Protein AF-A0ABD2M4H8-F1 (afdb_monomer_lite)

Structure (mmCIF, N/CA/C/O backbone):
data_AF-A0ABD2M4H8-F1
#
_entry.id   AF-A0ABD2M4H8-F1
#
loop_
_atom_site.group_PDB
_atom_site.id
_atom_site.type_symbol
_atom_site.label_atom_id
_atom_site.label_alt_id
_atom_site.label_comp_id
_atom_site.label_asym_id
_atom_site.label_entity_id
_atom_site.label_seq_id
_atom_site.pdbx_PDB_ins_code
_atom_site.Cartn_x
_atom_site.Cartn_y
_atom_site.Cartn_z
_atom_site.occupancy
_atom_site.B_iso_or_equiv
_atom_site.auth_seq_id
_atom_site.auth_comp_id
_atom_site.auth_asym_id
_atom_site.auth_atom_id
_atom_site.pdbx_PDB_model_num
ATOM 1 N N . MET A 1 1 ? 14.709 22.521 4.465 1.00 19.55 1 MET A N 1
ATOM 2 C CA . MET A 1 1 ? 13.436 21.941 3.994 1.00 19.55 1 MET A CA 1
ATOM 3 C C . MET A 1 1 ? 13.750 20.786 3.046 1.00 19.55 1 MET A C 1
ATOM 5 O O . MET A 1 1 ? 13.666 20.958 1.842 1.00 19.55 1 MET A O 1
ATOM 9 N N . MET A 1 2 ? 14.203 19.646 3.571 1.00 20.73 2 MET A N 1
ATOM 10 C CA . MET A 1 2 ? 14.337 18.398 2.808 1.00 20.73 2 MET A CA 1
ATOM 11 C C . MET A 1 2 ? 13.677 17.299 3.630 1.00 20.73 2 MET A C 1
ATOM 13 O O . MET A 1 2 ? 13.766 17.304 4.859 1.00 20.73 2 MET A O 1
ATOM 17 N N . ASN A 1 3 ? 12.898 16.484 2.937 1.00 25.16 3 ASN A N 1
ATOM 18 C CA . ASN A 1 3 ? 11.855 15.655 3.495 1.00 25.16 3 ASN A CA 1
ATOM 19 C C . ASN A 1 3 ? 12.403 14.338 4.053 1.00 25.16 3 ASN A C 1
ATOM 21 O O . ASN A 1 3 ? 12.980 13.547 3.319 1.00 25.16 3 ASN A O 1
ATOM 25 N N . ASN A 1 4 ? 12.091 14.046 5.316 1.00 26.27 4 ASN A N 1
ATOM 26 C CA . ASN A 1 4 ? 12.168 12.691 5.860 1.00 26.27 4 ASN A CA 1
ATOM 27 C C . ASN A 1 4 ? 11.146 11.812 5.113 1.00 26.27 4 ASN A C 1
ATOM 29 O O . ASN A 1 4 ? 9.941 11.874 5.392 1.00 26.27 4 ASN A O 1
ATOM 33 N N . HIS A 1 5 ? 11.583 11.029 4.128 1.00 37.41 5 HIS A N 1
ATOM 34 C CA . HIS A 1 5 ? 10.696 10.163 3.351 1.00 37.41 5 HIS A CA 1
ATOM 35 C C . HIS A 1 5 ? 11.119 8.687 3.443 1.00 37.41 5 HIS A C 1
ATOM 37 O O . HIS A 1 5 ? 12.170 8.301 2.936 1.00 37.41 5 HIS A O 1
ATOM 43 N N . PRO A 1 6 ? 10.285 7.823 4.057 1.00 30.27 6 PRO A N 1
ATOM 44 C CA . PRO A 1 6 ? 10.452 6.368 3.992 1.00 30.27 6 PRO A CA 1
ATOM 45 C C . PRO A 1 6 ? 10.263 5.826 2.565 1.00 30.27 6 PRO A C 1
ATOM 47 O O . PRO A 1 6 ? 10.880 4.821 2.189 1.00 30.27 6 PRO A O 1
ATOM 50 N N . VAL A 1 7 ? 9.442 6.522 1.773 1.00 33.84 7 VAL A N 1
ATOM 51 C CA . VAL A 1 7 ? 9.042 6.163 0.413 1.00 33.84 7 VAL A CA 1
ATOM 52 C C . VAL A 1 7 ? 10.056 6.749 -0.571 1.00 33.84 7 VAL A C 1
ATOM 54 O O . VAL A 1 7 ? 10.349 7.939 -0.531 1.00 33.84 7 VAL A O 1
ATOM 57 N N . GLY A 1 8 ? 10.627 5.913 -1.439 1.00 32.47 8 GLY A N 1
ATOM 58 C CA . GLY A 1 8 ? 11.710 6.277 -2.371 1.00 32.47 8 GLY A CA 1
ATOM 59 C C . GLY A 1 8 ? 11.256 7.129 -3.561 1.00 32.47 8 GLY A C 1
ATOM 60 O O . GLY A 1 8 ? 11.676 6.879 -4.687 1.00 32.47 8 GLY A O 1
ATOM 61 N N . PHE A 1 9 ? 10.344 8.075 -3.347 1.00 44.00 9 PHE A N 1
ATOM 62 C CA . PHE A 1 9 ? 9.875 8.990 -4.377 1.00 44.00 9 PHE A CA 1
ATOM 63 C C . PHE A 1 9 ? 10.414 10.385 -4.100 1.00 44.00 9 PHE A C 1
ATOM 65 O O . PHE A 1 9 ? 10.028 11.039 -3.133 1.00 44.00 9 PHE A O 1
ATOM 72 N N . ASP A 1 10 ? 11.288 10.849 -4.988 1.00 48.34 10 ASP A N 1
ATOM 73 C CA . ASP A 1 10 ? 11.626 12.260 -5.060 1.00 48.34 10 ASP A CA 1
ATOM 74 C C . ASP A 1 10 ? 10.376 13.059 -5.485 1.00 48.34 10 ASP A C 1
ATOM 76 O O . ASP A 1 10 ? 9.871 12.910 -6.608 1.00 48.34 10 ASP A O 1
ATOM 80 N N . MET A 1 11 ? 9.854 13.839 -4.534 1.00 59.94 11 MET A N 1
ATOM 81 C CA . MET A 1 11 ? 8.733 14.779 -4.666 1.00 59.94 11 MET A CA 1
ATOM 82 C C . MET A 1 11 ? 9.232 16.224 -4.834 1.00 59.94 11 MET A C 1
ATOM 84 O O . MET A 1 11 ? 8.497 17.179 -4.576 1.00 59.94 11 MET A O 1
ATOM 88 N N . THR A 1 12 ? 10.501 16.401 -5.215 1.00 66.38 12 THR A N 1
ATOM 89 C CA . THR A 1 12 ? 11.057 17.715 -5.533 1.00 66.38 12 THR A CA 1
ATOM 90 C C . THR A 1 12 ? 10.295 18.317 -6.712 1.00 66.38 12 THR A C 1
ATOM 92 O O . THR A 1 12 ? 10.130 17.693 -7.761 1.00 66.38 12 THR A O 1
ATOM 95 N N . LEU A 1 13 ? 9.822 19.551 -6.531 1.00 75.75 13 LEU A N 1
ATOM 96 C CA . LEU A 1 13 ? 9.203 20.326 -7.600 1.00 75.75 13 LEU A CA 1
ATOM 97 C C . LEU A 1 13 ? 10.283 20.802 -8.580 1.00 75.75 13 LEU A C 1
ATOM 99 O O . LEU A 1 13 ? 11.324 21.313 -8.170 1.00 75.75 13 LEU A O 1
ATOM 103 N N . GLY A 1 14 ? 10.007 20.667 -9.873 1.00 85.44 14 GLY A N 1
ATOM 104 C CA . GLY A 1 14 ? 10.868 21.115 -10.965 1.00 85.44 14 GLY A CA 1
ATOM 105 C C . GLY A 1 14 ? 10.125 21.070 -12.297 1.00 85.44 14 GLY A C 1
ATOM 106 O O . GLY A 1 14 ? 8.976 20.615 -12.357 1.00 85.44 14 GLY A O 1
ATOM 107 N N . THR A 1 15 ? 10.774 21.522 -13.369 1.00 92.69 15 THR A N 1
ATOM 108 C CA . THR A 1 15 ? 10.192 21.553 -14.717 1.00 92.69 15 THR A CA 1
ATOM 109 C C . THR A 1 15 ? 10.364 20.189 -15.387 1.00 92.69 15 THR A C 1
ATOM 111 O O . THR A 1 15 ? 11.487 19.811 -15.729 1.00 92.69 15 THR A O 1
ATOM 114 N N . PRO A 1 16 ? 9.292 19.386 -15.554 1.00 93.38 16 PRO A N 1
ATOM 115 C CA . PRO A 1 16 ? 9.424 18.028 -16.068 1.00 93.38 16 PRO A CA 1
ATOM 116 C C . PRO A 1 16 ? 9.777 18.019 -17.560 1.00 93.38 16 PRO A C 1
ATOM 118 O O . PRO A 1 16 ? 9.084 18.624 -18.380 1.00 93.38 16 PRO A O 1
ATOM 121 N N . LEU A 1 17 ? 10.809 17.262 -17.933 1.00 95.94 17 LEU A N 1
ATOM 122 C CA . LEU A 1 17 ? 11.184 17.073 -19.331 1.00 95.94 17 LEU A CA 1
ATOM 123 C C . LEU A 1 17 ? 10.229 16.112 -20.046 1.00 95.94 17 LEU A C 1
ATOM 125 O O . LEU A 1 17 ? 9.856 15.055 -19.524 1.00 95.94 17 LEU A O 1
ATOM 129 N N . SER A 1 18 ? 9.897 16.463 -21.289 1.00 95.44 18 SER A N 1
ATOM 130 C CA . SER A 1 18 ? 9.223 15.567 -22.231 1.00 95.44 18 SER A CA 1
ATOM 131 C C . SER A 1 18 ? 10.185 14.508 -22.775 1.00 95.44 18 SER A C 1
ATOM 133 O O . SER A 1 18 ? 11.394 14.730 -22.836 1.00 95.44 18 SER A O 1
ATOM 135 N N . TRP A 1 19 ? 9.650 13.373 -23.232 1.00 96.44 19 TRP A N 1
ATOM 136 C CA . TRP A 1 19 ? 10.450 12.271 -23.770 1.00 96.44 19 TRP A CA 1
ATOM 137 C C . TRP A 1 19 ? 11.486 12.703 -24.828 1.00 96.44 19 TRP A C 1
ATOM 139 O O . TRP A 1 19 ? 12.657 12.379 -24.639 1.00 96.44 19 TRP A O 1
ATOM 149 N N . PRO A 1 20 ? 11.150 13.501 -25.868 1.00 95.69 20 PRO A N 1
ATOM 150 C CA . PRO A 1 20 ? 12.146 13.947 -26.848 1.00 95.69 20 PRO A CA 1
ATOM 151 C C . PRO A 1 20 ? 13.323 14.716 -26.236 1.00 95.69 20 PRO A C 1
ATOM 153 O O . PRO A 1 20 ? 14.448 14.581 -26.701 1.00 95.69 20 PRO A O 1
ATOM 156 N N . ARG A 1 21 ? 13.082 15.490 -25.171 1.00 96.81 21 ARG A N 1
ATOM 157 C CA . ARG A 1 21 ? 14.131 16.229 -24.454 1.00 96.81 21 ARG A CA 1
ATOM 158 C C . ARG A 1 21 ? 14.960 15.313 -23.558 1.00 96.81 21 ARG A C 1
ATOM 160 O O . ARG A 1 21 ? 16.163 15.504 -23.451 1.00 96.81 21 ARG A O 1
ATOM 167 N N . ILE A 1 22 ? 14.347 14.295 -22.948 1.00 96.69 22 ILE A N 1
ATOM 168 C CA . ILE A 1 22 ? 15.074 13.282 -22.165 1.00 96.69 22 ILE A CA 1
ATOM 169 C C . ILE A 1 22 ? 16.046 12.498 -23.057 1.00 96.69 22 ILE A C 1
ATOM 171 O O . ILE A 1 22 ? 17.165 12.225 -22.620 1.00 96.69 22 ILE A O 1
ATOM 175 N N . VAL A 1 23 ? 15.657 12.179 -24.302 1.00 96.81 23 VAL A N 1
ATOM 176 C CA . VAL A 1 23 ? 16.489 11.428 -25.266 1.00 96.81 23 VAL A CA 1
ATOM 177 C C . VAL A 1 23 ? 17.889 12.036 -25.418 1.00 96.81 23 VAL A C 1
ATOM 179 O O . VAL A 1 23 ? 18.878 11.303 -25.447 1.00 96.81 23 VAL A O 1
ATOM 182 N N . GLU A 1 24 ? 17.994 13.365 -25.417 1.00 96.25 24 GLU A N 1
ATOM 183 C CA . GLU A 1 24 ? 19.260 14.104 -25.553 1.00 96.25 24 GLU A CA 1
ATOM 184 C C . GLU A 1 24 ? 20.232 13.884 -24.384 1.00 96.25 24 GLU A C 1
ATOM 186 O O . GLU A 1 24 ? 21.440 14.067 -24.534 1.00 96.25 24 GLU A O 1
ATOM 191 N N . HIS A 1 25 ? 19.722 13.448 -23.231 1.00 96.88 25 HIS A N 1
ATOM 192 C CA . HIS A 1 25 ? 20.484 13.279 -21.997 1.00 96.88 25 HIS A CA 1
ATOM 193 C C . HIS A 1 25 ? 20.574 11.819 -21.525 1.00 96.88 25 HIS A C 1
ATOM 195 O O . HIS A 1 25 ? 21.205 11.563 -20.502 1.00 96.88 25 HIS A O 1
ATOM 201 N N . LEU A 1 26 ? 20.006 10.843 -22.250 1.00 95.69 26 LEU A N 1
ATOM 202 C CA . LEU A 1 26 ? 19.907 9.444 -21.794 1.00 95.69 26 LEU A CA 1
ATOM 203 C C . LEU A 1 26 ? 21.247 8.836 -21.374 1.00 95.69 26 LEU A C 1
ATOM 205 O O . LEU A 1 26 ? 21.354 8.276 -20.283 1.00 95.69 26 LEU A O 1
ATOM 209 N N . GLN A 1 27 ? 22.272 8.941 -22.228 1.00 94.69 27 GLN A N 1
ATOM 210 C CA . GLN A 1 27 ? 23.586 8.358 -21.929 1.00 94.69 27 GLN A CA 1
ATOM 211 C C . GLN A 1 27 ? 24.243 9.050 -20.731 1.00 94.69 27 GLN A C 1
ATOM 213 O O . GLN A 1 27 ? 24.833 8.375 -19.892 1.00 94.69 27 GLN A O 1
ATOM 218 N N . TYR A 1 28 ? 24.095 10.374 -20.626 1.00 96.56 28 TYR A N 1
ATOM 219 C CA . TYR A 1 28 ? 24.604 11.153 -19.500 1.00 96.56 28 TYR A CA 1
ATOM 220 C C . TYR A 1 28 ? 23.931 10.724 -18.190 1.00 96.56 28 TYR A C 1
ATOM 222 O O . TYR A 1 28 ? 24.613 10.317 -17.256 1.00 96.56 28 TYR A O 1
ATOM 230 N N . ILE A 1 29 ? 22.597 10.715 -18.143 1.00 97.06 29 ILE A N 1
ATOM 231 C CA . ILE A 1 29 ? 21.828 10.365 -16.939 1.00 97.06 29 ILE A CA 1
ATOM 232 C C . ILE A 1 29 ? 22.130 8.932 -16.493 1.00 97.06 29 ILE A C 1
ATOM 234 O O . ILE A 1 29 ? 22.368 8.697 -15.313 1.00 97.06 29 ILE A O 1
ATOM 238 N N . LYS A 1 30 ? 22.188 7.970 -17.423 1.00 97.44 30 LYS A N 1
ATOM 239 C CA . LYS A 1 30 ? 22.537 6.577 -17.097 1.00 97.44 30 LYS A CA 1
ATOM 240 C C . LYS A 1 30 ? 23.961 6.451 -16.555 1.00 97.44 30 LYS A C 1
ATOM 242 O O . LYS A 1 30 ? 24.171 5.785 -15.547 1.00 97.44 30 LYS A O 1
ATOM 247 N N . ALA A 1 31 ? 24.932 7.096 -17.197 1.00 97.38 31 ALA A N 1
ATOM 248 C CA . ALA A 1 31 ? 26.325 7.089 -16.760 1.00 97.38 31 ALA A CA 1
ATOM 249 C C . ALA A 1 31 ? 26.492 7.679 -15.349 1.00 97.38 31 ALA A C 1
ATOM 251 O O . ALA A 1 31 ? 27.080 7.030 -14.485 1.00 97.38 31 ALA A O 1
ATOM 252 N N . HIS A 1 32 ? 25.923 8.862 -15.114 1.00 98.06 32 HIS A N 1
ATOM 253 C CA . HIS A 1 32 ? 25.987 9.554 -13.829 1.00 98.06 32 HIS A CA 1
ATOM 254 C C . HIS A 1 32 ? 25.156 8.850 -12.746 1.00 98.06 32 HIS A C 1
ATOM 256 O O . HIS A 1 32 ? 25.575 8.784 -11.597 1.00 98.06 32 HIS A O 1
ATOM 262 N N . GLY A 1 33 ? 24.027 8.223 -13.092 1.00 97.88 33 GLY A N 1
ATOM 263 C CA . GLY A 1 33 ? 23.269 7.380 -12.162 1.00 97.88 33 GLY A CA 1
ATOM 264 C C . GLY A 1 33 ? 24.080 6.185 -11.645 1.00 97.88 33 GLY A C 1
ATOM 265 O O . GLY A 1 33 ? 23.997 5.849 -10.465 1.00 97.88 33 GLY A O 1
ATOM 266 N N . ILE A 1 34 ? 24.927 5.580 -12.487 1.00 98.50 34 ILE A N 1
ATOM 267 C CA . ILE A 1 34 ? 25.869 4.545 -12.038 1.00 98.50 34 ILE A CA 1
ATOM 268 C C . ILE A 1 34 ? 26.938 5.126 -11.103 1.00 98.50 34 ILE A C 1
ATOM 270 O O . ILE A 1 34 ? 27.225 4.517 -10.074 1.00 98.50 34 ILE A O 1
ATOM 274 N N . ASP A 1 35 ? 27.494 6.303 -11.402 1.00 98.31 35 ASP A N 1
ATOM 275 C CA . ASP A 1 35 ? 28.470 6.954 -10.512 1.00 98.31 35 ASP A CA 1
ATOM 276 C C . ASP A 1 35 ? 27.873 7.301 -9.147 1.00 98.31 35 ASP A C 1
ATOM 278 O O . ASP A 1 35 ? 28.500 7.048 -8.118 1.00 98.31 35 ASP A O 1
ATOM 282 N N . GLN A 1 36 ? 26.645 7.823 -9.135 1.00 97.62 36 GLN A N 1
ATOM 283 C CA . GLN A 1 36 ? 25.885 8.118 -7.922 1.00 97.62 36 GLN A CA 1
ATOM 284 C C . GLN A 1 36 ? 25.675 6.866 -7.077 1.00 97.62 36 GLN A C 1
ATOM 286 O O . GLN A 1 36 ? 25.901 6.884 -5.866 1.00 97.62 36 GLN A O 1
ATOM 291 N N . PHE A 1 37 ? 25.296 5.753 -7.712 1.00 97.94 37 PHE A N 1
ATOM 292 C CA . PHE A 1 37 ? 25.170 4.478 -7.021 1.00 97.94 37 PHE A CA 1
ATOM 293 C C . PHE A 1 37 ? 26.508 4.005 -6.442 1.00 97.94 37 PHE A C 1
ATOM 295 O O . PHE A 1 37 ? 26.552 3.606 -5.281 1.00 97.94 37 PHE A O 1
ATOM 302 N N . ILE A 1 38 ? 27.606 4.072 -7.204 1.00 98.31 38 ILE A N 1
ATOM 303 C CA . ILE A 1 38 ? 28.942 3.677 -6.726 1.00 98.31 38 ILE A CA 1
ATOM 304 C C . ILE A 1 38 ? 29.353 4.535 -5.521 1.00 98.31 38 ILE A C 1
ATOM 306 O O . ILE A 1 38 ? 29.801 4.001 -4.503 1.00 98.31 38 ILE A O 1
ATOM 310 N N . ALA A 1 39 ? 29.171 5.855 -5.602 1.00 96.88 39 ALA A N 1
ATOM 311 C CA . ALA A 1 39 ? 29.485 6.783 -4.519 1.00 96.88 39 ALA A CA 1
ATOM 312 C C . ALA A 1 39 ? 28.652 6.495 -3.258 1.00 96.88 39 ALA A C 1
ATOM 314 O O . ALA A 1 39 ? 29.194 6.451 -2.147 1.00 96.88 39 ALA A O 1
ATOM 315 N N . LEU A 1 40 ? 27.349 6.246 -3.424 1.00 95.25 40 LEU A N 1
ATOM 316 C CA . LEU A 1 40 ? 26.459 5.848 -2.337 1.00 95.25 40 LEU A CA 1
ATOM 317 C C . LEU A 1 40 ? 26.888 4.511 -1.726 1.00 95.25 40 LEU A C 1
ATOM 319 O O . LEU A 1 40 ? 27.035 4.412 -0.508 1.00 95.25 40 LEU A O 1
ATOM 323 N N . TYR A 1 41 ? 27.131 3.502 -2.563 1.00 95.69 41 TYR A N 1
ATOM 324 C CA . TYR A 1 41 ? 27.530 2.163 -2.147 1.00 95.69 41 TYR A CA 1
ATOM 325 C C . TYR A 1 41 ? 28.786 2.208 -1.278 1.00 95.69 41 TYR A C 1
ATOM 327 O O . TYR A 1 41 ? 28.782 1.660 -0.180 1.00 95.69 41 TYR A O 1
ATOM 335 N N . HIS A 1 42 ? 29.832 2.934 -1.683 1.00 94.81 42 HIS A N 1
ATOM 336 C CA . HIS A 1 42 ? 31.052 3.068 -0.873 1.00 94.81 42 HIS A CA 1
ATOM 337 C C . HIS A 1 42 ? 30.828 3.743 0.473 1.00 94.81 42 HIS A C 1
ATOM 339 O O . HIS A 1 42 ? 31.450 3.354 1.460 1.00 94.81 42 HIS A O 1
ATOM 345 N N . ARG A 1 43 ? 29.915 4.715 0.539 1.00 92.38 43 ARG A N 1
ATOM 346 C CA . ARG A 1 43 ? 29.577 5.394 1.793 1.00 92.38 43 ARG A CA 1
ATOM 347 C C . ARG A 1 43 ? 28.906 4.460 2.797 1.00 92.38 43 ARG A C 1
ATOM 349 O O . ARG A 1 43 ? 29.109 4.626 3.996 1.00 92.38 43 ARG A O 1
ATOM 356 N N . VAL A 1 44 ? 28.095 3.509 2.327 1.00 91.81 44 VAL A N 1
ATOM 357 C CA . VAL A 1 44 ? 27.157 2.771 3.192 1.00 91.81 44 VAL A CA 1
ATOM 358 C C . VAL A 1 44 ? 27.331 1.247 3.199 1.00 91.81 44 VAL A C 1
ATOM 360 O O . VAL A 1 44 ? 26.698 0.571 4.010 1.00 91.81 44 VAL A O 1
ATOM 363 N N . ARG A 1 45 ? 28.212 0.680 2.365 1.00 89.31 45 ARG A N 1
ATOM 364 C CA . ARG A 1 45 ? 28.497 -0.771 2.312 1.00 89.31 45 ARG A CA 1
ATOM 365 C C . ARG A 1 45 ? 29.036 -1.343 3.622 1.00 89.31 45 ARG A C 1
ATOM 367 O O . ARG A 1 45 ? 28.760 -2.490 3.939 1.00 89.31 45 ARG A O 1
ATOM 374 N N . GLY A 1 46 ? 29.800 -0.554 4.382 1.00 85.88 46 GLY A N 1
ATOM 375 C CA . GLY A 1 46 ? 30.393 -0.971 5.660 1.00 85.88 46 GLY A CA 1
ATOM 376 C C . GLY A 1 46 ? 29.447 -0.851 6.857 1.00 85.88 46 GLY A C 1
ATOM 377 O O . GLY A 1 46 ? 29.882 -0.988 7.997 1.00 85.88 46 GLY A O 1
ATOM 378 N N . ARG A 1 47 ? 28.174 -0.516 6.623 1.00 88.69 47 ARG A N 1
ATOM 379 C CA . ARG A 1 47 ? 27.190 -0.297 7.679 1.00 88.69 47 ARG A CA 1
ATOM 380 C C . ARG A 1 47 ? 26.731 -1.635 8.265 1.00 88.69 47 ARG A C 1
ATOM 382 O O . ARG A 1 47 ? 26.291 -2.522 7.536 1.00 88.69 47 ARG A O 1
ATOM 389 N N . GLU A 1 48 ? 26.800 -1.750 9.587 1.00 85.94 48 GLU A N 1
ATOM 390 C CA . GLU A 1 48 ? 26.411 -2.941 10.345 1.00 85.94 48 GLU A CA 1
ATOM 391 C C . GLU A 1 48 ? 25.570 -2.582 11.575 1.00 85.94 48 GLU A C 1
ATOM 393 O O . GLU A 1 48 ? 25.599 -1.447 12.051 1.00 85.94 48 GLU A O 1
ATOM 398 N N . ARG A 1 49 ? 24.913 -3.598 12.154 1.00 78.31 49 ARG A N 1
ATOM 399 C CA . ARG A 1 49 ? 24.184 -3.536 13.437 1.00 78.31 49 ARG A CA 1
ATOM 400 C C . ARG A 1 49 ? 23.001 -2.576 13.431 1.00 78.31 49 ARG A C 1
ATOM 402 O O . ARG A 1 49 ? 22.607 -2.070 14.485 1.00 78.31 49 ARG A O 1
ATOM 409 N N . ASP A 1 50 ? 22.413 -2.365 12.263 1.00 81.12 50 ASP A N 1
ATOM 410 C CA . ASP A 1 50 ? 21.123 -1.708 12.189 1.00 81.12 50 ASP A CA 1
ATOM 411 C C . ASP A 1 50 ? 20.068 -2.527 12.936 1.00 81.12 50 ASP A C 1
ATOM 413 O O . ASP A 1 50 ? 20.078 -3.758 12.935 1.00 81.12 50 ASP A O 1
ATOM 417 N N . GLN A 1 51 ? 19.166 -1.837 13.626 1.00 81.25 51 GLN A N 1
ATOM 418 C CA . GLN A 1 51 ? 18.067 -2.496 14.318 1.00 81.25 51 GLN A CA 1
ATOM 419 C C . GLN A 1 51 ? 16.953 -2.813 13.329 1.00 81.25 51 GLN A C 1
ATOM 421 O O . GLN A 1 51 ? 16.616 -1.974 12.496 1.00 81.25 51 GLN A O 1
ATOM 426 N N . LEU A 1 52 ? 16.320 -3.980 13.489 1.00 81.88 52 LEU A N 1
ATOM 427 C CA . LEU A 1 52 ? 15.115 -4.310 12.738 1.00 81.88 52 LEU A CA 1
ATOM 428 C C . LEU A 1 52 ? 14.058 -3.227 12.971 1.00 81.88 52 LEU A C 1
ATOM 430 O O . LEU A 1 52 ? 13.528 -3.067 14.075 1.00 81.88 52 LEU A O 1
ATOM 434 N N . ARG A 1 53 ? 13.742 -2.528 11.890 1.00 90.06 53 ARG A N 1
ATOM 435 C CA . ARG A 1 53 ? 12.597 -1.638 11.755 1.00 90.06 53 ARG A CA 1
ATOM 436 C C . ARG A 1 53 ? 11.804 -2.059 10.538 1.00 90.06 53 ARG A C 1
ATOM 438 O O . ARG A 1 53 ? 12.356 -2.622 9.595 1.00 90.06 53 ARG A O 1
ATOM 445 N N . TRP A 1 54 ? 10.512 -1.801 10.548 1.00 93.38 54 TRP A N 1
ATOM 446 C CA . TRP A 1 54 ? 9.665 -2.140 9.416 1.00 93.38 54 TRP A CA 1
ATOM 447 C C . TRP A 1 54 ? 8.424 -1.260 9.393 1.00 93.38 54 TRP A C 1
ATOM 449 O O . TRP A 1 54 ? 8.077 -0.632 10.389 1.00 93.38 54 TRP A O 1
ATOM 459 N N . GLY A 1 55 ? 7.762 -1.186 8.252 1.00 94.56 55 GLY A N 1
ATOM 460 C CA . GLY A 1 55 ? 6.537 -0.414 8.102 1.00 94.56 55 GLY A CA 1
ATOM 461 C C . GLY A 1 55 ? 5.715 -0.935 6.941 1.00 94.56 55 GLY A C 1
ATOM 462 O O . GLY A 1 55 ? 6.259 -1.550 6.019 1.00 94.56 55 GLY A O 1
ATOM 463 N N . ASP A 1 56 ? 4.411 -0.708 7.021 1.00 97.06 56 ASP A N 1
ATOM 464 C CA . ASP A 1 56 ? 3.480 -0.952 5.931 1.00 97.06 56 ASP A CA 1
ATOM 465 C C . ASP A 1 56 ? 3.123 0.346 5.196 1.00 97.06 56 ASP A C 1
ATOM 467 O O . ASP A 1 56 ? 3.137 1.435 5.772 1.00 97.06 56 ASP A O 1
ATOM 471 N N . GLU A 1 57 ? 2.773 0.204 3.924 1.00 98.12 57 GLU A N 1
ATOM 472 C CA . GLU A 1 57 ? 2.225 1.262 3.082 1.00 98.12 57 GLU A CA 1
ATOM 473 C C . GLU A 1 57 ? 0.878 0.764 2.543 1.00 98.12 57 GLU A C 1
ATOM 475 O O . GLU A 1 57 ? 0.811 -0.279 1.879 1.00 98.12 57 GLU A O 1
ATOM 480 N N . ILE A 1 58 ? -0.206 1.475 2.879 1.00 97.00 58 ILE A N 1
ATOM 481 C CA . ILE A 1 58 ? -1.564 1.167 2.411 1.00 97.00 58 ILE A CA 1
ATOM 482 C C . ILE A 1 58 ? -2.050 2.286 1.511 1.00 97.00 58 ILE A C 1
ATOM 484 O O . ILE A 1 58 ? -2.083 3.451 1.910 1.00 97.00 58 ILE A O 1
ATOM 488 N N . LYS A 1 59 ? -2.524 1.892 0.331 1.00 97.25 59 LYS A N 1
ATOM 489 C CA . LYS A 1 59 ? -3.242 2.768 -0.591 1.00 97.25 59 LYS A CA 1
ATOM 490 C C . LYS A 1 59 ? -4.745 2.647 -0.383 1.00 97.25 59 LYS A C 1
ATOM 492 O O . LYS A 1 59 ? -5.274 1.540 -0.260 1.00 97.25 59 LYS A O 1
ATOM 497 N N . TYR A 1 60 ? -5.419 3.786 -0.411 1.00 98.38 60 TYR A N 1
ATOM 498 C CA . TYR A 1 60 ? -6.864 3.894 -0.280 1.00 98.38 60 TYR A CA 1
ATOM 499 C C . TYR A 1 60 ? -7.469 4.561 -1.512 1.00 98.38 60 TYR A C 1
ATOM 501 O O . TYR A 1 60 ? -6.865 5.463 -2.087 1.00 98.38 60 TYR A O 1
ATOM 509 N N . THR A 1 61 ? -8.684 4.150 -1.859 1.00 98.56 61 THR A N 1
ATOM 510 C CA . THR A 1 61 ? -9.542 4.786 -2.859 1.00 98.56 61 THR A CA 1
ATOM 511 C C . THR A 1 61 ? -10.616 5.600 -2.147 1.00 98.56 61 THR A C 1
ATOM 513 O O . THR A 1 61 ? -11.300 5.094 -1.253 1.00 98.56 61 THR A O 1
ATOM 516 N N . ILE A 1 62 ? -10.793 6.851 -2.564 1.00 98.75 62 ILE A N 1
ATOM 517 C CA . ILE A 1 62 ? -11.881 7.718 -2.117 1.00 98.75 62 ILE A CA 1
ATOM 518 C C . ILE A 1 62 ? -13.046 7.531 -3.088 1.00 98.75 62 ILE A C 1
ATOM 520 O O . ILE A 1 62 ? -12.911 7.773 -4.289 1.00 98.75 62 ILE A O 1
ATOM 524 N N . VAL A 1 63 ? -14.197 7.108 -2.578 1.00 98.75 63 VAL A N 1
ATOM 525 C CA . VAL A 1 63 ? -15.411 6.907 -3.376 1.00 98.75 63 VAL A CA 1
ATOM 526 C C . VAL A 1 63 ? -16.524 7.828 -2.911 1.00 98.75 63 VAL A C 1
ATOM 528 O O . VAL A 1 63 ? -16.553 8.234 -1.753 1.00 98.75 63 VAL A O 1
ATOM 531 N N . LYS A 1 64 ? -17.450 8.141 -3.812 1.00 98.56 64 LYS A N 1
ATOM 532 C CA . LYS A 1 64 ? -18.664 8.900 -3.542 1.00 98.56 64 LYS A CA 1
ATOM 533 C C . LYS A 1 64 ? -19.879 8.090 -3.965 1.00 98.56 64 LYS A C 1
ATOM 535 O O . LYS A 1 64 ? -19.969 7.659 -5.116 1.00 98.56 64 LYS A O 1
ATOM 540 N N . PHE A 1 65 ? -20.802 7.910 -3.033 1.00 98.56 65 PHE A N 1
ATOM 541 C CA . PHE A 1 65 ? -22.071 7.239 -3.258 1.00 98.56 65 PHE A CA 1
ATOM 542 C C . PHE A 1 65 ? -23.133 8.234 -3.732 1.00 98.56 65 PHE A C 1
ATOM 544 O O . PHE A 1 65 ? -23.305 9.317 -3.172 1.00 98.56 65 PHE A O 1
ATOM 551 N N . ASP A 1 66 ? -23.843 7.843 -4.779 1.00 97.75 66 ASP A N 1
ATOM 552 C CA . ASP A 1 66 ? -25.033 8.488 -5.311 1.00 97.75 66 ASP A CA 1
ATOM 553 C C . ASP A 1 66 ? -26.204 7.546 -5.025 1.00 97.75 66 ASP A C 1
ATOM 555 O O . ASP A 1 66 ? -26.511 6.645 -5.808 1.00 97.75 66 ASP A O 1
ATOM 559 N N . ASP A 1 67 ? -26.777 7.691 -3.827 1.00 97.62 67 ASP A N 1
ATOM 560 C CA . ASP A 1 67 ? -27.830 6.800 -3.333 1.00 97.62 67 ASP A CA 1
ATOM 561 C C . ASP A 1 67 ? -29.136 6.945 -4.146 1.00 97.62 67 ASP A C 1
ATOM 563 O O . ASP A 1 67 ? -29.914 5.997 -4.218 1.00 97.62 67 ASP A O 1
ATOM 567 N N . GLU A 1 68 ? -29.363 8.096 -4.794 1.00 97.12 68 GLU A N 1
ATOM 568 C CA . GLU A 1 68 ? -30.541 8.350 -5.637 1.00 97.12 68 GLU A CA 1
ATOM 569 C C . GLU A 1 68 ? -30.494 7.526 -6.929 1.00 97.12 68 GLU A C 1
ATOM 571 O O . GLU A 1 68 ? -31.469 6.863 -7.283 1.00 97.12 68 GLU A O 1
ATOM 576 N N . HIS A 1 69 ? -29.342 7.517 -7.604 1.00 96.81 69 HIS A N 1
ATOM 577 C CA . HIS A 1 69 ? -29.162 6.810 -8.876 1.00 96.81 69 HIS A CA 1
ATOM 578 C C . HIS A 1 69 ? -28.552 5.414 -8.714 1.00 96.81 69 HIS A C 1
ATOM 580 O O . HIS A 1 69 ? -28.269 4.756 -9.715 1.00 96.81 69 HIS A O 1
ATOM 586 N N . LYS A 1 70 ? -28.319 4.973 -7.469 1.00 97.81 70 LYS A N 1
ATOM 587 C CA . LYS A 1 70 ? -27.594 3.739 -7.131 1.00 97.81 70 LYS A CA 1
ATOM 588 C C . LYS A 1 70 ? -26.288 3.605 -7.912 1.00 97.81 70 LYS A C 1
ATOM 590 O O . LYS A 1 70 ? -26.016 2.589 -8.551 1.00 97.81 70 LYS A O 1
ATOM 595 N N . LYS A 1 71 ? -25.475 4.659 -7.867 1.00 97.50 71 LYS A N 1
ATOM 596 C CA . LYS A 1 71 ? -24.177 4.716 -8.543 1.00 97.50 71 LYS A CA 1
ATOM 597 C C . LYS A 1 71 ? -23.076 5.072 -7.561 1.00 97.50 71 LYS A C 1
ATOM 599 O O . LYS A 1 71 ? -23.287 5.767 -6.572 1.00 97.50 71 LYS A O 1
ATOM 604 N N . VAL A 1 72 ? -21.872 4.586 -7.822 1.00 98.50 72 VAL A N 1
ATOM 605 C CA . VAL A 1 72 ? -20.678 4.944 -7.057 1.00 98.50 72 VAL A CA 1
ATOM 606 C C . VAL A 1 72 ? -19.613 5.442 -8.020 1.00 98.50 72 VAL A C 1
ATOM 608 O O . VAL A 1 72 ? -19.410 4.865 -9.086 1.00 98.50 72 VAL A O 1
ATOM 611 N N . ARG A 1 73 ? -18.955 6.539 -7.654 1.00 98.62 73 ARG A N 1
ATOM 612 C CA . ARG A 1 73 ? -17.898 7.184 -8.441 1.00 98.62 73 ARG A CA 1
ATOM 613 C C . ARG A 1 73 ? -16.640 7.309 -7.592 1.00 98.62 73 ARG A C 1
ATOM 615 O O . ARG A 1 73 ? -16.728 7.337 -6.366 1.00 98.62 73 ARG A O 1
ATOM 622 N N . VAL A 1 74 ? -15.472 7.411 -8.211 1.00 98.81 74 VAL A N 1
ATOM 623 C CA . VAL A 1 74 ? -14.251 7.808 -7.495 1.00 98.81 74 VAL A CA 1
ATOM 624 C C . VAL A 1 74 ? -14.253 9.322 -7.281 1.00 98.81 74 VAL A C 1
ATOM 626 O O . VAL A 1 74 ? -14.552 10.070 -8.209 1.00 98.81 74 VAL A O 1
ATOM 629 N N . SER A 1 75 ? -13.938 9.787 -6.073 1.00 98.69 75 SER A N 1
ATOM 630 C CA . SER A 1 75 ? -13.902 11.222 -5.752 1.00 98.69 75 SER A CA 1
ATOM 631 C C . SER A 1 75 ? -12.518 11.795 -6.038 1.00 98.69 75 SER A C 1
ATOM 633 O O . SER A 1 75 ? -11.536 11.372 -5.430 1.00 98.69 75 SER A O 1
ATOM 635 N N . LEU A 1 76 ? -12.425 12.783 -6.930 1.00 98.56 76 LEU A N 1
ATOM 636 C CA . LEU A 1 76 ? -11.168 13.405 -7.372 1.00 98.56 76 LEU A CA 1
ATOM 637 C C . LEU A 1 76 ? -10.605 14.422 -6.353 1.00 98.56 76 LEU A C 1
ATOM 639 O O . LEU A 1 76 ? -10.052 15.459 -6.721 1.00 98.56 76 LEU A O 1
ATOM 643 N N . ARG A 1 77 ? -10.778 14.147 -5.056 1.00 97.69 77 ARG A N 1
ATOM 644 C CA . ARG A 1 77 ? -10.446 15.046 -3.939 1.00 97.69 77 ARG A CA 1
ATOM 645 C C . ARG A 1 77 ? -9.144 14.712 -3.218 1.00 97.69 77 ARG A C 1
ATOM 647 O O . ARG A 1 77 ? -8.870 15.308 -2.178 1.00 97.69 77 ARG A O 1
ATOM 654 N N . ALA A 1 78 ? -8.319 13.803 -3.738 1.00 98.25 78 ALA A N 1
ATOM 655 C CA . ALA A 1 78 ? -7.071 13.425 -3.073 1.00 98.25 78 ALA A CA 1
ATOM 656 C C . ALA A 1 78 ? -6.189 14.639 -2.752 1.00 98.25 78 ALA A C 1
ATOM 658 O O . ALA A 1 78 ? -5.613 14.691 -1.673 1.00 98.25 78 ALA A O 1
ATOM 659 N N . LYS A 1 79 ? -6.126 15.639 -3.645 1.00 97.50 79 LYS A N 1
ATOM 660 C CA . LYS A 1 79 ? -5.339 16.859 -3.414 1.00 97.50 79 LYS A CA 1
ATOM 661 C C . LYS A 1 79 ? -5.820 17.620 -2.176 1.00 97.50 79 LYS A C 1
ATOM 663 O O . LYS A 1 79 ? -5.011 17.904 -1.304 1.00 97.50 79 LYS A O 1
ATOM 668 N N . ASP A 1 80 ? -7.120 17.894 -2.079 1.00 97.00 80 ASP A N 1
ATOM 669 C CA . ASP A 1 80 ? -7.699 18.619 -0.940 1.00 97.00 80 ASP A CA 1
ATOM 670 C C . ASP A 1 80 ? -7.434 17.892 0.386 1.00 97.00 80 ASP A C 1
ATOM 672 O O . ASP A 1 80 ? -7.112 18.519 1.394 1.00 97.00 80 ASP A O 1
ATOM 676 N N . LEU A 1 81 ? -7.580 16.562 0.386 1.00 97.81 81 LEU A N 1
ATOM 677 C CA . LEU A 1 81 ? -7.354 15.746 1.578 1.00 97.81 81 LEU A CA 1
ATOM 678 C C . LEU A 1 81 ? -5.874 15.733 1.968 1.00 97.81 81 LEU A C 1
ATOM 680 O O . LEU A 1 81 ? -5.551 15.931 3.136 1.00 97.81 81 LEU A O 1
ATOM 684 N N . LEU A 1 82 ? -4.972 15.535 1.006 1.00 97.56 82 LEU A N 1
ATOM 685 C CA . LEU A 1 82 ? -3.532 15.499 1.258 1.00 97.56 82 LEU A CA 1
ATOM 686 C C . LEU A 1 82 ? -2.994 16.849 1.722 1.00 97.56 82 LEU A C 1
ATOM 688 O O . LEU A 1 82 ? -2.186 16.868 2.644 1.00 97.56 82 LEU A O 1
ATOM 692 N N . ASP A 1 83 ? -3.476 17.960 1.160 1.00 95.75 83 ASP A N 1
ATOM 693 C CA . ASP A 1 83 ? -3.102 19.303 1.613 1.00 95.75 83 ASP A CA 1
ATOM 694 C C . ASP A 1 83 ? -3.425 19.482 3.111 1.00 95.75 83 ASP A C 1
ATOM 696 O O . ASP A 1 83 ? -2.592 19.974 3.872 1.00 95.75 83 ASP A O 1
ATOM 700 N N . ALA A 1 84 ? -4.598 19.023 3.563 1.00 95.88 84 ALA A N 1
ATOM 701 C CA . ALA A 1 84 ? -4.995 19.092 4.971 1.00 95.88 84 ALA A CA 1
ATOM 702 C C . ALA A 1 84 ? -4.197 18.127 5.870 1.00 95.88 84 ALA A C 1
ATOM 704 O O . ALA A 1 84 ? -3.721 18.517 6.940 1.00 95.88 84 ALA A O 1
ATOM 705 N N . LEU A 1 85 ? -4.024 16.874 5.439 1.00 95.12 85 LEU A N 1
ATOM 706 C CA . LEU A 1 85 ? -3.308 15.844 6.200 1.00 95.12 85 LEU A CA 1
ATOM 707 C C . LEU A 1 85 ? -1.825 16.200 6.371 1.00 95.12 85 LEU A C 1
ATOM 709 O O . LEU A 1 85 ? -1.294 16.147 7.480 1.00 95.12 85 LEU A O 1
ATOM 713 N N . MET A 1 86 ? -1.168 16.629 5.292 1.00 93.94 86 MET A N 1
ATOM 714 C CA . MET A 1 86 ? 0.243 17.017 5.313 1.00 93.94 86 MET A CA 1
ATOM 715 C C . MET A 1 86 ? 0.465 18.337 6.064 1.00 93.94 86 MET A C 1
ATOM 717 O O . MET A 1 86 ? 1.479 18.478 6.745 1.00 93.94 86 MET A O 1
ATOM 721 N N . ALA A 1 87 ? -0.495 19.271 6.044 1.00 91.12 87 ALA A N 1
ATOM 722 C CA . ALA A 1 87 ? -0.431 20.457 6.901 1.00 91.12 87 ALA A CA 1
ATOM 723 C C . ALA A 1 87 ? -0.427 20.084 8.394 1.00 91.12 87 ALA A C 1
ATOM 725 O O . ALA A 1 87 ? 0.337 20.660 9.170 1.00 91.12 87 ALA A O 1
ATOM 726 N N . SER A 1 88 ? -1.216 19.082 8.804 1.00 86.88 88 SER A N 1
ATOM 727 C CA . SER A 1 88 ? -1.158 18.563 10.177 1.00 86.88 88 SER A CA 1
ATOM 728 C C . SER A 1 88 ? 0.204 17.939 10.501 1.00 86.88 88 SER A C 1
ATOM 730 O O . SER A 1 88 ? 0.690 18.104 11.621 1.00 86.88 88 SER A O 1
ATOM 732 N N . GLU A 1 89 ? 0.838 17.251 9.543 1.00 89.00 89 GLU A N 1
ATOM 733 C CA . GLU A 1 89 ? 2.186 16.697 9.728 1.00 89.00 89 GLU A CA 1
ATOM 734 C C . GLU A 1 89 ? 3.238 17.785 9.966 1.00 89.00 89 GLU A C 1
ATOM 736 O O . GLU A 1 89 ? 4.145 17.606 10.789 1.00 89.00 89 GLU A O 1
ATOM 741 N N . ASP A 1 90 ? 3.124 18.898 9.241 1.00 86.69 90 ASP A N 1
ATOM 742 C CA . ASP A 1 90 ? 4.026 20.040 9.348 1.00 86.69 90 ASP A CA 1
ATOM 743 C C . ASP A 1 90 ? 3.840 20.790 10.670 1.00 86.69 90 ASP A C 1
ATOM 745 O O . ASP A 1 90 ? 4.832 21.137 11.313 1.00 86.69 90 ASP A O 1
ATOM 749 N N . VAL A 1 91 ? 2.595 20.968 11.130 1.00 81.50 91 VAL A N 1
ATOM 750 C CA . VAL A 1 91 ? 2.300 21.545 12.453 1.00 81.50 91 VAL A CA 1
ATOM 751 C C . VAL A 1 91 ? 2.941 20.710 13.560 1.00 81.50 91 VAL A C 1
ATOM 753 O O . VAL A 1 91 ? 3.681 21.257 14.379 1.00 81.50 91 VAL A O 1
ATOM 756 N N . ASN A 1 92 ? 2.738 19.389 13.552 1.00 77.81 92 ASN A N 1
ATOM 757 C CA . ASN A 1 92 ? 3.343 18.493 14.542 1.00 77.81 92 ASN A CA 1
ATOM 758 C C . ASN A 1 92 ? 4.872 18.606 14.526 1.00 77.81 92 ASN A C 1
ATOM 760 O O . ASN A 1 92 ? 5.498 18.770 15.574 1.00 77.81 92 ASN A O 1
ATOM 764 N N . ARG A 1 93 ? 5.484 18.626 13.333 1.00 79.06 93 ARG A N 1
ATOM 765 C CA . ARG A 1 93 ? 6.937 18.792 13.184 1.00 79.06 93 ARG A CA 1
ATOM 766 C C . ARG A 1 93 ? 7.426 20.122 13.760 1.00 79.06 93 ARG A C 1
ATOM 768 O O . ARG A 1 93 ? 8.436 20.135 14.463 1.00 79.06 93 ARG A O 1
ATOM 775 N N . SER A 1 94 ? 6.720 21.222 13.500 1.00 76.56 94 SER A N 1
ATOM 776 C CA . SER A 1 94 ? 7.051 22.549 14.037 1.00 76.56 94 SER A CA 1
ATOM 777 C C . SER A 1 94 ? 6.909 22.636 15.558 1.00 76.56 94 SER A C 1
ATOM 779 O O . SER A 1 94 ? 7.653 23.379 16.197 1.00 76.56 94 SER A O 1
ATOM 781 N N . LEU A 1 95 ? 6.005 21.851 16.147 1.00 74.19 95 LEU A N 1
ATOM 782 C CA . LEU A 1 95 ? 5.824 21.732 17.597 1.00 74.19 95 LEU A CA 1
ATOM 783 C C . LEU A 1 95 ? 6.788 20.724 18.255 1.00 74.19 95 LEU A C 1
ATOM 785 O O . LEU A 1 95 ? 6.811 20.607 19.482 1.00 74.19 95 LEU A O 1
ATOM 789 N N . GLY A 1 96 ? 7.601 20.012 17.466 1.00 74.94 96 GLY A N 1
ATOM 790 C CA . GLY A 1 96 ? 8.479 18.945 17.953 1.00 74.94 96 GLY A CA 1
ATOM 791 C C . GLY A 1 96 ? 7.723 17.690 18.399 1.00 74.94 96 GLY A C 1
ATOM 792 O O . GLY A 1 96 ? 8.230 16.938 19.230 1.00 74.94 96 GLY A O 1
ATOM 793 N N . GLU A 1 97 ? 6.512 17.484 17.883 1.00 74.19 97 GLU A N 1
ATOM 794 C CA . GLU A 1 97 ? 5.682 16.309 18.137 1.00 74.19 97 GLU A CA 1
ATOM 795 C C . GLU A 1 97 ? 5.894 15.247 17.054 1.00 74.19 97 GLU A C 1
ATOM 797 O O . GLU A 1 97 ? 6.107 15.554 15.878 1.00 74.19 97 GLU A O 1
ATOM 802 N N . GLU A 1 98 ? 5.853 13.975 17.452 1.00 74.88 98 GLU A N 1
ATOM 803 C CA . GLU A 1 98 ? 5.924 12.871 16.500 1.00 74.88 98 GLU A CA 1
ATOM 804 C C . GLU A 1 98 ? 4.584 12.715 15.771 1.00 74.88 98 GLU A C 1
ATOM 806 O O . GLU A 1 98 ? 3.508 12.733 16.370 1.00 74.88 98 GLU A O 1
ATOM 811 N N . ASN A 1 99 ? 4.654 12.522 14.455 1.00 80.31 99 ASN A N 1
ATOM 812 C CA . ASN A 1 99 ? 3.481 12.168 13.672 1.00 80.31 99 ASN A CA 1
ATOM 813 C C . ASN A 1 99 ? 3.056 10.731 13.987 1.00 80.31 99 ASN A C 1
ATOM 815 O O . ASN A 1 99 ? 3.902 9.852 14.129 1.00 80.31 99 ASN A O 1
ATOM 819 N N . ARG A 1 100 ? 1.742 10.487 14.060 1.00 84.12 100 ARG A N 1
ATOM 820 C CA . ARG A 1 100 ? 1.158 9.142 14.255 1.00 84.12 100 ARG A CA 1
ATOM 821 C C . ARG A 1 100 ? 0.960 8.390 12.932 1.00 84.12 100 ARG A C 1
ATOM 823 O O . ARG A 1 100 ? 1.038 7.158 12.900 1.00 84.12 100 ARG A O 1
ATOM 830 N N . SER A 1 101 ? 0.783 9.142 11.850 1.00 90.12 101 SER A N 1
ATOM 831 C CA . SER A 1 101 ? 0.576 8.695 10.470 1.00 90.12 101 SER A CA 1
ATOM 832 C C . SER A 1 101 ? 1.364 9.615 9.531 1.00 90.12 101 SER A C 1
ATOM 834 O O . SER A 1 101 ? 1.561 10.784 9.865 1.00 90.12 101 SER A O 1
ATOM 836 N N . LEU A 1 102 ? 1.797 9.117 8.371 1.00 92.25 102 LEU A N 1
ATOM 837 C CA . LEU A 1 102 ? 2.297 9.948 7.267 1.00 92.25 102 LEU A CA 1
ATOM 838 C C . LEU A 1 102 ? 1.483 9.675 6.002 1.00 92.25 102 LEU A C 1
ATOM 840 O O . LEU A 1 102 ? 1.141 8.523 5.732 1.00 92.25 102 LEU A O 1
ATOM 844 N N . TRP A 1 103 ? 1.245 10.717 5.211 1.00 95.69 103 TRP A N 1
ATOM 845 C CA . TRP A 1 103 ? 0.369 10.713 4.044 1.00 95.69 103 TRP A CA 1
ATOM 846 C C . TRP A 1 103 ? 1.088 11.177 2.789 1.00 95.69 103 TRP A C 1
ATOM 848 O O . TRP A 1 103 ? 1.736 12.224 2.784 1.00 95.69 103 TRP A O 1
ATOM 858 N N . ARG A 1 104 ? 0.994 10.411 1.704 1.00 94.25 104 ARG A N 1
ATOM 859 C CA . ARG A 1 104 ? 1.663 10.731 0.438 1.00 94.25 104 ARG A CA 1
ATOM 860 C C . ARG A 1 104 ? 0.685 10.658 -0.738 1.00 94.25 104 ARG A C 1
ATOM 862 O O . ARG A 1 104 ? -0.267 9.873 -0.699 1.00 94.25 104 ARG A O 1
ATOM 869 N N . PRO A 1 105 ? 0.893 11.491 -1.775 1.00 95.19 105 PRO A N 1
ATOM 870 C CA . PRO A 1 105 ? 0.139 11.373 -3.009 1.00 95.19 105 PRO A CA 1
ATOM 871 C C . PRO A 1 105 ? 0.502 10.098 -3.753 1.00 95.19 105 PRO A C 1
ATOM 873 O O . PRO A 1 105 ? 1.658 9.681 -3.785 1.00 95.19 105 PRO A O 1
ATOM 876 N N . GLU A 1 106 ? -0.496 9.550 -4.428 1.00 95.88 106 GLU A N 1
ATOM 877 C CA . GLU A 1 106 ? -0.350 8.448 -5.368 1.00 95.88 106 GLU A CA 1
ATOM 878 C C . GLU A 1 106 ? -0.772 8.879 -6.775 1.00 95.88 106 GLU A C 1
ATOM 880 O O . GLU A 1 106 ? -1.139 10.033 -6.995 1.00 95.88 106 GLU A O 1
ATOM 885 N N . PHE A 1 107 ? -0.679 7.971 -7.751 1.00 97.44 107 PHE A N 1
ATOM 886 C CA . PHE A 1 107 ? -0.910 8.311 -9.160 1.00 97.44 107 PHE A CA 1
ATOM 887 C C . PHE A 1 107 ? -2.252 9.007 -9.426 1.00 97.44 107 PHE A C 1
ATOM 889 O O . PHE A 1 107 ? -2.317 9.929 -10.243 1.00 97.44 107 PHE A O 1
ATOM 896 N N . ALA A 1 108 ? -3.326 8.545 -8.790 1.00 98.25 108 ALA A N 1
ATOM 897 C CA . ALA A 1 108 ? -4.674 8.971 -9.123 1.00 98.25 108 ALA A CA 1
ATOM 898 C C . ALA A 1 108 ? -5.203 10.079 -8.208 1.00 98.25 108 ALA A C 1
ATOM 900 O O . ALA A 1 108 ? -4.959 10.092 -7.003 1.00 98.25 108 ALA A O 1
ATOM 901 N N . ALA A 1 109 ? -6.032 10.963 -8.768 1.00 98.56 109 ALA A N 1
ATOM 902 C CA . ALA A 1 109 ? -6.674 12.057 -8.032 1.00 98.56 109 ALA A CA 1
ATOM 903 C C . ALA A 1 109 ? -7.722 11.594 -6.999 1.00 98.56 109 ALA A C 1
ATOM 905 O O . ALA A 1 109 ? -8.271 12.414 -6.269 1.00 98.56 109 ALA A O 1
ATOM 906 N N . TYR A 1 110 ? -7.980 10.290 -6.920 1.00 98.62 110 TYR A N 1
ATOM 907 C CA . TYR A 1 110 ? -8.880 9.645 -5.966 1.00 98.62 110 TYR A CA 1
ATOM 908 C C . TYR A 1 110 ? -8.156 8.708 -4.990 1.00 98.62 110 TYR A C 1
ATOM 910 O O . TYR A 1 110 ? -8.807 7.915 -4.310 1.00 98.62 110 TYR A O 1
ATOM 918 N N . MET A 1 111 ? -6.821 8.768 -4.926 1.00 98.50 111 MET A N 1
ATOM 919 C CA . MET A 1 111 ? -6.015 7.916 -4.053 1.00 98.50 111 MET A CA 1
ATOM 920 C C . MET A 1 111 ? -5.238 8.708 -3.010 1.00 98.50 111 MET A C 1
ATOM 922 O O . MET A 1 111 ? -4.664 9.754 -3.303 1.00 98.50 111 MET A O 1
ATOM 926 N N . VAL A 1 112 ? -5.151 8.142 -1.809 1.00 98.00 112 VAL A N 1
ATOM 927 C CA . VAL A 1 112 ? -4.209 8.569 -0.768 1.00 98.00 112 VAL A CA 1
ATOM 928 C C . VAL A 1 112 ? -3.437 7.358 -0.262 1.00 98.00 112 VAL A C 1
ATOM 930 O O . VAL A 1 112 ? -3.999 6.267 -0.137 1.00 98.00 112 VAL A O 1
ATOM 933 N N . GLU A 1 113 ? -2.152 7.534 0.024 1.00 98.19 113 GLU A N 1
ATOM 934 C CA . GLU A 1 113 ? -1.317 6.507 0.645 1.00 98.19 113 GLU A CA 1
ATOM 935 C C . GLU A 1 113 ? -0.987 6.904 2.079 1.00 98.19 113 GLU A C 1
ATOM 937 O O . GLU A 1 113 ? -0.545 8.026 2.327 1.00 98.19 113 GLU A O 1
ATOM 942 N N . GLY A 1 114 ? -1.200 5.981 3.016 1.00 96.50 114 GLY A N 1
ATOM 943 C CA . GLY A 1 114 ? -0.891 6.175 4.427 1.00 96.50 114 GLY A CA 1
ATOM 944 C C . GLY A 1 114 ? 0.153 5.180 4.921 1.00 96.50 114 GLY A C 1
ATOM 945 O O . GLY A 1 114 ? 0.057 3.984 4.635 1.00 96.50 114 GLY A O 1
ATOM 946 N N . THR A 1 115 ? 1.088 5.644 5.747 1.00 96.25 115 THR A N 1
ATOM 947 C CA . THR A 1 115 ? 2.121 4.835 6.423 1.00 96.25 115 THR A CA 1
ATOM 948 C C . THR A 1 115 ? 2.140 5.151 7.927 1.00 96.25 115 THR A C 1
ATOM 950 O O . THR A 1 115 ? 1.602 6.191 8.335 1.00 96.25 115 THR A O 1
ATOM 953 N N . PRO A 1 116 ? 2.694 4.286 8.800 1.00 91.50 116 PRO A N 1
ATOM 954 C CA . PRO A 1 116 ? 2.865 4.646 10.202 1.00 91.50 116 PRO A CA 1
ATOM 955 C C . PRO A 1 116 ? 3.787 5.864 10.339 1.00 91.50 116 PRO A C 1
ATOM 957 O O . PRO A 1 116 ? 4.790 5.990 9.640 1.00 91.50 116 PRO A O 1
ATOM 960 N N . GLY A 1 117 ? 3.466 6.737 11.296 1.00 86.81 117 GLY A N 1
ATOM 961 C CA . GLY A 1 117 ? 4.212 7.961 11.591 1.00 86.81 117 GLY A CA 1
ATOM 962 C C . GLY A 1 117 ? 5.714 7.765 11.816 1.00 86.81 117 GLY A C 1
ATOM 963 O O . GLY A 1 117 ? 6.545 8.575 11.402 1.00 86.81 117 GLY A O 1
ATOM 964 N N . THR A 1 118 ? 6.055 6.632 12.425 1.00 84.38 118 THR A N 1
ATOM 965 C CA . THR A 1 118 ? 7.418 6.126 12.576 1.00 84.38 118 THR A CA 1
ATOM 966 C C . THR A 1 118 ? 7.445 4.636 12.242 1.00 84.38 118 THR A C 1
ATOM 968 O O . THR A 1 118 ? 6.481 3.944 12.584 1.00 84.38 118 THR A O 1
ATOM 971 N N . PRO A 1 119 ? 8.541 4.097 11.676 1.00 88.69 119 PRO A N 1
ATOM 972 C CA . PRO A 1 119 ? 8.683 2.657 11.486 1.00 88.69 119 PRO A CA 1
ATOM 973 C C . PRO A 1 119 ? 8.486 1.889 12.799 1.00 88.69 119 PRO A C 1
ATOM 975 O O . PRO A 1 119 ? 8.995 2.295 13.846 1.00 88.69 119 PRO A O 1
ATOM 978 N N . TYR A 1 120 ? 7.793 0.757 12.737 1.00 86.69 120 TYR A N 1
ATOM 979 C CA . TYR A 1 120 ? 7.663 -0.169 13.854 1.00 86.69 120 TYR A CA 1
ATOM 980 C C . TYR A 1 120 ? 9.026 -0.750 14.245 1.00 86.69 120 TYR A C 1
ATOM 982 O O . TYR A 1 120 ? 9.885 -0.992 13.392 1.00 86.69 120 TYR A O 1
ATOM 990 N N . GLY A 1 121 ? 9.216 -1.005 15.540 1.00 82.62 121 GLY A N 1
ATOM 991 C CA . GLY A 1 121 ? 10.419 -1.639 16.071 1.00 82.62 121 GLY A CA 1
ATOM 992 C C . GLY A 1 121 ? 10.468 -3.161 15.877 1.00 82.62 121 GLY A C 1
ATOM 993 O O . GLY A 1 121 ? 9.526 -3.804 15.406 1.00 82.62 121 GLY A O 1
ATOM 994 N N . GLY A 1 122 ? 11.587 -3.760 16.293 1.00 80.88 122 GLY A N 1
ATOM 995 C CA . GLY A 1 122 ? 11.830 -5.206 16.213 1.00 80.88 122 GLY A CA 1
ATOM 996 C C . GLY A 1 122 ? 11.192 -6.041 17.333 1.00 80.88 122 GLY A C 1
ATOM 997 O O . GLY A 1 122 ? 11.305 -7.271 17.338 1.00 80.88 122 GLY A O 1
ATOM 998 N N . LEU A 1 123 ? 10.522 -5.418 18.305 1.00 82.00 123 LEU A N 1
ATOM 999 C CA . LEU A 1 123 ? 9.881 -6.130 19.410 1.00 82.00 123 LEU A CA 1
ATOM 1000 C C . LEU A 1 123 ? 8.613 -6.854 18.950 1.00 82.00 123 LEU A C 1
ATOM 1002 O O . LEU A 1 123 ? 7.852 -6.366 18.120 1.00 82.00 123 LEU A O 1
ATOM 1006 N N . MET A 1 124 ? 8.347 -8.025 19.530 1.00 82.44 124 MET A N 1
ATOM 1007 C CA . MET A 1 124 ? 7.135 -8.792 19.208 1.00 82.44 124 MET A CA 1
ATOM 1008 C C . MET A 1 124 ? 5.859 -8.024 19.579 1.00 82.44 124 MET A C 1
ATOM 1010 O O . MET A 1 124 ? 4.842 -8.162 18.910 1.00 82.44 124 MET A O 1
ATOM 1014 N N . SER A 1 125 ? 5.905 -7.157 20.595 1.00 78.06 125 SER A N 1
ATOM 1015 C CA . SER A 1 125 ? 4.770 -6.316 20.994 1.00 78.06 125 SER A CA 1
ATOM 1016 C C . SER A 1 125 ? 4.285 -5.371 19.892 1.00 78.06 125 SER A C 1
ATOM 1018 O O . SER A 1 125 ? 3.108 -5.010 19.909 1.00 78.06 125 SER A O 1
ATOM 1020 N N . CYS A 1 126 ? 5.137 -5.018 18.919 1.00 82.62 126 CYS A N 1
ATOM 1021 C CA . CYS A 1 126 ? 4.761 -4.176 17.782 1.00 82.62 126 CYS A CA 1
ATOM 1022 C C . CYS A 1 126 ? 3.673 -4.826 16.904 1.00 82.62 126 CYS A C 1
ATOM 1024 O O . CYS A 1 126 ? 2.929 -4.124 16.233 1.00 82.62 126 CYS A O 1
ATOM 1026 N N . PHE A 1 127 ? 3.490 -6.149 16.957 1.00 86.69 127 PHE A N 1
ATOM 1027 C CA . PHE A 1 127 ? 2.416 -6.839 16.230 1.00 86.69 127 PHE A CA 1
ATOM 1028 C C . PHE A 1 127 ? 1.012 -6.438 16.715 1.00 86.69 127 PHE A C 1
ATOM 1030 O O . PHE A 1 127 ? 0.041 -6.549 15.971 1.00 86.69 127 PHE A O 1
ATOM 1037 N N . ASN A 1 128 ? 0.887 -5.947 17.953 1.00 81.56 128 ASN A N 1
ATOM 1038 C CA . ASN A 1 128 ? -0.402 -5.551 18.526 1.00 81.56 128 ASN A CA 1
ATOM 1039 C C . ASN A 1 128 ? -0.888 -4.170 18.068 1.00 81.56 128 ASN A C 1
ATOM 1041 O O . ASN A 1 128 ? -2.048 -3.842 18.297 1.00 81.56 128 ASN A O 1
ATOM 1045 N N . ILE A 1 129 ? -0.011 -3.345 17.489 1.00 82.62 129 ILE A N 1
ATOM 1046 C CA . ILE A 1 129 ? -0.308 -1.933 17.192 1.00 82.62 129 ILE A CA 1
ATOM 1047 C C . ILE A 1 129 ? -0.566 -1.675 15.704 1.00 82.62 129 ILE A C 1
ATOM 1049 O O . ILE A 1 129 ? -1.033 -0.596 15.356 1.00 82.62 129 ILE A O 1
ATOM 1053 N N . VAL A 1 130 ? -0.298 -2.657 14.839 1.00 90.44 130 VAL A N 1
ATOM 1054 C CA . VAL A 1 130 ? -0.416 -2.542 13.376 1.00 90.44 130 VAL A CA 1
ATOM 1055 C C . VAL A 1 130 ? -1.856 -2.231 12.966 1.00 90.44 130 VAL A C 1
ATOM 1057 O O . VAL A 1 130 ? -2.116 -1.180 12.388 1.00 90.44 130 VAL A O 1
ATOM 1060 N N . GLU A 1 131 ? -2.809 -3.090 13.352 1.00 92.38 131 GLU A N 1
ATOM 1061 C CA . GLU A 1 131 ? -4.243 -2.902 13.067 1.00 92.38 131 GLU A CA 1
ATOM 1062 C C . GLU A 1 131 ? -4.751 -1.564 13.621 1.00 92.38 131 GLU A C 1
ATOM 1064 O O . GLU A 1 131 ? -5.489 -0.841 12.954 1.00 92.38 131 GLU A O 1
ATOM 1069 N N . TYR A 1 132 ? -4.312 -1.200 14.830 1.00 86.50 132 TYR A N 1
ATOM 1070 C CA . TYR A 1 132 ? -4.687 0.062 15.457 1.00 86.50 132 TYR A CA 1
ATOM 1071 C C . TYR A 1 132 ? -4.179 1.273 14.669 1.00 86.50 132 TYR A C 1
ATOM 1073 O O . TYR A 1 132 ? -4.939 2.208 14.440 1.00 86.50 132 TYR A O 1
ATOM 1081 N N . ASN A 1 133 ? -2.921 1.258 14.224 1.00 90.75 133 ASN A N 1
ATOM 1082 C CA . ASN A 1 133 ? -2.357 2.339 13.422 1.00 90.75 133 ASN A CA 1
ATOM 1083 C C . ASN A 1 133 ? -3.011 2.434 12.029 1.00 90.75 133 ASN A C 1
ATOM 1085 O O . ASN A 1 133 ? -3.221 3.538 11.535 1.00 90.75 133 ASN A O 1
ATOM 1089 N N . MET A 1 134 ? -3.384 1.307 11.413 1.00 94.56 134 MET A N 1
ATOM 1090 C CA . MET A 1 134 ? -4.178 1.307 10.174 1.00 94.56 134 MET A CA 1
ATOM 1091 C C . MET A 1 134 ? -5.555 1.946 10.382 1.00 94.56 134 MET A C 1
ATOM 1093 O O . MET A 1 134 ? -6.004 2.721 9.542 1.00 94.56 134 MET A O 1
ATOM 1097 N N . ARG A 1 135 ? -6.207 1.676 11.519 1.00 91.19 135 ARG A N 1
ATOM 1098 C CA . ARG A 1 135 ? -7.469 2.336 11.867 1.00 91.19 135 ARG A CA 1
ATOM 1099 C C . ARG A 1 135 ? -7.294 3.830 12.134 1.00 91.19 135 ARG A C 1
ATOM 1101 O O . ARG A 1 135 ? -8.100 4.606 11.649 1.00 91.19 135 ARG A O 1
ATOM 1108 N N . LEU A 1 136 ? -6.241 4.238 12.847 1.00 89.25 136 LEU A N 1
ATOM 1109 C CA . LEU A 1 136 ? -5.944 5.663 13.041 1.00 89.25 136 LEU A CA 1
ATOM 1110 C C . LEU A 1 136 ? -5.817 6.390 11.699 1.00 89.25 136 LEU A C 1
ATOM 1112 O O . LEU A 1 136 ? -6.408 7.446 11.523 1.00 89.25 136 LEU A O 1
ATOM 1116 N N . ARG A 1 137 ? -5.121 5.783 10.731 1.00 94.31 137 ARG A N 1
ATOM 1117 C CA . ARG A 1 137 ? -5.030 6.320 9.369 1.00 94.31 137 ARG A CA 1
ATOM 1118 C C . ARG A 1 137 ? -6.403 6.459 8.702 1.00 94.31 137 ARG A C 1
ATOM 1120 O O . ARG A 1 137 ? -6.685 7.468 8.065 1.00 94.31 137 ARG A O 1
ATOM 1127 N N . TYR A 1 138 ? -7.270 5.461 8.852 1.00 93.94 138 TYR A N 1
ATOM 1128 C CA . TYR A 1 138 ? -8.645 5.552 8.360 1.00 93.94 138 TYR A CA 1
ATOM 1129 C C . TYR A 1 138 ? -9.422 6.698 9.023 1.00 93.94 138 TYR A C 1
ATOM 1131 O O . TYR A 1 138 ? -10.105 7.447 8.324 1.00 93.94 138 TYR A O 1
ATOM 1139 N N . ASP A 1 139 ? -9.299 6.856 10.342 1.00 92.44 139 ASP A N 1
ATOM 1140 C CA . ASP A 1 139 ? -9.978 7.901 11.113 1.00 92.44 139 ASP A CA 1
ATOM 1141 C C . ASP A 1 139 ? -9.490 9.306 10.704 1.00 92.44 139 ASP A C 1
ATOM 1143 O O . ASP A 1 139 ? -10.319 10.196 10.500 1.00 92.44 139 ASP A O 1
ATOM 1147 N N . ASP A 1 140 ? -8.175 9.484 10.502 1.00 93.19 140 ASP A N 1
ATOM 1148 C CA . ASP A 1 140 ? -7.551 10.744 10.062 1.00 93.19 140 ASP A CA 1
ATOM 1149 C C . ASP A 1 140 ? -8.183 11.256 8.753 1.00 93.19 140 ASP A C 1
ATOM 1151 O O . ASP A 1 140 ? -8.562 12.422 8.641 1.00 93.19 140 ASP A O 1
ATOM 1155 N N . VAL A 1 141 ? -8.336 10.377 7.757 1.00 96.50 141 VAL A N 1
ATOM 1156 C CA . VAL A 1 141 ? -8.924 10.739 6.456 1.00 96.50 141 VAL A CA 1
ATOM 1157 C C . VAL A 1 141 ? -10.441 10.858 6.549 1.00 96.50 141 VAL A C 1
ATOM 1159 O O . VAL A 1 141 ? -11.018 11.778 5.973 1.00 96.50 141 VAL A O 1
ATOM 1162 N N . SER A 1 142 ? -11.099 9.947 7.273 1.00 95.50 142 SER A N 1
ATOM 1163 C CA . SER A 1 142 ? -12.562 9.924 7.407 1.00 95.50 142 SER A CA 1
ATOM 1164 C C . SER A 1 142 ? -13.107 11.209 8.024 1.00 95.50 142 SER A C 1
ATOM 1166 O O . SER A 1 142 ? -14.180 11.660 7.632 1.00 95.50 142 SER A O 1
ATOM 1168 N N . ALA A 1 143 ? -12.347 11.842 8.923 1.00 95.75 143 ALA A N 1
ATOM 1169 C CA . ALA A 1 143 ? -12.688 13.139 9.503 1.00 95.75 143 ALA A CA 1
ATOM 1170 C C . ALA A 1 143 ? -12.782 14.284 8.470 1.00 95.75 143 ALA A C 1
ATOM 1172 O O . ALA A 1 143 ? -13.383 15.317 8.758 1.00 95.75 143 ALA A O 1
ATOM 1173 N N . LEU A 1 144 ? -12.207 14.111 7.274 1.00 97.44 144 LEU A N 1
ATOM 1174 C CA . LEU A 1 144 ? -12.146 15.113 6.201 1.00 97.44 144 LEU A CA 1
ATOM 1175 C C . LEU A 1 144 ? -13.081 14.800 5.012 1.00 97.44 144 LEU A C 1
ATOM 1177 O O . LEU A 1 144 ? -13.165 15.576 4.048 1.00 97.44 144 LEU A O 1
ATOM 1181 N N . LEU A 1 145 ? -13.770 13.655 5.047 1.00 97.94 145 LEU A N 1
ATOM 1182 C CA . LEU A 1 145 ? -14.679 13.220 3.987 1.00 97.94 145 LEU A CA 1
ATOM 1183 C C . LEU A 1 145 ? -16.015 13.967 4.034 1.00 97.94 145 LEU A C 1
ATOM 1185 O O . LEU A 1 145 ? -16.501 14.378 5.088 1.00 97.94 145 LEU A O 1
ATOM 1189 N N . ARG A 1 146 ? -16.645 14.122 2.866 1.00 96.88 146 ARG A N 1
ATOM 1190 C CA . ARG A 1 146 ? -18.025 14.625 2.767 1.00 96.88 146 ARG A CA 1
ATOM 1191 C C . ARG A 1 146 ? -19.030 13.529 3.172 1.00 96.88 146 ARG A C 1
ATOM 1193 O O . ARG A 1 146 ? -18.692 12.354 3.080 1.00 96.88 146 ARG A O 1
ATOM 1200 N N . PRO A 1 147 ? -20.288 13.869 3.530 1.00 93.00 147 PRO A N 1
ATOM 1201 C CA . PRO A 1 147 ? -21.282 12.894 4.010 1.00 93.00 147 PRO A CA 1
ATOM 1202 C C . PRO A 1 147 ? -21.522 11.672 3.107 1.00 93.00 147 PRO A C 1
ATOM 1204 O O . PRO A 1 147 ? -21.779 10.583 3.610 1.00 93.00 147 PRO A O 1
ATOM 1207 N N . ASN A 1 148 ? -21.397 11.839 1.787 1.00 95.88 148 ASN A N 1
ATOM 1208 C CA . ASN A 1 148 ? -21.600 10.767 0.805 1.00 95.88 148 ASN A CA 1
ATOM 1209 C C . ASN A 1 148 ? -20.283 10.171 0.292 1.00 95.88 148 ASN A C 1
ATOM 1211 O O . ASN A 1 148 ? -20.285 9.415 -0.678 1.00 95.88 148 ASN A O 1
ATOM 1215 N N . GLU A 1 149 ? -19.153 10.537 0.891 1.00 98.31 149 GLU A N 1
ATOM 1216 C CA . GLU A 1 149 ? -17.852 9.972 0.562 1.00 98.31 149 GLU A CA 1
ATOM 1217 C C . GLU A 1 149 ? -17.469 8.867 1.537 1.00 98.31 149 GLU A C 1
ATOM 1219 O O . GLU A 1 149 ? -17.948 8.781 2.668 1.00 98.31 149 GLU A O 1
ATOM 1224 N N . SER A 1 150 ? -16.607 7.968 1.085 1.00 98.12 150 SER A N 1
ATOM 1225 C CA . SER A 1 150 ? -16.058 6.896 1.906 1.00 98.12 150 SER A CA 1
ATOM 1226 C C . SER A 1 150 ? -14.642 6.578 1.469 1.00 98.12 150 SER A C 1
ATOM 1228 O O . SER A 1 150 ? -14.294 6.713 0.294 1.00 98.12 150 SER A O 1
ATOM 1230 N N . LEU A 1 151 ? -13.831 6.147 2.428 1.00 98.06 151 LEU A N 1
ATOM 1231 C CA . LEU A 1 151 ? -12.486 5.663 2.179 1.00 98.06 151 LEU A CA 1
ATOM 1232 C C . LEU A 1 151 ? -12.498 4.139 2.179 1.00 98.06 151 LEU A C 1
ATOM 1234 O O . LEU A 1 151 ? -12.949 3.525 3.142 1.00 98.06 151 LEU A O 1
ATOM 1238 N N . LEU A 1 152 ? -11.976 3.514 1.129 1.00 98.12 152 LEU A N 1
ATOM 1239 C CA . LEU A 1 152 ? -11.872 2.060 1.068 1.00 98.12 152 LEU A CA 1
ATOM 1240 C C . LEU A 1 152 ? -10.477 1.636 0.636 1.00 98.12 152 LEU A C 1
ATOM 1242 O O . LEU A 1 152 ? -9.912 2.154 -0.322 1.00 98.12 152 LEU A O 1
ATOM 1246 N N . SER A 1 153 ? -9.929 0.643 1.323 1.00 97.06 153 SER A N 1
ATOM 1247 C CA . SER A 1 153 ? -8.656 0.012 0.988 1.00 97.06 153 SER A CA 1
ATOM 1248 C C . SER A 1 153 ? -8.865 -1.065 -0.086 1.00 97.06 153 SER A C 1
ATOM 1250 O O . SER A 1 153 ? -8.672 -2.251 0.166 1.00 97.06 153 SER A O 1
ATOM 1252 N N . ILE A 1 154 ? -9.341 -0.653 -1.270 1.00 96.88 154 ILE A N 1
ATOM 1253 C CA . ILE A 1 154 ? -9.691 -1.522 -2.409 1.00 96.88 154 ILE A CA 1
ATOM 1254 C C . ILE A 1 154 ? -9.375 -0.853 -3.751 1.00 96.88 154 ILE A C 1
ATOM 1256 O O . ILE A 1 154 ? -9.332 0.372 -3.846 1.00 96.88 154 ILE A O 1
ATOM 1260 N N . SER A 1 155 ? -9.209 -1.663 -4.795 1.00 98.00 155 SER A N 1
ATOM 1261 C CA . SER A 1 155 ? -9.132 -1.217 -6.193 1.00 98.00 155 SER A CA 1
ATOM 1262 C C . SER A 1 155 ? -10.535 -1.038 -6.787 1.00 98.00 155 SER A C 1
ATOM 1264 O O . SER A 1 155 ? -11.368 -1.937 -6.664 1.00 98.00 155 SER A O 1
ATOM 1266 N N . PHE A 1 156 ? -10.817 0.105 -7.422 1.00 98.56 156 PHE A N 1
ATOM 1267 C CA . PHE A 1 156 ? -12.175 0.449 -7.862 1.00 98.56 156 PHE A CA 1
ATOM 1268 C C . PHE A 1 156 ? -12.669 -0.399 -9.063 1.00 98.56 156 PHE A C 1
ATOM 1270 O O . PHE A 1 156 ? -12.043 -0.351 -10.124 1.00 98.56 156 PHE A O 1
ATOM 1277 N N . PRO A 1 157 ? -13.807 -1.123 -8.961 1.00 98.38 157 PRO A N 1
ATOM 1278 C CA . PRO A 1 157 ? -14.269 -2.052 -10.009 1.00 98.38 157 PRO A CA 1
ATOM 1279 C C . PRO A 1 157 ? -14.676 -1.407 -11.347 1.00 98.38 157 PRO A C 1
ATOM 1281 O O . PRO A 1 157 ? -14.477 -1.993 -12.413 1.00 98.38 157 PRO A O 1
ATOM 1284 N N . ALA A 1 158 ? -15.262 -0.206 -11.302 1.00 97.94 158 ALA A N 1
ATOM 1285 C CA . ALA A 1 158 ? -15.823 0.484 -12.471 1.00 97.94 158 ALA A CA 1
ATOM 1286 C C . ALA A 1 158 ? -14.861 1.515 -13.082 1.00 97.94 158 ALA A C 1
ATOM 1288 O O . ALA A 1 158 ? -15.284 2.449 -13.760 1.00 97.94 158 ALA A O 1
ATOM 1289 N N . LEU A 1 159 ? -13.558 1.401 -12.811 1.00 97.56 159 LEU A N 1
ATOM 1290 C CA . LEU A 1 159 ? -12.579 2.359 -13.314 1.00 97.56 159 LEU A CA 1
ATOM 1291 C C . LEU A 1 159 ? -12.608 2.392 -14.849 1.00 97.56 159 LEU A C 1
ATOM 1293 O O . LEU A 1 159 ? -12.540 1.339 -15.477 1.00 97.56 159 LEU A O 1
ATOM 1297 N N . GLY A 1 160 ? -12.742 3.579 -15.449 1.00 96.69 160 GLY A N 1
ATOM 1298 C CA . GLY A 1 160 ? -12.866 3.746 -16.903 1.00 96.69 160 GLY A CA 1
ATOM 1299 C C . GLY A 1 160 ? -14.239 3.402 -17.500 1.00 96.69 160 GLY A C 1
ATOM 1300 O O . GLY A 1 160 ? -14.394 3.486 -18.717 1.00 96.69 160 GLY A O 1
ATOM 1301 N N . ALA A 1 161 ? -15.231 3.013 -16.690 1.00 97.00 161 ALA A N 1
ATOM 1302 C CA . ALA A 1 161 ? -16.620 2.924 -17.140 1.00 97.00 161 ALA A CA 1
ATOM 1303 C C . ALA A 1 161 ? -17.212 4.334 -17.359 1.00 97.00 161 ALA A C 1
ATOM 1305 O O . ALA A 1 161 ? -16.704 5.304 -16.795 1.00 97.00 161 ALA A O 1
ATOM 1306 N N . PRO A 1 162 ? -18.281 4.504 -18.155 1.00 95.12 162 PRO A N 1
ATOM 1307 C CA . PRO A 1 162 ? -18.900 5.815 -18.338 1.00 95.12 162 PRO A CA 1
ATOM 1308 C C . PRO A 1 162 ? -19.297 6.475 -17.007 1.00 95.12 162 PRO A C 1
ATOM 1310 O O . PRO A 1 162 ? -19.967 5.865 -16.171 1.00 95.12 162 PRO A O 1
ATOM 1313 N N . ASP A 1 163 ? -18.922 7.749 -16.830 1.00 96.06 163 ASP A N 1
ATOM 1314 C CA . ASP A 1 163 ? -19.277 8.541 -15.642 1.00 96.06 163 ASP A CA 1
ATOM 1315 C C . ASP A 1 163 ? -18.762 7.914 -14.319 1.00 96.06 163 ASP A C 1
ATOM 1317 O O . ASP A 1 163 ? -19.471 7.817 -13.320 1.00 96.06 163 ASP A O 1
ATOM 1321 N N . PHE A 1 164 ? -17.503 7.454 -14.309 1.00 98.25 164 PHE A N 1
ATOM 1322 C CA . PHE A 1 164 ? -16.887 6.833 -13.127 1.00 98.25 164 PHE A CA 1
ATOM 1323 C C . PHE A 1 164 ? -16.272 7.820 -12.117 1.00 98.25 164 PHE A C 1
ATOM 1325 O O . PHE A 1 164 ? -15.867 7.383 -11.040 1.00 98.25 164 PHE A O 1
ATOM 1332 N N . THR A 1 165 ? -16.177 9.121 -12.422 1.00 98.69 165 THR A N 1
ATOM 1333 C CA . THR A 1 165 ? -15.507 10.134 -11.578 1.00 98.69 165 THR A CA 1
ATOM 1334 C C . THR A 1 165 ? -16.474 11.166 -11.002 1.00 98.69 165 THR A C 1
ATOM 1336 O O . THR A 1 165 ? -17.439 11.550 -11.653 1.00 98.69 165 THR A O 1
ATOM 1339 N N . ASP A 1 166 ? -16.177 11.677 -9.807 1.00 98.06 166 ASP A N 1
ATOM 1340 C CA . ASP A 1 166 ? -16.810 12.862 -9.224 1.00 98.06 166 ASP A CA 1
ATOM 1341 C C . ASP A 1 166 ? -15.755 13.949 -8.925 1.00 98.06 166 ASP A C 1
ATOM 1343 O O . ASP A 1 166 ? -14.832 13.692 -8.147 1.00 98.06 166 ASP A O 1
ATOM 1347 N N . PRO A 1 167 ? -15.866 15.159 -9.505 1.00 97.94 167 PRO A N 1
ATOM 1348 C CA . PRO A 1 167 ? -16.856 15.555 -10.509 1.00 97.94 167 PRO A CA 1
ATOM 1349 C C . PRO A 1 167 ? -16.733 14.743 -11.820 1.00 97.94 167 PRO A C 1
ATOM 1351 O O . PRO A 1 167 ? -15.672 14.165 -12.091 1.00 97.94 167 PRO A O 1
ATOM 1354 N N . PRO A 1 168 ? -17.799 14.693 -12.644 1.00 97.81 168 PRO A N 1
ATOM 1355 C CA . PRO A 1 168 ? -17.758 14.008 -13.932 1.00 97.81 168 PRO A CA 1
ATOM 1356 C C . PRO A 1 168 ? -16.663 14.575 -14.841 1.00 97.81 168 PRO A C 1
ATOM 1358 O O . PRO A 1 168 ? -16.582 15.787 -15.049 1.00 97.81 168 PRO A O 1
ATOM 1361 N N . ALA A 1 169 ? -15.836 13.694 -15.400 1.00 97.06 169 ALA A N 1
ATOM 1362 C CA . ALA A 1 169 ? -14.777 14.031 -16.342 1.00 97.06 169 ALA A CA 1
ATOM 1363 C C . ALA A 1 169 ? -14.874 13.149 -17.593 1.00 97.06 169 ALA A C 1
ATOM 1365 O O . ALA A 1 169 ? -15.312 11.999 -17.530 1.00 97.06 169 ALA A O 1
ATOM 1366 N N . VAL A 1 170 ? -14.474 13.699 -18.743 1.00 95.88 170 VAL A N 1
ATOM 1367 C CA . VAL A 1 170 ? -14.649 13.060 -20.055 1.00 95.88 170 VAL A CA 1
ATOM 1368 C C . VAL A 1 170 ? -13.283 12.816 -20.708 1.00 95.88 170 VAL A C 1
ATOM 1370 O O . VAL A 1 170 ? -12.495 13.765 -20.811 1.00 95.88 170 VAL A O 1
ATOM 1373 N N . PRO A 1 171 ? -12.983 11.582 -21.162 1.00 96.31 171 PRO A N 1
ATOM 1374 C CA . PRO A 1 171 ? -11.748 11.277 -21.879 1.00 96.31 171 PRO A CA 1
ATOM 1375 C C . PRO A 1 171 ? -11.663 12.029 -23.214 1.00 96.31 171 PRO A C 1
ATOM 1377 O O . PRO A 1 171 ? -12.664 12.256 -23.894 1.00 96.31 171 PRO A O 1
ATOM 1380 N N . ARG A 1 172 ? -10.445 12.433 -23.594 1.00 95.44 172 ARG A N 1
ATOM 1381 C CA . ARG A 1 172 ? -10.181 13.279 -24.773 1.00 95.44 172 ARG A CA 1
ATOM 1382 C C . ARG A 1 172 ? -9.094 12.674 -25.675 1.00 95.44 172 ARG A C 1
ATOM 1384 O O . ARG A 1 172 ? -8.021 13.265 -25.807 1.00 95.44 172 ARG A O 1
ATOM 1391 N N . PRO A 1 173 ? -9.346 11.522 -26.325 1.00 95.88 173 PRO A N 1
ATOM 1392 C CA . PRO A 1 173 ? -8.316 10.759 -27.042 1.00 95.88 173 PRO A CA 1
ATOM 1393 C C . PRO A 1 173 ? -7.655 11.524 -28.200 1.00 95.88 173 PRO A C 1
ATOM 1395 O O . PRO A 1 173 ? -6.480 11.316 -28.499 1.00 95.88 173 PRO A O 1
ATOM 1398 N N . THR A 1 174 ? -8.379 12.450 -28.832 1.00 93.56 174 THR A N 1
ATOM 1399 C CA . THR A 1 174 ? -7.895 13.232 -29.982 1.00 93.56 174 THR A CA 1
ATOM 1400 C C . THR A 1 174 ? -7.317 14.597 -29.606 1.00 93.56 174 THR A C 1
ATOM 1402 O O . THR A 1 174 ? -6.733 15.267 -30.459 1.00 93.56 174 THR A O 1
ATOM 1405 N N . HIS A 1 175 ? -7.453 15.032 -28.348 1.00 93.81 175 HIS A N 1
ATOM 1406 C CA . HIS A 1 175 ? -7.009 16.362 -27.940 1.00 93.81 175 HIS A CA 1
ATOM 1407 C C . HIS A 1 175 ? -5.473 16.410 -27.834 1.00 93.81 175 HIS A C 1
ATOM 1409 O O . HIS A 1 175 ? -4.889 15.551 -27.166 1.00 93.81 175 HIS A O 1
ATOM 1415 N N . PRO A 1 176 ? -4.790 17.406 -28.437 1.00 89.06 176 PRO A N 1
ATOM 1416 C CA . PRO A 1 176 ? -3.326 17.483 -28.436 1.00 89.06 176 PRO A CA 1
ATOM 1417 C C . PRO A 1 176 ? -2.707 17.460 -27.036 1.00 89.06 176 PRO A C 1
ATOM 1419 O O . PRO A 1 176 ? -1.710 16.766 -26.830 1.00 89.06 176 PRO A O 1
ATOM 1422 N N . ASP A 1 177 ? -3.346 18.155 -26.091 1.00 88.88 177 ASP A N 1
ATOM 1423 C CA . ASP A 1 177 ? -2.888 18.270 -24.701 1.00 88.88 177 ASP A CA 1
ATOM 1424 C C . ASP A 1 177 ? -3.235 17.066 -23.820 1.00 88.88 177 ASP A C 1
ATOM 1426 O O . ASP A 1 177 ? -2.776 17.012 -22.678 1.00 88.88 177 ASP A O 1
ATOM 1430 N N . SER A 1 178 ? -4.015 16.093 -24.317 1.00 93.94 178 SER A N 1
ATOM 1431 C CA . SER A 1 178 ? -4.297 14.908 -23.511 1.00 93.94 178 SER A CA 1
ATOM 1432 C C . SER A 1 178 ? -3.027 14.084 -23.323 1.00 93.94 178 SER A C 1
ATOM 1434 O O . SER A 1 178 ? -2.381 13.668 -24.296 1.00 93.94 178 SER A O 1
ATOM 1436 N N . VAL A 1 179 ? -2.638 13.858 -22.065 1.00 93.44 179 VAL A N 1
ATOM 1437 C CA . VAL A 1 179 ? -1.364 13.191 -21.765 1.00 93.44 179 VAL A CA 1
ATOM 1438 C C . VAL A 1 179 ? -1.447 11.711 -22.108 1.00 93.44 179 VAL A C 1
ATOM 1440 O O . VAL A 1 179 ? -0.550 11.195 -22.787 1.00 93.44 179 VAL A O 1
ATOM 1443 N N . GLY A 1 180 ? -2.550 11.068 -21.721 1.00 91.12 180 GLY A N 1
ATOM 1444 C CA . GLY A 1 180 ? -2.805 9.651 -21.944 1.00 91.12 180 GLY A CA 1
ATOM 1445 C C . GLY A 1 180 ? -3.438 9.310 -23.286 1.00 91.12 180 GLY A C 1
ATOM 1446 O O . GLY A 1 180 ? -3.200 8.216 -23.790 1.00 91.12 180 GLY A O 1
ATOM 1447 N N . ARG A 1 181 ? -4.222 10.230 -23.874 1.00 96.50 181 ARG A N 1
ATOM 1448 C CA . ARG A 1 181 ? -5.036 9.989 -25.085 1.00 96.50 181 ARG A CA 1
ATOM 1449 C C . ARG A 1 181 ? -5.928 8.742 -24.992 1.00 96.50 181 ARG A C 1
ATOM 1451 O O . ARG A 1 181 ? -6.236 8.107 -26.000 1.00 96.50 181 ARG A O 1
ATOM 1458 N N . SER A 1 182 ? -6.321 8.385 -23.773 1.00 97.75 182 SER A N 1
ATOM 1459 C CA . SER A 1 182 ? -7.169 7.226 -23.513 1.00 97.75 182 SER A CA 1
ATOM 1460 C C . SER A 1 182 ? -8.578 7.460 -24.043 1.00 97.75 182 SER A C 1
ATOM 1462 O O . SER A 1 182 ? -9.084 8.585 -24.007 1.00 97.75 182 SER A O 1
ATOM 1464 N N . VAL A 1 183 ? -9.224 6.386 -24.494 1.00 97.75 183 VAL A N 1
ATOM 1465 C CA . VAL A 1 183 ? -10.653 6.404 -24.849 1.00 97.75 183 VAL A CA 1
ATOM 1466 C C . VAL A 1 183 ? -11.575 6.225 -23.634 1.00 97.75 183 VAL A C 1
ATOM 1468 O O . VAL A 1 183 ? -12.777 6.434 -23.751 1.00 97.75 183 VAL A O 1
ATOM 1471 N N . PHE A 1 184 ? -11.026 5.878 -22.464 1.00 98.00 184 PHE A N 1
ATOM 1472 C CA . PHE A 1 184 ? -11.790 5.575 -21.245 1.00 98.00 184 PHE A CA 1
ATOM 1473 C C . PHE A 1 184 ? -11.424 6.465 -20.052 1.00 98.00 184 PHE A C 1
ATOM 1475 O O . PHE A 1 184 ? -12.284 6.821 -19.251 1.00 98.00 184 PHE A O 1
ATOM 1482 N N . TYR A 1 185 ? -10.138 6.790 -19.898 1.00 98.25 185 TYR A N 1
ATOM 1483 C CA . TYR A 1 185 ? -9.586 7.394 -18.689 1.00 98.25 185 TYR A CA 1
ATOM 1484 C C . TYR A 1 185 ? -9.322 8.899 -18.901 1.00 98.25 185 TYR A C 1
ATOM 1486 O O . TYR A 1 185 ? -8.446 9.251 -19.693 1.00 98.25 185 TYR A O 1
ATOM 1494 N N . PRO A 1 186 ? -10.050 9.802 -18.219 1.00 97.69 186 PRO A N 1
ATOM 1495 C CA . PRO A 1 186 ? -9.829 11.241 -18.307 1.00 97.69 186 PRO A CA 1
ATOM 1496 C C . PRO A 1 186 ? -8.548 11.659 -17.575 1.00 97.69 186 PRO A C 1
ATOM 1498 O O . PRO A 1 186 ? -8.202 11.103 -16.531 1.00 97.69 186 PRO A O 1
ATOM 1501 N N . ASP A 1 187 ? -7.856 12.677 -18.090 1.00 97.25 187 ASP A N 1
ATOM 1502 C CA . ASP A 1 187 ? -6.619 13.175 -17.474 1.00 97.25 187 ASP A CA 1
ATOM 1503 C C . ASP A 1 187 ? -6.882 13.819 -16.098 1.00 97.25 187 ASP A C 1
ATOM 1505 O O . ASP A 1 187 ? -6.019 13.786 -15.228 1.00 97.25 187 ASP A O 1
ATOM 1509 N N . GLU A 1 188 ? -8.098 14.318 -15.845 1.00 97.50 188 GLU A N 1
ATOM 1510 C CA . GLU A 1 188 ? -8.530 14.844 -14.541 1.00 97.50 188 GLU A CA 1
ATOM 1511 C C . GLU A 1 188 ? -8.470 13.790 -13.421 1.00 97.50 188 GLU A C 1
ATOM 1513 O O . GLU A 1 188 ? -8.367 14.133 -12.245 1.00 97.50 188 GLU A O 1
ATOM 1518 N N . ALA A 1 189 ? -8.509 12.502 -13.772 1.00 98.25 189 ALA A N 1
ATOM 1519 C CA . ALA A 1 189 ? -8.372 11.407 -12.819 1.00 98.25 189 ALA A CA 1
ATOM 1520 C C . ALA A 1 189 ? -6.904 11.099 -12.449 1.00 98.25 189 ALA A C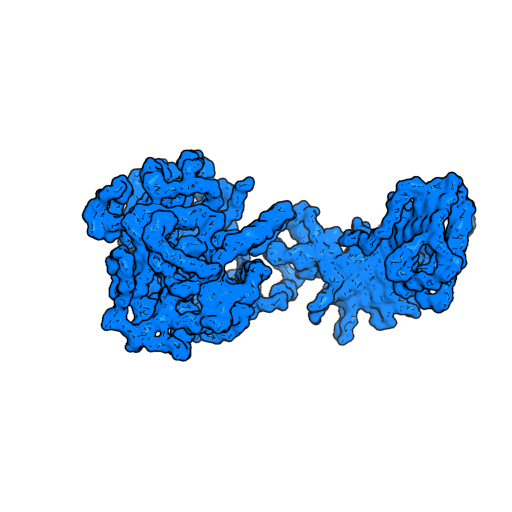 1
ATOM 1522 O O . ALA A 1 189 ? -6.645 10.199 -11.644 1.00 98.25 189 ALA A O 1
ATOM 1523 N N . ILE A 1 190 ? -5.935 11.825 -13.015 1.00 98.44 190 ILE A N 1
ATOM 1524 C CA . ILE A 1 190 ? -4.520 11.802 -12.627 1.00 98.44 190 ILE A CA 1
ATOM 1525 C C . ILE A 1 190 ? -4.307 12.840 -11.521 1.00 98.44 190 ILE A C 1
ATOM 1527 O O . ILE A 1 190 ? -4.798 13.965 -11.608 1.00 98.44 190 ILE A O 1
ATOM 1531 N N . TYR A 1 191 ? -3.550 12.493 -10.481 1.00 97.81 191 TYR A N 1
ATOM 1532 C CA . TYR A 1 191 ? -3.261 13.420 -9.392 1.00 97.81 191 TYR A CA 1
ATOM 1533 C C . TYR A 1 191 ? -2.571 14.692 -9.910 1.00 97.81 191 TYR A C 1
ATOM 1535 O O . TYR A 1 191 ? -1.475 14.655 -10.477 1.00 97.81 191 TYR A O 1
ATOM 1543 N N . SER A 1 192 ? -3.224 15.836 -9.707 1.00 94.19 192 SER A N 1
ATOM 1544 C CA . SER A 1 192 ? -2.786 17.139 -10.218 1.00 94.19 192 SER A CA 1
ATOM 1545 C C . SER A 1 192 ? -1.868 17.899 -9.262 1.00 94.19 192 SER A C 1
ATOM 1547 O O . SER A 1 192 ? -1.205 18.845 -9.680 1.00 94.19 192 SER A O 1
ATOM 1549 N N . GLY A 1 193 ? -1.774 17.479 -7.995 1.00 92.69 193 GLY A N 1
ATOM 1550 C CA . GLY A 1 193 ? -0.937 18.145 -6.993 1.00 92.69 193 GLY A CA 1
ATOM 1551 C C . GLY A 1 193 ? 0.571 17.989 -7.221 1.00 92.69 193 GLY A C 1
ATOM 1552 O O . GLY A 1 193 ? 1.351 18.620 -6.517 1.00 92.69 193 GLY A O 1
ATOM 1553 N N . HIS A 1 194 ? 1.002 17.172 -8.190 1.00 93.06 194 HIS A N 1
ATOM 1554 C CA . HIS A 1 194 ? 2.412 17.055 -8.554 1.00 93.06 194 HIS A CA 1
ATOM 1555 C C . HIS A 1 194 ? 2.604 16.758 -10.057 1.00 93.06 194 HIS A C 1
ATOM 1557 O O . HIS A 1 194 ? 1.987 15.825 -10.583 1.00 93.06 194 HIS A O 1
ATOM 1563 N N . PRO A 1 195 ? 3.501 17.473 -10.771 1.00 92.25 195 PRO A N 1
ATOM 1564 C CA . PRO A 1 195 ? 3.640 17.357 -12.229 1.00 92.25 195 PRO A CA 1
ATOM 1565 C C . PRO A 1 195 ? 4.182 15.999 -12.712 1.00 92.25 195 PRO A C 1
ATOM 1567 O O . PRO A 1 195 ? 3.978 15.625 -13.869 1.00 92.25 195 PRO A O 1
ATOM 1570 N N . ARG A 1 196 ? 4.847 15.239 -11.830 1.00 92.19 196 ARG A N 1
ATOM 1571 C CA . ARG A 1 196 ? 5.422 13.911 -12.126 1.00 92.19 196 ARG A CA 1
ATOM 1572 C C . ARG A 1 196 ? 4.424 12.946 -12.757 1.00 92.19 196 ARG A C 1
ATOM 1574 O O . ARG A 1 196 ? 4.781 12.257 -13.705 1.00 92.19 196 ARG A O 1
ATOM 1581 N N . PHE A 1 197 ? 3.197 12.868 -12.243 1.00 95.31 197 PHE A N 1
ATOM 1582 C CA . PHE A 1 197 ? 2.256 11.827 -12.665 1.00 95.31 197 PHE A CA 1
ATOM 1583 C C . PHE A 1 197 ? 1.803 12.026 -14.113 1.00 95.31 197 PHE A C 1
ATOM 1585 O O . PHE A 1 197 ? 1.904 11.107 -14.921 1.00 95.31 197 PHE A O 1
ATOM 1592 N N . HIS A 1 198 ? 1.430 13.255 -14.475 1.00 95.94 198 HIS A N 1
ATOM 1593 C CA . HIS A 1 198 ? 1.096 13.621 -15.852 1.00 95.94 198 HIS A CA 1
ATOM 1594 C C . HIS A 1 198 ? 2.279 13.417 -16.806 1.00 95.94 198 HIS A C 1
ATOM 1596 O O . HIS A 1 198 ? 2.112 12.932 -17.928 1.00 95.94 198 HIS A O 1
ATOM 1602 N N . ASN A 1 199 ? 3.487 13.776 -16.365 1.00 95.44 199 ASN A N 1
ATOM 1603 C CA . ASN A 1 199 ? 4.679 13.625 -17.186 1.00 95.44 199 ASN A CA 1
ATOM 1604 C C . ASN A 1 199 ? 5.047 12.156 -17.422 1.00 95.44 199 ASN A C 1
ATOM 1606 O O . ASN A 1 199 ? 5.411 11.793 -18.536 1.00 95.44 199 ASN A O 1
ATOM 1610 N N . LEU A 1 200 ? 4.891 11.303 -16.409 1.00 96.38 200 LEU A N 1
ATOM 1611 C CA . LEU A 1 200 ? 5.156 9.873 -16.519 1.00 96.38 200 LEU A CA 1
ATOM 1612 C C . LEU A 1 200 ? 4.222 9.207 -17.542 1.00 96.38 200 LEU A C 1
ATOM 1614 O O . LEU A 1 200 ? 4.705 8.479 -18.406 1.00 96.38 200 LEU A O 1
ATOM 1618 N N . VAL A 1 201 ? 2.922 9.537 -17.533 1.00 97.62 201 VAL A N 1
ATOM 1619 C CA . VAL A 1 201 ? 1.964 9.081 -18.564 1.00 97.62 201 VAL A CA 1
ATOM 1620 C C . VAL A 1 201 ? 2.420 9.506 -19.959 1.00 97.62 201 VAL A C 1
ATOM 1622 O O . VAL A 1 201 ? 2.524 8.682 -20.871 1.00 97.62 201 VAL A O 1
ATOM 1625 N N . ARG A 1 202 ? 2.730 10.799 -20.120 1.00 96.56 202 ARG A N 1
ATOM 1626 C CA . ARG A 1 202 ? 3.170 11.367 -21.399 1.00 96.56 202 ARG A CA 1
ATOM 1627 C C . ARG A 1 202 ? 4.439 10.684 -21.910 1.00 96.56 202 ARG A C 1
ATOM 1629 O O . ARG A 1 202 ? 4.517 10.370 -23.096 1.00 96.56 202 ARG A O 1
ATOM 1636 N N . ASN A 1 203 ? 5.415 10.457 -21.035 1.00 97.50 203 ASN A N 1
ATOM 1637 C CA . ASN A 1 203 ? 6.720 9.923 -21.407 1.00 97.50 203 ASN A CA 1
ATOM 1638 C C . ASN A 1 203 ? 6.692 8.417 -21.663 1.00 97.50 203 ASN A C 1
ATOM 1640 O O . ASN A 1 203 ? 7.355 7.981 -22.596 1.00 97.50 203 ASN A O 1
ATOM 1644 N N . ILE A 1 204 ? 5.884 7.638 -20.935 1.00 97.94 204 ILE A N 1
ATOM 1645 C CA . ILE A 1 204 ? 5.664 6.215 -21.250 1.00 97.94 204 ILE A CA 1
ATOM 1646 C C . ILE A 1 204 ? 5.072 6.081 -22.650 1.00 97.94 204 ILE A C 1
ATOM 1648 O O . ILE A 1 204 ? 5.626 5.364 -23.478 1.00 97.94 204 ILE A O 1
ATOM 1652 N N . ARG A 1 205 ? 3.998 6.822 -22.954 1.00 96.88 205 ARG A N 1
ATOM 1653 C CA . ARG A 1 205 ? 3.381 6.812 -24.290 1.00 96.88 205 ARG A CA 1
ATOM 1654 C C . ARG A 1 205 ? 4.345 7.318 -25.367 1.00 96.88 205 ARG A C 1
ATOM 1656 O O . ARG A 1 205 ? 4.433 6.739 -26.445 1.00 96.88 205 ARG A O 1
ATOM 1663 N N . GLY A 1 206 ? 5.074 8.398 -25.079 1.00 95.56 206 GLY A N 1
ATOM 1664 C CA . GLY A 1 206 ? 6.063 8.983 -25.985 1.00 95.56 206 GLY A CA 1
ATOM 1665 C C . GLY A 1 206 ? 7.204 8.023 -26.321 1.00 95.56 206 GLY A C 1
ATOM 1666 O O . GLY A 1 206 ? 7.551 7.892 -27.491 1.00 95.56 206 GLY A O 1
ATOM 1667 N N . ARG A 1 207 ? 7.738 7.318 -25.317 1.00 96.88 207 ARG A N 1
ATOM 1668 C CA . ARG A 1 207 ? 8.768 6.288 -25.484 1.00 96.88 207 ARG A CA 1
ATOM 1669 C C . ARG A 1 207 ? 8.230 5.076 -26.229 1.00 96.88 207 ARG A C 1
ATOM 1671 O O . ARG A 1 207 ? 8.805 4.663 -27.227 1.00 96.88 207 ARG A O 1
ATOM 1678 N N . ARG A 1 208 ? 7.089 4.543 -25.790 1.00 96.25 208 ARG A N 1
ATOM 1679 C CA . ARG A 1 208 ? 6.455 3.364 -26.392 1.00 96.25 208 ARG A CA 1
ATOM 1680 C C . ARG A 1 208 ? 6.052 3.593 -27.855 1.00 96.25 208 ARG A C 1
ATOM 1682 O O . ARG A 1 208 ? 5.963 2.624 -28.605 1.00 96.25 208 ARG A O 1
ATOM 1689 N N . CYS A 1 209 ? 5.851 4.855 -28.255 1.00 93.81 209 CYS A N 1
ATOM 1690 C CA . CYS A 1 209 ? 5.360 5.298 -29.568 1.00 93.81 209 CYS A CA 1
ATOM 1691 C C . CYS A 1 209 ? 3.903 4.896 -29.870 1.00 93.81 209 CYS A C 1
ATOM 1693 O O . CYS A 1 209 ? 3.419 5.074 -30.985 1.00 93.81 209 CYS A O 1
ATOM 1695 N N . GLU A 1 210 ? 3.203 4.399 -28.857 1.00 94.88 210 GLU A N 1
ATOM 1696 C CA . GLU A 1 210 ? 1.789 4.037 -28.834 1.00 94.88 210 GLU A CA 1
ATOM 1697 C C . GLU A 1 210 ? 1.318 4.092 -27.371 1.00 94.88 210 GLU A C 1
ATOM 1699 O O . GLU A 1 210 ? 2.129 4.172 -26.441 1.00 94.88 210 GLU A O 1
ATOM 1704 N N . LYS A 1 211 ? 0.010 4.093 -27.140 1.00 97.50 211 LYS A N 1
ATOM 1705 C CA . LYS A 1 211 ? -0.589 3.874 -25.826 1.00 97.50 211 LYS A CA 1
ATOM 1706 C C . LYS A 1 211 ? -0.156 2.517 -25.281 1.00 97.50 211 LYS A C 1
ATOM 1708 O O . LYS A 1 211 ? 0.207 1.578 -25.998 1.00 97.50 211 LYS A O 1
ATOM 1713 N N . VAL A 1 212 ? -0.205 2.410 -23.961 1.00 98.12 212 VAL A N 1
ATOM 1714 C CA . VAL A 1 212 ? -0.154 1.099 -23.321 1.00 98.12 212 VAL A CA 1
ATOM 1715 C C . VAL A 1 212 ? -1.381 0.293 -23.746 1.00 98.12 212 VAL A C 1
ATOM 1717 O O . VAL A 1 212 ? -2.439 0.857 -24.011 1.00 98.12 212 VAL A O 1
ATOM 1720 N N . ALA A 1 213 ? -1.235 -1.024 -23.834 1.00 98.00 213 ALA A N 1
ATOM 1721 C CA . ALA A 1 213 ? -2.317 -1.923 -24.213 1.00 98.00 213 ALA A CA 1
ATOM 1722 C C . ALA A 1 213 ? -2.445 -3.000 -23.141 1.00 98.00 213 ALA A C 1
ATOM 1724 O O . ALA A 1 213 ? -1.546 -3.824 -22.970 1.00 98.00 213 ALA A O 1
ATOM 1725 N N . ILE A 1 214 ? -3.553 -2.968 -22.410 1.00 98.69 214 ILE A N 1
ATOM 1726 C CA . ILE A 1 214 ? -3.855 -3.898 -21.332 1.00 98.69 214 ILE A CA 1
ATOM 1727 C C . ILE A 1 214 ? -5.034 -4.744 -21.806 1.00 98.69 214 ILE A C 1
ATOM 1729 O O . ILE A 1 214 ? -6.135 -4.234 -21.997 1.00 98.69 214 ILE A O 1
ATOM 1733 N N . ASN A 1 215 ? -4.790 -6.035 -22.013 1.00 98.44 215 ASN A N 1
ATOM 1734 C CA . ASN A 1 215 ? -5.806 -6.997 -22.419 1.00 98.44 215 ASN A CA 1
ATOM 1735 C C . ASN A 1 215 ? -5.956 -8.028 -21.303 1.00 98.44 215 ASN A C 1
ATOM 1737 O O . ASN A 1 215 ? -5.060 -8.845 -21.085 1.00 98.44 215 ASN A O 1
ATOM 1741 N N . VAL A 1 216 ? -7.074 -7.975 -20.581 1.00 98.25 216 VAL A N 1
ATOM 1742 C CA . VAL A 1 216 ? -7.357 -8.889 -19.466 1.00 98.25 216 VAL A CA 1
ATOM 1743 C C . VAL A 1 216 ? -8.386 -9.914 -19.919 1.00 98.25 216 VAL A C 1
ATOM 1745 O O . VAL A 1 216 ? -9.444 -9.493 -20.372 1.00 98.25 216 VAL A O 1
ATOM 1748 N N . PRO A 1 217 ? -8.146 -11.231 -19.797 1.00 98.38 217 PRO A N 1
ATOM 1749 C CA . PRO A 1 217 ? -9.131 -12.230 -20.197 1.00 98.38 217 PRO A CA 1
ATOM 1750 C C . PRO A 1 217 ? -10.485 -11.963 -19.535 1.00 98.38 217 PRO A C 1
ATOM 1752 O O . PRO A 1 217 ? -10.554 -11.800 -18.314 1.00 98.38 217 PRO A O 1
ATOM 1755 N N . VAL A 1 218 ? -11.554 -11.891 -20.328 1.00 98.56 218 VAL A N 1
ATOM 1756 C CA . VAL A 1 218 ? -12.909 -11.715 -19.793 1.00 98.56 218 VAL A CA 1
ATOM 1757 C C . VAL A 1 218 ? -13.373 -13.022 -19.149 1.00 98.56 218 VAL A C 1
ATOM 1759 O O . VAL A 1 218 ? -13.091 -14.113 -19.651 1.00 98.56 218 VAL A O 1
ATOM 1762 N N . PHE A 1 219 ? -14.095 -12.936 -18.034 1.00 98.44 219 PHE A N 1
ATOM 1763 C CA . PHE A 1 219 ? -14.775 -14.103 -17.484 1.00 98.44 219 PHE A CA 1
ATOM 1764 C C . PHE A 1 219 ? -15.813 -14.593 -18.497 1.00 98.44 219 PHE A C 1
ATOM 1766 O O . PHE A 1 219 ? -16.555 -13.792 -19.059 1.00 98.44 219 PHE A O 1
ATOM 1773 N N . ARG A 1 220 ? -15.886 -15.901 -18.733 1.00 97.50 220 ARG A N 1
ATOM 1774 C CA . ARG A 1 220 ? -16.906 -16.492 -19.607 1.00 97.50 220 ARG A CA 1
ATOM 1775 C C . ARG A 1 220 ? -18.023 -17.082 -18.757 1.00 97.50 220 ARG A C 1
ATOM 1777 O O . ARG A 1 220 ? -17.909 -18.216 -18.292 1.00 97.50 220 ARG A O 1
ATOM 1784 N N . ASP A 1 221 ? -19.077 -16.303 -18.542 1.00 97.38 221 ASP A N 1
ATOM 1785 C CA . ASP A 1 221 ? -20.329 -16.779 -17.953 1.00 97.38 221 ASP A CA 1
ATOM 1786 C C . ASP A 1 221 ? -21.299 -17.219 -19.073 1.00 97.38 221 ASP A C 1
ATOM 1788 O O . ASP A 1 221 ? -20.972 -17.207 -20.262 1.00 97.38 221 ASP A O 1
ATOM 1792 N N . LYS A 1 222 ? -22.492 -17.676 -18.696 1.00 97.69 222 LYS A N 1
ATOM 1793 C CA . LYS A 1 222 ? -23.472 -18.335 -19.566 1.00 97.69 222 LYS A CA 1
ATOM 1794 C C . LYS A 1 222 ? -23.856 -17.521 -20.807 1.00 97.69 222 LYS A C 1
ATOM 1796 O O . LYS A 1 222 ? -24.058 -18.108 -21.866 1.00 97.69 222 LYS A O 1
ATOM 1801 N N . ASN A 1 223 ? -23.999 -16.210 -20.652 1.00 98.31 223 ASN A N 1
ATOM 1802 C CA . ASN A 1 223 ? -24.445 -15.277 -21.683 1.00 98.31 223 ASN A CA 1
ATOM 1803 C C . ASN A 1 223 ? -23.307 -14.368 -22.172 1.00 98.31 223 ASN A C 1
ATOM 1805 O O . ASN A 1 223 ? -23.566 -13.441 -22.937 1.00 98.31 223 ASN A O 1
ATOM 1809 N N . THR A 1 224 ? -22.058 -14.602 -21.751 1.00 98.19 224 THR A N 1
ATOM 1810 C CA . THR A 1 224 ? -20.922 -13.833 -22.268 1.00 98.19 224 THR A CA 1
ATOM 1811 C C . THR A 1 224 ? -20.782 -14.118 -23.763 1.00 98.19 224 THR A C 1
ATOM 1813 O O . THR A 1 224 ? -20.704 -15.292 -24.144 1.00 98.19 224 THR A O 1
ATOM 1816 N N . PRO A 1 225 ? -20.737 -13.088 -24.627 1.00 96.69 225 PRO A N 1
ATOM 1817 C CA . PRO A 1 225 ? -20.519 -13.291 -26.053 1.00 96.69 225 PRO A CA 1
ATOM 1818 C C . PRO A 1 225 ? -19.264 -14.135 -26.312 1.00 96.69 225 PRO A C 1
ATOM 1820 O O . PRO A 1 225 ? -18.251 -13.980 -25.631 1.00 96.69 225 PRO A O 1
ATOM 1823 N N . SER A 1 226 ? -19.328 -15.041 -27.291 1.00 94.06 226 SER A N 1
ATOM 1824 C CA . SER A 1 226 ? -18.187 -15.867 -27.693 1.00 94.06 226 SER A CA 1
ATOM 1825 C C . SER A 1 226 ? -18.034 -15.855 -29.223 1.00 94.06 226 SER A C 1
ATOM 1827 O O . SER A 1 226 ? -18.874 -16.437 -29.915 1.00 94.06 226 SER A O 1
ATOM 1829 N N . PRO A 1 227 ? -16.991 -15.194 -29.766 1.00 95.06 227 PRO A N 1
ATOM 1830 C CA . PRO A 1 227 ? -15.987 -14.426 -29.024 1.00 95.06 227 PRO A CA 1
ATOM 1831 C C . PRO A 1 227 ? -16.576 -13.152 -28.393 1.00 95.06 227 PRO A C 1
ATOM 1833 O O . PRO A 1 227 ? -17.499 -12.549 -28.943 1.00 95.06 227 PRO A O 1
ATOM 1836 N N . PHE A 1 228 ? -16.021 -12.725 -27.259 1.00 97.50 228 PHE A N 1
ATOM 1837 C CA . PHE A 1 228 ? -16.260 -11.382 -26.728 1.00 97.50 228 PHE A CA 1
ATOM 1838 C C . PHE A 1 228 ? -15.425 -10.394 -27.542 1.00 97.50 228 PHE A C 1
ATOM 1840 O O . PHE A 1 228 ? -14.204 -10.527 -27.617 1.00 97.50 228 PHE A O 1
ATOM 1847 N N . ILE A 1 229 ? -16.085 -9.444 -28.202 1.00 97.12 229 ILE A N 1
ATOM 1848 C CA . ILE A 1 229 ? -15.450 -8.482 -29.105 1.00 97.12 229 ILE A CA 1
ATOM 1849 C C . ILE A 1 229 ? -15.873 -7.081 -28.701 1.00 97.12 229 ILE A C 1
ATOM 1851 O O . ILE A 1 229 ? -17.063 -6.793 -28.584 1.00 97.12 229 ILE A O 1
ATOM 1855 N N . GLU A 1 230 ? -14.889 -6.205 -28.560 1.00 95.31 230 GLU A N 1
ATOM 1856 C CA . GLU A 1 230 ? -15.102 -4.780 -28.376 1.00 95.31 230 GLU A CA 1
ATOM 1857 C C . GLU A 1 230 ? -14.770 -4.026 -29.661 1.00 95.31 230 GLU A C 1
ATOM 1859 O O . GLU A 1 230 ? -13.819 -4.364 -30.368 1.00 95.31 230 GLU A O 1
ATOM 1864 N N . THR A 1 231 ? -15.549 -2.993 -29.966 1.00 94.88 231 THR A N 1
ATOM 1865 C CA . THR A 1 231 ? -15.370 -2.166 -31.164 1.00 94.88 231 THR A CA 1
ATOM 1866 C C . THR A 1 231 ? -15.147 -0.716 -30.772 1.00 94.88 231 THR A C 1
ATOM 1868 O O . THR A 1 231 ? -15.915 -0.174 -29.976 1.00 94.88 231 THR A O 1
ATOM 1871 N N . PHE A 1 232 ? -14.138 -0.076 -31.366 1.00 96.06 232 PHE A N 1
ATOM 1872 C CA . PHE A 1 232 ? -13.753 1.302 -31.061 1.00 96.06 232 PHE A CA 1
ATOM 1873 C C . PHE A 1 232 ? -13.687 2.148 -32.333 1.00 96.06 232 PHE A C 1
ATOM 1875 O O . PHE A 1 232 ? -13.372 1.650 -33.408 1.00 96.06 232 PHE A O 1
ATOM 1882 N N . GLU A 1 233 ? -13.960 3.447 -32.215 1.00 94.94 233 GLU A N 1
ATOM 1883 C CA . GLU A 1 233 ? -13.696 4.400 -33.305 1.00 94.94 233 GLU A CA 1
ATOM 1884 C C . GLU A 1 233 ? -12.208 4.780 -33.374 1.00 94.94 233 GLU A C 1
ATOM 1886 O O . GLU A 1 233 ? -11.675 5.079 -34.442 1.00 94.94 233 GLU A O 1
ATOM 1891 N N . ASP A 1 234 ? -11.514 4.739 -32.232 1.00 96.00 234 ASP A N 1
ATOM 1892 C CA . ASP A 1 234 ? -10.077 4.980 -32.150 1.00 96.00 234 ASP A CA 1
ATOM 1893 C C . ASP A 1 234 ? -9.303 3.853 -32.853 1.00 96.00 234 ASP A C 1
ATOM 1895 O O . ASP A 1 234 ? -9.412 2.672 -32.505 1.00 96.00 234 ASP A O 1
ATOM 1899 N N . ALA A 1 235 ? -8.510 4.224 -33.861 1.00 95.50 235 ALA A N 1
ATOM 1900 C CA . ALA A 1 235 ? -7.787 3.271 -34.702 1.00 95.50 235 ALA A CA 1
ATOM 1901 C C . ALA A 1 235 ? -6.730 2.476 -33.919 1.00 95.50 235 ALA A C 1
ATOM 1903 O O . ALA A 1 235 ? -6.455 1.318 -34.235 1.00 95.50 235 ALA A O 1
ATOM 1904 N N . GLU A 1 236 ? -6.129 3.089 -32.898 1.00 95.62 236 GLU A N 1
ATOM 1905 C CA . GLU A 1 236 ? -5.117 2.432 -32.082 1.00 95.62 236 GLU A CA 1
ATOM 1906 C C . GLU A 1 236 ? -5.743 1.396 -31.144 1.00 95.62 236 GLU A C 1
ATOM 1908 O O . GLU A 1 236 ? -5.296 0.248 -31.133 1.00 95.62 236 GLU A O 1
ATOM 1913 N N . ALA A 1 237 ? -6.827 1.763 -30.451 1.00 97.25 237 ALA A N 1
ATOM 1914 C CA . ALA A 1 237 ? -7.619 0.858 -29.624 1.00 97.25 237 ALA A CA 1
ATOM 1915 C C . ALA A 1 237 ? -8.158 -0.327 -30.435 1.00 97.25 237 ALA A C 1
ATOM 1917 O O . ALA A 1 237 ? -7.992 -1.476 -30.034 1.00 97.25 237 ALA A O 1
ATOM 1918 N N . SER A 1 238 ? -8.711 -0.060 -31.622 1.00 96.88 238 SER A N 1
ATOM 1919 C CA . SER A 1 238 ? -9.237 -1.093 -32.528 1.00 96.88 238 SER A CA 1
ATOM 1920 C C . SER A 1 238 ? -8.197 -2.135 -32.935 1.00 96.88 238 SER A C 1
ATOM 1922 O O . SER A 1 238 ? -8.529 -3.296 -33.147 1.00 96.88 238 SER A O 1
ATOM 1924 N N . ARG A 1 239 ? -6.931 -1.726 -33.065 1.00 96.38 239 ARG A N 1
ATOM 1925 C CA . ARG A 1 239 ? -5.819 -2.615 -33.424 1.00 96.38 239 ARG A CA 1
ATOM 1926 C C . ARG A 1 239 ? -5.232 -3.344 -32.212 1.00 96.38 239 ARG A C 1
ATOM 1928 O O . ARG A 1 239 ? -4.699 -4.437 -32.375 1.00 96.38 239 ARG A O 1
ATOM 1935 N N . ALA A 1 240 ? -5.266 -2.723 -31.034 1.00 97.00 240 ALA A N 1
ATOM 1936 C CA . ALA A 1 240 ? -4.630 -3.234 -29.821 1.00 97.00 240 ALA A CA 1
ATOM 1937 C C . ALA A 1 240 ? -5.535 -4.150 -28.978 1.00 97.00 240 ALA A C 1
ATOM 1939 O O . ALA A 1 240 ? -5.018 -4.962 -28.203 1.00 97.00 240 ALA A O 1
ATOM 1940 N N . ALA A 1 241 ? -6.856 -4.017 -29.099 1.00 98.06 241 ALA A N 1
ATOM 1941 C CA . ALA A 1 241 ? -7.819 -4.856 -28.399 1.00 98.06 241 ALA A CA 1
ATOM 1942 C C . ALA A 1 241 ? -7.819 -6.293 -28.940 1.00 98.06 241 ALA A C 1
ATOM 1944 O O . ALA A 1 241 ? -7.808 -6.518 -30.152 1.00 98.06 241 ALA A O 1
ATOM 1945 N N . LEU A 1 242 ? -7.838 -7.272 -28.034 1.00 98.25 242 LEU A N 1
ATOM 1946 C CA . LEU A 1 242 ? -7.861 -8.694 -28.377 1.00 98.25 242 LEU A CA 1
ATOM 1947 C C . LEU A 1 242 ? -9.263 -9.293 -28.173 1.00 98.25 242 LEU A C 1
ATOM 1949 O O . LEU A 1 242 ? -9.923 -8.962 -27.188 1.00 98.25 242 LEU A O 1
ATOM 1953 N N . PRO A 1 243 ? -9.707 -10.231 -29.034 1.00 98.06 243 PRO A N 1
ATOM 1954 C CA . PRO A 1 243 ? -10.889 -11.045 -28.759 1.00 98.06 243 PRO A CA 1
ATOM 1955 C C . PRO A 1 243 ? -10.798 -11.743 -27.402 1.00 98.06 243 PRO A C 1
ATOM 1957 O O . PRO A 1 243 ? -9.717 -12.175 -27.002 1.00 98.06 243 PRO A O 1
ATOM 1960 N N . ASP A 1 244 ? -11.929 -11.897 -26.717 1.00 98.19 244 ASP A N 1
ATOM 1961 C CA . ASP A 1 244 ? -12.045 -12.532 -25.399 1.00 98.19 244 ASP A CA 1
ATOM 1962 C C . ASP A 1 244 ? -11.273 -11.826 -24.267 1.00 98.19 244 ASP A C 1
ATOM 1964 O O . ASP A 1 244 ? -10.981 -12.433 -23.232 1.00 98.19 244 ASP A O 1
ATOM 1968 N N . HIS A 1 245 ? -10.968 -10.536 -24.438 1.00 98.56 245 HIS A N 1
ATOM 1969 C CA . HIS A 1 245 ? -10.305 -9.709 -23.434 1.00 98.56 245 HIS A CA 1
ATOM 1970 C C . HIS A 1 245 ? -11.045 -8.387 -23.211 1.00 98.56 245 HIS A C 1
ATOM 1972 O O . HIS A 1 245 ? -11.560 -7.790 -24.148 1.00 98.56 245 HIS A O 1
ATOM 1978 N N . ILE A 1 246 ? -11.035 -7.920 -21.964 1.00 98.62 246 ILE A N 1
ATOM 1979 C CA . ILE A 1 246 ? -11.375 -6.556 -21.567 1.00 98.62 246 ILE A CA 1
ATOM 1980 C C . ILE A 1 246 ? -10.185 -5.667 -21.942 1.00 98.62 246 ILE A C 1
ATOM 1982 O O . ILE A 1 246 ? -9.079 -5.865 -21.420 1.00 98.62 246 ILE A O 1
ATOM 1986 N N . TYR A 1 247 ? -10.406 -4.699 -22.830 1.00 98.69 247 TYR A N 1
ATOM 1987 C CA . TYR A 1 247 ? -9.370 -3.775 -23.293 1.00 98.69 247 TYR A CA 1
ATOM 1988 C C . TYR A 1 247 ? -9.313 -2.482 -22.464 1.00 98.69 247 TYR A C 1
ATOM 1990 O O . TYR A 1 247 ? -10.327 -1.832 -22.201 1.00 98.69 247 TYR A O 1
ATOM 1998 N N . MET A 1 248 ? -8.101 -2.077 -22.080 1.00 98.62 248 MET A N 1
ATOM 1999 C CA . MET A 1 248 ? -7.805 -0.830 -21.369 1.00 98.62 248 MET A CA 1
ATOM 2000 C C . MET A 1 248 ? -6.501 -0.216 -21.908 1.00 98.62 248 MET A C 1
ATOM 2002 O O . MET A 1 248 ? -5.561 -0.939 -22.240 1.00 98.62 248 MET A O 1
ATOM 2006 N N . ASP A 1 249 ? -6.418 1.116 -21.992 1.00 98.25 249 ASP A N 1
ATOM 2007 C CA . ASP A 1 249 ? -5.378 1.811 -22.775 1.00 98.25 249 ASP A CA 1
ATOM 2008 C C . ASP A 1 249 ? -4.656 2.947 -22.029 1.00 98.25 249 ASP A C 1
ATOM 2010 O O . ASP A 1 249 ? -4.077 3.848 -22.638 1.00 98.25 249 ASP A O 1
ATOM 2014 N N . HIS A 1 250 ? -4.689 2.925 -20.694 1.00 98.38 250 HIS A N 1
ATOM 2015 C CA . HIS A 1 250 ? -4.144 4.003 -19.872 1.00 98.38 250 HIS A CA 1
ATOM 2016 C C . HIS A 1 250 ? -3.388 3.512 -18.636 1.00 98.38 250 HIS A C 1
ATOM 2018 O O . HIS A 1 250 ? -3.789 2.546 -17.989 1.00 98.38 250 HIS A O 1
ATOM 2024 N N . MET A 1 251 ? -2.347 4.253 -18.239 1.00 98.56 251 MET A N 1
ATOM 2025 C CA . MET A 1 251 ? -1.557 3.992 -17.025 1.00 98.56 251 MET A CA 1
ATOM 2026 C C . MET A 1 251 ? -2.414 3.940 -15.755 1.00 98.56 251 MET A C 1
ATOM 2028 O O . MET A 1 251 ? -2.153 3.149 -14.848 1.00 98.56 251 MET A O 1
ATOM 2032 N N . GLY A 1 252 ? -3.473 4.749 -15.708 1.00 98.06 252 GLY A N 1
ATOM 2033 C CA . GLY A 1 252 ? -4.385 4.807 -14.570 1.00 98.06 252 GLY A CA 1
ATOM 2034 C C . GLY A 1 252 ? -5.139 3.514 -14.292 1.00 98.06 252 GLY A C 1
ATOM 2035 O O . GLY A 1 252 ? -5.478 3.274 -13.143 1.00 98.06 252 GLY A O 1
ATOM 2036 N N . PHE A 1 253 ? -5.312 2.630 -15.277 1.00 98.62 253 PHE A N 1
ATOM 2037 C CA . PHE A 1 253 ? -5.928 1.325 -15.032 1.00 98.62 253 PHE A CA 1
ATOM 2038 C C . PHE A 1 253 ? -5.080 0.401 -14.161 1.00 98.62 253 PHE A C 1
ATOM 2040 O O . PHE A 1 253 ? -5.621 -0.534 -13.588 1.00 98.62 253 PHE A O 1
ATOM 2047 N N . GLY A 1 254 ? -3.772 0.650 -14.058 1.00 98.19 254 GLY A N 1
ATOM 2048 C CA . GLY A 1 254 ? -2.873 -0.105 -13.193 1.00 98.19 254 GLY A CA 1
ATOM 2049 C C . GLY A 1 254 ? -2.376 0.696 -12.000 1.00 98.19 254 GLY A C 1
ATOM 2050 O O . GLY A 1 254 ? -2.534 0.270 -10.862 1.00 98.19 254 GLY A O 1
ATOM 2051 N N . MET A 1 255 ? -1.799 1.874 -12.240 1.00 98.12 255 MET A N 1
ATOM 2052 C CA . MET A 1 255 ? -1.276 2.735 -11.170 1.00 98.12 255 MET A CA 1
ATOM 2053 C C . MET A 1 255 ? -2.385 3.414 -10.348 1.00 98.12 255 MET A C 1
ATOM 2055 O O . MET A 1 255 ? -2.114 3.876 -9.247 1.00 98.12 255 MET A O 1
ATOM 2059 N N . GLY A 1 256 ? -3.629 3.423 -10.842 1.00 97.94 256 GLY A N 1
ATOM 2060 C CA . GLY A 1 256 ? -4.832 3.786 -10.083 1.00 97.94 256 GLY A CA 1
ATOM 2061 C C . GLY A 1 256 ? -5.418 2.646 -9.235 1.00 97.94 256 GLY A C 1
ATOM 2062 O O . GLY A 1 256 ? -6.536 2.767 -8.740 1.00 97.94 256 GLY A O 1
ATOM 2063 N N . LEU A 1 257 ? -4.705 1.521 -9.094 1.00 98.25 257 LEU A N 1
ATOM 2064 C CA . LEU A 1 257 ? -5.096 0.387 -8.252 1.00 98.25 257 LEU A CA 1
ATOM 2065 C C . LEU A 1 257 ? -4.322 0.399 -6.929 1.00 98.25 257 LEU A C 1
ATOM 2067 O O . LEU A 1 257 ? -3.179 0.856 -6.846 1.00 98.25 257 LEU A O 1
ATOM 2071 N N . CYS A 1 258 ? -4.929 -0.154 -5.881 1.00 97.81 258 CYS A N 1
ATOM 2072 C CA . CYS A 1 258 ? -4.360 -0.138 -4.538 1.00 97.81 258 CYS A CA 1
ATOM 2073 C C . CYS A 1 258 ? -3.537 -1.398 -4.232 1.00 97.81 258 CYS A C 1
ATOM 2075 O O . CYS A 1 258 ? -3.747 -2.479 -4.788 1.00 97.81 258 CYS A O 1
ATOM 2077 N N . CYS A 1 259 ? -2.598 -1.269 -3.298 1.00 97.75 259 CYS A N 1
ATOM 2078 C CA . CYS A 1 259 ? -1.791 -2.373 -2.798 1.00 97.75 259 CYS A CA 1
ATOM 2079 C C . CYS A 1 259 ? -1.455 -2.210 -1.320 1.00 97.75 259 CYS A C 1
ATOM 2081 O O . CYS A 1 259 ? -1.564 -1.113 -0.772 1.00 97.75 259 CYS A O 1
ATOM 2083 N N . LEU A 1 260 ? -1.010 -3.314 -0.726 1.00 98.44 260 LEU A N 1
ATOM 2084 C CA . LEU A 1 260 ? -0.350 -3.342 0.568 1.00 98.44 260 LEU A CA 1
ATOM 2085 C C . LEU A 1 260 ? 1.135 -3.654 0.340 1.00 98.44 260 LEU A C 1
ATOM 2087 O O . LEU A 1 260 ? 1.467 -4.676 -0.263 1.00 98.44 260 LEU A O 1
ATOM 2091 N N . GLN A 1 261 ? 2.026 -2.780 0.799 1.00 98.25 261 GLN A N 1
ATOM 2092 C CA . GLN A 1 261 ? 3.476 -2.975 0.683 1.00 98.25 261 GLN A CA 1
ATOM 2093 C C . GLN A 1 261 ? 4.105 -3.011 2.069 1.00 98.25 261 GLN A C 1
ATOM 2095 O O . GLN A 1 261 ? 3.620 -2.361 2.990 1.00 98.25 261 GLN A O 1
ATOM 2100 N N . MET A 1 262 ? 5.176 -3.787 2.227 1.00 97.38 262 MET A N 1
ATOM 2101 C CA . MET A 1 262 ? 5.930 -3.837 3.479 1.00 97.38 262 MET A CA 1
ATOM 2102 C C . MET A 1 262 ? 7.404 -3.615 3.204 1.00 97.38 262 MET A C 1
ATOM 2104 O O . MET A 1 262 ? 8.001 -4.321 2.391 1.00 97.38 262 MET A O 1
ATOM 2108 N N . THR A 1 263 ? 7.997 -2.682 3.939 1.00 96.62 263 THR A N 1
ATOM 2109 C CA . THR A 1 263 ? 9.431 -2.405 3.891 1.00 96.62 263 THR A CA 1
ATOM 2110 C C . THR A 1 263 ? 10.089 -2.873 5.182 1.00 96.62 263 THR A C 1
ATOM 2112 O O . THR A 1 263 ? 9.632 -2.542 6.276 1.00 96.62 263 THR A O 1
ATOM 2115 N N . PHE A 1 264 ? 11.185 -3.617 5.056 1.00 93.12 264 PHE A N 1
ATOM 2116 C CA . PHE A 1 264 ? 11.969 -4.162 6.162 1.00 93.12 264 PHE A CA 1
ATOM 2117 C C . PHE A 1 264 ? 13.372 -3.566 6.141 1.00 93.12 264 PHE A C 1
ATOM 2119 O O . PHE A 1 264 ? 14.012 -3.516 5.093 1.00 93.12 264 PHE A O 1
ATOM 2126 N N . HIS A 1 265 ? 13.856 -3.141 7.301 1.00 89.69 265 HIS A N 1
ATOM 2127 C CA . HIS A 1 265 ? 15.229 -2.706 7.528 1.00 89.69 265 HIS A CA 1
ATOM 2128 C C . HIS A 1 265 ? 16.055 -3.905 7.997 1.00 89.69 265 HIS A C 1
ATOM 2130 O O . HIS A 1 265 ? 15.717 -4.529 9.004 1.00 89.69 265 HIS A O 1
ATOM 2136 N N . ALA A 1 266 ? 17.103 -4.237 7.248 1.00 89.56 266 ALA A N 1
ATOM 2137 C CA . ALA A 1 266 ? 18.035 -5.309 7.579 1.00 89.56 266 ALA A CA 1
ATOM 2138 C C . ALA A 1 266 ? 19.206 -4.795 8.431 1.00 89.56 266 ALA A C 1
ATOM 2140 O O . ALA A 1 266 ? 19.534 -3.609 8.391 1.00 89.56 266 ALA A O 1
ATOM 2141 N N . VAL A 1 267 ? 19.884 -5.691 9.155 1.00 88.50 267 VAL A N 1
ATOM 2142 C CA . VAL A 1 267 ? 21.024 -5.323 10.020 1.00 88.50 267 VAL A CA 1
ATOM 2143 C C . VAL A 1 267 ? 22.248 -4.822 9.244 1.00 88.50 267 VAL A C 1
ATOM 2145 O O . VAL A 1 267 ? 23.092 -4.117 9.805 1.00 88.50 267 VAL A O 1
ATOM 2148 N N . ASN A 1 268 ? 22.375 -5.236 7.982 1.00 89.69 268 ASN A N 1
ATOM 2149 C CA . ASN A 1 268 ? 23.407 -4.831 7.036 1.00 89.69 268 ASN A CA 1
ATOM 2150 C C . ASN A 1 268 ? 22.980 -5.164 5.596 1.00 89.69 268 ASN A C 1
ATOM 2152 O O . ASN A 1 268 ? 21.912 -5.723 5.334 1.00 89.69 268 ASN A O 1
ATOM 2156 N N . GLU A 1 269 ? 23.860 -4.828 4.663 1.00 93.75 269 GLU A N 1
ATOM 2157 C CA . GLU A 1 269 ? 23.708 -5.041 3.227 1.00 93.75 269 GLU A CA 1
ATOM 2158 C C . GLU A 1 269 ? 23.488 -6.521 2.851 1.00 93.75 269 GLU A C 1
ATOM 2160 O O . GLU A 1 269 ? 22.613 -6.841 2.044 1.00 93.75 269 GLU A O 1
ATOM 2165 N N . MET A 1 270 ? 24.198 -7.446 3.502 1.00 91.00 270 MET A N 1
ATOM 2166 C CA . MET A 1 270 ? 24.126 -8.873 3.185 1.00 91.00 270 MET A CA 1
ATOM 2167 C C . MET A 1 270 ? 22.854 -9.551 3.676 1.00 91.00 270 MET A C 1
ATOM 2169 O O . MET A 1 270 ? 22.302 -10.395 2.969 1.00 91.00 270 MET A O 1
ATOM 2173 N N . GLU A 1 271 ? 22.352 -9.169 4.848 1.00 91.94 271 GLU A N 1
ATOM 2174 C CA . GLU A 1 271 ? 21.036 -9.615 5.299 1.00 91.94 271 GLU A CA 1
ATOM 2175 C C . GLU A 1 271 ? 19.926 -9.048 4.402 1.00 91.94 271 GLU A C 1
ATOM 2177 O O . GLU A 1 271 ? 18.981 -9.770 4.085 1.00 91.94 271 GLU A O 1
ATOM 2182 N N . ALA A 1 272 ? 20.058 -7.806 3.914 1.00 94.75 272 ALA A N 1
ATOM 2183 C CA . ALA A 1 272 ? 19.111 -7.252 2.948 1.00 94.75 272 ALA A CA 1
ATOM 2184 C C . ALA A 1 272 ? 19.092 -8.071 1.648 1.00 94.75 272 ALA A C 1
ATOM 2186 O O . ALA A 1 272 ? 18.017 -8.459 1.198 1.00 94.75 272 ALA A O 1
ATOM 2187 N N . ARG A 1 273 ? 20.251 -8.423 1.074 1.00 95.12 273 ARG A N 1
ATOM 2188 C CA . ARG A 1 273 ? 20.294 -9.315 -0.102 1.00 95.12 273 ARG A CA 1
ATOM 2189 C C . ARG A 1 273 ? 19.697 -10.691 0.179 1.00 95.12 273 ARG A C 1
ATOM 2191 O O . ARG A 1 273 ? 18.948 -11.214 -0.640 1.00 95.12 273 ARG A O 1
ATOM 2198 N N . TRP A 1 274 ? 19.995 -11.263 1.345 1.00 92.56 274 TRP A N 1
ATOM 2199 C CA . TRP A 1 274 ? 19.434 -12.549 1.753 1.00 92.56 274 TRP A CA 1
ATOM 2200 C C . TRP A 1 274 ? 17.905 -12.500 1.810 1.00 92.56 274 TRP A C 1
ATOM 2202 O O . TRP A 1 274 ? 17.236 -13.342 1.215 1.00 92.56 274 TRP A O 1
ATOM 2212 N N . LEU A 1 275 ? 17.341 -11.491 2.478 1.00 95.06 275 LEU A N 1
ATOM 2213 C CA . LEU A 1 275 ? 15.894 -11.311 2.575 1.00 95.06 275 LEU A CA 1
ATOM 2214 C C . LEU A 1 275 ? 15.252 -11.023 1.214 1.00 95.06 275 LEU A C 1
ATOM 2216 O O . LEU A 1 275 ? 14.182 -11.564 0.942 1.00 95.06 275 LEU A O 1
ATOM 2220 N N . TYR A 1 276 ? 15.895 -10.223 0.357 1.00 97.69 276 TYR A N 1
ATOM 2221 C CA . TYR A 1 276 ? 15.440 -9.970 -1.015 1.00 97.69 276 TYR A CA 1
ATOM 2222 C C . TYR A 1 276 ? 15.265 -11.287 -1.781 1.00 97.69 276 TYR A C 1
ATOM 2224 O O . TYR A 1 276 ? 14.200 -11.548 -2.348 1.00 97.69 276 TYR A O 1
ATOM 2232 N N . ASP A 1 277 ? 16.275 -12.155 -1.723 1.00 96.69 277 ASP A N 1
ATOM 2233 C CA . ASP A 1 277 ? 16.254 -13.435 -2.418 1.00 96.69 277 ASP A CA 1
ATOM 2234 C C . ASP A 1 277 ? 15.225 -14.402 -1.814 1.00 96.69 277 ASP A C 1
ATOM 2236 O O . ASP A 1 277 ? 14.389 -14.949 -2.534 1.00 96.69 277 ASP A O 1
ATOM 2240 N N . GLN A 1 278 ? 15.217 -14.584 -0.488 1.00 94.62 278 GLN A N 1
ATOM 2241 C CA . GLN A 1 278 ? 14.300 -15.538 0.151 1.00 94.62 278 GLN A CA 1
ATOM 2242 C C . GLN A 1 278 ? 12.829 -15.149 -0.022 1.00 94.62 278 GLN A C 1
ATOM 2244 O O . GLN A 1 278 ? 11.979 -16.014 -0.240 1.00 94.62 278 GLN A O 1
ATOM 2249 N N . LEU A 1 279 ? 12.512 -13.855 0.058 1.00 97.75 279 LEU A N 1
ATOM 2250 C CA . LEU A 1 279 ? 11.141 -13.376 -0.091 1.00 97.75 279 LEU A CA 1
ATOM 2251 C C . LEU A 1 279 ? 10.663 -13.379 -1.544 1.00 97.75 279 LEU A C 1
ATOM 2253 O O . LEU A 1 279 ? 9.456 -13.456 -1.769 1.00 97.75 279 LEU A O 1
ATOM 2257 N N . THR A 1 280 ? 11.564 -13.365 -2.530 1.00 98.06 280 THR A N 1
ATOM 2258 C CA . THR A 1 280 ? 11.193 -13.424 -3.953 1.00 98.06 280 THR A CA 1
ATOM 2259 C C . THR A 1 280 ? 10.351 -14.670 -4.259 1.00 98.06 280 THR A C 1
ATOM 2261 O O . THR A 1 280 ? 9.305 -14.546 -4.895 1.00 98.06 280 THR A O 1
ATOM 2264 N N . SER A 1 281 ? 10.695 -15.843 -3.714 1.00 96.12 281 SER A N 1
ATOM 2265 C CA . SER A 1 281 ? 9.893 -17.073 -3.872 1.00 96.12 281 SER A CA 1
ATOM 2266 C C . SER A 1 281 ? 8.537 -17.035 -3.152 1.00 96.12 281 SER A C 1
ATOM 2268 O O . SER A 1 281 ? 7.641 -17.810 -3.477 1.00 96.12 281 SER A O 1
ATOM 2270 N N . ILE A 1 282 ? 8.368 -16.138 -2.175 1.00 98.19 282 ILE A N 1
ATOM 2271 C CA . ILE A 1 282 ? 7.130 -15.961 -1.398 1.00 98.19 282 ILE A CA 1
ATOM 2272 C C . ILE A 1 282 ? 6.136 -15.046 -2.125 1.00 98.19 282 ILE A C 1
ATOM 2274 O O . ILE A 1 282 ? 4.926 -15.138 -1.907 1.00 98.19 282 ILE A O 1
ATOM 2278 N N . THR A 1 283 ? 6.624 -14.188 -3.025 1.00 98.56 283 THR A N 1
ATOM 2279 C CA . THR A 1 283 ? 5.792 -13.224 -3.761 1.00 98.56 283 THR A CA 1
ATOM 2280 C C . THR A 1 283 ? 4.568 -13.832 -4.456 1.00 98.56 283 THR A C 1
ATOM 2282 O O . THR A 1 283 ? 3.480 -13.290 -4.249 1.00 98.56 283 THR A O 1
ATOM 2285 N N . PRO A 1 284 ? 4.645 -14.968 -5.180 1.00 98.62 284 PRO A N 1
ATOM 2286 C CA . PRO A 1 284 ? 3.483 -15.490 -5.896 1.00 98.62 284 PRO A CA 1
ATOM 2287 C C . PRO A 1 284 ? 2.456 -16.124 -4.949 1.00 98.62 284 PRO A C 1
ATOM 2289 O O . PRO A 1 284 ? 1.252 -16.030 -5.171 1.00 98.62 284 PRO A O 1
ATOM 2292 N N . ILE A 1 285 ? 2.920 -16.716 -3.843 1.00 98.50 285 ILE A N 1
ATOM 2293 C CA . ILE A 1 285 ? 2.051 -17.268 -2.795 1.00 98.50 285 ILE A CA 1
ATOM 2294 C C . ILE A 1 285 ? 1.193 -16.148 -2.201 1.00 98.50 285 ILE A C 1
ATOM 2296 O O . ILE A 1 285 ? -0.017 -16.304 -2.042 1.00 98.50 285 ILE A O 1
ATOM 2300 N N . MET A 1 286 ? 1.803 -14.991 -1.932 1.00 98.44 286 MET A N 1
ATOM 2301 C CA . MET A 1 286 ? 1.091 -13.830 -1.403 1.00 98.44 286 MET A CA 1
ATOM 2302 C C . MET A 1 286 ? 0.107 -13.224 -2.404 1.00 98.44 286 MET A C 1
ATOM 2304 O O . MET A 1 286 ? -0.970 -12.807 -1.981 1.00 98.44 286 MET A O 1
ATOM 2308 N N . VAL A 1 287 ? 0.415 -13.213 -3.707 1.00 98.62 287 VAL A N 1
ATOM 2309 C CA . VAL A 1 287 ? -0.553 -12.808 -4.747 1.00 98.62 287 VAL A CA 1
ATOM 2310 C C . VAL A 1 287 ? -1.809 -13.677 -4.676 1.00 98.62 287 VAL A C 1
ATOM 2312 O O . VAL A 1 287 ? -2.910 -13.145 -4.548 1.00 98.62 287 VAL A O 1
ATOM 2315 N N . ALA A 1 288 ? -1.653 -15.004 -4.670 1.00 98.62 288 ALA A N 1
ATOM 2316 C CA . ALA A 1 288 ? -2.787 -15.927 -4.617 1.00 98.62 288 ALA A CA 1
ATOM 2317 C C . ALA A 1 288 ? -3.567 -15.821 -3.293 1.00 98.62 288 ALA A C 1
ATOM 2319 O O . ALA A 1 288 ? -4.798 -15.801 -3.298 1.00 98.62 288 ALA A O 1
ATOM 2320 N N . LEU A 1 289 ? -2.865 -15.718 -2.157 1.00 98.31 289 LEU A N 1
ATOM 2321 C CA . LEU A 1 289 ? -3.487 -15.585 -0.837 1.00 98.31 289 LEU A CA 1
ATOM 2322 C C . LEU A 1 289 ? -4.286 -14.291 -0.683 1.00 98.31 289 LEU A C 1
ATOM 2324 O O . LEU A 1 289 ? -5.296 -14.303 0.014 1.00 98.31 289 LEU A O 1
ATOM 2328 N N . SER A 1 290 ? -3.813 -13.181 -1.255 1.00 98.62 290 SER A N 1
ATOM 2329 C CA . SER A 1 290 ? -4.389 -11.843 -1.052 1.00 98.62 290 SER A CA 1
ATOM 2330 C C . SER A 1 290 ? -5.371 -11.407 -2.144 1.00 98.62 290 SER A C 1
ATOM 2332 O O . SER A 1 290 ? -5.982 -10.356 -2.000 1.00 98.62 290 SER A O 1
ATOM 2334 N N . ALA A 1 291 ? -5.564 -12.205 -3.196 1.00 98.75 291 ALA A N 1
ATOM 2335 C CA . ALA A 1 291 ? -6.337 -11.872 -4.394 1.00 98.75 291 ALA A CA 1
ATOM 2336 C C . ALA A 1 291 ? -7.625 -11.047 -4.131 1.00 98.75 291 ALA A C 1
ATOM 2338 O O . ALA A 1 291 ? -8.544 -11.505 -3.438 1.00 98.75 291 ALA A O 1
ATOM 2339 N N . ALA A 1 292 ? -7.701 -9.825 -4.676 1.00 98.62 292 ALA A N 1
ATOM 2340 C CA . ALA A 1 292 ? -8.762 -8.864 -4.356 1.00 98.62 292 ALA A CA 1
ATOM 2341 C C . ALA A 1 292 ? -9.301 -8.058 -5.550 1.00 98.62 292 ALA A C 1
ATOM 2343 O O . ALA A 1 292 ? -10.204 -7.249 -5.352 1.00 98.62 292 ALA A O 1
ATOM 2344 N N . THR A 1 293 ? -8.813 -8.281 -6.776 1.00 98.38 293 THR A N 1
ATOM 2345 C CA . THR A 1 293 ? -9.150 -7.428 -7.931 1.00 98.38 293 THR A CA 1
ATOM 2346 C C . THR A 1 293 ? -9.685 -8.246 -9.123 1.00 98.38 293 THR A C 1
ATOM 2348 O O . THR A 1 293 ? -8.948 -8.484 -10.076 1.00 98.38 293 THR A O 1
ATOM 2351 N N . PRO A 1 294 ? -10.953 -8.714 -9.093 1.00 98.69 294 PRO A N 1
ATOM 2352 C CA . PRO A 1 294 ? -11.524 -9.560 -10.150 1.00 98.69 294 PRO A CA 1
ATOM 2353 C C . PRO A 1 294 ? -12.325 -8.813 -11.230 1.00 98.69 294 PRO A C 1
ATOM 2355 O O . PRO A 1 294 ? -12.733 -9.432 -12.218 1.00 98.69 294 PRO A O 1
ATOM 2358 N N . ILE A 1 295 ? -12.615 -7.522 -11.040 1.00 98.81 295 ILE A N 1
ATOM 2359 C CA . ILE A 1 295 ? -13.484 -6.722 -11.918 1.00 98.81 295 ILE A CA 1
ATOM 2360 C C . ILE A 1 295 ? -12.690 -5.532 -12.451 1.00 98.81 295 ILE A C 1
ATOM 2362 O O . ILE A 1 295 ? -12.066 -4.815 -11.669 1.00 98.81 295 ILE A O 1
ATOM 2366 N N . PHE A 1 296 ? -12.753 -5.314 -13.763 1.00 98.25 296 PHE A N 1
ATOM 2367 C CA . PHE A 1 296 ? -12.109 -4.191 -14.440 1.00 98.25 296 PHE A CA 1
ATOM 2368 C C . PHE A 1 296 ? -13.089 -3.549 -15.412 1.00 98.25 296 PHE A C 1
ATOM 2370 O O . PHE A 1 296 ? -13.723 -4.253 -16.198 1.00 98.25 296 PHE A O 1
ATOM 2377 N N . ARG A 1 297 ? -13.205 -2.217 -15.371 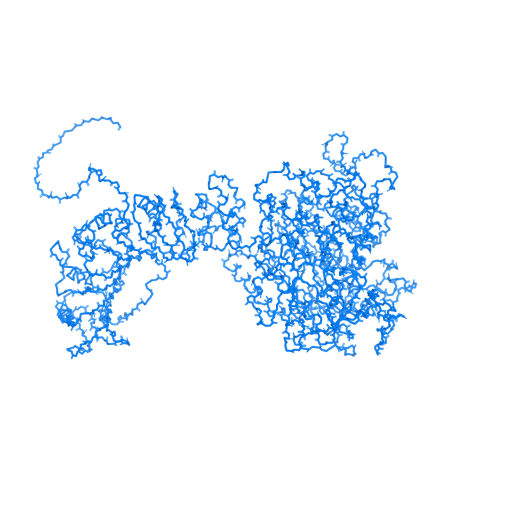1.00 97.38 297 ARG A N 1
ATOM 2378 C CA . ARG A 1 297 ? -14.063 -1.434 -16.275 1.00 97.38 297 ARG A CA 1
ATOM 2379 C C . ARG A 1 297 ? -15.503 -1.968 -16.335 1.00 97.38 297 ARG A C 1
ATOM 2381 O O . ARG A 1 297 ? -16.091 -2.050 -17.410 1.00 97.38 297 ARG A O 1
ATOM 2388 N N . SER A 1 298 ? -16.029 -2.374 -15.176 1.00 98.44 298 SER A N 1
ATOM 2389 C CA . SER A 1 298 ? -17.352 -2.999 -15.023 1.00 98.44 298 SER A CA 1
ATOM 2390 C C . SER A 1 298 ? -17.517 -4.355 -15.723 1.00 98.44 298 SER A C 1
ATOM 2392 O O . SER A 1 298 ? -18.630 -4.749 -16.042 1.00 98.44 298 SER A O 1
ATOM 2394 N N . TYR A 1 299 ? -16.436 -5.111 -15.925 1.00 98.75 299 TYR A N 1
ATOM 2395 C CA . TYR A 1 299 ? -16.492 -6.492 -16.404 1.00 98.75 299 TYR A CA 1
ATOM 2396 C C . TYR A 1 299 ? -15.792 -7.445 -15.439 1.00 98.75 299 TYR A C 1
ATOM 2398 O O . TYR A 1 299 ? -14.700 -7.163 -14.941 1.00 98.75 299 TYR A O 1
ATOM 2406 N N . LEU A 1 300 ? -16.395 -8.609 -15.203 1.00 98.75 300 LEU A N 1
ATOM 2407 C CA . LEU A 1 300 ? -15.710 -9.722 -14.557 1.00 98.75 300 LEU A CA 1
ATOM 2408 C C . LEU A 1 300 ? -14.590 -10.223 -15.474 1.00 98.75 300 LEU A C 1
ATOM 2410 O O . LEU A 1 300 ? -14.822 -10.567 -16.631 1.00 98.75 300 LEU A O 1
ATOM 2414 N N . SER A 1 301 ? -13.379 -10.309 -14.935 1.00 98.38 301 SER A N 1
ATOM 2415 C CA . SER A 1 301 ? -12.216 -10.888 -15.618 1.00 98.38 301 SER A CA 1
ATOM 2416 C C . SER A 1 301 ? -11.985 -12.343 -15.210 1.00 98.38 301 SER A C 1
ATOM 2418 O O . SER A 1 301 ? -12.542 -12.790 -14.212 1.00 98.38 301 SER A O 1
ATOM 2420 N N . ASP A 1 302 ? -11.143 -13.092 -15.918 1.00 98.19 302 ASP A N 1
ATOM 2421 C CA . ASP A 1 302 ? -10.724 -14.456 -15.541 1.00 98.19 302 ASP A CA 1
ATOM 2422 C C . ASP A 1 302 ? -9.403 -14.479 -14.732 1.00 98.19 302 ASP A C 1
ATOM 2424 O O . ASP A 1 302 ? -8.702 -15.490 -14.655 1.00 98.19 302 ASP A O 1
ATOM 2428 N N . VAL A 1 303 ? -9.066 -13.354 -14.092 1.00 98.06 303 VAL A N 1
ATOM 2429 C CA . VAL A 1 303 ? -7.933 -13.189 -13.163 1.00 98.06 303 VAL A CA 1
ATOM 2430 C C . VAL A 1 303 ? -8.407 -12.554 -11.853 1.00 98.06 303 VAL A C 1
ATOM 2432 O O . VAL A 1 303 ? -9.418 -11.862 -11.840 1.00 98.06 303 VAL A O 1
ATOM 2435 N N . ASP A 1 304 ? -7.704 -12.780 -10.742 1.00 98.44 304 ASP A N 1
ATOM 2436 C CA . ASP A 1 304 ? -8.110 -12.283 -9.409 1.00 98.44 304 ASP A CA 1
ATOM 2437 C C . ASP A 1 304 ? -7.158 -11.232 -8.805 1.00 98.44 304 ASP A C 1
ATOM 2439 O O . ASP A 1 304 ? -7.352 -10.800 -7.665 1.00 98.44 304 ASP A O 1
ATOM 2443 N N . SER A 1 305 ? -6.123 -10.813 -9.539 1.00 97.69 305 SER A N 1
ATOM 2444 C CA . SER A 1 305 ? -5.110 -9.865 -9.059 1.00 97.69 305 SER A CA 1
ATOM 2445 C C . SER A 1 305 ? -4.855 -8.733 -10.045 1.00 97.69 305 SER A C 1
ATOM 2447 O O . SER A 1 305 ? -4.917 -8.911 -11.262 1.00 97.69 305 SER A O 1
ATOM 2449 N N . ARG A 1 306 ? -4.459 -7.578 -9.499 1.00 97.75 306 ARG A N 1
ATOM 2450 C CA . ARG A 1 306 ? -4.026 -6.399 -10.253 1.00 97.75 306 ARG A CA 1
ATOM 2451 C C . ARG A 1 306 ? -2.704 -6.580 -11.003 1.00 97.75 306 ARG A C 1
ATOM 2453 O O . ARG A 1 306 ? -2.407 -5.774 -11.878 1.00 97.75 306 ARG A O 1
ATOM 2460 N N . TRP A 1 307 ? -1.880 -7.570 -10.642 1.00 98.06 307 TRP A N 1
ATOM 2461 C CA . TRP A 1 307 ? -0.478 -7.668 -11.077 1.00 98.06 307 TRP A CA 1
ATOM 2462 C C . TRP A 1 307 ? -0.261 -7.558 -12.603 1.00 98.06 307 TRP A C 1
ATOM 2464 O O . TRP A 1 307 ? 0.532 -6.710 -13.019 1.00 98.06 307 TRP A O 1
ATOM 2474 N N . PRO A 1 308 ? -0.968 -8.322 -13.464 1.00 96.81 308 PRO A N 1
ATOM 2475 C CA . PRO A 1 308 ? -0.766 -8.209 -14.907 1.00 96.81 308 PRO A CA 1
ATOM 2476 C C . PRO A 1 308 ? -1.287 -6.879 -15.475 1.00 96.81 308 PRO A C 1
ATOM 2478 O O . PRO A 1 308 ? -0.748 -6.381 -16.462 1.00 96.81 308 PRO A O 1
ATOM 2481 N N . ILE A 1 309 ? -2.285 -6.265 -14.829 1.00 98.19 309 ILE A N 1
ATOM 2482 C CA . ILE A 1 309 ? -2.857 -4.977 -15.235 1.00 98.19 309 ILE A CA 1
ATOM 2483 C C . ILE A 1 309 ? -1.845 -3.864 -14.984 1.00 98.19 309 ILE A C 1
ATOM 2485 O O . ILE A 1 309 ? -1.521 -3.101 -15.893 1.00 98.19 309 ILE A O 1
ATOM 2489 N N . ILE A 1 310 ? -1.299 -3.793 -13.766 1.00 98.25 310 ILE A N 1
ATOM 2490 C CA . ILE A 1 310 ? -0.306 -2.773 -13.428 1.00 98.25 310 ILE A CA 1
ATOM 2491 C C . ILE A 1 310 ? 0.991 -2.955 -14.218 1.00 98.25 310 ILE A C 1
ATOM 2493 O O . ILE A 1 310 ? 1.530 -1.959 -14.700 1.00 98.25 310 ILE A O 1
ATOM 2497 N N . SER A 1 311 ? 1.413 -4.201 -14.467 1.00 98.50 311 SER A N 1
ATOM 2498 C CA . SER A 1 311 ? 2.558 -4.511 -15.330 1.00 98.50 311 SER A CA 1
ATOM 2499 C C . SER A 1 311 ? 2.407 -3.920 -16.737 1.00 98.50 311 SER A C 1
ATOM 2501 O O . SER A 1 311 ? 3.294 -3.202 -17.212 1.00 98.50 311 SER A O 1
ATOM 2503 N N . ALA A 1 312 ? 1.258 -4.153 -17.379 1.00 98.44 312 ALA A N 1
ATOM 2504 C CA . ALA A 1 312 ? 0.966 -3.649 -18.718 1.00 98.44 312 ALA A CA 1
ATOM 2505 C C . ALA A 1 312 ? 0.723 -2.127 -18.751 1.00 98.44 312 ALA A C 1
ATOM 2507 O O . ALA A 1 312 ? 1.053 -1.475 -19.739 1.00 98.44 312 ALA A O 1
ATOM 2508 N N . SER A 1 313 ? 0.198 -1.541 -17.668 1.00 98.38 313 SER A N 1
ATOM 2509 C CA . SER A 1 313 ? -0.145 -0.110 -17.590 1.00 98.38 313 SER A CA 1
ATOM 2510 C C . SER A 1 313 ? 1.054 0.844 -17.661 1.00 98.38 313 SER A C 1
ATOM 2512 O O . SER A 1 313 ? 0.889 2.024 -17.961 1.00 98.38 313 SER A O 1
ATOM 2514 N N . VAL A 1 314 ? 2.262 0.340 -17.396 1.00 98.19 314 VAL A N 1
ATOM 2515 C CA . VAL A 1 314 ? 3.516 1.107 -17.457 1.00 98.19 314 VAL A CA 1
ATOM 2516 C C . VAL A 1 314 ? 4.574 0.430 -18.323 1.00 98.19 314 VAL A C 1
ATOM 2518 O O . VAL A 1 314 ? 5.767 0.697 -18.176 1.00 98.19 314 VAL A O 1
ATOM 2521 N N . ASP A 1 315 ? 4.146 -0.456 -19.224 1.00 98.38 315 ASP A N 1
ATOM 2522 C CA . ASP A 1 315 ? 5.038 -1.074 -20.196 1.00 98.38 315 ASP A CA 1
ATOM 2523 C C . ASP A 1 315 ? 5.441 -0.039 -21.250 1.00 98.38 315 ASP A C 1
ATOM 2525 O O . ASP A 1 315 ? 4.694 0.267 -22.177 1.00 98.38 315 ASP A O 1
ATOM 2529 N N . ASP A 1 316 ? 6.639 0.507 -21.118 1.00 97.75 316 ASP A N 1
ATOM 2530 C CA . ASP A 1 316 ? 7.185 1.520 -22.013 1.00 97.75 316 ASP A CA 1
ATOM 2531 C C . ASP A 1 316 ? 7.956 0.929 -23.200 1.00 97.75 316 ASP A C 1
ATOM 2533 O O . ASP A 1 316 ? 8.514 1.693 -23.990 1.00 97.75 316 ASP A O 1
ATOM 2537 N N . ARG A 1 317 ? 7.997 -0.407 -23.339 1.00 98.06 317 ARG A N 1
ATOM 2538 C CA . ARG A 1 317 ? 8.784 -1.084 -24.376 1.00 98.06 317 ARG A CA 1
ATOM 2539 C C . ARG A 1 317 ? 8.330 -0.721 -25.787 1.00 98.06 317 ARG A C 1
ATOM 2541 O O . ARG A 1 317 ? 7.164 -0.908 -26.159 1.00 98.06 317 ARG A O 1
ATOM 2548 N N . THR A 1 318 ? 9.277 -0.310 -26.621 1.00 97.44 318 THR A N 1
ATOM 2549 C CA . THR A 1 318 ? 9.039 -0.066 -28.049 1.00 97.44 318 THR A CA 1
ATOM 2550 C C . THR A 1 318 ? 8.669 -1.367 -28.782 1.00 97.44 318 THR A C 1
ATOM 2552 O O . THR A 1 318 ? 8.860 -2.466 -28.247 1.00 97.44 318 THR A O 1
ATOM 2555 N N . PRO A 1 319 ? 8.132 -1.306 -30.016 1.00 95.81 319 PRO A N 1
ATOM 2556 C CA . PRO A 1 319 ? 7.909 -2.509 -30.819 1.00 95.81 319 PRO A CA 1
ATOM 2557 C C . PRO A 1 319 ? 9.180 -3.351 -31.025 1.00 95.81 319 PRO A C 1
ATOM 2559 O O . PRO A 1 319 ? 9.096 -4.575 -31.067 1.00 95.81 319 PRO A O 1
ATOM 2562 N N . PHE A 1 320 ? 10.356 -2.716 -31.107 1.00 96.75 320 PHE A N 1
ATOM 2563 C CA . PHE A 1 320 ? 11.644 -3.413 -31.185 1.00 96.75 320 PHE A CA 1
ATOM 2564 C C . PHE A 1 320 ? 11.974 -4.132 -29.874 1.00 96.75 320 PHE A C 1
ATOM 2566 O O . PHE A 1 320 ? 12.297 -5.315 -29.879 1.00 96.75 320 PHE A O 1
ATOM 2573 N N . GLU A 1 321 ? 11.814 -3.463 -28.733 1.00 97.56 321 GLU A N 1
ATOM 2574 C CA . GLU A 1 321 ? 12.060 -4.073 -27.422 1.00 97.56 321 GLU A CA 1
ATOM 2575 C C . GLU A 1 321 ? 11.066 -5.197 -27.098 1.00 97.56 321 GLU A C 1
ATOM 2577 O O . GLU A 1 321 ? 11.397 -6.098 -26.337 1.00 97.56 321 GLU A O 1
ATOM 2582 N N . ARG A 1 322 ? 9.867 -5.193 -27.694 1.00 96.12 322 ARG A N 1
ATOM 2583 C CA . ARG A 1 322 ? 8.904 -6.311 -27.629 1.00 96.12 322 ARG A CA 1
ATOM 2584 C C . ARG A 1 322 ? 9.151 -7.411 -28.668 1.00 96.12 322 ARG A C 1
ATOM 2586 O O . ARG A 1 322 ? 8.462 -8.426 -28.635 1.00 96.12 322 ARG A O 1
ATOM 2593 N N . GLY A 1 323 ? 10.115 -7.238 -29.572 1.00 95.50 323 GLY A N 1
ATOM 2594 C CA . GLY A 1 323 ? 10.454 -8.222 -30.603 1.00 95.50 323 GLY A CA 1
ATOM 2595 C C . GLY A 1 323 ? 9.516 -8.250 -31.812 1.00 95.50 323 GLY A C 1
ATOM 2596 O O . GLY A 1 323 ? 9.559 -9.197 -32.591 1.00 95.50 323 GLY A O 1
ATOM 2597 N N . PHE A 1 324 ? 8.673 -7.231 -32.005 1.00 93.88 324 PHE A N 1
ATOM 2598 C CA . PHE A 1 324 ? 7.771 -7.141 -33.161 1.00 93.88 324 PHE A CA 1
ATOM 2599 C C . PHE A 1 324 ? 8.465 -6.674 -34.443 1.00 93.88 324 PHE A C 1
ATOM 2601 O O . PHE A 1 324 ? 7.966 -6.930 -35.537 1.00 93.88 324 PHE A O 1
ATOM 2608 N N . VAL A 1 325 ? 9.609 -5.997 -34.323 1.00 94.44 325 VAL A N 1
ATOM 2609 C CA . VAL A 1 325 ? 10.426 -5.560 -35.463 1.00 94.44 325 VAL A CA 1
ATOM 2610 C C . VAL A 1 325 ? 11.895 -5.940 -35.249 1.00 94.44 325 VAL A C 1
ATOM 2612 O O . VAL A 1 325 ? 12.357 -5.963 -34.109 1.00 94.44 325 VAL A O 1
ATOM 2615 N N . PRO A 1 326 ? 12.658 -6.232 -36.319 1.00 92.69 326 PRO A N 1
ATOM 2616 C CA . PRO A 1 326 ? 14.019 -6.762 -36.200 1.00 92.69 326 PRO A CA 1
ATOM 2617 C C . PRO A 1 326 ? 15.084 -5.709 -35.849 1.00 92.69 326 PRO A C 1
ATOM 2619 O O . PRO A 1 326 ? 16.187 -6.077 -35.454 1.00 92.69 326 PRO A O 1
ATOM 2622 N N . SER A 1 327 ? 14.785 -4.415 -35.999 1.00 92.69 327 SER A N 1
ATOM 2623 C CA . SER A 1 327 ? 15.729 -3.313 -35.777 1.00 92.69 327 SER A CA 1
ATOM 2624 C C . SER A 1 327 ? 15.046 -2.096 -35.155 1.00 92.69 327 SER A C 1
ATOM 2626 O O . SER A 1 327 ? 13.924 -1.761 -35.538 1.00 92.69 327 SER A O 1
ATOM 2628 N N . ALA A 1 328 ? 15.740 -1.405 -34.250 1.00 92.56 328 ALA A N 1
ATOM 2629 C CA . ALA A 1 328 ? 15.294 -0.132 -33.692 1.00 92.56 328 ALA A CA 1
ATOM 2630 C C . ALA A 1 328 ? 15.408 0.998 -34.729 1.00 92.56 328 ALA A C 1
ATOM 2632 O O . ALA A 1 328 ? 16.432 1.128 -35.399 1.00 92.56 328 ALA A O 1
ATOM 2633 N N . SER A 1 329 ? 14.378 1.838 -34.836 1.00 89.56 329 SER A N 1
ATOM 2634 C CA . SER A 1 329 ? 14.367 3.040 -35.692 1.00 89.56 329 SER A CA 1
ATOM 2635 C C . SER A 1 329 ? 14.419 4.350 -34.901 1.00 89.56 329 SER A C 1
ATOM 2637 O O . SER A 1 329 ? 14.407 5.427 -35.486 1.00 89.56 329 SER A O 1
ATOM 2639 N N . ASP A 1 330 ? 14.416 4.261 -33.574 1.00 90.25 330 ASP A N 1
ATOM 2640 C CA . ASP A 1 330 ? 14.211 5.386 -32.661 1.00 90.25 330 ASP A CA 1
ATOM 2641 C C . ASP A 1 330 ? 15.519 6.039 -32.168 1.00 90.25 330 ASP A C 1
ATOM 2643 O O . ASP A 1 330 ? 15.498 7.147 -31.636 1.00 90.25 330 ASP A O 1
ATOM 2647 N N . GLY A 1 331 ? 16.662 5.379 -32.386 1.00 87.62 331 GLY A N 1
ATOM 2648 C CA . GLY A 1 331 ? 17.990 5.863 -32.006 1.00 87.62 331 GLY A CA 1
ATOM 2649 C C . GLY A 1 331 ? 18.356 5.693 -30.526 1.00 87.62 331 GLY A C 1
ATOM 2650 O O . GLY A 1 331 ? 19.473 6.049 -30.155 1.00 87.62 331 GLY A O 1
ATOM 2651 N N . TYR A 1 332 ? 17.474 5.139 -29.687 1.00 90.31 332 TYR A N 1
ATOM 2652 C CA . TYR A 1 332 ? 17.722 4.938 -28.251 1.00 90.31 332 TYR A CA 1
ATOM 2653 C C . TYR A 1 332 ? 17.489 3.500 -27.763 1.00 90.31 332 TYR A C 1
ATOM 2655 O O . TYR A 1 332 ? 18.140 3.086 -26.801 1.00 90.31 332 TYR A O 1
ATOM 2663 N N . SER A 1 333 ? 16.629 2.712 -28.416 1.00 93.12 333 SER A N 1
ATOM 2664 C CA . SER A 1 333 ? 16.393 1.312 -28.057 1.00 93.12 333 SER A CA 1
ATOM 2665 C C . SER A 1 333 ? 17.618 0.454 -28.390 1.00 93.12 333 SER A C 1
ATOM 2667 O O . SER A 1 333 ? 18.013 0.337 -29.551 1.00 93.12 333 SER A O 1
ATOM 2669 N N . LYS A 1 334 ? 18.216 -0.179 -27.372 1.00 91.94 334 LYS A N 1
ATOM 2670 C CA . LYS A 1 334 ? 19.431 -1.008 -27.518 1.00 91.94 334 LYS A CA 1
ATOM 2671 C C . LYS A 1 334 ? 19.170 -2.518 -27.511 1.00 91.94 334 LYS A C 1
ATOM 2673 O O . LYS A 1 334 ? 19.924 -3.262 -28.132 1.00 91.94 334 LYS A O 1
ATOM 2678 N N . PHE A 1 335 ? 18.134 -2.979 -26.812 1.00 93.88 335 PHE A N 1
ATOM 2679 C CA . PHE A 1 335 ? 17.915 -4.403 -26.539 1.00 93.88 335 PHE A CA 1
ATOM 2680 C C . PHE A 1 335 ? 16.659 -4.908 -27.254 1.00 93.88 335 PHE A C 1
ATOM 2682 O O . PHE A 1 335 ? 15.573 -4.370 -27.060 1.00 93.88 335 PHE A O 1
ATOM 2689 N N . ASN A 1 336 ? 16.805 -5.939 -28.088 1.00 93.12 336 ASN A N 1
ATOM 2690 C CA . ASN A 1 336 ? 15.673 -6.600 -28.739 1.00 93.12 336 ASN A CA 1
ATOM 2691 C C . ASN A 1 336 ? 15.059 -7.640 -27.786 1.00 93.12 336 ASN A C 1
ATOM 2693 O O . ASN A 1 336 ? 15.791 -8.321 -27.064 1.00 93.12 336 ASN A O 1
ATOM 2697 N N . ALA A 1 337 ? 13.734 -7.786 -27.829 1.00 91.75 337 ALA A N 1
ATOM 2698 C CA . ALA A 1 337 ? 12.984 -8.808 -27.101 1.00 91.75 337 ALA A CA 1
ATOM 2699 C C . ALA A 1 337 ? 13.273 -8.820 -25.586 1.00 91.75 337 ALA A C 1
ATOM 2701 O O . ALA A 1 337 ? 13.541 -9.865 -24.991 1.00 91.75 337 ALA A O 1
ATOM 2702 N N . ILE A 1 338 ? 13.204 -7.648 -24.949 1.00 95.69 338 ILE A N 1
ATOM 2703 C CA . ILE A 1 338 ? 13.171 -7.529 -23.491 1.00 95.69 338 ILE A CA 1
ATOM 2704 C C . ILE A 1 338 ? 11.893 -8.236 -23.006 1.00 95.69 338 ILE A C 1
ATOM 2706 O O . ILE A 1 338 ? 10.793 -7.774 -23.330 1.00 95.69 338 ILE A O 1
ATOM 2710 N N . PRO A 1 339 ? 11.983 -9.331 -22.229 1.00 93.69 339 PRO A N 1
ATOM 2711 C CA . PRO A 1 339 ? 10.844 -10.225 -22.001 1.00 93.69 339 PRO A CA 1
ATOM 2712 C C . PRO A 1 339 ? 9.739 -9.590 -21.151 1.00 93.69 339 PRO A C 1
ATOM 2714 O O . PRO A 1 339 ? 8.553 -9.817 -21.395 1.00 93.69 339 PRO A O 1
ATOM 2717 N N . LYS A 1 340 ? 10.123 -8.750 -20.189 1.00 96.31 340 LYS A N 1
ATOM 2718 C CA . LYS A 1 340 ? 9.235 -8.207 -19.159 1.00 96.31 340 LYS A CA 1
ATOM 2719 C C . LYS A 1 340 ? 9.041 -6.701 -19.290 1.00 96.31 340 LYS A C 1
ATOM 2721 O O . LYS A 1 340 ? 9.914 -5.990 -19.802 1.00 96.31 340 LYS A O 1
ATOM 2726 N N . SER A 1 341 ? 7.915 -6.210 -18.780 1.00 97.81 341 SER A N 1
ATOM 2727 C CA . SER A 1 341 ? 7.727 -4.780 -18.501 1.00 97.81 341 SER A CA 1
ATOM 2728 C C . SER A 1 341 ? 8.740 -4.315 -17.443 1.00 97.81 341 SER A C 1
ATOM 2730 O O . SER A 1 341 ? 9.338 -5.123 -16.735 1.00 97.81 341 SER A O 1
ATOM 2732 N N . ARG A 1 342 ? 8.945 -3.001 -17.306 1.00 96.94 342 ARG A N 1
ATOM 2733 C CA . ARG A 1 342 ? 9.698 -2.433 -16.170 1.00 96.94 342 ARG A CA 1
ATOM 2734 C C . ARG A 1 342 ? 8.983 -2.617 -14.824 1.00 96.94 342 ARG A C 1
ATOM 2736 O O . ARG A 1 342 ? 9.590 -2.429 -13.772 1.00 96.94 342 ARG A O 1
ATOM 2743 N N . TYR A 1 343 ? 7.695 -2.959 -14.862 1.00 97.94 343 TYR A N 1
ATOM 2744 C CA . TYR A 1 343 ? 6.934 -3.461 -13.725 1.00 97.94 343 TYR A CA 1
ATOM 2745 C C . TYR A 1 343 ? 6.688 -4.959 -13.925 1.00 97.94 343 TYR A C 1
ATOM 2747 O O . TYR A 1 343 ? 5.836 -5.324 -14.734 1.00 97.94 343 TYR A O 1
ATOM 2755 N N . ASP A 1 344 ? 7.411 -5.829 -13.216 1.00 96.94 344 ASP A N 1
ATOM 2756 C CA . ASP A 1 344 ? 7.249 -7.288 -13.334 1.00 96.94 344 ASP A CA 1
ATOM 2757 C C . ASP A 1 344 ? 7.970 -8.064 -12.208 1.00 96.94 344 ASP A C 1
ATOM 2759 O O . ASP A 1 344 ? 8.420 -7.480 -11.227 1.00 96.94 344 ASP A O 1
ATOM 2763 N N . SER A 1 345 ? 8.028 -9.394 -12.270 1.00 96.44 345 SER A N 1
ATOM 2764 C CA . SER A 1 345 ? 8.762 -10.220 -11.305 1.00 96.44 345 SER A CA 1
ATOM 2765 C C . SER A 1 345 ? 10.280 -10.007 -11.382 1.00 96.44 345 SER A C 1
ATOM 2767 O O . SER A 1 345 ? 10.822 -9.818 -12.469 1.00 96.44 345 SER A O 1
ATOM 2769 N N . THR A 1 346 ? 10.964 -10.127 -10.238 1.00 96.44 346 THR A N 1
ATOM 2770 C CA . THR A 1 346 ? 12.429 -10.119 -10.086 1.00 96.44 346 THR A CA 1
ATOM 2771 C C . THR A 1 346 ? 13.124 -10.965 -11.156 1.00 96.44 346 THR A C 1
ATOM 2773 O O . THR A 1 346 ? 12.713 -12.092 -11.441 1.00 96.44 346 THR A O 1
ATOM 2776 N N . ASP A 1 347 ? 14.207 -10.426 -11.715 1.00 95.88 347 ASP A N 1
ATOM 2777 C CA . ASP A 1 347 ? 14.974 -11.046 -12.802 1.00 95.88 347 ASP A CA 1
ATOM 2778 C C . ASP A 1 347 ? 16.213 -11.820 -12.339 1.00 95.88 347 ASP A C 1
ATOM 2780 O O . ASP A 1 347 ? 16.718 -12.673 -13.065 1.00 95.88 347 ASP A O 1
ATOM 2784 N N . CYS A 1 348 ? 16.716 -11.550 -11.134 1.00 96.75 348 CYS A N 1
ATOM 2785 C CA . CYS A 1 348 ? 17.849 -12.280 -10.578 1.00 96.75 348 CYS A CA 1
ATOM 2786 C C . CYS A 1 348 ? 17.920 -12.168 -9.055 1.00 96.75 348 CYS A C 1
ATOM 2788 O O . CYS A 1 348 ? 17.610 -11.129 -8.473 1.00 96.75 348 CYS A O 1
ATOM 2790 N N . TYR A 1 349 ? 18.426 -13.222 -8.432 1.00 97.00 349 TYR A N 1
ATOM 2791 C CA . TYR A 1 349 ? 18.930 -13.223 -7.070 1.00 97.00 349 TYR A CA 1
ATOM 2792 C C . TYR A 1 349 ? 20.289 -12.531 -6.969 1.00 97.00 349 TYR A C 1
ATOM 2794 O O . TYR A 1 349 ? 21.105 -12.614 -7.894 1.00 97.00 349 TYR A O 1
ATOM 2802 N N . ILE A 1 350 ? 20.535 -11.879 -5.832 1.00 96.06 350 ILE A N 1
ATOM 2803 C CA . ILE A 1 350 ? 21.687 -10.988 -5.621 1.00 96.06 350 ILE A CA 1
ATOM 2804 C C . ILE A 1 350 ? 22.574 -11.385 -4.435 1.00 96.06 350 ILE A C 1
ATOM 2806 O O . ILE A 1 350 ? 23.674 -10.846 -4.281 1.00 96.06 350 ILE A O 1
ATOM 2810 N N . TYR A 1 351 ? 22.142 -12.329 -3.596 1.00 93.00 351 TYR A N 1
ATOM 2811 C CA . TYR A 1 351 ? 22.996 -12.915 -2.568 1.00 93.00 351 TYR A CA 1
ATOM 2812 C C . TYR A 1 351 ? 23.950 -13.947 -3.201 1.00 93.00 351 TYR A C 1
ATOM 2814 O O . TYR A 1 351 ? 23.498 -14.789 -3.982 1.00 93.00 351 TYR A O 1
ATOM 2822 N N . PRO A 1 352 ? 25.252 -13.963 -2.850 1.00 85.25 352 PRO A N 1
ATOM 2823 C CA . PRO A 1 352 ? 26.235 -14.825 -3.520 1.00 85.25 352 PRO A CA 1
ATOM 2824 C C . PRO A 1 352 ? 25.877 -16.319 -3.554 1.00 85.25 352 PRO A C 1
ATOM 2826 O O . PRO A 1 352 ? 26.074 -16.987 -4.565 1.00 85.25 352 PRO A O 1
ATOM 2829 N N . CYS A 1 353 ? 25.294 -16.855 -2.474 1.00 81.25 353 CYS A N 1
ATOM 2830 C CA . CYS A 1 353 ? 24.913 -18.276 -2.410 1.00 81.25 353 CYS A CA 1
ATOM 2831 C C . CYS A 1 353 ? 23.631 -18.611 -3.198 1.00 81.25 353 CYS A C 1
ATOM 2833 O O . CYS A 1 353 ? 23.309 -19.784 -3.373 1.00 81.25 353 CYS A O 1
ATOM 2835 N N . SER A 1 354 ? 22.897 -17.605 -3.673 1.00 88.00 354 SER A N 1
ATOM 2836 C CA . SER A 1 354 ? 21.656 -17.788 -4.429 1.00 88.00 354 SER A CA 1
ATOM 2837 C C . SER A 1 354 ? 21.884 -17.852 -5.938 1.00 88.00 354 SER A C 1
ATOM 2839 O O . SER A 1 354 ? 20.968 -18.214 -6.672 1.00 88.00 354 SER A O 1
ATOM 2841 N N . VAL A 1 355 ? 23.087 -17.514 -6.428 1.00 83.38 355 VAL A N 1
ATOM 2842 C CA . VAL A 1 355 ? 23.331 -17.325 -7.870 1.00 83.38 355 VAL A CA 1
ATOM 2843 C C . VAL A 1 355 ? 23.067 -18.585 -8.695 1.00 83.38 355 VAL A C 1
ATOM 2845 O O . VAL A 1 355 ? 22.698 -18.488 -9.860 1.00 83.38 355 VAL A O 1
ATOM 2848 N N . GLN A 1 356 ? 23.189 -19.768 -8.087 1.00 84.75 356 GLN A N 1
ATOM 2849 C CA . GLN A 1 356 ? 22.886 -21.043 -8.738 1.00 84.75 356 GLN A CA 1
ATOM 2850 C C . GLN A 1 356 ? 21.415 -21.188 -9.163 1.00 84.75 356 GLN A C 1
ATOM 2852 O O . GLN A 1 356 ? 21.117 -22.037 -9.996 1.00 84.75 356 GLN A O 1
ATOM 2857 N N . TYR A 1 357 ? 20.508 -20.373 -8.614 1.00 91.06 357 TYR A N 1
ATOM 2858 C CA . TYR A 1 357 ? 19.088 -20.333 -8.976 1.00 91.06 357 TYR A CA 1
ATOM 2859 C C . TYR A 1 357 ? 18.769 -19.270 -10.049 1.00 91.06 357 TYR A C 1
ATOM 2861 O O . TYR A 1 357 ? 17.617 -19.143 -10.461 1.00 91.06 357 TYR A O 1
ATOM 2869 N N . ASN A 1 358 ? 19.765 -18.508 -10.519 1.00 94.69 358 ASN A N 1
ATOM 2870 C CA . ASN A 1 358 ? 19.610 -17.585 -11.646 1.00 94.69 358 ASN A CA 1
ATOM 2871 C C . ASN A 1 358 ? 19.738 -18.353 -12.965 1.00 94.69 358 ASN A C 1
ATOM 2873 O O . ASN A 1 358 ? 20.817 -18.444 -13.545 1.00 94.69 358 ASN A O 1
ATOM 2877 N N . ASP A 1 359 ? 18.627 -18.916 -13.428 1.00 94.19 359 ASP A N 1
ATOM 2878 C CA . ASP A 1 359 ? 18.555 -19.807 -14.590 1.00 94.19 359 ASP A CA 1
ATOM 2879 C C . ASP A 1 359 ? 18.058 -19.125 -15.875 1.00 94.19 359 ASP A C 1
ATOM 2881 O O . ASP A 1 359 ? 17.901 -19.776 -16.908 1.00 94.19 359 ASP A O 1
ATOM 2885 N N . ILE A 1 360 ? 17.832 -17.809 -15.831 1.00 94.00 360 ILE A N 1
ATOM 2886 C CA . ILE A 1 360 ? 17.449 -17.001 -16.991 1.00 94.00 360 ILE A CA 1
ATOM 2887 C C . ILE A 1 360 ? 18.599 -16.102 -17.449 1.00 94.00 360 ILE A C 1
ATOM 2889 O O . ILE A 1 360 ? 19.424 -15.647 -16.654 1.00 94.00 360 ILE A O 1
ATOM 2893 N N . GLN A 1 361 ? 18.646 -15.809 -18.750 1.00 92.62 361 GLN A N 1
ATOM 2894 C CA . GLN A 1 361 ? 19.622 -14.871 -19.297 1.00 92.62 361 GLN A CA 1
ATOM 2895 C C . GLN A 1 361 ? 19.253 -13.432 -18.913 1.00 92.62 361 GLN A C 1
ATOM 2897 O O . GLN A 1 361 ? 18.233 -12.902 -19.356 1.00 92.62 361 GLN A O 1
ATOM 2902 N N . LEU A 1 362 ? 20.114 -12.781 -18.130 1.00 93.94 362 LEU A N 1
ATOM 2903 C CA . LEU A 1 362 ? 19.943 -11.386 -17.732 1.00 93.94 362 LEU A CA 1
ATOM 2904 C C . LEU A 1 362 ? 20.515 -10.444 -18.802 1.00 93.94 362 LEU A C 1
ATOM 2906 O O . LEU A 1 362 ? 21.690 -10.543 -19.153 1.00 93.94 362 LEU A O 1
ATOM 2910 N N . GLN A 1 363 ? 19.700 -9.517 -19.308 1.00 94.81 363 GLN A N 1
ATOM 2911 C CA . GLN A 1 363 ? 20.149 -8.473 -20.238 1.00 94.81 363 GLN A CA 1
ATOM 2912 C C . GLN A 1 363 ? 20.668 -7.253 -19.468 1.00 94.81 363 GLN A C 1
ATOM 2914 O O . GLN A 1 363 ? 19.990 -6.778 -18.563 1.00 94.81 363 GLN A O 1
ATOM 2919 N N . TYR A 1 364 ? 21.832 -6.716 -19.830 1.00 95.88 364 TYR A N 1
ATOM 2920 C CA . TYR A 1 364 ? 22.379 -5.486 -19.250 1.00 95.88 364 TYR A CA 1
ATOM 2921 C C . TYR A 1 364 ? 23.366 -4.807 -20.215 1.00 95.88 364 TYR A C 1
ATOM 2923 O O . TYR A 1 364 ? 23.857 -5.436 -21.152 1.00 95.88 364 TYR A O 1
ATOM 2931 N N . ASP A 1 365 ? 23.645 -3.515 -20.012 1.00 95.00 365 ASP A N 1
ATOM 2932 C CA . ASP A 1 365 ? 24.666 -2.784 -20.781 1.00 95.00 365 ASP A CA 1
ATOM 2933 C C . ASP A 1 365 ? 26.064 -3.103 -20.224 1.00 95.00 365 ASP A C 1
ATOM 2935 O O . ASP A 1 365 ? 26.368 -2.795 -19.068 1.00 95.00 365 ASP A O 1
ATOM 2939 N N . GLU A 1 366 ? 26.916 -3.725 -21.044 1.00 96.62 366 GLU A N 1
ATOM 2940 C CA . GLU A 1 366 ? 28.254 -4.169 -20.636 1.00 96.62 366 GLU A CA 1
ATOM 2941 C C . GLU A 1 366 ? 29.136 -3.004 -20.162 1.00 96.62 366 GLU A C 1
ATOM 2943 O O . GLU A 1 366 ? 29.917 -3.168 -19.230 1.00 96.62 366 GLU A O 1
ATOM 2948 N N . GLN A 1 367 ? 28.995 -1.800 -20.730 1.00 96.94 367 GLN A N 1
ATOM 2949 C CA . GLN A 1 367 ? 29.804 -0.651 -20.308 1.00 96.94 367 GLN A CA 1
ATOM 2950 C C . GLN A 1 367 ? 29.423 -0.189 -18.899 1.00 96.94 367 GLN A C 1
ATOM 2952 O O . GLN A 1 367 ? 30.300 0.115 -18.088 1.00 96.94 367 GLN A O 1
ATOM 2957 N N . LEU A 1 368 ? 28.123 -0.166 -18.587 1.00 97.81 368 LEU A N 1
ATOM 2958 C CA . LEU A 1 368 ? 27.635 0.186 -17.251 1.00 97.81 368 LEU A CA 1
ATOM 2959 C C . LEU A 1 368 ? 28.004 -0.889 -16.222 1.00 97.81 368 LEU A C 1
ATOM 2961 O O . LEU A 1 368 ? 28.418 -0.555 -15.112 1.00 97.81 368 LEU A O 1
ATOM 2965 N N . TYR A 1 369 ? 27.929 -2.167 -16.603 1.00 98.44 369 TYR A N 1
ATOM 2966 C CA . TYR A 1 369 ? 28.399 -3.274 -15.771 1.00 98.44 369 TYR A CA 1
ATOM 2967 C C . TYR A 1 369 ? 29.897 -3.155 -15.455 1.00 98.44 369 TYR A C 1
ATOM 2969 O O . TYR A 1 369 ? 30.277 -3.148 -14.285 1.00 98.44 369 TYR A O 1
ATOM 2977 N N . GLN A 1 370 ? 30.753 -2.971 -16.465 1.00 98.50 370 GLN A N 1
ATOM 2978 C CA . GLN A 1 370 ? 32.196 -2.808 -16.253 1.00 98.50 370 GLN A CA 1
ATOM 2979 C C . GLN A 1 370 ? 32.521 -1.580 -15.395 1.00 98.50 370 GLN A C 1
ATOM 2981 O O . GLN A 1 370 ? 33.442 -1.621 -14.580 1.00 98.50 370 GLN A O 1
ATOM 2986 N N . ARG A 1 371 ? 31.733 -0.505 -15.510 1.00 98.31 371 ARG A N 1
ATOM 2987 C CA . ARG A 1 371 ? 31.857 0.675 -14.647 1.00 98.31 371 ARG A CA 1
ATOM 2988 C C . ARG A 1 371 ? 31.562 0.358 -13.177 1.00 98.31 371 ARG A C 1
ATOM 2990 O O . ARG A 1 371 ? 32.317 0.794 -12.313 1.00 98.31 371 ARG A O 1
ATOM 2997 N N . LEU A 1 372 ? 30.524 -0.432 -12.889 1.00 98.62 372 LEU A N 1
ATOM 2998 C CA . LEU A 1 372 ? 30.208 -0.906 -11.532 1.00 98.62 372 LEU A CA 1
ATOM 2999 C C . LEU A 1 372 ? 31.330 -1.784 -10.957 1.00 98.62 372 LEU A C 1
ATOM 3001 O O . LEU A 1 372 ? 31.737 -1.584 -9.811 1.00 98.62 372 LEU A O 1
ATOM 3005 N N . ILE A 1 373 ? 31.871 -2.704 -11.763 1.00 98.56 373 ILE A N 1
ATOM 3006 C CA . ILE A 1 373 ? 32.993 -3.571 -11.368 1.00 98.56 373 ILE A CA 1
ATOM 3007 C C . ILE A 1 373 ? 34.258 -2.752 -11.090 1.00 98.56 373 ILE A C 1
ATOM 3009 O O . ILE A 1 373 ? 34.886 -2.927 -10.047 1.00 98.56 373 ILE A O 1
ATOM 3013 N N . ALA A 1 374 ? 34.614 -1.810 -11.970 1.00 98.25 374 ALA A N 1
ATOM 3014 C CA . ALA A 1 374 ? 35.726 -0.883 -11.745 1.00 98.25 374 ALA A CA 1
ATOM 3015 C C . ALA A 1 374 ? 35.506 -0.023 -10.485 1.00 98.25 374 ALA A C 1
ATOM 3017 O O . ALA A 1 374 ? 36.447 0.272 -9.749 1.00 98.25 374 ALA A O 1
ATOM 3018 N N . GLY A 1 375 ? 34.245 0.305 -10.194 1.00 97.75 375 GLY A N 1
ATOM 3019 C CA . GLY A 1 375 ? 33.793 0.919 -8.951 1.00 97.75 375 GLY A CA 1
ATOM 3020 C C . GLY A 1 375 ? 33.800 -0.011 -7.734 1.00 97.75 375 GLY A C 1
ATOM 3021 O O . GLY A 1 375 ? 33.336 0.404 -6.680 1.00 97.75 375 GLY A O 1
ATOM 3022 N N . SER A 1 376 ? 34.325 -1.237 -7.822 1.00 97.12 376 SER A N 1
ATOM 3023 C CA . SER A 1 376 ? 34.399 -2.211 -6.718 1.00 97.12 376 SER A CA 1
ATOM 3024 C C . SER A 1 376 ? 33.041 -2.611 -6.114 1.00 97.12 376 SER A C 1
ATOM 3026 O O . SER A 1 376 ? 32.955 -2.923 -4.921 1.00 97.12 376 SER A O 1
ATOM 3028 N N . VAL A 1 377 ? 31.983 -2.606 -6.929 1.00 97.50 377 VAL A N 1
ATOM 3029 C CA . VAL A 1 377 ? 30.723 -3.312 -6.649 1.00 97.50 377 VAL A CA 1
ATOM 3030 C C . VAL A 1 377 ? 30.917 -4.781 -7.035 1.00 97.50 377 VAL A C 1
ATOM 3032 O O . VAL A 1 377 ? 31.513 -5.063 -8.074 1.00 97.50 377 VAL A O 1
ATOM 3035 N N . ASP A 1 378 ? 30.465 -5.730 -6.212 1.00 95.12 378 ASP A N 1
ATOM 3036 C CA . ASP A 1 378 ? 30.608 -7.152 -6.543 1.00 95.12 378 ASP A CA 1
ATOM 3037 C C . ASP A 1 378 ? 29.725 -7.559 -7.731 1.00 95.12 378 ASP A C 1
ATOM 3039 O O . ASP A 1 378 ? 28.715 -6.921 -8.025 1.00 95.12 378 ASP A O 1
ATOM 3043 N N . GLU A 1 379 ? 30.095 -8.654 -8.394 1.00 95.56 379 GLU A N 1
ATOM 3044 C CA . GLU A 1 379 ? 29.476 -9.107 -9.643 1.00 95.56 379 GLU A CA 1
ATOM 3045 C C . GLU A 1 379 ? 27.953 -9.282 -9.557 1.00 95.56 379 GLU A C 1
ATOM 3047 O O . GLU A 1 379 ? 27.243 -8.896 -10.488 1.00 95.56 379 GLU A O 1
ATOM 3052 N N . HIS A 1 380 ? 27.428 -9.837 -8.463 1.00 94.19 380 HIS A N 1
ATOM 3053 C CA . HIS A 1 380 ? 26.002 -10.152 -8.365 1.00 94.19 380 HIS A CA 1
ATOM 3054 C C . HIS A 1 380 ? 25.156 -8.886 -8.243 1.00 94.19 380 HIS A C 1
ATOM 3056 O O . HIS A 1 380 ? 24.173 -8.723 -8.971 1.00 94.19 380 HIS A O 1
ATOM 3062 N N . LEU A 1 381 ? 25.569 -7.954 -7.379 1.00 96.56 381 LEU A N 1
ATOM 3063 C CA . LEU A 1 381 ? 24.902 -6.659 -7.280 1.00 96.56 381 LEU A CA 1
ATOM 3064 C C . LEU A 1 381 ? 25.132 -5.816 -8.538 1.00 96.56 381 LEU A C 1
ATOM 3066 O O . LEU A 1 381 ? 24.191 -5.196 -9.028 1.00 96.56 381 LEU A O 1
ATOM 3070 N N . ALA A 1 382 ? 26.335 -5.841 -9.117 1.00 98.25 382 ALA A N 1
ATOM 3071 C CA . ALA A 1 382 ? 26.641 -5.107 -10.341 1.00 98.25 382 ALA A CA 1
ATOM 3072 C C . ALA A 1 382 ? 25.738 -5.535 -11.510 1.00 98.25 382 ALA A C 1
ATOM 3074 O O . ALA A 1 382 ? 25.202 -4.680 -12.211 1.00 98.25 382 ALA A O 1
ATOM 3075 N N . ARG A 1 383 ? 25.501 -6.842 -11.691 1.00 97.50 383 ARG A N 1
ATOM 3076 C CA . ARG A 1 383 ? 24.569 -7.357 -12.709 1.00 97.50 383 ARG A CA 1
ATOM 3077 C C . ARG A 1 383 ? 23.134 -6.890 -12.475 1.00 97.50 383 ARG A C 1
ATOM 3079 O O . ARG A 1 383 ? 22.479 -6.468 -13.423 1.00 97.50 383 ARG A O 1
ATOM 3086 N N . HIS A 1 384 ? 22.662 -6.917 -11.229 1.00 97.44 384 HIS A N 1
ATOM 3087 C CA . HIS A 1 384 ? 21.324 -6.440 -10.876 1.00 97.44 384 HIS A CA 1
ATOM 3088 C C . HIS A 1 384 ? 21.135 -4.947 -11.186 1.00 97.44 384 HIS A C 1
ATOM 3090 O O . HIS A 1 384 ? 20.172 -4.572 -11.856 1.00 97.44 384 HIS A O 1
ATOM 3096 N N . ILE A 1 385 ? 22.079 -4.097 -10.765 1.00 98.12 385 ILE A N 1
ATOM 3097 C CA . ILE A 1 385 ? 22.025 -2.656 -11.051 1.00 98.12 385 ILE A CA 1
ATOM 3098 C C . ILE A 1 385 ? 22.125 -2.399 -12.560 1.00 98.12 385 ILE A C 1
ATOM 3100 O O . ILE A 1 385 ? 21.314 -1.654 -13.107 1.00 98.12 385 ILE A O 1
ATOM 3104 N N . ALA A 1 386 ? 23.059 -3.048 -13.261 1.00 98.06 386 ALA A N 1
ATOM 3105 C CA . ALA A 1 386 ? 23.214 -2.883 -14.706 1.00 98.06 386 ALA A CA 1
ATOM 3106 C C . ALA A 1 386 ? 21.964 -3.331 -15.487 1.00 98.06 386 ALA A C 1
ATOM 3108 O O . ALA A 1 386 ? 21.600 -2.695 -16.477 1.00 98.06 386 ALA A O 1
ATOM 3109 N N . HIS A 1 387 ? 21.275 -4.380 -15.024 1.00 97.31 387 HIS A N 1
ATOM 3110 C CA . HIS A 1 387 ? 20.007 -4.822 -15.597 1.00 97.31 387 HIS A CA 1
ATOM 3111 C C . HIS A 1 387 ? 18.907 -3.766 -15.452 1.00 97.31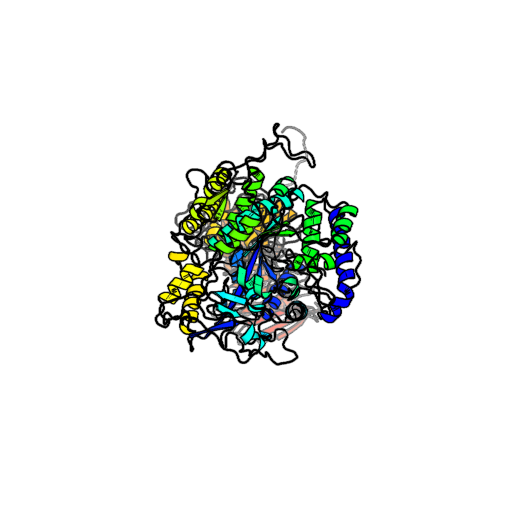 387 HIS A C 1
ATOM 3113 O O . HIS A 1 387 ? 18.236 -3.453 -16.430 1.00 97.31 387 HIS A O 1
ATOM 3119 N N . MET A 1 388 ? 18.748 -3.138 -14.282 1.00 96.81 388 MET A N 1
ATOM 3120 C CA . MET A 1 388 ? 17.757 -2.061 -14.118 1.00 96.81 388 MET A CA 1
ATOM 3121 C C . MET A 1 388 ? 17.994 -0.889 -15.083 1.00 96.81 388 MET A C 1
ATOM 3123 O O . MET A 1 388 ? 17.043 -0.253 -15.544 1.00 96.81 388 MET A O 1
ATOM 3127 N N . PHE A 1 389 ? 19.257 -0.639 -15.437 1.00 97.50 389 PHE A N 1
ATOM 3128 C CA . PHE A 1 389 ? 19.683 0.426 -16.347 1.00 97.50 389 PHE A CA 1
ATOM 3129 C C . PHE A 1 389 ? 19.531 0.083 -17.839 1.00 97.50 389 PHE A C 1
ATOM 3131 O O . PHE A 1 389 ? 19.820 0.933 -18.691 1.00 97.50 389 PHE A O 1
ATOM 3138 N N . ILE A 1 390 ? 18.991 -1.095 -18.194 1.00 96.62 390 ILE A N 1
ATOM 3139 C CA . ILE A 1 390 ? 18.458 -1.285 -19.554 1.00 96.62 390 ILE A CA 1
ATOM 3140 C C . ILE A 1 390 ? 17.267 -0.354 -19.799 1.00 96.62 390 ILE A C 1
ATOM 3142 O O . ILE A 1 390 ? 17.054 0.081 -20.927 1.00 96.62 390 ILE A O 1
ATOM 3146 N N . ARG A 1 391 ? 16.533 0.013 -18.737 1.00 96.81 391 ARG A N 1
ATOM 3147 C CA . ARG A 1 391 ? 15.407 0.951 -18.798 1.00 96.81 391 ARG A CA 1
ATOM 3148 C C . ARG A 1 391 ? 15.888 2.387 -18.885 1.00 96.81 391 ARG A C 1
ATOM 3150 O O . ARG A 1 391 ? 16.927 2.742 -18.336 1.00 96.81 391 ARG A O 1
ATOM 3157 N N . ASP A 1 392 ? 15.114 3.221 -19.564 1.00 96.94 392 ASP A N 1
ATOM 3158 C CA . ASP A 1 392 ? 15.367 4.657 -19.630 1.00 96.94 392 ASP A CA 1
ATOM 3159 C C . ASP A 1 392 ? 14.675 5.401 -18.472 1.00 96.94 392 ASP A C 1
ATOM 3161 O O . ASP A 1 392 ? 13.627 4.947 -17.979 1.00 96.94 392 ASP A O 1
ATOM 3165 N N . PRO A 1 393 ? 15.239 6.538 -18.017 1.00 96.00 393 PRO A N 1
ATOM 3166 C CA . PRO A 1 393 ? 14.562 7.431 -17.086 1.00 96.00 393 PRO A CA 1
ATOM 3167 C C . PRO A 1 393 ? 13.315 8.030 -17.750 1.00 96.00 393 PRO A C 1
ATOM 3169 O O . PRO A 1 393 ? 13.362 8.498 -18.885 1.00 96.00 393 PRO A O 1
ATOM 3172 N N . LEU A 1 394 ? 12.191 8.030 -17.033 1.00 94.69 394 LEU A N 1
ATOM 3173 C CA . LEU A 1 394 ? 10.921 8.584 -17.530 1.00 94.69 394 LEU A CA 1
ATOM 3174 C C . LEU A 1 394 ? 10.527 9.892 -16.840 1.00 94.69 394 LEU A C 1
ATOM 3176 O O . LEU A 1 394 ? 9.644 10.600 -17.323 1.00 94.69 394 LEU A O 1
ATOM 3180 N N . GLN A 1 395 ? 11.176 10.217 -15.722 1.00 92.38 395 GLN A N 1
ATOM 3181 C CA . GLN A 1 395 ? 10.942 11.433 -14.958 1.00 92.38 395 GLN A CA 1
ATOM 3182 C C . GLN A 1 395 ? 12.276 12.121 -14.685 1.00 92.38 395 GLN A C 1
ATOM 3184 O O . GLN A 1 395 ? 13.077 11.641 -13.888 1.00 92.38 395 GLN A O 1
ATOM 3189 N N . VAL A 1 396 ? 12.503 13.247 -15.349 1.00 93.62 396 VAL A N 1
ATOM 3190 C CA . VAL A 1 396 ? 13.707 14.068 -15.197 1.00 93.62 396 VAL A CA 1
ATOM 3191 C C . VAL A 1 396 ? 13.259 15.522 -15.176 1.00 93.62 396 VAL A C 1
ATOM 3193 O O . VAL A 1 396 ? 12.391 15.898 -15.969 1.00 93.62 396 VAL A O 1
ATOM 3196 N N . PHE A 1 397 ? 13.821 16.319 -14.273 1.00 93.31 397 PHE A N 1
ATOM 3197 C CA . PHE A 1 397 ? 13.580 17.757 -14.212 1.00 93.31 397 PHE A CA 1
ATOM 3198 C C . PHE A 1 397 ? 14.732 18.519 -14.869 1.00 93.31 397 PHE A C 1
ATOM 3200 O O . PHE A 1 397 ? 15.894 18.144 -14.707 1.00 93.31 397 PHE A O 1
ATOM 3207 N N . GLU A 1 398 ? 14.413 19.573 -15.617 1.00 94.31 398 GLU A N 1
ATOM 3208 C CA . GLU A 1 398 ? 15.389 20.374 -16.367 1.00 94.31 398 GLU A CA 1
ATOM 3209 C C . GLU A 1 398 ? 16.494 20.931 -15.457 1.00 94.31 398 GLU A C 1
ATOM 3211 O O . GLU A 1 398 ? 17.684 20.832 -15.757 1.00 94.31 398 GLU A O 1
ATOM 3216 N N . GLU A 1 399 ? 16.109 21.416 -14.279 1.00 93.50 399 GLU A N 1
ATOM 3217 C CA . GLU A 1 399 ? 16.998 22.005 -13.277 1.00 93.50 399 GLU A CA 1
ATOM 3218 C C . GLU A 1 399 ? 17.906 20.971 -12.597 1.00 93.50 399 GLU A C 1
ATOM 3220 O O . GLU A 1 399 ? 18.840 21.327 -11.878 1.00 93.50 399 GLU A O 1
ATOM 3225 N N . ARG A 1 400 ? 17.620 19.682 -12.800 1.00 91.38 400 ARG A N 1
ATOM 3226 C CA . ARG A 1 400 ? 18.264 18.554 -12.126 1.00 91.38 400 ARG A CA 1
ATOM 3227 C C . ARG A 1 400 ? 19.050 17.676 -13.096 1.00 91.38 400 ARG A C 1
ATOM 3229 O O . ARG A 1 400 ? 19.456 16.581 -12.732 1.00 91.38 400 ARG A O 1
ATOM 3236 N N . ILE A 1 401 ? 19.311 18.119 -14.327 1.00 94.31 401 ILE A N 1
ATOM 3237 C CA . ILE A 1 401 ? 20.138 17.337 -15.261 1.00 94.31 401 ILE A CA 1
ATOM 3238 C C . ILE A 1 401 ? 21.575 17.235 -14.740 1.00 94.31 401 ILE A C 1
ATOM 3240 O O . ILE A 1 401 ? 22.107 16.136 -14.630 1.00 94.31 401 ILE A O 1
ATOM 3244 N N . VAL A 1 402 ? 22.208 18.357 -14.394 1.00 95.19 402 VAL A N 1
ATOM 3245 C CA . VAL A 1 402 ? 23.587 18.368 -13.884 1.00 95.19 402 VAL A CA 1
ATOM 3246 C C . VAL A 1 402 ? 23.560 18.300 -12.364 1.00 95.19 402 VAL A C 1
ATOM 3248 O O . VAL A 1 402 ? 22.966 19.156 -11.712 1.00 95.19 402 VAL A O 1
ATOM 3251 N N . GLN A 1 403 ? 24.211 17.288 -11.796 1.00 91.81 403 GLN A N 1
ATOM 3252 C CA . GLN A 1 403 ? 24.228 17.039 -10.356 1.00 91.81 403 GLN A CA 1
ATOM 3253 C C . GLN A 1 403 ? 25.641 16.696 -9.873 1.00 91.81 403 GLN A C 1
ATOM 3255 O O . GLN A 1 403 ? 26.511 16.336 -10.661 1.00 91.81 403 GLN A O 1
ATOM 3260 N N . ASP A 1 404 ? 25.865 16.812 -8.564 1.00 93.81 404 ASP A N 1
ATOM 3261 C CA . ASP A 1 404 ? 27.079 16.317 -7.910 1.00 93.81 404 ASP A CA 1
ATOM 3262 C C . ASP A 1 404 ? 26.874 14.849 -7.519 1.00 93.81 404 ASP A C 1
ATOM 3264 O O . ASP A 1 404 ? 26.140 14.554 -6.569 1.00 93.81 404 ASP A O 1
ATOM 3268 N N . ASP A 1 405 ? 27.535 13.935 -8.230 1.00 95.06 405 ASP A N 1
ATOM 3269 C CA . ASP A 1 405 ? 27.365 12.493 -8.023 1.00 95.06 405 ASP A CA 1
ATOM 3270 C C . ASP A 1 405 ? 27.850 12.008 -6.652 1.00 95.06 405 ASP A C 1
ATOM 3272 O O . ASP A 1 405 ? 27.485 10.925 -6.203 1.00 95.06 405 ASP A O 1
ATOM 3276 N N . GLN A 1 406 ? 28.657 12.812 -5.950 1.00 93.44 406 GLN A N 1
ATOM 3277 C CA . GLN A 1 406 ? 29.086 12.504 -4.588 1.00 93.44 406 GLN A CA 1
ATOM 3278 C C . GLN A 1 406 ? 28.050 12.918 -3.543 1.00 93.44 406 GLN A C 1
ATOM 3280 O O . GLN A 1 406 ? 28.210 12.590 -2.370 1.00 93.44 406 GLN A O 1
ATOM 3285 N N . LYS A 1 407 ? 26.997 13.654 -3.902 1.00 89.56 407 LYS A N 1
ATOM 3286 C CA . LYS A 1 407 ? 25.988 14.139 -2.943 1.00 89.56 407 LYS A CA 1
ATOM 3287 C C . LYS A 1 407 ? 24.579 13.705 -3.296 1.00 89.56 407 LYS A C 1
ATOM 3289 O O . LYS A 1 407 ? 23.800 13.443 -2.384 1.00 89.56 407 LYS A O 1
ATOM 3294 N N . SER A 1 408 ? 24.266 13.639 -4.584 1.00 90.38 408 SER A N 1
ATOM 3295 C CA . SER A 1 408 ? 22.947 13.266 -5.071 1.00 90.38 408 SER A CA 1
ATOM 3296 C C . SER A 1 408 ? 22.870 11.793 -5.448 1.00 90.38 408 SER A C 1
ATOM 3298 O O . SER A 1 408 ? 23.874 11.149 -5.733 1.00 90.38 408 SER A O 1
ATOM 3300 N N . THR A 1 409 ? 21.648 11.275 -5.459 1.00 93.19 409 THR A N 1
ATOM 3301 C CA . THR A 1 409 ? 21.313 9.929 -5.940 1.00 93.19 409 THR A CA 1
ATOM 3302 C C . THR A 1 409 ? 20.154 9.957 -6.936 1.00 93.19 409 THR A C 1
ATOM 3304 O O . THR A 1 409 ? 19.631 8.914 -7.297 1.00 93.19 409 THR A O 1
ATOM 3307 N N . GLU A 1 410 ? 19.726 11.132 -7.398 1.00 92.06 410 GLU A N 1
ATOM 3308 C CA . GLU A 1 410 ? 18.487 11.287 -8.169 1.00 92.06 410 GLU A CA 1
ATOM 3309 C C . GLU A 1 410 ? 18.535 10.632 -9.560 1.00 92.06 410 GLU A C 1
ATOM 3311 O O . GLU A 1 410 ? 17.529 10.066 -9.988 1.00 92.06 410 GLU A O 1
ATOM 3316 N N . HIS A 1 411 ? 19.684 10.619 -10.253 1.00 95.50 411 HIS A N 1
ATOM 3317 C CA . HIS A 1 411 ? 19.819 9.897 -11.532 1.00 95.50 411 HIS A CA 1
ATOM 3318 C C . HIS A 1 411 ? 19.768 8.382 -11.338 1.00 95.50 411 HIS A C 1
ATOM 3320 O O . HIS A 1 411 ? 19.250 7.660 -12.191 1.00 95.50 411 HIS A O 1
ATOM 3326 N N . PHE A 1 412 ? 20.264 7.889 -10.201 1.00 96.38 412 PHE A N 1
ATOM 3327 C CA . PHE A 1 412 ? 20.054 6.501 -9.799 1.00 96.38 412 PHE A CA 1
ATOM 3328 C C . PHE A 1 412 ? 18.580 6.244 -9.446 1.00 96.38 412 PHE A C 1
ATOM 3330 O O . PHE A 1 412 ? 17.955 5.338 -10.001 1.00 96.38 412 PHE A O 1
ATOM 3337 N N . GLU A 1 413 ? 17.997 7.074 -8.580 1.00 92.69 413 GLU A N 1
ATOM 3338 C CA . GLU A 1 413 ? 16.637 6.918 -8.062 1.00 92.69 413 GLU A CA 1
ATOM 3339 C C . GLU A 1 413 ? 15.563 7.078 -9.138 1.00 92.69 413 GLU A C 1
ATOM 3341 O O . GLU A 1 413 ? 14.540 6.399 -9.079 1.00 92.69 413 GLU A O 1
ATOM 3346 N N . THR A 1 414 ? 15.760 7.894 -10.176 1.00 91.50 414 THR A N 1
ATOM 3347 C CA . THR A 1 414 ? 14.779 7.980 -11.271 1.00 91.50 414 THR A CA 1
ATOM 3348 C C . THR A 1 414 ? 14.640 6.650 -12.016 1.00 91.50 414 THR A C 1
ATOM 3350 O O . THR A 1 414 ? 13.527 6.282 -12.390 1.00 91.50 414 THR A O 1
ATOM 3353 N N . ILE A 1 415 ? 15.717 5.866 -12.159 1.00 95.25 415 ILE A N 1
ATOM 3354 C CA . ILE A 1 415 ? 15.681 4.526 -12.767 1.00 95.25 415 ILE A CA 1
ATOM 3355 C C . ILE A 1 415 ? 15.231 3.480 -11.739 1.00 95.25 415 ILE A C 1
ATOM 3357 O O . ILE A 1 415 ? 14.326 2.698 -12.023 1.00 95.25 415 ILE A O 1
ATOM 3361 N N . GLN A 1 416 ? 15.800 3.487 -10.534 1.00 93.56 416 GLN A N 1
ATOM 3362 C CA . GLN A 1 416 ? 15.463 2.556 -9.452 1.00 93.56 416 GLN A CA 1
ATOM 3363 C C . GLN A 1 416 ? 13.983 2.652 -9.035 1.00 93.56 416 GLN A C 1
ATOM 3365 O O . GLN A 1 416 ? 13.266 1.651 -8.993 1.00 93.56 416 GLN A O 1
ATOM 3370 N N . SER A 1 417 ? 13.475 3.862 -8.779 1.00 90.94 417 SER A N 1
ATOM 3371 C CA . SER A 1 417 ? 12.085 4.084 -8.349 1.00 90.94 417 SER A CA 1
ATOM 3372 C C . SER A 1 417 ? 11.058 3.742 -9.430 1.00 90.94 417 SER A C 1
ATOM 3374 O O . SER A 1 417 ? 9.901 3.482 -9.090 1.00 90.94 417 SER A O 1
ATOM 3376 N N . SER A 1 418 ? 11.477 3.694 -10.701 1.00 92.88 418 SER A N 1
ATOM 3377 C CA . SER A 1 418 ? 10.649 3.344 -11.859 1.00 92.88 418 SER A CA 1
ATOM 3378 C C . SER A 1 418 ? 10.934 1.953 -12.440 1.00 92.88 418 SER A C 1
ATOM 3380 O O . SER A 1 418 ? 10.361 1.588 -13.462 1.00 92.88 418 SER A O 1
ATOM 3382 N N . ASN A 1 419 ? 11.774 1.148 -11.791 1.00 95.00 419 ASN A N 1
ATOM 3383 C CA . ASN A 1 419 ? 11.763 -0.303 -11.935 1.00 95.00 419 ASN A CA 1
ATOM 3384 C C . ASN A 1 419 ? 10.920 -0.861 -10.778 1.00 95.00 419 ASN A C 1
ATOM 3386 O O . ASN A 1 419 ? 11.273 -0.775 -9.596 1.00 95.00 419 ASN A O 1
ATOM 3390 N N . TRP A 1 420 ? 9.731 -1.357 -11.102 1.00 95.56 420 TRP A N 1
ATOM 3391 C CA . TRP A 1 420 ? 8.731 -1.765 -10.119 1.00 95.56 420 TRP A CA 1
ATOM 3392 C C . TRP A 1 420 ? 8.635 -3.282 -10.061 1.00 95.56 420 TRP A C 1
ATOM 3394 O O . TRP A 1 420 ? 7.690 -3.884 -10.561 1.00 95.56 420 TRP A O 1
ATOM 3404 N N . MET A 1 421 ? 9.622 -3.896 -9.420 1.00 94.56 421 MET A N 1
ATOM 3405 C CA . MET A 1 421 ? 9.637 -5.342 -9.236 1.00 94.56 421 MET A CA 1
ATOM 3406 C C . MET A 1 421 ? 8.717 -5.794 -8.085 1.00 94.56 421 MET A C 1
ATOM 3408 O O . MET A 1 421 ? 8.265 -4.978 -7.274 1.00 94.56 421 MET A O 1
ATOM 3412 N N . ASN A 1 422 ? 8.438 -7.098 -7.992 1.00 96.25 422 ASN A N 1
ATOM 3413 C CA . ASN A 1 422 ? 7.756 -7.723 -6.842 1.00 96.25 422 ASN A CA 1
ATOM 3414 C C . ASN A 1 422 ? 8.578 -7.603 -5.543 1.00 96.25 422 ASN A C 1
ATOM 3416 O O . ASN A 1 422 ? 7.999 -7.389 -4.477 1.00 96.25 422 ASN A O 1
ATOM 3420 N N . MET A 1 423 ? 9.908 -7.668 -5.638 1.00 97.94 423 MET A N 1
ATOM 3421 C CA . MET A 1 423 ? 10.836 -7.309 -4.566 1.00 97.94 423 MET A CA 1
ATOM 3422 C C . MET A 1 423 ? 11.686 -6.115 -4.981 1.00 97.94 423 MET A C 1
ATOM 3424 O O . MET A 1 423 ? 12.175 -6.064 -6.105 1.00 97.94 423 MET A O 1
ATOM 3428 N N . ARG A 1 424 ? 11.933 -5.179 -4.064 1.00 97.69 424 ARG A N 1
ATOM 3429 C CA . ARG A 1 424 ? 12.873 -4.073 -4.295 1.00 97.69 424 ARG A CA 1
ATOM 3430 C C . ARG A 1 424 ? 13.976 -4.068 -3.246 1.00 97.69 424 ARG A C 1
ATOM 3432 O O . ARG A 1 424 ? 13.692 -4.050 -2.051 1.00 97.69 424 ARG A O 1
ATOM 3439 N N . PHE A 1 425 ? 15.224 -4.049 -3.702 1.00 97.06 425 PHE A N 1
ATOM 3440 C CA . PHE A 1 425 ? 16.406 -3.831 -2.872 1.00 97.06 425 PHE A CA 1
ATOM 3441 C C . PHE A 1 425 ? 16.686 -2.329 -2.790 1.00 97.06 425 PHE A C 1
ATOM 3443 O O . PHE A 1 425 ? 16.832 -1.683 -3.823 1.00 97.06 425 PHE A O 1
ATOM 3450 N N . LYS A 1 426 ? 16.701 -1.752 -1.587 1.00 94.88 426 LYS A N 1
ATOM 3451 C CA . LYS A 1 426 ? 16.748 -0.298 -1.374 1.00 94.88 426 LYS A CA 1
ATOM 3452 C C . LYS A 1 426 ? 18.020 0.088 -0.616 1.00 94.88 426 LYS A C 1
ATOM 3454 O O . LYS A 1 426 ? 18.127 -0.229 0.577 1.00 94.88 426 LYS A O 1
ATOM 3459 N N . PRO A 1 427 ? 18.951 0.805 -1.264 1.00 93.50 427 PRO A N 1
ATOM 3460 C CA . PRO A 1 427 ? 20.055 1.439 -0.565 1.00 93.50 427 PRO A CA 1
ATOM 3461 C C . PRO A 1 427 ? 19.569 2.429 0.516 1.00 93.50 427 PRO A C 1
ATOM 3463 O O . PRO A 1 427 ? 18.442 2.942 0.444 1.00 93.50 427 PRO A O 1
ATOM 3466 N N . PRO A 1 428 ? 20.404 2.705 1.530 1.00 91.50 428 PRO A N 1
ATOM 3467 C CA . PRO A 1 428 ? 20.203 3.824 2.445 1.00 91.50 428 PRO A CA 1
ATOM 3468 C C . PRO A 1 428 ? 20.081 5.151 1.679 1.00 91.50 428 PRO A C 1
ATOM 3470 O O . PRO A 1 428 ? 20.854 5.367 0.743 1.00 91.50 428 PRO A O 1
ATOM 3473 N N . PRO A 1 429 ? 19.164 6.053 2.061 1.00 86.00 429 PRO A N 1
ATOM 3474 C CA . PRO A 1 429 ? 19.117 7.389 1.486 1.00 86.00 429 PRO A CA 1
ATOM 3475 C C . PRO A 1 429 ? 20.334 8.217 1.950 1.00 86.00 429 PRO A C 1
ATOM 3477 O O . PRO A 1 429 ? 20.840 8.008 3.058 1.00 86.00 429 PRO A O 1
ATOM 3480 N N . PRO A 1 430 ? 20.842 9.153 1.129 1.00 78.75 430 PRO A N 1
ATOM 3481 C CA . PRO A 1 430 ? 22.036 9.931 1.465 1.00 78.75 430 PRO A CA 1
ATOM 3482 C C . PRO A 1 430 ? 21.821 10.949 2.600 1.00 78.75 430 PRO A C 1
ATOM 3484 O O . PRO A 1 430 ? 22.805 11.406 3.183 1.00 78.75 430 PRO A O 1
ATOM 3487 N N . ASP A 1 431 ? 20.573 11.314 2.889 1.00 78.19 431 ASP A N 1
ATOM 3488 C CA . ASP A 1 431 ? 20.153 12.419 3.755 1.00 78.19 431 ASP A CA 1
ATOM 3489 C C . ASP A 1 431 ? 19.570 11.991 5.116 1.00 78.19 431 ASP A C 1
ATOM 3491 O O . ASP A 1 431 ? 19.441 12.839 5.999 1.00 78.19 431 ASP A O 1
ATOM 3495 N N . ASP A 1 432 ? 19.308 10.695 5.342 1.00 79.50 432 ASP A N 1
ATOM 3496 C CA . ASP A 1 432 ? 18.873 10.175 6.649 1.00 79.50 432 ASP A CA 1
ATOM 3497 C C . ASP A 1 432 ? 19.793 9.049 7.163 1.00 79.50 432 ASP A C 1
ATOM 3499 O O . ASP A 1 432 ? 19.671 7.891 6.748 1.00 79.50 432 ASP A O 1
ATOM 3503 N N . PRO A 1 433 ? 20.688 9.335 8.131 1.00 80.00 433 PRO A N 1
ATOM 3504 C CA . PRO A 1 433 ? 21.611 8.342 8.673 1.00 80.00 433 PRO A CA 1
ATOM 3505 C C . PRO A 1 433 ? 20.928 7.260 9.527 1.00 80.00 433 PRO A C 1
ATOM 3507 O O . PRO A 1 433 ? 21.593 6.296 9.920 1.00 80.00 433 PRO A O 1
ATOM 3510 N N . ASN A 1 434 ? 19.637 7.386 9.851 1.00 82.25 434 ASN A N 1
ATOM 3511 C CA . ASN A 1 434 ? 18.899 6.384 10.625 1.00 82.25 434 ASN A CA 1
ATOM 3512 C C . ASN A 1 434 ? 18.300 5.278 9.753 1.00 82.25 434 ASN A C 1
ATOM 3514 O O . ASN A 1 434 ? 17.926 4.226 10.276 1.00 82.25 434 ASN A O 1
ATOM 3518 N N . ILE A 1 435 ? 18.203 5.505 8.444 1.00 86.81 435 ILE A N 1
ATOM 3519 C CA . ILE A 1 435 ? 17.667 4.542 7.489 1.00 86.81 435 ILE A CA 1
ATOM 3520 C C . ILE A 1 435 ? 18.838 3.771 6.882 1.00 86.81 435 ILE A C 1
ATOM 3522 O O . ILE A 1 435 ? 19.742 4.359 6.300 1.00 86.81 435 ILE A O 1
ATOM 3526 N N . GLY A 1 436 ? 18.830 2.447 7.020 1.00 91.12 436 GLY A N 1
ATOM 3527 C CA . GLY A 1 436 ? 19.851 1.583 6.431 1.00 91.12 436 GLY A CA 1
ATOM 3528 C C . GLY A 1 436 ? 19.358 0.807 5.216 1.00 91.12 436 GLY A C 1
ATOM 3529 O O . GLY A 1 436 ? 18.452 1.238 4.498 1.00 91.12 436 GLY A O 1
ATOM 3530 N N . TRP A 1 437 ? 19.995 -0.340 4.976 1.00 94.25 437 TRP A N 1
ATOM 3531 C CA . TRP A 1 437 ? 19.669 -1.225 3.861 1.00 94.25 437 TRP A CA 1
ATOM 3532 C C . TRP A 1 437 ? 18.290 -1.840 4.065 1.00 94.25 437 TRP A C 1
ATOM 3534 O O . TRP A 1 437 ? 17.991 -2.398 5.124 1.00 94.25 437 TRP A O 1
ATOM 3544 N N . ARG A 1 438 ? 17.433 -1.727 3.051 1.00 95.81 438 ARG A N 1
ATOM 3545 C CA . ARG A 1 438 ? 16.045 -2.177 3.138 1.00 95.81 438 ARG A CA 1
ATOM 3546 C C . ARG A 1 438 ? 15.684 -3.104 1.993 1.00 95.81 438 ARG A C 1
ATOM 3548 O O . ARG A 1 438 ? 16.246 -3.029 0.902 1.00 95.81 438 ARG A O 1
ATOM 3555 N N . VAL A 1 439 ? 14.678 -3.928 2.238 1.00 96.94 439 VAL A N 1
ATOM 3556 C CA . VAL A 1 439 ? 13.958 -4.657 1.196 1.00 96.94 439 VAL A CA 1
ATOM 3557 C C . VAL A 1 439 ? 12.479 -4.354 1.295 1.00 96.94 439 VAL A C 1
ATOM 3559 O O . VAL A 1 439 ? 11.945 -4.178 2.387 1.00 96.94 439 VAL A O 1
ATOM 3562 N N . GLU A 1 440 ? 11.818 -4.279 0.154 1.00 98.25 440 GLU A N 1
ATOM 3563 C CA . GLU A 1 440 ? 10.405 -3.938 0.065 1.00 98.25 440 GLU A CA 1
ATOM 3564 C C . GLU A 1 440 ? 9.660 -5.038 -0.694 1.00 98.25 440 GLU A C 1
ATOM 3566 O O . GLU A 1 440 ? 10.024 -5.390 -1.819 1.00 98.25 440 GLU A O 1
ATOM 3571 N N . PHE A 1 441 ? 8.635 -5.590 -0.044 1.00 98.56 441 PHE A N 1
ATOM 3572 C CA . PHE A 1 441 ? 7.743 -6.629 -0.548 1.00 98.56 441 PHE A CA 1
ATOM 3573 C C . PHE A 1 441 ? 6.467 -5.974 -1.076 1.00 98.56 441 PHE A C 1
ATOM 3575 O O . PHE A 1 441 ? 5.708 -5.376 -0.313 1.00 98.56 441 PHE A O 1
ATOM 3582 N N . ARG A 1 442 ? 6.240 -6.068 -2.387 1.00 98.00 442 ARG A N 1
ATOM 3583 C CA . ARG A 1 442 ? 5.294 -5.211 -3.124 1.00 98.00 442 ARG A CA 1
ATOM 3584 C C . ARG A 1 442 ? 4.029 -5.866 -3.712 1.00 98.00 442 ARG A C 1
ATOM 3586 O O . ARG A 1 442 ? 3.117 -5.112 -4.061 1.00 98.00 442 ARG A O 1
ATOM 3593 N N . PRO A 1 443 ? 3.919 -7.200 -3.892 1.00 97.25 443 PRO A N 1
ATOM 3594 C CA . PRO A 1 443 ? 2.847 -7.779 -4.700 1.00 97.25 443 PRO A CA 1
ATOM 3595 C C . PRO A 1 443 ? 1.513 -7.936 -3.958 1.00 97.25 443 PRO A C 1
ATOM 3597 O O . PRO A 1 443 ? 0.493 -8.119 -4.618 1.00 97.25 443 PRO A O 1
ATOM 3600 N N . THR A 1 444 ? 1.476 -7.834 -2.625 1.00 98.44 444 THR A N 1
ATOM 3601 C CA . THR A 1 444 ? 0.259 -8.071 -1.831 1.00 98.44 444 THR A CA 1
ATOM 3602 C C . THR A 1 444 ? -0.873 -7.139 -2.263 1.00 98.44 444 THR A C 1
ATOM 3604 O O . THR A 1 444 ? -0.698 -5.921 -2.375 1.00 98.44 444 THR A O 1
ATOM 3607 N N . GLU A 1 445 ? -2.036 -7.711 -2.558 1.00 98.56 445 GLU A N 1
ATOM 3608 C CA . GLU A 1 445 ? -3.247 -6.932 -2.803 1.00 98.56 445 GLU A CA 1
ATOM 3609 C C . GLU A 1 445 ? -3.697 -6.300 -1.483 1.00 98.56 445 GLU A C 1
ATOM 3611 O O . GLU A 1 445 ? -3.604 -6.920 -0.419 1.00 98.56 445 GLU A O 1
ATOM 3616 N N . VAL A 1 446 ? -4.207 -5.073 -1.538 1.00 98.00 446 VAL A N 1
ATOM 3617 C CA . VAL A 1 446 ? -4.810 -4.464 -0.352 1.00 98.00 446 VAL A CA 1
ATOM 3618 C C . VAL A 1 446 ? -6.116 -5.187 0.000 1.00 98.00 446 VAL A C 1
ATOM 3620 O O . VAL A 1 446 ? -6.827 -5.668 -0.882 1.00 98.00 446 VAL A O 1
ATOM 3623 N N . GLN A 1 447 ? -6.413 -5.302 1.290 1.00 97.81 447 GLN A N 1
ATOM 3624 C CA . GLN A 1 447 ? -7.602 -5.986 1.795 1.00 97.81 447 GLN A CA 1
ATOM 3625 C C . GLN A 1 447 ? -8.643 -4.998 2.307 1.00 97.81 447 GLN A C 1
ATOM 3627 O O . GLN A 1 447 ? -8.312 -3.876 2.688 1.00 97.81 447 GLN A O 1
ATOM 3632 N N . LEU A 1 448 ? -9.896 -5.441 2.381 1.00 95.69 448 LEU A N 1
ATOM 3633 C CA . LEU A 1 448 ? -11.023 -4.588 2.745 1.00 95.69 448 LEU A CA 1
ATOM 3634 C C . LEU A 1 448 ? -10.969 -4.096 4.200 1.00 95.69 448 LEU A C 1
ATOM 3636 O O . LEU A 1 448 ? -11.393 -2.978 4.484 1.00 95.69 448 LEU A O 1
ATOM 3640 N N . THR A 1 449 ? -10.464 -4.914 5.128 1.00 96.06 449 THR A N 1
ATOM 3641 C CA . THR A 1 449 ? -10.426 -4.566 6.556 1.00 96.06 449 THR A CA 1
ATOM 3642 C C . THR A 1 449 ? -9.007 -4.369 7.088 1.00 96.06 449 THR A C 1
ATOM 3644 O O . THR A 1 449 ? -8.040 -4.973 6.618 1.00 96.06 449 THR A O 1
ATOM 3647 N N . HIS A 1 450 ? -8.867 -3.546 8.132 1.00 94.88 450 HIS A N 1
ATOM 3648 C CA . HIS A 1 450 ? -7.582 -3.346 8.818 1.00 94.88 450 HIS A CA 1
ATOM 3649 C C . HIS A 1 450 ? -7.034 -4.641 9.432 1.00 94.88 450 HIS A C 1
ATOM 3651 O O . HIS A 1 450 ? -5.827 -4.851 9.409 1.00 94.88 450 HIS A O 1
ATOM 3657 N N . PHE A 1 451 ? -7.910 -5.526 9.926 1.00 95.69 451 PHE A N 1
ATOM 3658 C CA . PHE A 1 451 ? -7.521 -6.832 10.466 1.00 95.69 451 PHE A CA 1
ATOM 3659 C C . PHE A 1 451 ? -6.827 -7.692 9.405 1.00 95.69 451 PHE A C 1
ATOM 3661 O O . PHE A 1 451 ? -5.747 -8.223 9.651 1.00 95.69 451 PHE A O 1
ATOM 3668 N N . GLU A 1 452 ? -7.412 -7.798 8.208 1.00 97.69 452 GLU A N 1
ATOM 3669 C CA . GLU A 1 452 ? -6.831 -8.585 7.116 1.00 97.69 452 GLU A CA 1
ATOM 3670 C C . GLU A 1 452 ? -5.477 -8.018 6.676 1.00 97.69 452 GLU A C 1
ATOM 3672 O O . GLU A 1 452 ? -4.508 -8.767 6.559 1.00 97.69 452 GLU A O 1
ATOM 3677 N N . ASN A 1 453 ? -5.385 -6.696 6.480 1.00 98.19 453 ASN A N 1
ATOM 3678 C CA . ASN A 1 453 ? -4.125 -6.043 6.113 1.00 98.19 453 ASN A CA 1
ATOM 3679 C C . ASN A 1 453 ? -3.045 -6.259 7.188 1.00 98.19 453 ASN A C 1
ATOM 3681 O O . ASN A 1 453 ? -1.930 -6.674 6.867 1.00 98.19 453 ASN A O 1
ATOM 3685 N N . ALA A 1 454 ? -3.384 -6.071 8.468 1.00 97.38 454 ALA A N 1
ATOM 3686 C CA . ALA A 1 454 ? -2.471 -6.318 9.580 1.00 97.38 454 ALA A CA 1
ATOM 3687 C C . ALA A 1 454 ? -2.024 -7.786 9.646 1.00 97.38 454 ALA A C 1
ATOM 3689 O O . ALA A 1 454 ? -0.844 -8.048 9.881 1.00 97.38 454 ALA A O 1
ATOM 3690 N N . ALA A 1 455 ? -2.921 -8.742 9.377 1.00 97.75 455 ALA A N 1
ATOM 3691 C CA . ALA A 1 455 ? -2.588 -10.163 9.356 1.00 97.75 455 ALA A CA 1
ATOM 3692 C C . ALA A 1 455 ? -1.516 -10.488 8.305 1.00 97.75 455 ALA A C 1
ATOM 3694 O O . ALA A 1 455 ? -0.547 -11.182 8.622 1.00 97.75 455 ALA A O 1
ATOM 3695 N N . TYR A 1 456 ? -1.632 -9.945 7.087 1.00 98.50 456 TYR A N 1
ATOM 3696 C CA . TYR A 1 456 ? -0.617 -10.126 6.042 1.00 98.50 456 TYR A CA 1
ATOM 3697 C C . TYR A 1 456 ? 0.714 -9.443 6.382 1.00 98.50 456 TYR A C 1
ATOM 3699 O O . TYR A 1 456 ? 1.770 -10.056 6.197 1.00 98.50 456 TYR A O 1
ATOM 3707 N N . CYS A 1 457 ? 0.689 -8.221 6.928 1.00 97.69 457 CYS A N 1
ATOM 3708 C CA . CYS A 1 457 ? 1.903 -7.538 7.387 1.00 97.69 457 CYS A CA 1
ATOM 3709 C C . CYS A 1 457 ? 2.625 -8.354 8.463 1.00 97.69 457 CYS A C 1
ATOM 3711 O O . CYS A 1 457 ? 3.809 -8.665 8.331 1.00 97.69 457 CYS A O 1
ATOM 3713 N N . CYS A 1 458 ? 1.902 -8.745 9.514 1.00 96.75 458 CYS A N 1
ATOM 3714 C CA . CYS A 1 458 ? 2.439 -9.528 10.617 1.00 96.75 458 CYS A CA 1
ATOM 3715 C C . CYS A 1 458 ? 2.959 -10.894 10.154 1.00 96.75 458 CYS A C 1
ATOM 3717 O O . CYS A 1 458 ? 4.032 -11.307 10.589 1.00 96.75 458 CYS A O 1
ATOM 3719 N N . PHE A 1 459 ? 2.254 -11.577 9.248 1.00 98.38 459 PHE A N 1
ATOM 3720 C CA . PHE A 1 459 ? 2.719 -12.836 8.667 1.00 98.38 459 PHE A CA 1
ATOM 3721 C C . PHE A 1 459 ? 4.091 -12.674 7.997 1.00 98.38 459 PHE A C 1
ATOM 3723 O O . PHE A 1 459 ? 5.011 -13.436 8.292 1.00 98.38 459 PHE A O 1
ATOM 3730 N N . LEU A 1 460 ? 4.265 -11.650 7.156 1.00 97.56 460 LEU A N 1
ATOM 3731 C CA . LEU A 1 460 ? 5.524 -11.434 6.440 1.00 97.56 460 LEU A CA 1
ATOM 3732 C C . LEU A 1 460 ? 6.662 -10.979 7.359 1.00 97.56 460 LEU A C 1
ATOM 3734 O O . LEU A 1 460 ? 7.777 -11.472 7.221 1.00 97.56 460 LEU A O 1
ATOM 3738 N N . VAL A 1 461 ? 6.400 -10.124 8.350 1.00 95.56 461 VAL A N 1
ATOM 3739 C CA . VAL A 1 461 ? 7.416 -9.745 9.353 1.00 95.56 461 VAL A CA 1
ATOM 3740 C C . VAL A 1 461 ? 7.843 -10.948 10.186 1.00 95.56 461 VAL A C 1
ATOM 3742 O O . VAL A 1 461 ? 9.022 -11.124 10.481 1.00 95.56 461 VAL A O 1
ATOM 3745 N N . LEU A 1 462 ? 6.904 -11.803 10.586 1.00 95.81 462 LEU A N 1
ATOM 3746 C CA . LEU A 1 462 ? 7.253 -13.014 11.317 1.00 95.81 462 LEU A CA 1
ATOM 3747 C C . LEU A 1 462 ? 8.055 -13.983 10.439 1.00 95.81 462 LEU A C 1
ATOM 3749 O O . LEU A 1 462 ? 9.003 -14.602 10.927 1.00 95.81 462 LEU A O 1
ATOM 3753 N N . LEU A 1 463 ? 7.721 -14.065 9.148 1.00 96.12 463 LEU A N 1
ATOM 3754 C CA . LEU A 1 463 ? 8.456 -14.857 8.168 1.00 96.12 463 LEU A CA 1
ATOM 3755 C C . LEU A 1 463 ? 9.909 -14.402 8.041 1.00 96.12 463 LEU A C 1
ATOM 3757 O O . LEU A 1 463 ? 10.800 -15.245 8.105 1.00 96.12 463 LEU A O 1
ATOM 3761 N N . THR A 1 464 ? 10.174 -13.096 7.917 1.00 93.75 464 THR A N 1
ATOM 3762 C CA . THR A 1 464 ? 11.557 -12.591 7.829 1.00 93.75 464 THR A CA 1
ATOM 3763 C C . THR A 1 464 ? 12.354 -12.928 9.083 1.00 93.75 464 THR A C 1
ATOM 3765 O O . THR A 1 464 ? 13.478 -13.422 8.986 1.00 93.75 464 THR A O 1
ATOM 3768 N N . ARG A 1 465 ? 11.752 -12.765 10.268 1.00 90.56 465 ARG A N 1
ATOM 3769 C CA . ARG A 1 465 ? 12.384 -13.124 11.547 1.00 90.56 465 ARG A CA 1
ATOM 3770 C C . ARG A 1 465 ? 12.726 -14.606 11.618 1.00 90.56 465 ARG A C 1
ATOM 3772 O O . ARG A 1 465 ? 13.824 -14.951 12.053 1.00 90.56 465 ARG A O 1
ATOM 3779 N N . MET A 1 466 ? 11.814 -15.468 11.180 1.00 90.81 466 MET A N 1
ATOM 3780 C CA . MET A 1 466 ? 12.030 -16.910 11.129 1.00 90.81 466 MET A CA 1
ATOM 3781 C C . MET A 1 466 ? 13.131 -17.283 10.126 1.00 90.81 466 MET A C 1
ATOM 3783 O O . MET A 1 466 ? 14.012 -18.069 10.468 1.00 90.81 466 MET A O 1
ATOM 3787 N N . ILE A 1 467 ? 13.121 -16.699 8.921 1.00 89.25 467 ILE A N 1
ATOM 3788 C CA . ILE A 1 467 ? 14.140 -16.917 7.881 1.00 89.25 467 ILE A CA 1
ATOM 3789 C C . ILE A 1 467 ? 15.533 -16.581 8.411 1.00 89.25 467 ILE A C 1
ATOM 3791 O O . ILE A 1 467 ? 16.445 -17.395 8.282 1.00 89.25 467 ILE A O 1
ATOM 3795 N N . VAL A 1 468 ? 15.692 -15.407 9.025 1.00 87.06 468 VAL A N 1
ATOM 3796 C CA . VAL A 1 468 ? 16.982 -14.942 9.551 1.00 87.06 468 VAL A CA 1
ATOM 3797 C C . VAL A 1 468 ? 17.427 -15.794 10.740 1.00 87.06 468 VAL A C 1
ATOM 3799 O O . VAL A 1 468 ? 18.555 -16.283 10.753 1.00 87.06 468 VAL A O 1
ATOM 3802 N N . SER A 1 469 ? 16.538 -16.032 11.710 1.00 85.50 469 SER A N 1
ATOM 3803 C CA . SER A 1 469 ? 16.884 -16.749 12.949 1.00 85.50 469 SER A CA 1
ATOM 3804 C C . SER A 1 469 ? 17.257 -18.210 12.696 1.00 85.50 469 SER A C 1
ATOM 3806 O O . SER A 1 469 ? 18.190 -18.722 13.309 1.00 85.50 469 SER A O 1
ATOM 3808 N N . ASN A 1 470 ? 16.554 -18.868 11.770 1.00 82.06 470 ASN A N 1
ATOM 3809 C CA . ASN A 1 470 ? 16.725 -20.294 11.492 1.00 82.06 470 ASN A CA 1
ATOM 3810 C C . ASN A 1 470 ? 17.560 -20.567 10.229 1.00 82.06 470 ASN A C 1
ATOM 3812 O O . ASN A 1 470 ? 17.765 -21.729 9.887 1.00 82.06 470 ASN A O 1
ATOM 3816 N N . ARG A 1 471 ? 18.027 -19.522 9.527 1.00 79.81 471 ARG A N 1
ATOM 3817 C CA . ARG A 1 471 ? 18.771 -19.606 8.252 1.00 79.81 471 ARG A CA 1
ATOM 3818 C C . ARG A 1 471 ? 18.093 -20.504 7.208 1.00 79.81 471 ARG A C 1
ATOM 3820 O O . ARG A 1 471 ? 18.740 -21.334 6.566 1.00 79.81 471 ARG A O 1
ATOM 3827 N N . LEU A 1 472 ? 16.779 -20.340 7.064 1.00 83.06 472 LEU A N 1
ATOM 3828 C CA . LEU A 1 472 ? 15.961 -21.126 6.136 1.00 83.06 472 LEU A CA 1
ATOM 3829 C C . LEU A 1 472 ? 16.128 -20.640 4.705 1.00 83.06 472 LEU A C 1
ATOM 3831 O O . LEU A 1 472 ? 16.165 -19.431 4.476 1.00 83.06 472 LEU A O 1
ATOM 3835 N N . THR A 1 473 ? 16.125 -21.572 3.750 1.00 86.00 473 THR A N 1
ATOM 3836 C CA . THR A 1 473 ? 16.055 -21.229 2.329 1.00 86.00 473 THR A CA 1
ATOM 3837 C C . THR A 1 473 ? 14.763 -21.694 1.655 1.00 86.00 473 THR A C 1
ATOM 3839 O O . THR A 1 473 ? 14.340 -22.840 1.802 1.00 86.00 473 THR A O 1
ATOM 3842 N N . PHE A 1 474 ? 14.155 -20.790 0.884 1.00 90.44 474 PHE A N 1
ATOM 3843 C CA . PHE A 1 474 ? 12.970 -21.006 0.047 1.00 90.44 474 PHE A CA 1
ATOM 3844 C C . PHE A 1 474 ? 13.259 -20.760 -1.441 1.00 90.44 474 PHE A C 1
ATOM 3846 O O . PHE A 1 474 ? 12.340 -20.608 -2.244 1.00 90.44 474 PHE A O 1
ATOM 3853 N N . LEU A 1 475 ? 14.536 -20.704 -1.822 1.00 92.25 475 LEU A N 1
ATOM 3854 C CA . LEU A 1 475 ? 14.944 -20.420 -3.195 1.00 92.25 475 LEU A CA 1
ATOM 3855 C C . LEU A 1 475 ? 14.477 -21.517 -4.150 1.00 92.25 475 LEU A C 1
ATOM 3857 O O . LEU A 1 475 ? 14.564 -22.708 -3.839 1.00 92.25 475 LEU A O 1
ATOM 3861 N N . ILE A 1 476 ? 14.008 -21.084 -5.310 1.00 94.00 476 ILE A N 1
ATOM 3862 C CA . ILE A 1 476 ? 13.704 -21.900 -6.484 1.00 94.00 476 ILE A CA 1
ATOM 3863 C C . ILE A 1 476 ? 14.262 -21.151 -7.704 1.00 94.00 476 ILE A C 1
ATOM 3865 O O . ILE A 1 476 ? 14.508 -19.954 -7.592 1.00 94.00 476 ILE A O 1
ATOM 3869 N N . PRO A 1 477 ? 14.475 -21.799 -8.857 1.00 95.50 477 PRO A N 1
ATOM 3870 C CA . PRO A 1 477 ? 14.916 -21.093 -10.059 1.00 95.50 477 PRO A CA 1
ATOM 3871 C C . PRO A 1 477 ? 14.025 -19.886 -10.421 1.00 95.50 477 PRO A C 1
ATOM 3873 O O . PRO A 1 477 ? 12.799 -19.953 -10.284 1.00 95.50 477 PRO A O 1
ATOM 3876 N N . ILE A 1 478 ? 14.623 -18.783 -10.885 1.00 96.75 478 ILE A N 1
ATOM 3877 C CA . ILE A 1 478 ? 13.909 -17.537 -11.232 1.00 96.75 478 ILE A CA 1
ATOM 3878 C C . ILE A 1 478 ? 12.853 -17.764 -12.324 1.00 96.75 478 ILE A C 1
ATOM 3880 O O . ILE A 1 478 ? 11.782 -17.140 -12.288 1.00 96.75 478 ILE A O 1
ATOM 3884 N N . SER A 1 479 ? 13.106 -18.672 -13.272 1.00 96.75 479 SER A N 1
ATOM 3885 C CA . SER A 1 479 ? 12.106 -19.063 -14.274 1.00 96.75 479 SER A CA 1
ATOM 3886 C C . SER A 1 479 ? 10.815 -19.584 -13.623 1.00 96.75 479 SER A C 1
ATOM 3888 O O . SER A 1 479 ? 9.721 -19.158 -13.998 1.00 96.75 479 SER A O 1
ATOM 3890 N N . LEU A 1 480 ? 10.931 -20.398 -12.567 1.00 97.62 480 LEU A N 1
ATOM 3891 C CA . LEU A 1 480 ? 9.794 -20.945 -11.824 1.00 97.62 480 LEU A CA 1
ATOM 3892 C C . LEU A 1 480 ? 9.104 -19.894 -10.949 1.00 97.62 480 LEU A C 1
ATOM 3894 O O . LEU A 1 480 ? 7.885 -19.941 -10.798 1.00 97.62 480 LEU A O 1
ATOM 3898 N N . VAL A 1 481 ? 9.835 -18.914 -10.401 1.00 97.94 481 VAL A N 1
ATOM 3899 C CA . VAL A 1 481 ? 9.208 -17.757 -9.728 1.00 97.94 481 VAL A CA 1
ATOM 3900 C C . VAL A 1 481 ? 8.345 -16.974 -10.718 1.00 97.94 481 VAL A C 1
ATOM 3902 O O . VAL A 1 481 ? 7.213 -16.604 -10.402 1.00 97.94 481 VAL A O 1
ATOM 3905 N N . THR A 1 482 ? 8.861 -16.744 -11.926 1.00 97.25 482 THR A N 1
ATOM 3906 C CA . THR A 1 482 ? 8.142 -16.030 -12.989 1.00 97.25 482 THR A CA 1
ATOM 3907 C C . THR A 1 482 ? 6.892 -16.799 -13.418 1.00 97.25 482 THR A C 1
ATOM 3909 O O . THR A 1 482 ? 5.813 -16.213 -13.499 1.00 97.25 482 THR A O 1
ATOM 3912 N N . GLU A 1 483 ? 6.992 -18.116 -13.602 1.00 98.12 483 GLU A N 1
ATOM 3913 C CA . GLU A 1 483 ? 5.827 -18.954 -13.890 1.00 98.12 483 GLU A CA 1
ATOM 3914 C C . GLU A 1 483 ? 4.814 -18.952 -12.734 1.00 98.12 483 GLU A C 1
ATOM 3916 O O . GLU A 1 483 ? 3.608 -18.816 -12.949 1.00 98.12 483 GLU A O 1
ATOM 3921 N N . ASN A 1 484 ? 5.285 -19.027 -11.489 1.00 98.69 484 ASN A N 1
ATOM 3922 C CA . ASN A 1 484 ? 4.419 -18.957 -10.320 1.00 98.69 484 ASN A CA 1
ATOM 3923 C C . ASN A 1 484 ? 3.633 -17.644 -10.260 1.00 98.69 484 ASN A C 1
ATOM 3925 O O . ASN A 1 484 ? 2.456 -17.681 -9.910 1.00 98.69 484 ASN A O 1
ATOM 3929 N N . MET A 1 485 ? 4.231 -16.502 -10.620 1.00 98.31 485 MET A N 1
ATOM 3930 C CA . MET A 1 485 ? 3.501 -15.229 -10.703 1.00 98.31 485 MET A CA 1
ATOM 3931 C C . MET A 1 485 ? 2.359 -15.305 -11.726 1.00 98.31 485 MET A C 1
ATOM 3933 O O . MET A 1 485 ? 1.259 -14.837 -11.445 1.00 98.31 485 MET A O 1
ATOM 3937 N N . GLN A 1 486 ? 2.569 -15.959 -12.872 1.00 97.81 486 GLN A N 1
ATOM 3938 C CA . GLN A 1 486 ? 1.521 -16.165 -13.883 1.00 97.81 486 GLN A CA 1
ATOM 3939 C C . GLN A 1 486 ? 0.419 -17.126 -13.411 1.00 97.81 486 GLN A C 1
ATOM 3941 O O . GLN A 1 486 ? -0.752 -16.943 -13.745 1.00 97.81 486 GLN A O 1
ATOM 3946 N N . ARG A 1 487 ? 0.766 -18.155 -12.631 1.00 98.56 487 ARG A N 1
ATOM 3947 C CA . ARG A 1 487 ? -0.215 -19.076 -12.035 1.00 98.56 487 ARG A CA 1
ATOM 3948 C C . ARG A 1 487 ? -1.016 -18.396 -10.922 1.00 98.56 487 ARG A C 1
ATOM 3950 O O . ARG A 1 487 ? -2.230 -18.563 -10.863 1.00 98.56 487 ARG A O 1
ATOM 3957 N N . ALA A 1 488 ? -0.360 -17.602 -10.080 1.00 98.56 488 ALA A N 1
ATOM 3958 C CA . ALA A 1 488 ? -0.946 -16.989 -8.889 1.00 98.56 488 ALA A CA 1
ATOM 3959 C C . ALA A 1 488 ? -2.040 -15.951 -9.177 1.00 98.56 488 ALA A C 1
ATOM 3961 O O . ALA A 1 488 ? -2.895 -15.721 -8.327 1.00 98.56 488 ALA A O 1
ATOM 3962 N N . VAL A 1 489 ? -2.024 -15.329 -10.359 1.00 98.06 489 VAL A N 1
ATOM 3963 C CA . VAL A 1 489 ? -3.016 -14.310 -10.748 1.00 98.06 489 VAL A CA 1
ATOM 3964 C C . VAL A 1 489 ? -4.306 -14.910 -11.310 1.00 98.06 489 VAL A C 1
ATOM 3966 O O . VAL A 1 489 ? -5.294 -14.192 -11.452 1.00 98.06 489 VAL A O 1
ATOM 3969 N N . ARG A 1 490 ? -4.311 -16.205 -11.660 1.00 98.31 490 ARG A N 1
ATOM 3970 C CA . ARG A 1 490 ? -5.474 -16.879 -12.258 1.00 98.31 490 ARG A CA 1
ATOM 3971 C C . ARG A 1 490 ? -6.663 -16.858 -11.300 1.00 98.31 490 ARG A C 1
ATOM 3973 O O . ARG A 1 490 ? -6.495 -16.877 -10.080 1.00 98.31 490 ARG A O 1
ATOM 3980 N N . ARG A 1 491 ? -7.876 -16.868 -11.854 1.00 97.88 491 ARG A N 1
ATOM 3981 C CA . ARG A 1 491 ? -9.090 -16.979 -11.044 1.00 97.88 491 ARG A CA 1
ATOM 3982 C C . ARG A 1 491 ? -9.055 -18.216 -10.142 1.00 97.88 491 ARG A C 1
ATOM 3984 O O . ARG A 1 491 ? -8.711 -19.312 -10.581 1.00 97.88 491 ARG A O 1
ATOM 3991 N N . ASP A 1 492 ? -9.438 -18.029 -8.881 1.00 97.81 492 ASP A N 1
ATOM 3992 C CA . ASP A 1 492 ? -9.455 -19.050 -7.834 1.00 97.81 492 ASP A CA 1
ATOM 3993 C C . ASP A 1 492 ? -8.082 -19.724 -7.611 1.00 97.81 492 ASP A C 1
ATOM 3995 O O . ASP A 1 492 ? -8.024 -20.873 -7.148 1.00 97.81 492 ASP A O 1
ATOM 3999 N N . ALA A 1 493 ? -6.968 -19.039 -7.920 1.00 98.31 493 ALA A N 1
ATOM 4000 C CA . ALA A 1 493 ? -5.627 -19.630 -7.877 1.00 98.31 493 ALA A CA 1
ATOM 4001 C C . ALA A 1 493 ? -5.273 -20.247 -6.524 1.00 98.31 493 ALA A C 1
ATOM 4003 O O . ALA A 1 493 ? -4.689 -21.328 -6.484 1.00 98.31 493 ALA A O 1
ATOM 4004 N N . ILE A 1 494 ? -5.717 -19.616 -5.434 1.00 97.50 494 ILE A N 1
ATOM 4005 C CA . ILE A 1 494 ? -5.546 -20.106 -4.061 1.00 97.50 494 ILE A CA 1
ATOM 4006 C C . ILE A 1 494 ? -5.995 -21.564 -3.868 1.00 97.50 494 ILE A C 1
ATOM 4008 O O . ILE A 1 494 ? -5.403 -22.284 -3.073 1.00 97.50 494 ILE A O 1
ATOM 4012 N N . SER A 1 495 ? -7.017 -22.005 -4.609 1.00 96.19 495 SER A N 1
ATOM 4013 C CA . SER A 1 495 ? -7.630 -23.334 -4.466 1.00 96.19 495 SER A CA 1
ATOM 4014 C C . SER A 1 495 ? -7.464 -24.244 -5.683 1.00 96.19 495 SER A C 1
ATOM 4016 O O . SER A 1 495 ? -7.665 -25.449 -5.571 1.00 96.19 495 SER A O 1
ATOM 4018 N N . THR A 1 496 ? -7.125 -23.689 -6.850 1.00 97.38 496 THR A N 1
ATOM 4019 C CA . THR A 1 496 ? -7.076 -24.441 -8.116 1.00 97.38 496 THR A CA 1
ATOM 4020 C C . THR A 1 496 ? -5.670 -24.612 -8.672 1.00 97.38 496 THR A C 1
ATOM 4022 O O . THR A 1 496 ? -5.448 -25.515 -9.477 1.00 97.38 496 THR A O 1
ATOM 4025 N N . GLN A 1 497 ? -4.724 -23.756 -8.281 1.00 98.12 497 GLN A N 1
ATOM 4026 C CA . GLN A 1 497 ? -3.363 -23.796 -8.798 1.00 98.12 497 GLN A CA 1
ATOM 4027 C C . GLN A 1 497 ? -2.422 -24.451 -7.792 1.00 98.12 497 GLN A C 1
ATOM 4029 O O . GLN A 1 497 ? -2.589 -24.357 -6.575 1.00 98.12 497 GLN A O 1
ATOM 4034 N N . LYS A 1 498 ? -1.385 -25.083 -8.334 1.00 98.25 498 LYS A N 1
ATOM 4035 C CA . LYS A 1 498 ? -0.189 -25.463 -7.592 1.00 98.25 498 LYS A CA 1
ATOM 4036 C C . LYS A 1 498 ? 0.965 -24.588 -8.051 1.00 98.25 498 LYS A C 1
ATOM 4038 O O . LYS A 1 498 ? 1.076 -24.279 -9.242 1.00 98.25 498 LYS A O 1
ATOM 4043 N N . LEU A 1 499 ? 1.800 -24.186 -7.105 1.00 98.19 499 LEU A N 1
ATOM 4044 C CA . LEU A 1 499 ? 2.986 -23.378 -7.348 1.00 98.19 499 LEU A CA 1
ATOM 4045 C C . LEU A 1 499 ? 4.236 -24.223 -7.133 1.00 98.19 499 LEU A C 1
ATOM 4047 O O . LEU A 1 499 ? 4.262 -25.095 -6.267 1.00 98.19 499 LEU A O 1
ATOM 4051 N N . TYR A 1 500 ? 5.283 -23.943 -7.898 1.00 97.56 500 TYR A N 1
ATOM 4052 C CA . TYR A 1 500 ? 6.600 -24.507 -7.651 1.00 97.56 500 TYR A CA 1
ATOM 4053 C C . TYR A 1 500 ? 7.127 -24.020 -6.306 1.00 97.56 500 TYR A C 1
ATOM 4055 O O . TYR A 1 500 ? 7.249 -22.817 -6.075 1.00 97.56 500 TYR A O 1
ATOM 4063 N N . PHE A 1 501 ? 7.440 -24.952 -5.417 1.00 95.56 501 PHE A N 1
ATOM 4064 C CA . PHE A 1 501 ? 7.982 -24.666 -4.098 1.00 95.56 501 PHE A CA 1
ATOM 4065 C C . PHE A 1 501 ? 8.892 -25.807 -3.638 1.00 95.56 501 PHE A C 1
ATOM 4067 O O . PHE A 1 501 ? 8.873 -26.904 -4.202 1.00 95.56 501 PHE A O 1
ATOM 4074 N N . ARG A 1 502 ? 9.734 -25.558 -2.632 1.00 89.94 502 ARG A N 1
ATOM 4075 C CA . ARG A 1 502 ? 10.659 -26.584 -2.128 1.00 89.94 502 ARG A CA 1
ATOM 4076 C C . ARG A 1 502 ? 9.887 -27.720 -1.447 1.00 89.94 502 ARG A C 1
ATOM 4078 O O . ARG A 1 502 ? 8.988 -27.457 -0.654 1.00 89.94 502 ARG A O 1
ATOM 4085 N N . LYS A 1 503 ? 10.274 -28.970 -1.729 1.00 84.88 503 LYS A N 1
ATOM 4086 C CA . LYS A 1 503 ? 9.700 -30.184 -1.113 1.00 84.88 503 LYS A CA 1
ATOM 4087 C C . LYS A 1 503 ? 10.076 -30.321 0.358 1.00 84.88 503 LYS A C 1
ATOM 4089 O O . LYS A 1 503 ? 9.248 -30.698 1.172 1.00 84.88 503 LYS A O 1
ATOM 4094 N N . THR A 1 504 ? 11.333 -30.029 0.682 1.00 77.88 504 THR A N 1
ATOM 4095 C CA . THR A 1 504 ? 11.911 -30.203 2.017 1.00 77.88 504 THR A CA 1
ATOM 4096 C C . THR A 1 504 ? 12.535 -28.901 2.504 1.00 77.88 504 THR A C 1
ATOM 4098 O O . THR A 1 504 ? 12.942 -28.039 1.715 1.00 77.88 504 THR A O 1
ATOM 4101 N N . LEU A 1 505 ? 12.607 -28.746 3.827 1.00 75.19 505 LEU A N 1
ATOM 4102 C CA . LEU A 1 505 ? 13.354 -27.647 4.427 1.00 75.19 505 LEU A CA 1
ATOM 4103 C C . LEU A 1 505 ? 14.844 -27.837 4.181 1.00 75.19 505 LEU A C 1
ATOM 4105 O O . LEU A 1 505 ? 15.395 -28.905 4.436 1.00 75.19 505 LEU A O 1
ATOM 4109 N N . ALA A 1 506 ? 15.489 -26.768 3.734 1.00 67.12 506 ALA A N 1
ATOM 4110 C CA . ALA A 1 506 ? 16.931 -26.705 3.607 1.00 67.12 506 ALA A CA 1
ATOM 4111 C C . ALA A 1 506 ? 17.484 -25.612 4.528 1.00 67.12 506 ALA A C 1
ATOM 4113 O O . ALA A 1 506 ? 16.893 -24.536 4.683 1.00 67.12 506 ALA A O 1
ATOM 4114 N N . TYR A 1 507 ? 18.630 -25.919 5.128 1.00 65.06 507 TYR A N 1
ATOM 4115 C CA . TYR A 1 507 ? 19.402 -25.035 5.991 1.00 65.06 507 TYR A CA 1
ATOM 4116 C C . TYR A 1 507 ? 20.748 -24.779 5.319 1.00 65.06 507 TYR A C 1
ATOM 4118 O O . TYR A 1 507 ? 21.395 -25.721 4.861 1.00 65.06 507 TYR A O 1
ATOM 4126 N N . LEU A 1 508 ? 21.209 -23.529 5.292 1.00 53.66 508 LEU A N 1
ATOM 4127 C CA . LEU A 1 508 ? 22.594 -23.253 4.908 1.00 53.66 508 LEU A CA 1
ATOM 4128 C C . LEU A 1 508 ? 23.521 -23.585 6.088 1.00 53.66 508 LEU A C 1
ATOM 4130 O O . LEU A 1 508 ? 23.672 -22.789 7.018 1.00 53.66 508 LEU A O 1
ATOM 4134 N N . HIS A 1 509 ? 24.149 -24.762 6.050 1.00 40.97 509 HIS A N 1
ATOM 4135 C CA . HIS A 1 509 ? 25.229 -25.139 6.963 1.00 40.97 509 HIS A CA 1
ATOM 4136 C C . HIS A 1 509 ? 26.589 -24.965 6.282 1.00 40.97 509 HIS A C 1
ATOM 4138 O O . HIS A 1 509 ? 26.804 -25.518 5.211 1.00 40.97 509 HIS A O 1
ATOM 4144 N N . THR A 1 510 ? 27.541 -24.278 6.928 1.00 39.69 510 THR A N 1
ATOM 4145 C CA . THR A 1 510 ? 28.963 -24.621 6.746 1.00 39.69 510 THR A CA 1
ATOM 4146 C C . THR A 1 510 ? 29.232 -25.952 7.450 1.00 39.69 510 THR A C 1
ATOM 4148 O O . THR A 1 510 ? 28.642 -26.175 8.512 1.00 39.69 510 THR A O 1
ATOM 4151 N N . PRO A 1 511 ? 30.132 -26.815 6.936 1.00 36.00 511 PRO A N 1
ATOM 4152 C CA . PRO A 1 511 ? 30.505 -28.074 7.595 1.00 36.00 511 PRO A CA 1
ATOM 4153 C C . PRO A 1 511 ? 30.964 -27.927 9.062 1.00 36.00 511 PRO A C 1
ATOM 4155 O O . PRO A 1 511 ? 31.053 -28.915 9.779 1.00 36.00 511 PRO A O 1
ATOM 4158 N N . GLU A 1 512 ? 31.231 -26.701 9.528 1.00 32.47 512 GLU A N 1
ATOM 4159 C CA . GLU A 1 512 ? 31.783 -26.399 10.855 1.00 32.47 512 GLU A CA 1
ATOM 4160 C C . GLU A 1 512 ? 30.980 -25.351 11.656 1.00 32.47 512 GLU A C 1
ATOM 4162 O O . GLU A 1 512 ? 31.462 -24.849 12.670 1.00 32.47 512 GLU A O 1
ATOM 4167 N N . GLY A 1 513 ? 29.771 -24.965 11.230 1.00 34.88 513 GLY A N 1
ATOM 4168 C CA . GLY A 1 513 ? 28.924 -24.033 11.997 1.00 34.88 513 GLY A CA 1
ATOM 4169 C C . GLY A 1 513 ? 29.462 -22.596 12.141 1.00 34.88 513 GLY A C 1
ATOM 4170 O O . GLY A 1 513 ? 28.932 -21.818 12.935 1.00 34.88 513 GLY A O 1
ATOM 4171 N N . LYS A 1 514 ? 30.483 -22.202 11.370 1.00 33.16 514 LYS A N 1
ATOM 4172 C CA . LYS A 1 514 ? 30.959 -20.809 11.290 1.00 33.16 514 LYS A CA 1
ATOM 4173 C C . LYS A 1 514 ? 30.101 -19.991 10.306 1.00 33.16 514 LYS A C 1
ATOM 4175 O O . LYS A 1 514 ? 29.580 -20.569 9.346 1.00 33.16 514 LYS A O 1
ATOM 4180 N N . PRO A 1 515 ? 29.933 -18.663 10.507 1.00 39.59 515 PRO A N 1
ATOM 4181 C CA . PRO A 1 515 ? 29.376 -17.777 9.478 1.00 39.59 515 PRO A CA 1
ATOM 4182 C C . PRO A 1 515 ? 30.138 -17.998 8.171 1.00 39.59 515 PRO A C 1
ATOM 4184 O O . PRO A 1 515 ? 31.340 -18.244 8.249 1.00 39.59 515 PRO A O 1
ATOM 4187 N N . CYS A 1 516 ? 29.475 -17.924 7.009 1.00 41.56 516 CYS A N 1
ATOM 4188 C CA . CYS A 1 516 ? 30.177 -17.916 5.724 1.00 41.56 516 CYS A CA 1
ATOM 4189 C C . CYS A 1 516 ? 31.292 -16.862 5.810 1.00 41.56 516 CYS A C 1
ATOM 4191 O O . CYS A 1 516 ? 30.966 -15.676 5.922 1.00 41.56 516 CYS A O 1
ATOM 4193 N N . PRO A 1 517 ? 32.579 -17.252 5.844 1.00 38.03 517 PRO A N 1
ATOM 4194 C CA . PRO A 1 517 ? 33.635 -16.269 5.758 1.00 38.03 517 PRO A CA 1
ATOM 4195 C C . PRO A 1 517 ? 33.552 -15.707 4.342 1.00 38.03 517 PRO A C 1
ATOM 4197 O O . PRO A 1 517 ? 33.470 -16.474 3.384 1.00 38.03 517 PRO A O 1
ATOM 4200 N N . GLU A 1 518 ? 33.466 -14.383 4.254 1.00 41.81 518 GLU A N 1
ATOM 4201 C CA . GLU A 1 518 ? 33.671 -13.559 3.060 1.00 41.81 518 GLU A CA 1
ATOM 4202 C C . GLU A 1 518 ? 33.837 -14.357 1.750 1.00 41.81 518 GLU A C 1
ATOM 4204 O O . GLU A 1 518 ? 34.931 -14.773 1.372 1.00 41.81 518 GLU A O 1
ATOM 4209 N N . GLY A 1 519 ? 32.723 -14.580 1.047 1.00 39.00 519 GLY A N 1
ATOM 4210 C CA . GLY A 1 519 ? 32.761 -14.887 -0.383 1.00 39.00 519 GLY A CA 1
ATOM 4211 C C . GLY A 1 519 ? 33.129 -16.311 -0.813 1.00 39.00 519 GLY A C 1
ATOM 4212 O O . GLY A 1 519 ? 33.430 -16.491 -1.992 1.00 39.00 519 GLY A O 1
ATOM 4213 N N . ARG A 1 520 ? 33.064 -17.341 0.045 1.00 34.59 520 ARG A N 1
ATOM 4214 C CA . ARG A 1 520 ? 32.979 -18.733 -0.450 1.00 34.59 520 ARG A CA 1
ATOM 4215 C C . ARG A 1 520 ? 31.754 -19.476 0.076 1.00 34.59 520 ARG A C 1
ATOM 4217 O O . ARG A 1 520 ? 31.474 -19.395 1.273 1.00 34.59 520 ARG A O 1
ATOM 4224 N N . PRO A 1 521 ? 31.032 -20.204 -0.799 1.00 38.91 521 PRO A N 1
ATOM 4225 C CA . PRO A 1 521 ? 29.887 -20.988 -0.377 1.00 38.91 521 PRO A CA 1
ATOM 4226 C C . PRO A 1 521 ? 30.338 -22.058 0.631 1.00 38.91 521 PRO A C 1
ATOM 4228 O O . PRO A 1 521 ? 31.428 -22.624 0.486 1.00 38.91 521 PRO A O 1
ATOM 4231 N N . PRO A 1 522 ? 29.510 -22.376 1.640 1.00 37.34 522 PRO A N 1
ATOM 4232 C CA . PRO A 1 522 ? 29.528 -23.710 2.209 1.00 37.34 522 PRO A CA 1
ATOM 4233 C C . PRO A 1 522 ? 29.474 -24.723 1.070 1.00 37.34 522 PRO A C 1
ATOM 4235 O O . PRO A 1 522 ? 28.669 -24.555 0.156 1.00 37.34 522 PRO A O 1
ATOM 4238 N N . ALA A 1 523 ? 30.306 -25.759 1.110 1.00 38.12 523 ALA A N 1
ATOM 4239 C CA . ALA A 1 523 ? 30.075 -26.909 0.257 1.00 38.12 523 ALA A CA 1
ATOM 4240 C C . ALA A 1 523 ? 28.700 -27.484 0.631 1.00 38.12 523 ALA A C 1
ATOM 4242 O O . ALA A 1 523 ? 28.575 -28.169 1.647 1.00 38.12 523 ALA A O 1
ATOM 4243 N N . GLU A 1 524 ? 27.665 -27.196 -0.163 1.00 40.62 524 GLU A N 1
ATOM 4244 C CA . GLU A 1 524 ? 26.643 -28.216 -0.348 1.00 40.62 524 GLU A CA 1
ATOM 4245 C C . GLU A 1 524 ? 27.405 -29.466 -0.835 1.00 40.62 524 GLU A C 1
ATOM 4247 O O . GLU A 1 524 ? 28.301 -29.335 -1.684 1.00 40.62 524 GLU A O 1
ATOM 4252 N N . PRO A 1 525 ? 27.144 -30.669 -0.284 1.00 39.44 525 PRO A N 1
ATOM 4253 C CA . PRO A 1 525 ? 27.476 -31.882 -1.025 1.00 39.44 525 PRO A CA 1
ATOM 4254 C C . PRO A 1 525 ? 26.914 -31.702 -2.439 1.00 39.44 525 PRO A C 1
ATOM 4256 O O . PRO A 1 525 ? 25.848 -31.103 -2.569 1.00 39.44 525 PRO A O 1
ATOM 4259 N N . GLU A 1 526 ? 27.673 -32.117 -3.459 1.00 40.19 526 GLU A N 1
ATOM 4260 C CA . GLU A 1 526 ? 27.390 -31.829 -4.872 1.00 40.19 526 GLU A CA 1
ATOM 4261 C C . GLU A 1 526 ? 25.889 -31.734 -5.180 1.00 40.19 526 GLU A C 1
ATOM 4263 O O . GLU A 1 526 ? 25.134 -32.611 -4.748 1.00 40.19 526 GLU A O 1
ATOM 4268 N N . PRO A 1 527 ? 25.448 -30.687 -5.903 1.00 42.41 527 PRO A N 1
ATOM 4269 C CA . PRO A 1 527 ? 24.036 -30.439 -6.129 1.00 42.41 527 PRO A CA 1
ATOM 4270 C C . PRO A 1 527 ? 23.388 -31.691 -6.715 1.00 42.41 527 PRO A C 1
ATOM 4272 O O . PRO A 1 527 ? 23.706 -32.106 -7.832 1.00 42.41 527 PRO A O 1
ATOM 4275 N N . GLU A 1 528 ? 22.448 -32.284 -5.973 1.00 43.31 528 GLU A N 1
ATOM 4276 C CA . GLU A 1 528 ? 21.476 -33.153 -6.618 1.00 43.31 528 GLU A CA 1
ATOM 4277 C C . GLU A 1 528 ? 20.827 -32.338 -7.746 1.00 43.31 528 GLU A C 1
ATOM 4279 O O . GLU A 1 528 ? 20.427 -31.190 -7.513 1.00 43.31 528 GLU A O 1
ATOM 4284 N N . PRO A 1 529 ? 20.750 -32.877 -8.975 1.00 46.91 529 PRO A N 1
ATOM 4285 C CA . PRO A 1 529 ? 20.289 -32.123 -10.127 1.00 46.91 529 PRO A CA 1
ATOM 4286 C C . PRO A 1 529 ? 18.929 -31.479 -9.833 1.00 46.91 529 PRO A C 1
ATOM 4288 O O . PRO A 1 529 ? 17.999 -32.150 -9.386 1.00 46.91 529 PRO A O 1
ATOM 4291 N N . TYR A 1 530 ? 18.865 -30.169 -10.100 1.00 51.00 530 TYR A N 1
ATOM 4292 C CA . TYR A 1 530 ? 17.821 -29.151 -9.885 1.00 51.00 530 TYR A CA 1
ATOM 4293 C C . TYR A 1 530 ? 16.331 -29.577 -9.867 1.00 51.00 530 TYR A C 1
ATOM 4295 O O . TYR A 1 530 ? 15.493 -28.824 -9.374 1.00 51.00 530 TYR A O 1
ATOM 4303 N N . GLY A 1 531 ? 15.971 -30.763 -10.363 1.00 51.50 531 GLY A N 1
ATOM 4304 C CA . GLY A 1 531 ? 14.608 -31.301 -10.385 1.00 51.50 531 GLY A CA 1
ATOM 4305 C C . GLY A 1 531 ? 14.165 -32.080 -9.137 1.00 51.50 531 GLY A C 1
ATOM 4306 O O . GLY A 1 531 ? 12.963 -32.278 -8.955 1.00 51.50 531 GLY A O 1
ATOM 4307 N N . ASN A 1 532 ? 15.071 -32.513 -8.251 1.00 61.50 532 ASN A N 1
ATOM 4308 C CA . ASN A 1 532 ? 14.665 -33.406 -7.154 1.00 61.50 532 ASN A CA 1
ATOM 4309 C C . ASN A 1 532 ? 14.023 -32.691 -5.950 1.00 61.50 532 ASN A C 1
ATOM 4311 O O . ASN A 1 532 ? 13.149 -33.285 -5.316 1.00 61.50 532 ASN A O 1
ATOM 4315 N N . ASN A 1 533 ? 14.353 -31.420 -5.676 1.00 77.81 533 ASN A N 1
ATOM 4316 C CA . ASN A 1 533 ? 13.939 -30.704 -4.451 1.00 77.81 533 ASN A CA 1
ATOM 4317 C C . ASN A 1 533 ? 12.826 -29.653 -4.627 1.00 77.81 533 ASN A C 1
ATOM 4319 O O . ASN A 1 533 ? 12.408 -29.046 -3.640 1.00 77.81 533 ASN A O 1
ATOM 4323 N N . VAL A 1 534 ? 12.312 -29.450 -5.842 1.00 90.12 534 VAL A N 1
ATOM 4324 C CA . VAL A 1 534 ? 11.162 -28.570 -6.125 1.00 90.12 534 VAL A CA 1
ATOM 4325 C C . VAL A 1 534 ? 9.964 -29.424 -6.541 1.00 90.12 534 VAL A C 1
ATOM 4327 O O . VAL A 1 534 ? 10.113 -30.391 -7.285 1.00 90.12 534 VAL A O 1
ATOM 4330 N N . ALA A 1 535 ? 8.775 -29.096 -6.043 1.00 93.00 535 ALA A N 1
ATOM 4331 C CA . ALA A 1 535 ? 7.512 -29.715 -6.431 1.00 93.00 535 ALA A CA 1
ATOM 4332 C C . ALA A 1 535 ? 6.450 -28.657 -6.701 1.00 93.00 535 ALA A C 1
ATOM 4334 O O . ALA A 1 535 ? 6.540 -27.530 -6.225 1.00 93.00 535 ALA A O 1
ATOM 4335 N N . GLU A 1 536 ? 5.408 -29.059 -7.416 1.00 95.94 536 GLU A N 1
ATOM 4336 C CA . GLU A 1 536 ? 4.161 -28.311 -7.470 1.00 95.94 536 GLU A CA 1
ATOM 4337 C C . GLU A 1 536 ? 3.344 -28.592 -6.205 1.00 95.94 536 GLU A C 1
ATOM 4339 O O . GLU A 1 536 ? 2.842 -29.701 -6.009 1.00 95.94 536 GLU A O 1
ATOM 4344 N N . ILE A 1 537 ? 3.210 -27.579 -5.352 1.00 96.25 537 ILE A N 1
ATOM 4345 C CA . ILE A 1 537 ? 2.550 -27.646 -4.047 1.00 96.25 537 ILE A CA 1
ATOM 4346 C C . ILE A 1 537 ? 1.384 -26.647 -4.042 1.00 96.25 537 ILE A C 1
ATOM 4348 O O . ILE A 1 537 ? 1.495 -25.545 -4.588 1.00 96.25 537 ILE A O 1
ATOM 4352 N N . SER A 1 538 ? 0.231 -27.026 -3.486 1.00 98.00 538 SER A N 1
ATOM 4353 C CA . SER A 1 538 ? -0.902 -26.098 -3.351 1.00 98.00 538 SER A CA 1
ATOM 4354 C C . SER A 1 538 ? -0.618 -25.005 -2.313 1.00 98.00 538 SER A C 1
ATOM 4356 O O . SER A 1 538 ? 0.234 -25.163 -1.440 1.00 98.00 538 SER A O 1
ATOM 4358 N N . ILE A 1 539 ? -1.351 -23.889 -2.373 1.00 98.25 539 ILE A N 1
ATOM 4359 C CA . ILE A 1 539 ? -1.196 -22.807 -1.386 1.00 98.25 539 ILE A CA 1
ATOM 4360 C C . ILE A 1 539 ? -1.506 -23.294 0.035 1.00 98.25 539 ILE A C 1
ATOM 4362 O O . ILE A 1 539 ? -0.786 -22.931 0.965 1.00 98.25 539 ILE A O 1
ATOM 4366 N N . ASP A 1 540 ? -2.530 -24.137 0.198 1.00 98.50 540 ASP A N 1
ATOM 4367 C CA . ASP A 1 540 ? -2.865 -24.764 1.481 1.00 98.50 540 ASP A CA 1
ATOM 4368 C C . ASP A 1 540 ? -1.673 -25.546 2.039 1.00 98.50 540 ASP A C 1
ATOM 4370 O O . ASP A 1 540 ? -1.234 -25.281 3.150 1.00 98.50 540 ASP A O 1
ATOM 4374 N N . GLU A 1 541 ? -1.075 -26.431 1.245 1.00 97.88 541 GLU A N 1
ATOM 4375 C CA . GLU A 1 541 ? 0.075 -27.238 1.666 1.00 97.88 541 GLU A CA 1
ATOM 4376 C C . GLU A 1 541 ? 1.333 -26.390 1.935 1.00 97.88 541 GLU A C 1
ATOM 4378 O O . GLU A 1 541 ? 2.084 -26.680 2.863 1.00 97.88 541 GLU A O 1
ATOM 4383 N N . ILE A 1 542 ? 1.567 -25.305 1.186 1.00 97.88 542 ILE A N 1
ATOM 4384 C CA . ILE A 1 542 ? 2.679 -24.380 1.470 1.00 97.88 542 ILE A CA 1
ATOM 4385 C C . ILE A 1 542 ? 2.458 -23.673 2.816 1.00 97.88 542 ILE A C 1
ATOM 4387 O O . ILE A 1 542 ? 3.387 -23.519 3.609 1.00 97.88 542 ILE A O 1
ATOM 4391 N N . VAL A 1 543 ? 1.238 -23.225 3.110 1.00 98.38 543 VAL A N 1
ATOM 4392 C CA . VAL A 1 543 ? 0.937 -22.468 4.336 1.00 98.38 543 VAL A CA 1
ATOM 4393 C C . VAL A 1 543 ? 0.813 -23.386 5.553 1.00 98.38 543 VAL A C 1
ATOM 4395 O O . VAL A 1 543 ? 1.395 -23.099 6.600 1.00 98.38 543 VAL A O 1
ATOM 4398 N N . ASN A 1 544 ? 0.064 -24.477 5.421 1.00 97.94 544 ASN A N 1
ATOM 4399 C CA . ASN A 1 544 ? -0.349 -25.372 6.501 1.00 97.94 544 ASN A CA 1
ATOM 4400 C C . ASN A 1 544 ? 0.484 -26.651 6.608 1.00 97.94 544 ASN A C 1
ATOM 4402 O O . ASN A 1 544 ? 0.423 -27.305 7.647 1.00 97.94 544 ASN A O 1
ATOM 4406 N N . GLY A 1 545 ? 1.272 -26.970 5.585 1.00 95.56 545 GLY A N 1
ATOM 4407 C CA . GLY A 1 545 ? 2.104 -28.163 5.527 1.00 95.56 545 GLY A CA 1
ATOM 4408 C C . GLY A 1 545 ? 1.425 -29.348 4.851 1.00 95.56 545 GLY A C 1
ATOM 4409 O O . GLY A 1 545 ? 0.219 -29.365 4.608 1.00 95.56 545 GLY A O 1
ATOM 4410 N N . ASN A 1 546 ? 2.234 -30.356 4.555 1.00 92.31 546 ASN A N 1
ATOM 4411 C CA . ASN A 1 546 ? 1.831 -31.677 4.092 1.00 92.31 546 ASN A CA 1
ATOM 4412 C C . ASN A 1 546 ? 2.767 -32.736 4.711 1.00 92.31 546 ASN A C 1
ATOM 4414 O O . ASN A 1 546 ? 3.357 -32.501 5.766 1.00 92.31 546 ASN A O 1
ATOM 4418 N N . THR A 1 547 ? 2.878 -33.920 4.105 1.00 87.19 547 THR A N 1
ATOM 4419 C CA . THR A 1 547 ? 3.752 -34.992 4.614 1.00 87.19 547 THR A CA 1
ATOM 4420 C C . THR A 1 547 ? 5.241 -34.665 4.521 1.00 87.19 547 THR A C 1
ATOM 4422 O O . THR A 1 547 ? 6.007 -35.129 5.363 1.00 87.19 547 THR A O 1
ATOM 4425 N N . ASP A 1 548 ? 5.643 -33.867 3.531 1.00 85.94 548 ASP A N 1
ATOM 4426 C CA . ASP A 1 548 ? 7.046 -33.667 3.154 1.00 85.94 548 ASP A CA 1
ATOM 4427 C C . ASP A 1 548 ? 7.546 -32.269 3.557 1.00 85.94 548 ASP A C 1
ATOM 4429 O O . ASP A 1 548 ? 8.672 -32.107 4.037 1.00 85.94 548 ASP A O 1
ATOM 4433 N N . PHE A 1 549 ? 6.685 -31.257 3.417 1.00 90.81 549 PHE A N 1
ATOM 4434 C CA . PHE A 1 549 ? 6.937 -29.875 3.798 1.00 90.81 549 PHE A CA 1
ATOM 4435 C C . PHE A 1 549 ? 6.141 -29.509 5.060 1.00 90.81 549 PHE A C 1
ATOM 4437 O O . PHE A 1 549 ? 4.914 -29.588 5.046 1.00 90.81 549 PHE A O 1
ATOM 4444 N N . PRO A 1 550 ? 6.782 -29.027 6.141 1.00 92.25 550 PRO A N 1
ATOM 4445 C CA . PRO A 1 550 ? 6.079 -28.738 7.395 1.00 92.25 550 PRO A CA 1
ATOM 4446 C C . PRO A 1 550 ? 5.036 -27.620 7.335 1.00 92.25 550 PRO A C 1
ATOM 4448 O O . PRO A 1 550 ? 4.177 -27.568 8.206 1.00 92.25 550 PRO A O 1
ATOM 4451 N N . GLY A 1 551 ? 5.110 -26.721 6.350 1.00 95.31 551 GLY A N 1
ATOM 4452 C CA . GLY A 1 551 ? 4.232 -25.554 6.232 1.00 95.31 551 GLY A CA 1
ATOM 4453 C C . GLY A 1 551 ? 4.820 -24.285 6.850 1.00 95.31 551 GLY A C 1
ATOM 4454 O O . GLY A 1 551 ? 5.458 -24.318 7.903 1.00 95.31 551 GLY A O 1
ATOM 4455 N N . LEU A 1 552 ? 4.573 -23.132 6.222 1.00 97.38 552 LEU A N 1
ATOM 4456 C CA . LEU A 1 552 ? 5.073 -21.838 6.701 1.00 97.38 552 LEU A CA 1
ATOM 4457 C C . LEU A 1 552 ? 4.512 -21.466 8.080 1.00 97.38 552 LEU A C 1
ATOM 4459 O O . LEU A 1 552 ? 5.269 -21.038 8.950 1.00 97.38 552 LEU A O 1
ATOM 4463 N N . VAL A 1 553 ? 3.207 -21.642 8.310 1.00 98.00 553 VAL A N 1
ATOM 4464 C CA . VAL A 1 553 ? 2.589 -21.298 9.599 1.00 98.00 553 VAL A CA 1
ATOM 4465 C C . VAL A 1 553 ? 3.047 -22.237 10.719 1.00 98.00 553 VAL A C 1
ATOM 4467 O O . VAL A 1 553 ? 3.442 -21.725 11.768 1.00 98.00 553 VAL A O 1
ATOM 4470 N N . PRO A 1 554 ? 3.081 -23.573 10.547 1.00 95.31 554 PRO A N 1
ATOM 4471 C CA . PRO A 1 554 ? 3.670 -24.464 11.546 1.00 95.31 554 PRO A CA 1
ATOM 4472 C C . PRO A 1 554 ? 5.105 -24.088 11.942 1.00 95.31 554 PRO A C 1
ATOM 4474 O O . PRO A 1 554 ? 5.417 -24.051 13.135 1.00 95.31 554 PRO A O 1
ATOM 4477 N N . LEU A 1 555 ? 5.953 -23.708 10.980 1.00 94.19 555 LEU A N 1
ATOM 4478 C CA . LEU A 1 555 ? 7.322 -23.256 11.264 1.00 94.19 555 LEU A CA 1
ATOM 4479 C C . LEU A 1 555 ? 7.357 -21.943 12.052 1.00 94.19 555 LEU A C 1
ATOM 4481 O O . LEU A 1 555 ? 8.136 -21.804 12.997 1.00 94.19 555 LEU A O 1
ATOM 4485 N N . MET A 1 556 ? 6.474 -20.997 11.730 1.00 95.94 556 MET A N 1
ATOM 4486 C CA . MET A 1 556 ? 6.324 -19.761 12.501 1.00 95.94 556 MET A CA 1
ATOM 4487 C C . MET A 1 556 ? 5.859 -20.034 13.934 1.00 95.94 556 MET A C 1
ATOM 4489 O O . MET A 1 556 ? 6.370 -19.435 14.881 1.00 95.94 556 MET A O 1
ATOM 4493 N N . LEU A 1 557 ? 4.907 -20.952 14.120 1.00 92.56 557 LEU A N 1
ATOM 4494 C CA . LEU A 1 557 ? 4.431 -21.349 15.443 1.00 92.56 557 LEU A CA 1
ATOM 4495 C C . LEU A 1 557 ? 5.542 -22.007 16.267 1.00 92.56 557 LEU A C 1
ATOM 4497 O O . LEU A 1 557 ? 5.627 -21.728 17.464 1.00 92.56 557 LEU A O 1
ATOM 4501 N N . GLN A 1 558 ? 6.396 -22.819 15.635 1.00 90.62 558 GLN A N 1
ATOM 4502 C CA . GLN A 1 558 ? 7.579 -23.407 16.262 1.00 90.62 558 GLN A CA 1
ATOM 4503 C C . GLN A 1 558 ? 8.590 -22.331 16.671 1.00 90.62 558 GLN A C 1
ATOM 4505 O O . GLN A 1 558 ? 9.046 -22.329 17.813 1.00 90.62 558 GLN A O 1
ATOM 4510 N N . PHE A 1 559 ? 8.894 -21.380 15.783 1.00 91.69 559 PHE A N 1
ATOM 4511 C CA . PHE A 1 559 ? 9.765 -20.246 16.094 1.00 91.69 559 PHE A CA 1
ATOM 4512 C C . PHE A 1 559 ? 9.247 -19.455 17.307 1.00 91.69 559 PHE A C 1
ATOM 4514 O O . PHE A 1 559 ? 9.998 -19.188 18.246 1.00 91.69 559 PHE A O 1
ATOM 4521 N N . LEU A 1 560 ? 7.942 -19.177 17.356 1.00 90.00 560 LEU A N 1
ATOM 4522 C CA . LEU A 1 560 ? 7.309 -18.471 18.473 1.00 90.00 560 LEU A CA 1
ATOM 4523 C C . LEU A 1 560 ? 7.350 -19.234 19.806 1.00 90.00 560 LEU A C 1
ATOM 4525 O O . LEU A 1 560 ? 7.256 -18.595 20.847 1.00 90.00 560 LEU A O 1
ATOM 4529 N N . ASN A 1 561 ? 7.497 -20.563 19.806 1.00 86.25 561 ASN A N 1
ATOM 4530 C CA . ASN A 1 561 ? 7.676 -21.334 21.045 1.00 86.25 561 ASN A CA 1
ATOM 4531 C C . ASN A 1 561 ? 9.075 -21.150 21.652 1.00 86.25 561 ASN A C 1
ATOM 4533 O O . ASN A 1 561 ? 9.247 -21.341 22.852 1.00 86.25 561 ASN A O 1
ATOM 4537 N N . SER A 1 562 ? 10.063 -20.790 20.829 1.00 80.88 562 SER A N 1
ATOM 4538 C CA . SER A 1 562 ? 11.431 -20.485 21.269 1.00 80.88 562 SER A CA 1
ATOM 4539 C C . SER A 1 562 ? 11.682 -18.993 21.514 1.00 80.88 562 SER A C 1
ATOM 4541 O O . SER A 1 562 ? 12.687 -18.632 22.122 1.00 80.88 562 SER A O 1
ATOM 4543 N N . ALA A 1 563 ? 10.786 -18.124 21.042 1.00 80.31 563 ALA A N 1
ATOM 4544 C CA . ALA A 1 563 ? 10.904 -16.679 21.182 1.00 80.31 563 ALA A CA 1
ATOM 4545 C C . ALA A 1 563 ? 10.278 -16.184 22.497 1.00 80.31 563 ALA A C 1
ATOM 4547 O O . ALA A 1 563 ? 9.233 -16.673 22.924 1.00 80.31 563 ALA A O 1
ATOM 4548 N N . ASP A 1 564 ? 10.876 -15.159 23.107 1.00 76.44 564 ASP A N 1
ATOM 4549 C CA . ASP A 1 564 ? 10.294 -14.478 24.268 1.00 76.44 564 ASP A CA 1
ATOM 4550 C C . ASP A 1 564 ? 9.110 -13.598 23.829 1.00 76.44 564 ASP A C 1
ATOM 4552 O O . ASP A 1 564 ? 9.276 -12.484 23.321 1.00 76.44 564 ASP A O 1
ATOM 4556 N N . VAL A 1 565 ? 7.893 -14.139 23.953 1.00 77.31 565 VAL A N 1
ATOM 4557 C CA . VAL A 1 565 ? 6.643 -13.484 23.548 1.00 77.31 565 VAL A CA 1
ATOM 4558 C C . VAL A 1 565 ? 5.637 -13.543 24.689 1.00 77.31 565 VAL A C 1
ATOM 4560 O O . VAL A 1 565 ? 5.266 -14.615 25.163 1.00 77.31 565 VAL A O 1
ATOM 4563 N N . ASN A 1 566 ? 5.126 -12.383 25.108 1.00 78.25 566 ASN A N 1
ATOM 4564 C CA . ASN A 1 566 ? 4.067 -12.346 26.114 1.00 78.25 566 ASN A CA 1
ATOM 4565 C C . ASN A 1 566 ? 2.751 -12.956 25.584 1.00 78.25 566 ASN A C 1
ATOM 4567 O O . ASN A 1 566 ? 2.458 -12.913 24.387 1.00 78.25 566 ASN A O 1
ATOM 4571 N N . ALA A 1 567 ? 1.929 -13.487 26.494 1.00 68.00 567 ALA A N 1
ATOM 4572 C CA . ALA A 1 567 ? 0.702 -14.212 26.154 1.00 68.00 567 ALA A CA 1
ATOM 4573 C C . ALA A 1 567 ? -0.282 -13.393 25.298 1.00 68.00 567 ALA A C 1
ATOM 4575 O O . ALA A 1 567 ? -0.891 -13.929 24.373 1.00 68.00 567 ALA A O 1
ATOM 4576 N N . TYR A 1 568 ? -0.402 -12.090 25.567 1.00 72.25 568 TYR A N 1
ATOM 4577 C CA . TYR A 1 568 ? -1.282 -11.204 24.807 1.00 72.25 568 TYR A CA 1
ATOM 4578 C C . TYR A 1 568 ? -0.853 -11.097 23.338 1.00 72.25 568 TYR A C 1
ATOM 4580 O O . TYR A 1 568 ? -1.657 -11.298 22.430 1.00 72.25 568 TYR A O 1
ATOM 4588 N N . THR A 1 569 ? 0.436 -10.851 23.108 1.00 79.69 569 THR A N 1
ATOM 4589 C CA . THR A 1 569 ? 1.031 -10.760 21.769 1.00 79.69 569 THR A CA 1
ATOM 4590 C C . THR A 1 569 ? 0.953 -12.099 21.046 1.00 79.69 569 THR A C 1
ATOM 4592 O O . THR A 1 569 ? 0.599 -12.150 19.871 1.00 79.69 569 THR A O 1
ATOM 4595 N N . ARG A 1 570 ? 1.216 -13.201 21.759 1.00 80.38 570 ARG A N 1
ATOM 4596 C CA . ARG A 1 570 ? 1.077 -14.560 21.225 1.00 80.38 570 ARG A CA 1
ATOM 4597 C C . ARG A 1 570 ? -0.352 -14.831 20.751 1.00 80.38 570 ARG A C 1
ATOM 4599 O O . ARG A 1 570 ? -0.520 -15.417 19.688 1.00 80.38 570 ARG A O 1
ATOM 4606 N N . CYS A 1 571 ? -1.363 -14.373 21.492 1.00 77.75 571 CYS A N 1
ATOM 4607 C CA . CYS A 1 571 ? -2.768 -14.482 21.098 1.00 77.75 571 CYS A CA 1
ATOM 4608 C C . CYS A 1 571 ? -3.060 -13.710 19.801 1.00 77.75 571 CYS A C 1
ATOM 4610 O O . CYS A 1 571 ? -3.610 -14.292 18.869 1.00 77.75 571 CYS A O 1
ATOM 4612 N N . THR A 1 572 ? -2.619 -12.450 19.700 1.00 84.25 572 THR A N 1
ATOM 4613 C CA . THR A 1 572 ? -2.762 -11.639 18.475 1.00 84.25 572 THR A CA 1
ATOM 4614 C C . THR A 1 572 ? -2.135 -12.330 17.268 1.00 84.25 572 THR A C 1
ATOM 4616 O O . THR A 1 572 ? -2.785 -12.524 16.245 1.00 84.25 572 THR A O 1
ATOM 4619 N N . ILE A 1 573 ? -0.876 -12.758 17.400 1.00 89.00 573 ILE A N 1
ATOM 4620 C CA . ILE A 1 573 ? -0.161 -13.421 16.309 1.00 89.00 573 ILE A CA 1
ATOM 4621 C C . ILE A 1 573 ? -0.880 -14.716 15.912 1.00 89.00 573 ILE A C 1
ATOM 4623 O O . ILE A 1 573 ? -1.056 -14.973 14.727 1.00 89.00 573 ILE A O 1
ATOM 4627 N N . ASN A 1 574 ? -1.360 -15.506 16.876 1.00 87.88 574 ASN A N 1
ATOM 4628 C CA . ASN A 1 574 ? -2.101 -16.734 16.585 1.00 87.88 574 ASN A CA 1
ATOM 4629 C C . ASN A 1 574 ? -3.418 -16.474 15.843 1.00 87.88 574 ASN A C 1
ATOM 4631 O O . ASN A 1 574 ? -3.770 -17.270 14.977 1.00 87.88 574 ASN A O 1
ATOM 4635 N N . GLN A 1 575 ? -4.131 -15.382 16.142 1.00 91.75 575 GLN A N 1
ATOM 4636 C CA . GLN A 1 575 ? -5.336 -15.002 15.397 1.00 91.75 575 GLN A CA 1
ATOM 4637 C C . GLN A 1 575 ? -5.005 -14.698 13.934 1.00 91.75 575 GLN A C 1
ATOM 4639 O O . GLN A 1 575 ? -5.636 -15.259 13.041 1.00 91.75 575 GLN A O 1
ATOM 4644 N N . TYR A 1 576 ? -3.974 -13.886 13.683 1.00 96.56 576 TYR A N 1
ATOM 4645 C CA . TYR A 1 576 ? -3.532 -13.579 12.321 1.00 96.56 576 TYR A CA 1
ATOM 4646 C C . TYR A 1 576 ? -3.049 -14.819 11.570 1.00 96.56 576 TYR A C 1
ATOM 4648 O O . TYR A 1 576 ? -3.444 -15.040 10.430 1.00 96.56 576 TYR A O 1
ATOM 4656 N N . LEU A 1 577 ? -2.236 -15.665 12.207 1.00 96.94 577 LEU A N 1
ATOM 4657 C CA . LEU A 1 577 ? -1.772 -16.903 11.589 1.00 96.94 577 LEU A CA 1
ATOM 4658 C C . LEU A 1 577 ? -2.949 -17.827 11.275 1.00 96.94 577 LEU A C 1
ATOM 4660 O O . LEU A 1 577 ? -3.057 -18.289 10.146 1.00 96.94 577 LEU A O 1
ATOM 4664 N N . SER A 1 578 ? -3.874 -18.030 12.217 1.00 95.88 578 SER A N 1
ATOM 4665 C CA . SER A 1 578 ? -5.062 -18.861 12.003 1.00 95.88 578 SER A CA 1
ATOM 4666 C C . SER A 1 578 ? -5.942 -18.331 10.867 1.00 95.88 578 SER A C 1
ATOM 4668 O O . SER A 1 578 ? -6.442 -19.120 10.067 1.00 95.88 578 SER A O 1
ATOM 4670 N N . PHE A 1 579 ? -6.072 -17.009 10.732 1.00 97.81 579 PHE A N 1
ATOM 4671 C CA . PHE A 1 579 ? -6.735 -16.385 9.589 1.00 97.81 579 PHE A CA 1
ATOM 4672 C C . PHE A 1 579 ? -6.070 -16.764 8.257 1.00 97.81 579 PHE A C 1
ATOM 4674 O O . PHE A 1 579 ? -6.750 -17.253 7.353 1.00 97.81 579 PHE A O 1
ATOM 4681 N N . ILE A 1 580 ? -4.742 -16.637 8.155 1.00 98.50 580 ILE A N 1
ATOM 4682 C CA . ILE A 1 580 ? -3.992 -17.034 6.953 1.00 98.50 580 ILE A CA 1
ATOM 4683 C C . ILE A 1 580 ? -4.152 -18.536 6.667 1.00 98.50 580 ILE A C 1
ATOM 4685 O O . ILE A 1 580 ? -4.376 -18.912 5.517 1.00 98.50 580 ILE A O 1
ATOM 4689 N N . GLN A 1 581 ? -4.122 -19.392 7.696 1.00 98.38 581 GLN A N 1
ATOM 4690 C CA . GLN A 1 581 ? -4.338 -20.839 7.553 1.00 98.38 581 GLN A CA 1
ATOM 4691 C C . GLN A 1 581 ? -5.724 -21.169 6.990 1.00 98.38 581 GLN A C 1
ATOM 4693 O O . GLN A 1 581 ? -5.824 -21.948 6.040 1.00 98.38 581 GLN A O 1
ATOM 4698 N N . LYS A 1 582 ? -6.788 -20.575 7.554 1.00 98.12 582 LYS A N 1
ATOM 4699 C CA . LYS A 1 582 ? -8.172 -20.782 7.098 1.00 98.12 582 LYS A CA 1
ATOM 4700 C C . LYS A 1 582 ? -8.374 -20.277 5.670 1.00 98.12 582 LYS A C 1
ATOM 4702 O O . LYS A 1 582 ? -9.079 -20.920 4.891 1.00 98.12 582 LYS A O 1
ATOM 4707 N N . ARG A 1 583 ? -7.748 -19.150 5.307 1.00 98.12 583 ARG A N 1
ATOM 4708 C CA . ARG A 1 583 ? -7.818 -18.607 3.943 1.00 98.12 583 ARG A CA 1
ATOM 4709 C C . ARG A 1 583 ? -7.101 -19.512 2.947 1.00 98.12 583 ARG A C 1
ATOM 4711 O O . ARG A 1 583 ? -7.689 -19.840 1.923 1.00 98.12 583 ARG A O 1
ATOM 4718 N N . ALA A 1 584 ? -5.895 -19.977 3.271 1.00 98.38 584 ALA A N 1
ATOM 4719 C CA . ALA A 1 584 ? -5.141 -20.908 2.429 1.00 98.38 584 ALA A CA 1
ATOM 4720 C C . ALA A 1 584 ? -5.906 -22.217 2.167 1.00 98.38 584 ALA A C 1
ATOM 4722 O O . ALA A 1 584 ? -5.923 -22.695 1.038 1.00 98.38 584 ALA A O 1
ATOM 4723 N N . ARG A 1 585 ? -6.617 -22.736 3.178 1.00 97.12 585 ARG A N 1
ATOM 4724 C CA . ARG A 1 585 ? -7.465 -23.935 3.059 1.00 97.12 585 ARG A CA 1
ATOM 4725 C C . ARG A 1 585 ? -8.776 -23.700 2.297 1.00 97.12 585 ARG A C 1
ATOM 4727 O O . ARG A 1 585 ? -9.483 -24.643 1.953 1.00 97.12 585 ARG A O 1
ATOM 4734 N N . GLY A 1 586 ? -9.138 -22.442 2.051 1.00 95.94 586 GLY A N 1
ATOM 4735 C CA . GLY A 1 586 ? -10.395 -22.064 1.408 1.00 95.94 586 GLY A CA 1
ATOM 4736 C C . GLY A 1 586 ? -11.629 -22.134 2.317 1.00 95.94 586 GLY A C 1
ATOM 4737 O O . GLY A 1 586 ? -12.748 -22.063 1.802 1.00 95.94 586 GLY A O 1
ATOM 4738 N N . GLU A 1 587 ? -11.451 -22.242 3.641 1.00 96.75 587 GLU A N 1
ATOM 4739 C CA . GLU A 1 587 ? -12.547 -22.155 4.626 1.00 96.75 587 GLU A CA 1
ATOM 4740 C C . GLU A 1 587 ? -13.173 -20.752 4.639 1.00 96.75 587 GLU A C 1
ATOM 4742 O O . GLU A 1 587 ? -14.388 -20.604 4.765 1.00 96.75 587 GLU A O 1
ATOM 4747 N N . ILE A 1 588 ? -12.337 -19.728 4.448 1.00 97.06 588 ILE A N 1
ATOM 4748 C CA . ILE A 1 588 ? -12.745 -18.337 4.224 1.00 97.06 588 ILE A CA 1
ATOM 4749 C C . ILE A 1 588 ? -12.281 -17.881 2.841 1.00 97.06 588 ILE A C 1
ATOM 4751 O O . ILE A 1 588 ? -11.314 -18.396 2.278 1.00 97.06 588 ILE A O 1
ATOM 4755 N N . TRP A 1 589 ? -13.007 -16.938 2.256 1.00 98.25 589 TRP A N 1
ATOM 4756 C CA . TRP A 1 589 ? -12.816 -16.505 0.879 1.00 98.25 589 TRP A CA 1
ATOM 4757 C C . TRP A 1 589 ? -11.770 -15.398 0.780 1.00 98.25 589 TRP A C 1
ATOM 4759 O O . TRP A 1 589 ? -11.579 -14.603 1.703 1.00 98.25 589 TRP A O 1
ATOM 4769 N N . THR A 1 590 ? -11.110 -15.337 -0.375 1.00 98.75 590 THR A N 1
ATOM 4770 C CA . THR A 1 590 ? -10.414 -14.129 -0.816 1.00 98.75 590 THR A CA 1
ATOM 4771 C C . THR A 1 590 ? -11.438 -13.047 -1.161 1.00 98.75 590 THR A C 1
ATOM 4773 O O . THR A 1 590 ? -12.586 -13.352 -1.514 1.00 98.75 590 THR A O 1
ATOM 4776 N N . THR A 1 591 ? -11.028 -11.780 -1.102 1.00 98.62 591 THR A N 1
ATOM 4777 C CA . THR A 1 591 ? -11.886 -10.651 -1.493 1.00 98.62 591 THR A CA 1
ATOM 4778 C C . THR A 1 591 ? -12.347 -10.791 -2.944 1.00 98.62 591 THR A C 1
ATOM 4780 O O . THR A 1 591 ? -13.528 -10.595 -3.228 1.00 98.62 591 THR A O 1
ATOM 4783 N N . ALA A 1 592 ? -11.477 -11.259 -3.847 1.00 98.75 592 ALA A N 1
ATOM 4784 C CA . ALA A 1 592 ? -11.842 -11.499 -5.240 1.00 98.75 592 ALA A CA 1
ATOM 4785 C C . ALA A 1 592 ? -12.968 -12.539 -5.385 1.00 98.75 592 ALA A C 1
ATOM 4787 O O . ALA A 1 592 ? -13.972 -12.296 -6.058 1.00 98.75 592 ALA A O 1
ATOM 4788 N N . LYS A 1 593 ? -12.858 -13.679 -4.693 1.00 98.62 593 LYS A N 1
ATOM 4789 C CA . LYS A 1 593 ? -13.905 -14.710 -4.694 1.00 98.62 593 LYS A CA 1
ATOM 4790 C C . LYS A 1 593 ? -15.215 -14.187 -4.109 1.00 98.62 593 LYS A C 1
ATOM 4792 O O . LYS A 1 593 ? -16.282 -14.494 -4.641 1.00 98.62 593 LYS A O 1
ATOM 4797 N N . TRP A 1 594 ? -15.146 -13.389 -3.043 1.00 98.69 594 TRP A N 1
ATOM 4798 C CA . TRP A 1 594 ? -16.323 -12.761 -2.447 1.00 98.69 594 TRP A CA 1
ATOM 4799 C C . TRP A 1 594 ? -17.026 -11.814 -3.425 1.00 98.69 594 TRP A C 1
ATOM 4801 O O . TRP A 1 594 ? -18.227 -11.973 -3.636 1.00 98.69 594 TRP A O 1
ATOM 4811 N N . MET A 1 595 ? -16.289 -10.926 -4.102 1.00 98.81 595 MET A N 1
ATOM 4812 C CA . MET A 1 595 ? -16.846 -10.011 -5.110 1.00 98.81 595 MET A CA 1
ATOM 4813 C C . MET A 1 595 ? -17.512 -10.780 -6.258 1.00 98.81 595 MET A C 1
ATOM 4815 O O . MET A 1 595 ? -18.643 -10.485 -6.631 1.00 98.81 595 MET A O 1
ATOM 4819 N N . ARG A 1 596 ? -16.868 -11.838 -6.772 1.00 98.62 596 ARG A N 1
ATOM 4820 C CA . ARG A 1 596 ? -17.458 -12.702 -7.811 1.00 98.62 596 ARG A CA 1
ATOM 4821 C C . ARG A 1 596 ? -18.766 -13.340 -7.363 1.00 98.62 596 ARG A C 1
ATOM 4823 O O . ARG A 1 596 ? -19.721 -13.393 -8.133 1.00 98.62 596 ARG A O 1
ATOM 4830 N N . LYS A 1 597 ? -18.813 -13.855 -6.130 1.00 98.50 597 LYS A N 1
ATOM 4831 C CA . LYS A 1 597 ? -20.028 -14.468 -5.579 1.00 98.50 597 LYS A CA 1
ATOM 4832 C C . LYS A 1 597 ? -21.127 -13.440 -5.353 1.00 98.50 597 LYS A C 1
ATOM 4834 O O . LYS A 1 597 ? -22.269 -13.758 -5.666 1.00 98.50 597 LYS A O 1
ATOM 4839 N N . PHE A 1 598 ? -20.777 -12.237 -4.903 1.00 98.75 598 PHE A N 1
ATOM 4840 C CA . PHE A 1 598 ? -21.711 -11.124 -4.780 1.00 98.75 598 PHE A CA 1
ATOM 4841 C C . PHE A 1 598 ? -22.347 -10.799 -6.136 1.00 98.75 598 PHE A C 1
ATOM 4843 O O . PHE A 1 598 ? -23.562 -10.905 -6.275 1.00 98.75 598 PHE A O 1
ATOM 4850 N N . VAL A 1 599 ? -21.529 -10.517 -7.159 1.00 98.81 599 VAL A N 1
ATOM 4851 C CA . VAL A 1 599 ? -22.005 -10.207 -8.519 1.00 98.81 599 VAL A CA 1
ATOM 4852 C C . VAL A 1 599 ? -22.860 -11.342 -9.074 1.00 98.81 599 VAL A C 1
ATOM 4854 O O . VAL A 1 599 ? -23.967 -11.118 -9.550 1.00 98.81 599 VAL A O 1
ATOM 4857 N N . HIS A 1 600 ? -22.401 -12.589 -8.950 1.00 98.31 600 HIS A N 1
ATOM 4858 C CA . HIS A 1 600 ? -23.149 -13.734 -9.459 1.00 98.31 600 HIS A CA 1
ATOM 4859 C C . HIS A 1 600 ? -24.514 -13.915 -8.767 1.00 98.31 600 HIS A C 1
ATOM 4861 O O . HIS A 1 600 ? -25.416 -14.504 -9.354 1.00 98.31 600 HIS A O 1
ATOM 4867 N N . GLN A 1 601 ? -24.696 -13.452 -7.534 1.00 98.25 601 GLN A N 1
ATOM 4868 C CA . GLN A 1 601 ? -25.974 -13.546 -6.820 1.00 98.25 601 GLN A CA 1
ATOM 4869 C C . GLN A 1 601 ? -26.857 -12.306 -7.005 1.00 98.25 601 GLN A C 1
ATOM 4871 O O . GLN A 1 601 ? -28.019 -12.328 -6.602 1.00 98.25 601 GLN A O 1
ATOM 4876 N N . HIS A 1 602 ? -26.325 -11.247 -7.613 1.00 98.69 602 HIS A N 1
ATOM 4877 C CA . HIS A 1 602 ? -27.024 -9.987 -7.784 1.00 98.69 602 HIS A CA 1
ATOM 4878 C C . HIS A 1 602 ? -28.134 -10.087 -8.837 1.00 98.69 602 HIS A C 1
ATOM 4880 O O . HIS A 1 602 ? -27.949 -10.690 -9.893 1.00 98.69 602 HIS A O 1
ATOM 4886 N N . GLN A 1 603 ? -29.290 -9.475 -8.565 1.00 98.31 603 GLN A N 1
ATOM 4887 C CA . GLN A 1 603 ? -30.481 -9.599 -9.417 1.00 98.31 603 GLN A CA 1
ATOM 4888 C C . GLN A 1 603 ? -30.310 -8.938 -10.788 1.00 98.31 603 GLN A C 1
ATOM 4890 O O . GLN A 1 603 ? -30.873 -9.417 -11.767 1.00 98.31 603 GLN A O 1
ATOM 4895 N N . THR A 1 604 ? -29.520 -7.865 -10.861 1.00 98.31 604 THR A N 1
ATOM 4896 C CA . THR A 1 604 ? -29.262 -7.137 -12.114 1.00 98.31 604 THR A CA 1
ATOM 4897 C C . THR A 1 604 ? -28.174 -7.774 -12.978 1.00 98.31 604 THR A C 1
ATOM 4899 O O . THR A 1 604 ? -27.982 -7.350 -14.110 1.00 98.31 604 THR A O 1
ATOM 4902 N N . TYR A 1 605 ? -27.444 -8.778 -12.480 1.00 98.69 605 TYR A N 1
ATOM 4903 C CA . TYR A 1 605 ? -26.363 -9.400 -13.240 1.00 98.69 605 TYR A CA 1
ATOM 4904 C C . TYR A 1 605 ? -26.893 -10.457 -14.220 1.00 98.69 605 TYR A C 1
ATOM 4906 O O . TYR A 1 605 ? -27.379 -11.518 -13.818 1.00 98.69 605 TYR A O 1
ATOM 4914 N N . GLU A 1 606 ? -26.730 -10.206 -15.519 1.00 98.44 606 GLU A N 1
ATOM 4915 C CA . GLU A 1 606 ? -27.330 -11.004 -16.598 1.00 98.44 606 GLU A CA 1
ATOM 4916 C C . GLU A 1 606 ? -26.496 -12.218 -17.036 1.00 98.44 606 GLU A C 1
ATOM 4918 O O . GLU A 1 606 ? -26.800 -12.852 -18.047 1.00 98.44 606 GLU A O 1
ATOM 4923 N N . LYS A 1 607 ? -25.469 -12.602 -16.263 1.00 98.31 607 LYS A N 1
ATOM 4924 C CA . LYS A 1 607 ? -24.553 -13.716 -16.594 1.00 98.31 607 LYS A CA 1
ATOM 4925 C C . LYS A 1 607 ? -23.804 -13.508 -17.911 1.00 98.31 607 LYS A C 1
ATOM 4927 O O . LYS A 1 607 ? -23.472 -14.478 -18.582 1.00 98.31 607 LYS A O 1
ATOM 4932 N N . ASP A 1 608 ? -23.561 -12.266 -18.297 1.00 98.12 608 ASP A N 1
ATOM 4933 C CA . ASP A 1 608 ? -22.868 -11.858 -19.525 1.00 98.12 608 ASP A CA 1
ATOM 4934 C C . ASP A 1 608 ? -21.452 -11.317 -19.259 1.00 98.12 608 ASP A C 1
ATOM 4936 O O . ASP A 1 608 ? -20.727 -10.962 -20.185 1.00 98.12 608 ASP A O 1
ATOM 4940 N N . SER A 1 609 ? -21.039 -11.325 -17.988 1.00 98.44 609 SER A N 1
ATOM 4941 C CA . SER A 1 609 ? -19.787 -10.762 -17.454 1.00 98.44 609 SER A CA 1
ATOM 4942 C C . SER A 1 609 ? -19.720 -9.246 -17.369 1.00 98.44 609 SER A C 1
ATOM 4944 O O . SER A 1 609 ? -18.765 -8.755 -16.771 1.00 98.44 609 SER A O 1
ATOM 4946 N N . HIS A 1 610 ? -20.727 -8.515 -17.838 1.00 98.50 610 HIS A N 1
ATOM 4947 C CA . HIS A 1 610 ? -20.875 -7.099 -17.534 1.00 98.50 610 HIS A CA 1
ATOM 4948 C C . HIS A 1 610 ? -21.490 -6.932 -16.136 1.00 98.50 610 HIS A C 1
ATOM 4950 O O . HIS A 1 610 ? -22.418 -7.641 -15.763 1.00 98.50 610 HIS A O 1
ATOM 4956 N N . VAL A 1 611 ? -20.959 -6.018 -15.328 1.00 98.69 611 VAL A N 1
ATOM 4957 C CA . VAL A 1 611 ? -21.398 -5.758 -13.951 1.00 98.69 611 VAL A CA 1
ATOM 4958 C C . VAL A 1 611 ? -22.090 -4.392 -13.916 1.00 98.69 611 VAL A C 1
ATOM 4960 O O . VAL A 1 611 ? -21.398 -3.377 -13.955 1.00 98.69 611 VAL A O 1
ATOM 4963 N N . PRO A 1 612 ? -23.434 -4.332 -13.846 1.00 98.19 612 PRO A N 1
ATOM 4964 C CA . PRO A 1 612 ? -24.162 -3.063 -13.912 1.00 98.19 612 PRO A CA 1
ATOM 4965 C C . PRO A 1 612 ? -23.865 -2.124 -12.736 1.00 98.19 612 PRO A C 1
ATOM 4967 O O . PRO A 1 612 ? -23.568 -2.594 -11.635 1.00 98.19 612 PRO A O 1
ATOM 4970 N N . ASP A 1 613 ? -24.048 -0.814 -12.944 1.00 98.44 613 ASP A N 1
ATOM 4971 C CA . ASP A 1 613 ? -23.818 0.238 -11.935 1.00 98.44 613 ASP A CA 1
ATOM 4972 C C . ASP A 1 613 ? -24.510 -0.070 -10.596 1.00 98.44 613 ASP A C 1
ATOM 4974 O O . ASP A 1 613 ? -23.864 -0.000 -9.553 1.00 98.44 613 ASP A O 1
ATOM 4978 N N . GLU A 1 614 ? -25.771 -0.518 -10.621 1.00 98.62 614 GLU A N 1
ATOM 4979 C CA . GLU A 1 614 ? -26.517 -0.897 -9.411 1.00 98.62 614 GLU A CA 1
ATOM 4980 C C . GLU A 1 614 ? -25.847 -2.054 -8.648 1.00 98.62 614 GLU A C 1
ATOM 4982 O O . GLU A 1 614 ? -25.729 -2.008 -7.426 1.00 98.62 614 GLU A O 1
ATOM 4987 N N . CYS A 1 615 ? -25.330 -3.065 -9.359 1.00 98.81 615 CYS A N 1
ATOM 4988 C CA . CYS A 1 615 ? -24.604 -4.173 -8.732 1.00 98.81 615 CYS A CA 1
ATOM 4989 C C . CYS A 1 615 ? -23.290 -3.699 -8.100 1.00 98.81 615 CYS A C 1
ATOM 4991 O O . CYS A 1 615 ? -22.919 -4.167 -7.021 1.00 98.81 615 CYS A O 1
ATOM 4993 N N . ILE A 1 616 ? -22.564 -2.797 -8.769 1.00 98.81 616 ILE A N 1
ATOM 4994 C CA . ILE A 1 616 ? -21.318 -2.230 -8.238 1.00 98.81 616 ILE A CA 1
ATOM 4995 C C . ILE A 1 616 ? -21.616 -1.366 -7.015 1.00 98.81 616 ILE A C 1
ATOM 4997 O O . ILE A 1 616 ? -20.916 -1.484 -6.011 1.00 98.81 616 ILE A O 1
ATOM 5001 N N . TYR A 1 617 ? -22.659 -0.541 -7.068 1.00 98.81 617 TYR A N 1
ATOM 5002 C CA . TYR A 1 617 ? -23.105 0.284 -5.953 1.00 98.81 617 TYR A CA 1
ATOM 5003 C C . TYR A 1 617 ? -23.467 -0.567 -4.730 1.00 98.81 617 TYR A C 1
ATOM 5005 O O . TYR A 1 617 ? -22.880 -0.359 -3.667 1.00 98.81 617 TYR A O 1
ATOM 5013 N N . ASP A 1 618 ? -24.332 -1.576 -4.877 1.00 98.88 618 ASP A N 1
ATOM 5014 C CA . ASP A 1 618 ? -24.754 -2.437 -3.764 1.00 98.88 618 ASP A CA 1
ATOM 5015 C C . ASP A 1 618 ? -23.566 -3.216 -3.172 1.00 98.88 618 ASP A C 1
ATOM 5017 O O . ASP A 1 618 ? -23.415 -3.316 -1.947 1.00 98.88 618 ASP A O 1
ATOM 5021 N N . MET A 1 619 ? -22.662 -3.708 -4.028 1.00 98.81 619 MET A N 1
ATOM 5022 C CA . MET A 1 619 ? -21.422 -4.357 -3.594 1.00 98.81 619 MET A CA 1
ATOM 5023 C C . MET A 1 619 ? -20.542 -3.395 -2.793 1.00 98.81 619 MET A C 1
ATOM 5025 O O . MET A 1 619 ? -20.057 -3.748 -1.719 1.00 98.81 619 MET A O 1
ATOM 5029 N N . MET A 1 620 ? -20.354 -2.171 -3.282 1.00 98.75 620 MET A N 1
ATOM 5030 C CA . MET A 1 620 ? -19.505 -1.161 -2.653 1.00 98.75 620 MET A CA 1
ATOM 5031 C C . MET A 1 620 ? -20.097 -0.635 -1.340 1.00 98.75 620 MET A C 1
ATOM 5033 O O . MET A 1 620 ? -19.348 -0.450 -0.383 1.00 98.75 620 MET A O 1
ATOM 5037 N N . LYS A 1 621 ? -21.425 -0.481 -1.232 1.00 98.56 621 LYS A N 1
ATOM 5038 C CA . LYS A 1 621 ? -22.111 -0.178 0.041 1.00 98.56 621 LYS A CA 1
ATOM 5039 C C . LYS A 1 621 ? -21.898 -1.296 1.057 1.00 98.56 621 LYS A C 1
ATOM 5041 O O . LYS A 1 621 ? -21.650 -1.033 2.238 1.00 98.56 621 LYS A O 1
ATOM 5046 N N . LYS A 1 622 ? -21.950 -2.555 0.605 1.00 98.62 622 LYS A N 1
ATOM 5047 C CA . LYS A 1 622 ? -21.657 -3.701 1.469 1.00 98.62 622 LYS A CA 1
ATOM 5048 C C . LYS A 1 622 ? -20.196 -3.713 1.915 1.00 98.62 622 LYS A C 1
ATOM 5050 O O . LYS A 1 622 ? -19.923 -3.950 3.088 1.00 98.62 622 LYS A O 1
ATOM 5055 N N . MET A 1 623 ? -19.266 -3.429 1.007 1.00 98.56 623 MET A N 1
ATOM 5056 C CA . MET A 1 623 ? -17.839 -3.336 1.318 1.00 98.56 623 MET A CA 1
ATOM 5057 C C . MET A 1 623 ? -17.547 -2.216 2.326 1.00 98.56 623 MET A C 1
ATOM 5059 O O . MET A 1 623 ? -16.830 -2.455 3.293 1.00 98.56 623 MET A O 1
ATOM 5063 N N . ASP A 1 624 ? -18.156 -1.040 2.162 1.00 97.94 624 ASP A N 1
ATOM 5064 C CA . ASP A 1 624 ? -18.054 0.077 3.112 1.00 97.94 624 ASP A CA 1
ATOM 5065 C C . ASP A 1 624 ? -18.624 -0.266 4.496 1.00 97.94 624 ASP A C 1
ATOM 5067 O O . ASP A 1 624 ? -18.021 0.030 5.526 1.00 97.94 624 ASP A O 1
ATOM 5071 N N . SER A 1 625 ? -19.736 -1.000 4.551 1.00 97.25 625 SER A N 1
ATOM 5072 C CA . SER A 1 625 ? -20.275 -1.484 5.829 1.00 97.25 625 SER A CA 1
ATOM 5073 C C . SER A 1 625 ? -19.293 -2.435 6.530 1.00 97.25 625 SER A C 1
ATOM 5075 O O . SER A 1 625 ? -19.047 -2.315 7.735 1.00 97.25 625 SER A O 1
ATOM 5077 N N . ILE A 1 626 ? -18.664 -3.342 5.774 1.00 96.44 626 ILE A N 1
ATOM 5078 C CA . ILE A 1 626 ? -17.673 -4.292 6.297 1.00 96.44 626 ILE A CA 1
ATOM 5079 C C . ILE A 1 626 ? -16.405 -3.575 6.780 1.00 96.44 626 ILE A C 1
ATOM 5081 O O . ILE A 1 626 ? -15.922 -3.866 7.879 1.00 96.44 626 ILE A O 1
ATOM 5085 N N . SER A 1 627 ? -15.879 -2.610 6.017 1.00 93.81 627 SER A N 1
ATOM 5086 C CA . SER A 1 627 ? -14.687 -1.847 6.419 1.00 93.81 627 SER A CA 1
ATOM 5087 C C . SER A 1 627 ? -14.935 -1.100 7.741 1.00 93.81 627 SER A C 1
ATOM 5089 O O . SER A 1 627 ? -14.124 -1.180 8.675 1.00 93.81 627 SER A O 1
ATOM 5091 N N . ARG A 1 628 ? -16.129 -0.514 7.905 1.00 90.25 628 ARG A N 1
ATOM 5092 C CA . ARG A 1 628 ? -16.569 0.172 9.134 1.00 90.25 628 ARG A CA 1
ATOM 5093 C C . ARG A 1 628 ? -16.827 -0.764 10.310 1.00 90.25 628 ARG A C 1
ATOM 5095 O O . ARG A 1 628 ? -16.692 -0.357 11.460 1.00 90.25 628 ARG A O 1
ATOM 5102 N N . GLY A 1 629 ? -17.024 -2.057 10.071 1.00 87.69 629 GLY A N 1
ATOM 5103 C CA . GLY A 1 629 ? -17.018 -3.082 11.119 1.00 87.69 629 GLY A CA 1
ATOM 5104 C C . GLY A 1 629 ? -18.185 -4.038 11.115 1.00 87.69 629 GLY A C 1
ATOM 5105 O O . GLY A 1 629 ? -18.275 -4.856 12.029 1.00 87.69 629 GLY A O 1
ATOM 5106 N N . GLU A 1 630 ? -19.031 -3.990 10.091 1.00 92.94 630 GLU A N 1
ATOM 5107 C CA . GLU A 1 630 ? -19.955 -5.080 9.852 1.00 92.94 630 GLU A CA 1
ATOM 5108 C C . GLU A 1 630 ? -19.171 -6.383 9.637 1.00 92.94 630 GLU A C 1
ATOM 5110 O O . GLU A 1 630 ? -18.260 -6.479 8.813 1.00 92.94 630 GLU A O 1
ATOM 5115 N N . HIS A 1 631 ? -19.505 -7.408 10.413 1.00 91.50 631 HIS A N 1
ATOM 5116 C CA . HIS A 1 631 ? -18.803 -8.676 10.332 1.00 91.50 631 HIS A CA 1
ATOM 5117 C C . HIS A 1 631 ? -19.254 -9.474 9.100 1.00 91.50 631 HIS A C 1
ATOM 5119 O O . HIS A 1 631 ? -20.444 -9.701 8.892 1.00 91.50 631 HIS A O 1
ATOM 5125 N N . CYS A 1 632 ? -18.291 -9.942 8.304 1.00 94.88 632 CYS A N 1
ATOM 5126 C CA . CYS A 1 632 ? -18.532 -10.798 7.146 1.00 94.88 632 CYS A CA 1
ATOM 5127 C C . CYS A 1 632 ? -17.875 -12.164 7.359 1.00 94.88 632 CYS A C 1
ATOM 5129 O O . CYS A 1 632 ? -16.680 -12.320 7.121 1.00 94.88 632 CYS A O 1
ATOM 5131 N N . GLU A 1 633 ? -18.662 -13.167 7.748 1.00 94.75 633 GLU A N 1
ATOM 5132 C CA . GLU A 1 633 ? -18.182 -14.533 8.018 1.00 94.75 633 GLU A CA 1
ATOM 5133 C C . GLU A 1 633 ? -17.439 -15.142 6.815 1.00 94.75 633 GLU A C 1
ATOM 5135 O O . GLU A 1 633 ? -16.442 -15.841 6.967 1.00 94.75 633 GLU A O 1
ATOM 5140 N N . LYS A 1 634 ? -17.866 -14.836 5.581 1.00 96.38 634 LYS A N 1
ATOM 5141 C CA . LYS A 1 634 ? -17.198 -15.355 4.377 1.00 96.38 634 LYS A CA 1
ATOM 5142 C C . LYS A 1 634 ? -15.790 -14.802 4.178 1.00 96.38 634 LYS A C 1
ATOM 5144 O O . LYS A 1 634 ? -14.969 -15.513 3.613 1.00 96.38 634 LYS A O 1
ATOM 5149 N N . LEU A 1 635 ? -15.512 -13.574 4.612 1.00 95.50 635 LEU A N 1
ATOM 5150 C CA . LEU A 1 635 ? -14.182 -12.964 4.504 1.00 95.50 635 LEU A CA 1
ATOM 5151 C C . LEU A 1 635 ? -13.344 -13.191 5.763 1.00 95.50 635 LEU A C 1
ATOM 5153 O O . LEU A 1 635 ? -12.151 -13.451 5.654 1.00 95.50 635 LEU A O 1
ATOM 5157 N N . LEU A 1 636 ? -13.974 -13.112 6.938 1.00 92.88 636 LEU A N 1
ATOM 5158 C CA . LEU A 1 636 ? -13.315 -13.043 8.242 1.00 92.88 636 LEU A CA 1
ATOM 5159 C C . LEU A 1 636 ? -13.497 -14.305 9.096 1.00 92.88 636 LEU A C 1
ATOM 5161 O O . LEU A 1 636 ? -12.870 -14.403 10.143 1.00 92.88 636 LEU A O 1
ATOM 5165 N N . GLY A 1 637 ? -14.330 -15.273 8.706 1.00 90.94 637 GLY A N 1
ATOM 5166 C CA . GLY A 1 637 ? -14.665 -16.423 9.555 1.00 90.94 637 GLY A CA 1
ATOM 5167 C C . GLY A 1 637 ? -15.163 -15.966 10.926 1.00 90.94 637 GLY A C 1
ATOM 5168 O O . GLY A 1 637 ? -15.933 -15.023 11.007 1.00 90.94 637 GLY A O 1
ATOM 5169 N N . ASP A 1 638 ? -14.658 -16.571 12.001 1.00 83.94 638 ASP A N 1
ATOM 5170 C CA . ASP A 1 638 ? -14.994 -16.185 13.383 1.00 83.94 638 ASP A CA 1
ATOM 5171 C C . ASP A 1 638 ? -14.121 -15.040 13.935 1.00 83.94 638 ASP A C 1
ATOM 5173 O O . ASP A 1 638 ? -14.234 -14.672 15.109 1.00 83.94 638 ASP A O 1
ATOM 5177 N N . PHE A 1 639 ? -13.200 -14.496 13.131 1.00 83.88 639 PHE A N 1
ATOM 5178 C CA . PHE A 1 639 ? -12.290 -13.450 13.585 1.00 83.88 639 PHE A CA 1
ATOM 5179 C C . PHE A 1 639 ? -13.037 -12.114 13.659 1.00 83.88 639 PHE A C 1
ATOM 5181 O O . PHE A 1 639 ? -13.562 -11.603 12.668 1.00 83.88 639 PHE A O 1
ATOM 5188 N N . LYS A 1 640 ? -13.099 -11.538 14.861 1.00 62.88 640 LYS A N 1
ATOM 5189 C CA . LYS A 1 640 ? -13.669 -10.208 15.108 1.00 62.88 640 LYS A CA 1
ATOM 5190 C C . LYS A 1 640 ? -12.553 -9.188 15.308 1.00 62.88 640 LYS A C 1
ATOM 5192 O O . LYS A 1 640 ? -11.459 -9.549 15.736 1.00 62.88 640 LYS A O 1
ATOM 5197 N N . LYS A 1 641 ? -12.858 -7.914 15.024 1.00 59.22 641 LYS A N 1
ATOM 5198 C CA . LYS A 1 641 ? -11.971 -6.778 15.314 1.00 59.22 641 LYS A CA 1
ATOM 5199 C C . LYS A 1 641 ? -11.528 -6.860 16.777 1.00 59.22 641 LYS A C 1
ATOM 5201 O O . LYS A 1 641 ? -12.375 -6.919 17.666 1.00 59.22 641 LYS A O 1
ATOM 5206 N N . LYS A 1 642 ? -10.217 -6.841 17.021 1.00 53.47 642 LYS A N 1
ATOM 5207 C CA . LYS A 1 642 ? -9.670 -6.659 18.374 1.00 53.47 642 LYS A CA 1
ATOM 5208 C C . LYS A 1 642 ? -9.946 -5.247 18.879 1.00 53.47 642 LYS A C 1
ATOM 5210 O O . LYS A 1 642 ? -10.158 -4.982 20.055 1.00 53.47 642 LYS A O 1
ATOM 5215 N N . THR A 1 643 ? -9.963 -4.298 17.960 1.00 49.06 643 THR A N 1
ATOM 5216 C CA . THR A 1 643 ? -9.943 -2.892 18.301 1.00 49.06 643 THR A CA 1
ATOM 5217 C C . THR A 1 643 ? -11.326 -2.339 18.678 1.00 49.06 643 THR A C 1
ATOM 5219 O O . THR A 1 643 ? -11.935 -1.571 17.946 1.00 49.06 643 THR A O 1
ATOM 5222 N N . GLU A 1 644 ? -11.787 -2.603 19.897 1.00 41.09 644 GLU A N 1
ATOM 5223 C CA . GLU A 1 644 ? -12.532 -1.592 20.659 1.00 41.09 644 GLU A CA 1
ATOM 5224 C C . GLU A 1 644 ? -11.526 -0.751 21.464 1.00 41.09 644 GLU A C 1
ATOM 5226 O O . GLU A 1 644 ? -10.455 -1.228 21.841 1.00 41.09 644 GLU A O 1
ATOM 5231 N N . GLN A 1 645 ? -11.819 0.524 21.734 1.00 39.69 645 GLN A N 1
ATOM 5232 C CA . GLN A 1 645 ? -10.979 1.418 22.563 1.00 39.69 645 GLN A CA 1
ATOM 5233 C C . GLN A 1 645 ? -10.646 0.814 23.952 1.00 39.69 645 GLN A C 1
ATOM 5235 O O . GLN A 1 645 ? -9.641 1.150 24.592 1.00 39.69 645 GLN A O 1
ATOM 5240 N N . THR A 1 646 ? -11.476 -0.133 24.382 1.00 42.03 646 THR A N 1
ATOM 5241 C CA . THR A 1 646 ? -11.353 -1.017 25.541 1.00 42.03 646 THR A CA 1
ATOM 5242 C C . THR A 1 646 ? -10.120 -1.926 25.481 1.00 42.03 646 THR A C 1
ATOM 5244 O O . THR A 1 646 ? -9.537 -2.201 26.523 1.00 42.03 646 THR A O 1
ATOM 5247 N N . GLU A 1 647 ? -9.642 -2.353 24.308 1.00 46.38 647 GLU A N 1
ATOM 5248 C CA . GLU A 1 647 ? -8.510 -3.288 24.202 1.00 46.38 647 GLU A CA 1
ATOM 5249 C C . GLU A 1 647 ? -7.137 -2.651 24.393 1.00 46.38 647 GLU A C 1
ATOM 5251 O O . GLU A 1 647 ? -6.262 -3.283 24.972 1.00 46.38 647 GLU A O 1
ATOM 5256 N N . LEU A 1 648 ? -6.938 -1.390 24.002 1.00 45.97 648 LEU A N 1
ATOM 5257 C CA . LEU A 1 648 ? -5.699 -0.675 24.331 1.00 45.97 648 LEU A CA 1
ATOM 5258 C C . LEU A 1 648 ? -5.632 -0.414 25.844 1.00 45.97 648 LEU A C 1
ATOM 5260 O O . LEU A 1 648 ? -4.575 -0.527 26.455 1.00 45.97 648 LEU A O 1
ATOM 5264 N N . THR A 1 649 ? -6.791 -0.155 26.457 1.00 41.75 649 THR A N 1
ATOM 5265 C CA . THR A 1 649 ? -6.955 -0.062 27.914 1.00 41.75 649 THR A CA 1
ATOM 5266 C C . THR A 1 649 ? -6.713 -1.424 28.579 1.00 41.75 649 THR A C 1
ATOM 5268 O O . THR A 1 649 ? -5.973 -1.479 29.549 1.00 41.75 649 THR A O 1
ATOM 5271 N N . ARG A 1 650 ? -7.192 -2.545 28.017 1.00 43.56 650 ARG A N 1
ATOM 5272 C CA . ARG A 1 650 ? -6.849 -3.905 28.483 1.00 43.56 650 ARG A CA 1
ATOM 5273 C C . ARG A 1 650 ? -5.388 -4.273 28.245 1.00 43.56 650 ARG A C 1
ATOM 5275 O O . ARG A 1 650 ? -4.823 -4.966 29.075 1.00 43.56 650 ARG A O 1
ATOM 5282 N N . LEU A 1 651 ? -4.747 -3.814 27.171 1.00 46.44 651 LEU A N 1
ATOM 5283 C CA . LEU A 1 651 ? -3.308 -3.966 26.955 1.00 46.44 651 LEU A CA 1
ATOM 5284 C C . LEU A 1 651 ? -2.552 -3.252 28.080 1.00 46.44 651 LEU A C 1
ATOM 5286 O O . LEU A 1 651 ? -1.732 -3.877 28.738 1.00 46.44 651 LEU A O 1
ATOM 5290 N N . LEU A 1 652 ? -2.914 -2.001 28.371 1.00 46.06 652 LEU A N 1
ATOM 5291 C CA . LEU A 1 652 ? -2.359 -1.198 29.465 1.00 46.06 652 LEU A CA 1
ATOM 5292 C C . LEU A 1 652 ? -2.660 -1.765 30.863 1.00 46.06 652 LEU A C 1
ATOM 5294 O O . LEU A 1 652 ? -1.801 -1.695 31.731 1.00 46.06 652 LEU A O 1
ATOM 5298 N N . LEU A 1 653 ? -3.828 -2.380 31.070 1.00 39.66 653 LEU A N 1
ATOM 5299 C CA . LEU A 1 653 ? -4.224 -3.030 32.329 1.00 39.66 653 LEU A CA 1
ATOM 5300 C C . LEU A 1 653 ? -3.659 -4.458 32.482 1.00 39.66 653 LEU A C 1
ATOM 5302 O O . LEU A 1 653 ? -3.438 -4.924 33.596 1.00 39.66 653 LEU A O 1
ATOM 5306 N N . SER A 1 654 ? -3.406 -5.170 31.378 1.00 41.34 654 SER A N 1
ATOM 5307 C CA . SER A 1 654 ? -2.755 -6.495 31.358 1.00 41.34 654 SER A CA 1
ATOM 5308 C C . SER A 1 654 ? -1.235 -6.401 31.508 1.00 41.34 654 SER A C 1
ATOM 5310 O O . SER A 1 654 ? -0.569 -7.376 31.874 1.00 41.34 654 SER A O 1
ATOM 5312 N N . ILE A 1 655 ? -0.684 -5.210 31.267 1.00 45.78 655 ILE A N 1
ATOM 5313 C CA . ILE A 1 655 ? 0.651 -4.817 31.685 1.00 45.78 655 ILE A CA 1
ATOM 5314 C C . ILE A 1 655 ? 0.615 -4.680 33.211 1.00 45.78 655 ILE A C 1
ATOM 5316 O O . ILE A 1 655 ? 0.248 -3.660 33.780 1.00 45.78 655 ILE A O 1
ATOM 5320 N N . ASN A 1 656 ? 0.972 -5.764 33.896 1.00 43.25 656 ASN A N 1
ATOM 5321 C CA . ASN A 1 656 ? 1.112 -5.759 35.344 1.00 43.25 656 ASN A CA 1
ATOM 5322 C C . ASN A 1 656 ? 2.193 -4.726 35.739 1.00 43.25 656 ASN A C 1
ATOM 5324 O O . ASN A 1 656 ? 3.344 -4.915 35.332 1.00 43.25 656 ASN A O 1
ATOM 5328 N N . PRO A 1 657 ? 1.891 -3.695 36.555 1.00 42.22 657 PRO A N 1
ATOM 5329 C CA . PRO A 1 657 ? 2.871 -2.683 36.970 1.00 42.22 657 PRO A CA 1
ATOM 5330 C C . PRO A 1 657 ? 4.066 -3.273 37.743 1.00 42.22 657 PRO A C 1
ATOM 5332 O O . PRO A 1 657 ? 5.105 -2.632 37.874 1.00 42.22 657 PRO A O 1
ATOM 5335 N N . LYS A 1 658 ? 3.965 -4.533 38.199 1.00 38.81 658 LYS A N 1
ATOM 5336 C CA . LYS A 1 658 ? 5.057 -5.284 38.840 1.00 38.81 658 LYS A CA 1
ATOM 5337 C C . LYS A 1 658 ? 5.972 -6.046 37.870 1.00 38.81 658 LYS A C 1
ATOM 5339 O O . LYS A 1 658 ? 6.967 -6.613 38.318 1.00 38.81 658 LYS A O 1
ATOM 5344 N N . ARG A 1 659 ? 5.674 -6.108 36.563 1.00 47.34 659 ARG A N 1
ATOM 5345 C CA . ARG A 1 659 ? 6.558 -6.726 35.554 1.00 47.34 659 ARG A CA 1
ATOM 5346 C C . ARG A 1 659 ? 7.382 -5.664 34.828 1.00 47.34 659 ARG A C 1
ATOM 5348 O O . ARG A 1 659 ? 6.881 -4.620 34.428 1.00 47.34 659 ARG A O 1
ATOM 5355 N N . TRP A 1 660 ? 8.667 -5.955 34.645 1.00 43.59 660 TRP A N 1
ATOM 5356 C CA . TRP A 1 660 ? 9.626 -5.059 34.006 1.00 43.59 660 TRP A CA 1
ATOM 5357 C C . TRP A 1 660 ? 9.308 -4.911 32.508 1.00 43.59 660 TRP A C 1
ATOM 5359 O O . TRP A 1 660 ? 9.538 -5.828 31.727 1.00 43.59 660 TRP A O 1
ATOM 5369 N N . ILE A 1 661 ? 8.772 -3.760 32.103 1.00 54.12 661 ILE A N 1
ATOM 5370 C CA . ILE A 1 661 ? 8.653 -3.365 30.691 1.00 54.12 661 ILE A CA 1
ATOM 5371 C C . ILE A 1 661 ? 9.985 -2.731 30.281 1.00 54.12 661 ILE A C 1
ATOM 5373 O O . ILE A 1 661 ? 10.512 -1.890 31.016 1.00 54.12 661 ILE A O 1
ATOM 5377 N N . CYS A 1 662 ? 10.575 -3.120 29.150 1.00 55.72 662 CYS A N 1
ATOM 5378 C CA . CYS A 1 662 ? 11.782 -2.439 28.681 1.00 55.72 662 CYS A CA 1
ATOM 5379 C C . CYS A 1 662 ? 11.449 -1.013 28.200 1.00 55.72 662 CYS A C 1
ATOM 5381 O O . CYS A 1 662 ? 10.315 -0.710 27.827 1.00 55.72 662 CYS A O 1
ATOM 5383 N N . ASN A 1 663 ? 12.441 -0.121 28.222 1.00 61.81 663 ASN A N 1
ATOM 5384 C CA . ASN A 1 663 ? 12.248 1.287 27.858 1.00 61.81 663 ASN A CA 1
ATOM 5385 C C . ASN A 1 663 ? 11.708 1.449 26.428 1.00 61.81 663 ASN A C 1
ATOM 5387 O O . ASN A 1 663 ? 10.935 2.365 26.177 1.00 61.81 663 ASN A O 1
ATOM 5391 N N . ASP A 1 664 ? 12.068 0.539 25.525 1.00 55.62 664 ASP A N 1
ATOM 5392 C CA . ASP A 1 664 ? 11.704 0.614 24.111 1.00 55.62 664 ASP A CA 1
ATOM 5393 C C . ASP A 1 664 ? 10.194 0.439 23.891 1.00 55.62 664 ASP A C 1
ATOM 5395 O O . ASP A 1 664 ? 9.603 1.215 23.151 1.00 55.62 664 ASP A O 1
ATOM 5399 N N . ILE A 1 665 ? 9.533 -0.472 24.622 1.00 55.62 665 ILE A N 1
ATOM 5400 C CA . ILE A 1 665 ? 8.061 -0.615 24.583 1.00 55.62 665 ILE A CA 1
ATOM 5401 C C . ILE A 1 665 ? 7.384 0.658 25.095 1.00 55.62 665 ILE A C 1
ATOM 5403 O O . ILE A 1 665 ? 6.378 1.096 24.544 1.00 55.62 665 ILE A O 1
ATOM 5407 N N . MET A 1 666 ? 7.926 1.256 26.160 1.00 63.22 666 MET A N 1
ATOM 5408 C CA . MET A 1 666 ? 7.388 2.505 26.699 1.00 63.22 666 MET A CA 1
ATOM 5409 C C . MET A 1 666 ? 7.545 3.650 25.696 1.00 63.22 666 MET A C 1
ATOM 5411 O O . MET A 1 666 ? 6.616 4.435 25.538 1.00 63.22 666 MET A O 1
ATOM 5415 N N . TYR A 1 667 ? 8.671 3.720 24.981 1.00 64.81 667 TYR A N 1
ATOM 5416 C CA . TYR A 1 667 ? 8.866 4.706 23.921 1.00 64.81 667 TYR A CA 1
ATOM 5417 C C . TYR A 1 667 ? 7.947 4.466 22.725 1.00 64.81 667 TYR A C 1
ATOM 5419 O O . TYR A 1 667 ? 7.375 5.427 22.231 1.00 64.81 667 TYR A O 1
ATOM 5427 N N . ASP A 1 668 ? 7.727 3.219 22.308 1.00 58.50 668 ASP A N 1
ATOM 5428 C CA . ASP A 1 668 ? 6.767 2.903 21.244 1.00 58.50 668 ASP A CA 1
ATOM 5429 C C . ASP A 1 668 ? 5.338 3.323 21.626 1.00 58.50 668 ASP A C 1
ATOM 5431 O O . ASP A 1 668 ? 4.604 3.852 20.796 1.00 58.50 668 ASP A O 1
ATOM 5435 N N . LEU A 1 669 ? 4.948 3.167 22.897 1.00 62.06 669 LEU A N 1
ATOM 5436 C CA . LEU A 1 669 ? 3.669 3.680 23.400 1.00 62.06 669 LEU A CA 1
ATOM 5437 C C . LEU A 1 669 ? 3.619 5.215 23.429 1.00 62.06 669 LEU A C 1
ATOM 5439 O O . LEU A 1 669 ? 2.559 5.776 23.157 1.00 62.06 669 LEU A O 1
ATOM 5443 N N . PHE A 1 670 ? 4.739 5.890 23.716 1.00 69.88 670 PHE A N 1
ATOM 5444 C CA . PHE A 1 670 ? 4.837 7.357 23.659 1.00 69.88 670 PHE A CA 1
ATOM 5445 C C . PHE A 1 670 ? 4.568 7.896 22.255 1.00 69.88 670 PHE A C 1
ATOM 5447 O O . PHE A 1 670 ? 3.921 8.929 22.132 1.00 69.88 670 PHE A O 1
ATOM 5454 N N . ARG A 1 671 ? 4.963 7.156 21.213 1.00 62.84 671 ARG A N 1
ATOM 5455 C CA . ARG A 1 671 ? 4.694 7.523 19.812 1.00 62.84 671 ARG A CA 1
ATOM 5456 C C . ARG A 1 671 ? 3.224 7.387 19.409 1.00 62.84 671 ARG A C 1
ATOM 5458 O O . ARG A 1 671 ? 2.764 8.020 18.466 1.00 62.84 671 ARG A O 1
ATOM 5465 N N . LEU A 1 672 ? 2.487 6.498 20.076 1.00 55.62 672 LEU A N 1
ATOM 5466 C CA . LEU A 1 672 ? 1.119 6.121 19.695 1.00 55.62 672 LEU A CA 1
ATOM 5467 C C . LEU A 1 672 ? 0.037 6.900 20.444 1.00 55.62 672 LEU A C 1
ATOM 5469 O O . LEU A 1 672 ? -1.089 7.022 19.955 1.00 55.62 672 LEU A O 1
ATOM 5473 N N . LEU A 1 673 ? 0.351 7.361 21.652 1.00 62.56 673 LEU A N 1
ATOM 5474 C CA . LEU A 1 673 ? -0.574 8.049 22.544 1.00 62.56 673 LEU A CA 1
ATOM 5475 C C . LEU A 1 673 ? -0.271 9.548 22.535 1.00 62.56 673 LEU A C 1
ATOM 5477 O O . LEU A 1 673 ? 0.882 9.953 22.624 1.00 62.56 673 LEU A O 1
ATOM 5481 N N . ASP A 1 674 ? -1.312 10.375 22.481 1.00 62.06 674 ASP A N 1
ATOM 5482 C CA . ASP A 1 674 ? -1.151 11.813 22.706 1.00 62.06 674 ASP A CA 1
ATOM 5483 C C . ASP A 1 674 ? -0.728 12.106 24.164 1.00 62.06 674 ASP A C 1
ATOM 5485 O O . ASP A 1 674 ? -0.861 11.265 25.062 1.00 62.06 674 ASP A O 1
ATOM 5489 N N . ARG A 1 675 ? -0.202 13.311 24.424 1.00 69.75 675 ARG A N 1
ATOM 5490 C CA . ARG A 1 675 ? 0.264 13.713 25.767 1.00 69.75 675 ARG A CA 1
ATOM 5491 C C . ARG A 1 675 ? -0.797 13.520 26.866 1.00 69.75 675 ARG A C 1
ATOM 5493 O O . ARG A 1 675 ? -0.434 12.993 27.923 1.00 69.75 675 ARG A O 1
ATOM 5500 N N . PRO A 1 676 ? -2.085 13.858 26.646 1.00 67.88 676 PRO A N 1
ATOM 5501 C CA . PRO A 1 676 ? -3.133 13.589 27.629 1.00 67.88 676 PRO A CA 1
ATOM 5502 C C . PRO A 1 676 ? -3.322 12.099 27.922 1.00 67.88 676 PRO A C 1
ATOM 5504 O O . PRO A 1 676 ? -3.466 11.701 29.080 1.00 67.88 676 PRO A O 1
ATOM 5507 N N . GLN A 1 677 ? -3.283 11.251 26.893 1.00 67.38 677 GLN A N 1
ATOM 5508 C CA . GLN A 1 677 ? -3.358 9.806 27.054 1.00 67.38 677 GLN A CA 1
ATOM 5509 C C . GLN A 1 677 ? -2.121 9.245 27.752 1.00 67.38 677 GLN A C 1
ATOM 5511 O O . GLN A 1 677 ? -2.272 8.316 28.536 1.00 67.38 677 GLN A O 1
ATOM 5516 N N . LEU A 1 678 ? -0.927 9.799 27.536 1.00 72.50 678 LEU A N 1
ATOM 5517 C CA . LEU A 1 678 ? 0.278 9.404 28.272 1.00 72.50 678 LEU A CA 1
ATOM 5518 C C . LEU A 1 678 ? 0.177 9.733 29.762 1.00 72.50 678 LEU A C 1
ATOM 5520 O O . LEU A 1 678 ? 0.447 8.863 30.595 1.00 72.50 678 LEU A O 1
ATOM 5524 N N . GLY A 1 679 ? -0.274 10.946 30.092 1.00 70.50 679 GLY A N 1
ATOM 5525 C CA . GLY A 1 679 ? -0.568 11.352 31.466 1.00 70.50 679 GLY A CA 1
ATOM 5526 C C . GLY A 1 679 ? -1.573 10.409 32.130 1.00 70.50 679 GLY A C 1
ATOM 5527 O O . GLY A 1 679 ? -1.302 9.836 33.182 1.00 70.50 679 GLY A O 1
ATOM 5528 N N . LEU A 1 680 ? -2.704 10.165 31.468 1.00 67.88 680 LEU A N 1
ATOM 5529 C CA . LEU A 1 680 ? -3.788 9.375 32.044 1.00 67.88 680 LEU A CA 1
ATOM 5530 C C . LEU A 1 680 ? -3.494 7.868 32.110 1.00 67.88 680 LEU A C 1
ATOM 5532 O O . LEU A 1 680 ? -3.879 7.200 33.063 1.00 67.88 680 LEU A O 1
ATOM 5536 N N . LYS A 1 681 ? -2.868 7.304 31.074 1.00 66.44 681 LYS A N 1
ATOM 5537 C CA . LYS A 1 681 ? -2.773 5.847 30.885 1.00 66.44 681 LYS A CA 1
ATOM 5538 C C . LYS A 1 681 ? -1.437 5.244 31.303 1.00 66.44 681 LYS A C 1
ATOM 5540 O O . LYS A 1 681 ? -1.366 4.029 31.454 1.00 66.44 681 LYS A O 1
ATOM 5545 N N . LEU A 1 682 ? -0.381 6.046 31.454 1.00 70.94 682 LEU A N 1
ATOM 5546 C CA . LEU A 1 682 ? 0.956 5.548 31.804 1.00 70.94 682 LEU A CA 1
ATOM 5547 C C . LEU A 1 682 ? 1.528 6.215 33.053 1.00 70.94 682 LEU A C 1
ATOM 5549 O O . LEU A 1 682 ? 2.125 5.522 33.879 1.00 70.94 682 LEU A O 1
ATOM 5553 N N . ALA A 1 683 ? 1.328 7.523 33.223 1.00 72.38 683 ALA A N 1
ATOM 5554 C CA . ALA A 1 683 ? 1.904 8.250 34.352 1.00 72.38 683 ALA A CA 1
ATOM 5555 C C . ALA A 1 683 ? 1.371 7.778 35.712 1.00 72.38 683 ALA A C 1
ATOM 5557 O O . ALA A 1 683 ? 2.135 7.643 36.669 1.00 72.38 683 ALA A O 1
ATOM 5558 N N . LEU A 1 684 ? 0.078 7.447 35.769 1.00 68.56 684 LEU A N 1
ATOM 5559 C CA . LEU A 1 684 ? -0.588 6.964 36.980 1.00 68.56 684 LEU A CA 1
ATOM 5560 C C . LEU A 1 684 ? -0.162 5.544 37.400 1.00 68.56 684 LEU A C 1
ATOM 5562 O O . LEU A 1 684 ? -0.412 5.155 38.533 1.00 68.56 684 LEU A O 1
ATOM 5566 N N . PHE A 1 685 ? 0.505 4.768 36.534 1.00 64.69 685 PHE A N 1
ATOM 5567 C CA . PHE A 1 685 ? 0.740 3.329 36.766 1.00 64.69 685 PHE A CA 1
ATOM 5568 C C . PHE A 1 685 ? 2.208 2.911 36.796 1.00 64.69 685 PHE A C 1
ATOM 5570 O O . PHE A 1 685 ? 2.515 1.795 37.212 1.00 64.69 685 PHE A O 1
ATOM 5577 N N . SER A 1 686 ? 3.121 3.757 36.316 1.00 67.12 686 SER A N 1
ATOM 5578 C CA . SER A 1 686 ? 4.521 3.372 36.153 1.00 67.12 686 SER A CA 1
ATOM 5579 C C . SER A 1 686 ? 5.460 4.347 36.862 1.00 67.12 686 SER A C 1
ATOM 5581 O O . SER A 1 686 ? 5.677 5.447 36.354 1.00 67.12 686 SER A O 1
ATOM 5583 N N . PRO A 1 687 ? 6.140 3.940 37.952 1.00 65.12 687 PRO A N 1
ATOM 5584 C CA . PRO A 1 687 ? 7.159 4.777 38.596 1.00 65.12 687 PRO A CA 1
ATOM 5585 C C . PRO A 1 687 ? 8.346 5.092 37.666 1.00 65.12 687 PRO A C 1
ATOM 5587 O O . PRO A 1 687 ? 9.088 6.048 37.882 1.00 65.12 687 PRO A O 1
ATOM 5590 N N . ARG A 1 688 ? 8.528 4.312 36.590 1.00 70.38 688 ARG A N 1
ATOM 5591 C CA . ARG A 1 688 ? 9.559 4.539 35.562 1.00 70.38 688 ARG A CA 1
ATOM 5592 C C . ARG A 1 688 ? 9.160 5.580 34.525 1.00 70.38 688 ARG A C 1
ATOM 5594 O O . ARG A 1 688 ? 10.046 6.086 33.835 1.00 70.38 688 ARG A O 1
ATOM 5601 N N . PHE A 1 689 ? 7.867 5.893 34.408 1.00 73.75 689 PHE A N 1
ATOM 5602 C CA . PHE A 1 689 ? 7.350 6.888 33.470 1.00 73.75 689 PHE A CA 1
ATOM 5603 C C . PHE A 1 689 ? 8.135 8.193 33.579 1.00 73.75 689 PHE A C 1
ATOM 5605 O O . PHE A 1 689 ? 8.563 8.739 32.568 1.00 73.75 689 PHE A O 1
ATOM 5612 N N . ASN A 1 690 ? 8.449 8.609 34.806 1.00 71.38 690 ASN A N 1
ATOM 5613 C CA . ASN A 1 690 ? 9.109 9.878 35.054 1.00 71.38 690 ASN A CA 1
ATOM 5614 C C . ASN A 1 690 ? 10.499 9.990 34.403 1.00 71.38 690 ASN A C 1
ATOM 5616 O O . ASN A 1 690 ? 10.803 10.963 33.712 1.00 71.38 690 ASN A O 1
ATOM 5620 N N . ALA A 1 691 ? 11.345 8.972 34.578 1.00 71.88 691 ALA A N 1
ATOM 5621 C CA . ALA A 1 691 ? 12.679 8.945 33.976 1.00 71.88 691 ALA A CA 1
ATOM 5622 C C . ALA A 1 691 ? 12.612 8.856 32.441 1.00 71.88 691 ALA A C 1
ATOM 5624 O O . ALA A 1 691 ? 13.436 9.439 31.734 1.00 71.88 691 ALA A O 1
ATOM 5625 N N . LEU A 1 692 ? 11.612 8.139 31.922 1.00 74.06 692 LEU A N 1
ATOM 5626 C CA . LEU A 1 692 ? 11.420 7.929 30.489 1.00 74.06 692 LEU A CA 1
ATOM 5627 C C . LEU A 1 692 ? 10.913 9.180 29.780 1.00 74.06 692 LEU A C 1
ATOM 5629 O O . LEU A 1 692 ? 11.443 9.517 28.726 1.00 74.06 692 LEU A O 1
ATOM 5633 N N . VAL A 1 693 ? 9.951 9.889 30.372 1.00 73.06 693 VAL A N 1
ATOM 5634 C CA . VAL A 1 693 ? 9.422 11.166 29.872 1.00 73.06 693 VAL A CA 1
ATOM 5635 C C . VAL A 1 693 ? 10.526 12.203 29.765 1.00 73.06 693 VAL A C 1
ATOM 5637 O O . VAL A 1 693 ? 10.668 12.829 28.718 1.00 73.06 693 VAL A O 1
ATOM 5640 N N . ASN A 1 694 ? 11.360 12.346 30.797 1.00 71.62 694 ASN A N 1
ATOM 5641 C CA . ASN A 1 694 ? 12.465 13.303 30.754 1.00 71.62 694 ASN A CA 1
ATOM 5642 C C . ASN A 1 694 ? 13.454 13.008 29.626 1.00 71.62 694 ASN A C 1
ATOM 5644 O O . ASN A 1 694 ? 13.905 13.937 28.957 1.00 71.62 694 ASN A O 1
ATOM 5648 N N . LYS A 1 695 ? 13.741 11.724 29.385 1.00 73.56 695 LYS A N 1
ATOM 5649 C CA . LYS A 1 695 ? 14.624 11.293 28.302 1.00 73.56 695 LYS A CA 1
ATOM 5650 C C . LYS A 1 695 ? 13.981 11.410 26.914 1.00 73.56 695 LYS A C 1
ATOM 5652 O O . LYS A 1 695 ? 14.683 11.740 25.970 1.00 73.56 695 LYS A O 1
ATOM 5657 N N . HIS A 1 696 ? 12.684 11.134 26.775 1.00 70.88 696 HIS A N 1
ATOM 5658 C CA . HIS A 1 696 ? 11.992 11.166 25.482 1.00 70.88 696 HIS A CA 1
ATOM 5659 C C . HIS A 1 696 ? 11.671 12.594 25.032 1.00 70.88 696 HIS A C 1
ATOM 5661 O O . HIS A 1 696 ? 11.963 12.971 23.906 1.00 70.88 696 HIS A O 1
ATOM 5667 N N . PHE A 1 697 ? 11.129 13.415 25.934 1.00 69.62 697 PHE A N 1
ATOM 5668 C CA . PHE A 1 697 ? 10.692 14.778 25.626 1.00 69.62 697 PHE A CA 1
ATOM 5669 C C . PHE A 1 697 ? 11.769 15.843 25.899 1.00 69.62 697 PHE A C 1
ATOM 5671 O O . PHE A 1 697 ? 11.457 17.035 25.940 1.00 69.62 697 PHE A O 1
ATOM 5678 N N . ASN A 1 698 ? 13.025 15.438 26.143 1.00 65.56 698 ASN A N 1
ATOM 5679 C CA . ASN A 1 698 ? 14.167 16.322 26.429 1.00 65.56 698 ASN A CA 1
ATOM 5680 C C . ASN A 1 698 ? 13.860 17.424 27.456 1.00 65.56 698 ASN A C 1
ATOM 5682 O O . ASN A 1 698 ? 14.292 18.569 27.331 1.00 65.56 698 ASN A O 1
ATOM 5686 N N . GLY A 1 699 ? 13.056 17.096 28.464 1.00 59.31 699 GLY A N 1
ATOM 5687 C CA . GLY A 1 699 ? 12.692 18.039 29.509 1.00 59.31 699 GLY A CA 1
ATOM 5688 C C . GLY A 1 699 ? 11.663 19.122 29.130 1.00 59.31 699 GLY A C 1
ATOM 5689 O O . GLY A 1 699 ? 11.319 19.898 30.017 1.00 59.31 699 GLY A O 1
ATOM 5690 N N . LYS A 1 700 ? 11.126 19.172 27.901 1.00 57.91 700 LYS A N 1
ATOM 5691 C CA . LYS A 1 700 ? 10.337 20.323 27.400 1.00 57.91 700 LYS A CA 1
ATOM 5692 C C . LYS A 1 700 ? 8.811 20.147 27.332 1.00 57.91 700 LYS A C 1
ATOM 5694 O O . LYS A 1 700 ? 8.123 21.131 27.091 1.00 57.91 700 LYS A O 1
ATOM 5699 N N . ALA A 1 701 ? 8.264 18.947 27.535 1.00 60.75 701 ALA A N 1
ATOM 5700 C CA . ALA A 1 701 ? 6.823 18.707 27.373 1.00 60.75 701 ALA A CA 1
ATOM 5701 C C . ALA A 1 701 ? 6.054 18.691 28.705 1.00 60.75 701 ALA A C 1
ATOM 5703 O O . ALA A 1 701 ? 6.393 17.915 29.599 1.00 60.75 701 ALA A O 1
ATOM 5704 N N . GLU A 1 702 ? 4.995 19.498 28.812 1.00 64.56 702 GLU A N 1
ATOM 5705 C CA . GLU A 1 702 ? 3.959 19.341 29.842 1.00 64.56 702 GLU A CA 1
ATOM 5706 C C . GLU A 1 702 ? 2.975 18.228 29.455 1.00 64.56 702 GLU A C 1
ATOM 5708 O O . GLU A 1 702 ? 2.652 18.057 28.275 1.00 64.56 702 GLU A O 1
ATOM 5713 N N . LEU A 1 703 ? 2.530 17.451 30.446 1.00 69.12 703 LEU A N 1
ATOM 5714 C CA . LEU A 1 703 ? 1.637 16.304 30.284 1.00 69.12 703 LEU A CA 1
ATOM 5715 C C . LEU A 1 703 ? 0.329 16.578 31.031 1.00 69.12 703 LEU A C 1
ATOM 5717 O O . LEU A 1 703 ? 0.107 16.096 32.141 1.00 69.12 703 LEU A O 1
ATOM 5721 N N . THR A 1 704 ? -0.526 17.398 30.433 1.00 67.56 704 THR A N 1
ATOM 5722 C CA . THR A 1 704 ? -1.822 17.755 31.015 1.00 67.56 704 THR A CA 1
ATOM 5723 C C . THR A 1 704 ? -2.815 16.607 30.877 1.00 67.56 704 THR A C 1
ATOM 5725 O O . THR A 1 704 ? -3.003 16.075 29.783 1.00 67.56 704 THR A O 1
ATOM 5728 N N . ILE A 1 705 ? -3.493 16.245 31.963 1.00 67.19 705 ILE A N 1
ATOM 5729 C CA . ILE A 1 705 ? -4.638 15.338 31.931 1.00 67.19 705 ILE A CA 1
ATOM 5730 C C . ILE A 1 705 ? -5.897 16.189 31.721 1.00 67.19 705 ILE A C 1
ATOM 5732 O O . ILE A 1 705 ? -6.398 16.824 32.643 1.00 67.19 705 ILE A O 1
ATOM 5736 N N . TRP A 1 706 ? -6.404 16.202 30.485 1.00 54.16 706 TRP A N 1
ATOM 5737 C CA . TRP A 1 706 ? -7.527 17.048 30.036 1.00 54.16 706 TRP A CA 1
ATOM 5738 C C . TRP A 1 706 ? -8.917 16.559 30.468 1.00 54.16 706 TRP A C 1
ATOM 5740 O O . TRP A 1 706 ? -9.922 16.912 29.856 1.00 54.16 706 TRP A O 1
ATOM 5750 N N . ARG A 1 707 ? -8.999 15.686 31.469 1.00 67.62 707 ARG A N 1
ATOM 5751 C CA . ARG A 1 707 ? -10.270 15.121 31.928 1.00 67.62 707 ARG A CA 1
ATOM 5752 C C . ARG A 1 707 ? -10.443 15.388 33.408 1.00 67.62 707 ARG A C 1
ATOM 5754 O O . ARG A 1 707 ? -9.461 15.302 34.139 1.00 67.62 707 ARG A O 1
ATOM 5761 N N . THR A 1 708 ? -11.686 15.615 33.817 1.00 70.62 708 THR A N 1
ATOM 5762 C CA . THR A 1 708 ? -12.080 15.579 35.222 1.00 70.62 708 THR A CA 1
ATOM 5763 C C . THR A 1 708 ? -11.762 14.206 35.796 1.00 70.62 708 THR A C 1
ATOM 5765 O O . THR A 1 708 ? -12.195 13.174 35.258 1.00 70.62 708 THR A O 1
ATOM 5768 N N . ILE A 1 709 ? -10.964 14.208 36.859 1.00 76.56 709 ILE A N 1
ATOM 5769 C CA . ILE A 1 709 ? -10.640 13.019 37.636 1.00 76.56 709 ILE A CA 1
ATOM 5770 C C . ILE A 1 709 ? -11.324 13.140 38.985 1.00 76.56 709 ILE A C 1
ATOM 5772 O O . ILE A 1 709 ? -11.126 14.131 39.676 1.00 76.56 709 ILE A O 1
ATOM 5776 N N . THR A 1 710 ? -12.075 12.118 39.373 1.00 81.38 710 THR A N 1
ATOM 5777 C CA . THR A 1 710 ? -12.786 12.081 40.650 1.00 81.38 710 THR A CA 1
ATOM 5778 C C . THR A 1 710 ? -12.157 11.031 41.559 1.00 81.38 710 THR A C 1
ATOM 5780 O O . THR A 1 710 ? -12.066 9.865 41.179 1.00 81.38 710 THR A O 1
ATOM 5783 N N . ILE A 1 711 ? -11.731 11.410 42.763 1.00 83.88 711 ILE A N 1
ATOM 5784 C CA . ILE A 1 711 ? -11.383 10.466 43.831 1.00 83.88 711 ILE A CA 1
ATOM 5785 C C . ILE A 1 711 ? -12.663 10.149 44.596 1.00 83.88 711 ILE A C 1
ATOM 5787 O O . ILE A 1 711 ? -13.209 11.022 45.265 1.00 83.88 711 ILE A O 1
ATOM 5791 N N . CYS A 1 712 ? -13.141 8.910 44.513 1.00 81.31 712 CYS A N 1
ATOM 5792 C CA . CYS A 1 712 ? -14.341 8.479 45.232 1.00 81.31 712 CYS A CA 1
ATOM 5793 C C . CYS A 1 712 ? -14.224 7.024 45.707 1.00 81.31 712 CYS A C 1
ATOM 5795 O O . CYS A 1 712 ? -13.251 6.320 45.407 1.00 81.31 712 CYS A O 1
ATOM 5797 N N . LYS A 1 713 ? -15.233 6.566 46.451 1.00 77.06 713 LYS A N 1
ATOM 5798 C CA . LYS A 1 713 ? -15.372 5.180 46.897 1.00 77.06 713 LYS A CA 1
ATOM 5799 C C . LYS A 1 713 ? -16.729 4.638 46.449 1.00 77.06 713 LYS A C 1
ATOM 5801 O O . LYS A 1 713 ? -17.760 5.076 46.940 1.00 77.06 713 LYS A O 1
ATOM 5806 N N . ASP A 1 714 ? -16.716 3.681 45.525 1.00 65.44 714 ASP A N 1
ATOM 5807 C CA . ASP A 1 714 ? -17.933 3.034 45.021 1.00 65.44 714 ASP A CA 1
ATOM 5808 C C . ASP A 1 714 ? -18.558 2.096 46.076 1.00 65.44 714 ASP A C 1
ATOM 5810 O O . ASP A 1 714 ? -17.845 1.455 46.864 1.00 65.44 714 ASP A O 1
ATOM 5814 N N . ILE A 1 715 ? -19.890 1.985 46.078 1.00 51.53 715 ILE A N 1
ATOM 5815 C CA . ILE A 1 715 ? -20.668 1.186 47.035 1.00 51.53 715 ILE A CA 1
ATOM 5816 C C . ILE A 1 715 ? -20.394 -0.303 46.764 1.00 51.53 715 ILE A C 1
ATOM 5818 O O . ILE A 1 715 ? -21.033 -0.947 45.937 1.00 51.53 715 ILE A O 1
ATOM 5822 N N . GLY A 1 716 ? -19.402 -0.859 47.464 1.00 50.97 716 GLY A N 1
ATOM 5823 C CA . GLY A 1 716 ? -18.985 -2.262 47.349 1.00 50.97 716 GLY A CA 1
ATOM 5824 C C . GLY A 1 716 ? -17.473 -2.486 47.253 1.00 50.97 716 GLY A C 1
ATOM 5825 O O . GLY A 1 716 ? -17.030 -3.633 47.333 1.00 50.97 716 GLY A O 1
ATOM 5826 N N . ARG A 1 717 ? -16.659 -1.426 47.119 1.00 58.53 717 ARG A N 1
ATOM 5827 C CA . ARG A 1 717 ? -15.188 -1.528 47.057 1.00 58.53 717 ARG A CA 1
ATOM 5828 C C . ARG A 1 717 ? -14.515 -1.104 48.368 1.00 58.53 717 ARG A C 1
ATOM 5830 O O . ARG A 1 717 ? -14.985 -0.229 49.089 1.00 58.53 717 ARG A O 1
ATOM 5837 N N . SER A 1 718 ? -13.386 -1.742 48.698 1.00 60.78 718 SER A N 1
ATOM 5838 C CA . SER A 1 718 ? -12.699 -1.575 49.991 1.00 60.78 718 SER A CA 1
ATOM 5839 C C . SER A 1 718 ? -11.717 -0.394 50.066 1.00 60.78 718 SER A C 1
ATOM 5841 O O . SER A 1 718 ? -11.185 -0.145 51.144 1.00 60.78 718 SER A O 1
ATOM 5843 N N . LYS A 1 719 ? -11.410 0.285 48.950 1.00 73.12 719 LYS A N 1
ATOM 5844 C CA . LYS A 1 719 ? -10.409 1.368 48.855 1.00 73.12 719 LYS A CA 1
ATOM 5845 C C . LYS A 1 719 ? -10.862 2.461 47.870 1.00 73.12 719 LYS A C 1
ATOM 5847 O O . LYS A 1 719 ? -11.606 2.118 46.952 1.00 73.12 719 LYS A O 1
ATOM 5852 N N . PRO A 1 720 ? -10.421 3.721 48.040 1.00 77.06 720 PRO A N 1
ATOM 5853 C CA . PRO A 1 720 ? -10.706 4.803 47.099 1.00 77.06 720 PRO A CA 1
ATOM 5854 C C . PRO A 1 720 ? -9.972 4.624 45.764 1.00 77.06 720 PRO A C 1
ATOM 5856 O O . PRO A 1 720 ? -8.871 4.064 45.705 1.00 77.06 720 PRO A O 1
ATOM 5859 N N . GLU A 1 721 ? -10.591 5.118 44.695 1.00 79.31 721 GLU A N 1
ATOM 5860 C CA . GLU A 1 721 ? -10.121 4.996 43.314 1.00 79.31 721 GLU A CA 1
ATOM 5861 C C . GLU A 1 721 ? -10.215 6.336 42.564 1.00 79.31 721 GLU A C 1
ATOM 5863 O O . GLU A 1 721 ? -11.035 7.192 42.889 1.00 79.31 721 GLU A O 1
ATOM 5868 N N . LEU A 1 722 ? -9.377 6.497 41.538 1.00 76.06 722 LEU A N 1
ATOM 5869 C CA . LEU A 1 722 ? -9.433 7.561 40.540 1.00 76.06 722 LEU A CA 1
ATOM 5870 C C . LEU A 1 722 ? -10.415 7.155 39.434 1.00 76.06 722 LEU A C 1
ATOM 5872 O O . LEU A 1 722 ? -10.139 6.238 38.654 1.00 76.06 722 LEU A O 1
ATOM 5876 N N . LEU A 1 723 ? -11.543 7.852 39.342 1.00 73.69 723 LEU A N 1
ATOM 5877 C CA . LEU A 1 723 ? -12.492 7.760 38.239 1.00 73.69 723 LEU A CA 1
ATOM 5878 C C . LEU A 1 723 ? -12.205 8.833 37.198 1.00 73.69 723 LEU A C 1
ATOM 5880 O O . LEU A 1 723 ? -11.904 9.975 37.520 1.00 73.69 723 LEU A O 1
ATOM 5884 N N . VAL A 1 724 ? -12.349 8.471 35.929 1.00 69.56 724 VAL A N 1
ATOM 5885 C CA . VAL A 1 724 ? -12.286 9.422 34.817 1.00 69.56 724 VAL A CA 1
ATOM 5886 C C . VAL A 1 724 ? -13.703 9.629 34.318 1.00 69.56 724 VAL A C 1
ATOM 5888 O O . VAL A 1 724 ? -14.324 8.666 33.859 1.00 69.56 724 VAL A O 1
ATOM 5891 N N . HIS A 1 725 ? -14.201 10.864 34.364 1.00 60.25 725 HIS A N 1
ATOM 5892 C CA . HIS A 1 725 ? -15.576 11.166 33.968 1.00 60.25 725 HIS A CA 1
ATOM 5893 C C . HIS A 1 725 ? -15.886 10.623 32.551 1.00 60.25 725 HIS A C 1
ATOM 5895 O O . HIS A 1 725 ? -15.114 10.820 31.601 1.00 60.25 725 HIS A O 1
ATOM 5901 N N . GLY A 1 726 ? -16.990 9.874 32.418 1.00 54.09 726 GLY A N 1
ATOM 5902 C CA . GLY A 1 726 ? -17.392 9.184 31.181 1.00 54.09 726 GLY A CA 1
ATOM 5903 C C . GLY A 1 726 ? -16.814 7.773 30.962 1.00 54.09 726 GLY A C 1
ATOM 5904 O O . GLY A 1 726 ? -16.925 7.247 29.855 1.00 54.09 726 GLY A O 1
ATOM 5905 N N . LYS A 1 727 ? -16.190 7.146 31.971 1.00 55.94 727 LYS A N 1
ATOM 5906 C CA . LYS A 1 727 ? -15.771 5.730 31.943 1.00 55.94 727 LYS A CA 1
ATOM 5907 C C . LYS A 1 727 ? -16.366 4.936 33.107 1.00 55.94 727 LYS A C 1
ATOM 5909 O O . LYS A 1 727 ? -16.554 5.473 34.188 1.00 55.94 727 LYS A O 1
ATOM 5914 N N . SER A 1 728 ? -16.598 3.642 32.886 1.00 50.47 728 SER A N 1
ATOM 5915 C CA . SER A 1 728 ? -17.158 2.706 33.874 1.00 50.47 728 SER A CA 1
ATOM 5916 C C . SER A 1 728 ? -16.115 2.007 34.765 1.00 50.47 728 SER A C 1
ATOM 5918 O O . SER A 1 728 ? -16.483 1.161 35.573 1.00 50.47 728 SER A O 1
ATOM 5920 N N . GLU A 1 729 ? -14.819 2.290 34.597 1.00 58.81 729 GLU A N 1
ATOM 5921 C CA . GLU A 1 729 ? -13.726 1.643 35.342 1.00 58.81 729 GLU A CA 1
ATOM 5922 C C . GLU A 1 729 ? -12.946 2.672 36.171 1.00 58.81 729 GLU A C 1
ATOM 5924 O O . GLU A 1 729 ? -12.511 3.695 35.634 1.00 58.81 729 GLU A O 1
ATOM 5929 N N . GLY A 1 730 ? -12.754 2.373 37.460 1.00 63.22 730 GLY A N 1
ATOM 5930 C CA . GLY A 1 730 ? -11.898 3.122 38.379 1.00 63.22 730 GLY A CA 1
ATOM 5931 C C . GLY A 1 730 ? -10.514 2.512 38.559 1.00 63.22 730 GLY A C 1
ATOM 5932 O O . GLY A 1 730 ? -10.316 1.305 38.388 1.00 63.22 730 GLY A O 1
ATOM 5933 N N . PHE A 1 731 ? -9.540 3.371 38.863 1.00 69.25 731 PHE A N 1
ATOM 5934 C CA . PHE A 1 731 ? -8.129 3.015 39.001 1.00 69.25 731 PHE A CA 1
ATOM 5935 C C . PHE A 1 731 ? -7.650 3.186 40.448 1.00 69.25 731 PHE A C 1
ATOM 5937 O O . PHE A 1 731 ? -8.059 4.134 41.109 1.00 69.25 731 PHE A O 1
ATOM 5944 N N . PRO A 1 732 ? -6.748 2.335 40.966 1.00 73.69 732 PRO A N 1
ATOM 5945 C CA . PRO A 1 732 ? -6.188 2.541 42.299 1.00 73.69 732 PRO A CA 1
ATOM 5946 C C . PRO A 1 732 ? -5.367 3.837 42.365 1.00 73.69 732 PRO A C 1
ATOM 5948 O O . PRO A 1 732 ? -4.750 4.240 41.376 1.00 73.69 732 PRO A O 1
ATOM 5951 N N . LEU A 1 733 ? -5.315 4.461 43.544 1.00 75.50 733 LEU A N 1
ATOM 5952 C CA . LEU A 1 733 ? -4.418 5.592 43.793 1.00 75.50 733 LEU A CA 1
ATOM 5953 C C . LEU A 1 733 ? -2.944 5.169 43.609 1.00 75.50 733 LEU A C 1
ATOM 5955 O O . LEU A 1 733 ? -2.554 4.124 44.142 1.00 75.50 733 LEU A O 1
ATOM 5959 N N . PRO A 1 734 ? -2.122 5.956 42.887 1.00 74.75 734 PRO A N 1
ATOM 5960 C CA . PRO A 1 734 ? -0.699 5.681 42.721 1.00 74.75 734 PRO A CA 1
ATOM 5961 C C . PRO A 1 734 ? 0.037 5.631 44.066 1.00 74.75 734 PRO A C 1
ATOM 5963 O O . PRO A 1 734 ? -0.151 6.501 44.915 1.00 74.75 734 PRO A O 1
ATOM 5966 N N . ASP A 1 735 ? 0.925 4.650 44.233 1.00 69.56 735 ASP A N 1
ATOM 5967 C CA . ASP A 1 735 ? 1.827 4.526 45.387 1.00 69.56 735 ASP A CA 1
ATOM 5968 C C . ASP A 1 735 ? 3.223 5.132 45.125 1.00 69.56 735 ASP A C 1
ATOM 5970 O O . ASP A 1 735 ? 4.137 4.994 45.941 1.00 69.56 735 ASP A O 1
ATOM 5974 N N . HIS A 1 736 ? 3.391 5.840 44.001 1.00 72.25 736 HIS A N 1
ATOM 5975 C CA . HIS A 1 736 ? 4.628 6.502 43.582 1.00 72.25 736 HIS A CA 1
ATOM 5976 C C . HIS A 1 736 ? 4.445 8.000 43.311 1.00 72.25 736 HIS A C 1
ATOM 5978 O O . HIS A 1 736 ? 3.344 8.490 43.069 1.00 72.25 736 HIS A O 1
ATOM 5984 N N . LEU A 1 737 ? 5.570 8.724 43.306 1.00 78.62 737 LEU A N 1
ATOM 5985 C CA . LEU A 1 737 ? 5.622 10.145 42.970 1.00 78.62 737 LEU A CA 1
ATOM 5986 C C . LEU A 1 737 ? 5.290 10.364 41.489 1.00 78.62 737 LEU A C 1
ATOM 5988 O O . LEU A 1 737 ? 5.980 9.847 40.604 1.00 78.62 737 LEU A O 1
ATOM 5992 N N . LEU A 1 738 ? 4.277 11.170 41.211 1.00 77.88 738 LEU A N 1
ATOM 5993 C CA . LEU A 1 738 ? 3.943 11.615 39.866 1.00 77.88 738 LEU A CA 1
ATOM 5994 C C . LEU A 1 738 ? 4.971 12.649 39.367 1.00 77.88 738 LEU A C 1
ATOM 5996 O O . LEU A 1 738 ? 5.534 13.424 40.145 1.00 77.88 738 LEU A O 1
ATOM 6000 N N . HIS A 1 739 ? 5.246 12.647 38.059 1.00 75.12 739 HIS A N 1
ATOM 6001 C CA . HIS A 1 739 ? 6.145 13.620 37.432 1.00 75.12 739 HIS A CA 1
ATOM 6002 C C . HIS A 1 739 ? 5.688 15.055 37.718 1.00 75.12 739 HIS A C 1
ATOM 6004 O O . HIS A 1 739 ? 4.514 15.377 37.564 1.00 75.12 739 HIS A O 1
ATOM 6010 N N . ASP A 1 740 ? 6.632 15.956 37.976 1.00 67.62 740 ASP A N 1
ATOM 6011 C CA . ASP A 1 740 ? 6.409 17.392 38.228 1.00 67.62 740 ASP A CA 1
ATOM 6012 C C . ASP A 1 740 ? 5.800 18.177 37.043 1.00 67.62 740 ASP A C 1
ATOM 6014 O O . ASP A 1 740 ? 5.568 19.380 37.142 1.00 67.62 740 ASP A O 1
ATOM 6018 N N . LYS A 1 741 ? 5.564 17.512 35.905 1.00 71.56 741 LYS A N 1
ATOM 6019 C CA . LYS A 1 741 ? 4.980 18.079 34.674 1.00 71.56 741 LYS A CA 1
ATOM 6020 C C . LYS A 1 741 ? 3.583 17.547 34.378 1.00 71.56 741 LYS A C 1
ATOM 6022 O O . LYS A 1 741 ? 3.017 17.902 33.344 1.00 71.56 741 LYS A O 1
ATOM 6027 N N . ILE A 1 742 ? 3.065 16.667 35.231 1.00 75.44 742 ILE A N 1
ATOM 6028 C CA . ILE A 1 742 ? 1.670 16.248 35.166 1.00 75.44 742 ILE A CA 1
ATOM 6029 C C . ILE A 1 742 ? 0.832 17.395 35.710 1.00 75.44 742 ILE A C 1
ATOM 6031 O O . ILE A 1 742 ? 1.124 17.917 36.783 1.00 75.44 742 ILE A O 1
ATOM 6035 N N . ARG A 1 743 ? -0.194 17.777 34.954 1.00 73.06 743 ARG A N 1
ATOM 6036 C CA . ARG A 1 743 ? -1.190 18.764 35.376 1.00 73.06 743 ARG A CA 1
ATOM 6037 C C . ARG A 1 743 ? -2.567 18.122 35.380 1.00 73.06 743 ARG A C 1
ATOM 6039 O O . ARG A 1 743 ? -2.869 17.330 34.485 1.00 73.06 743 ARG A O 1
ATOM 6046 N N . PHE A 1 744 ? -3.387 18.481 36.357 1.00 74.88 744 PHE A N 1
ATOM 6047 C CA . PHE A 1 744 ? -4.794 18.098 36.403 1.00 74.88 744 PHE A CA 1
ATOM 6048 C C . PHE A 1 744 ? -5.613 19.319 36.002 1.00 74.88 744 PHE A C 1
ATOM 6050 O O . PHE A 1 744 ? -5.523 20.348 36.666 1.00 74.88 744 PHE A O 1
ATOM 6057 N N . ASN A 1 745 ? -6.383 19.218 34.914 1.00 71.50 745 ASN A N 1
ATOM 6058 C CA . ASN A 1 745 ? -7.302 20.301 34.555 1.00 71.50 745 ASN A CA 1
ATOM 6059 C C . ASN A 1 745 ? -8.417 20.448 35.595 1.00 71.50 745 ASN A C 1
ATOM 6061 O O . ASN A 1 745 ? -8.830 21.563 35.882 1.00 71.50 745 ASN A O 1
ATOM 6065 N N . ASP A 1 746 ? -8.895 19.326 36.138 1.00 81.00 746 ASP A N 1
ATOM 6066 C CA . ASP A 1 746 ? -9.959 19.290 37.138 1.00 81.00 746 ASP A CA 1
ATOM 6067 C C . ASP A 1 746 ? -9.831 18.014 37.987 1.00 81.00 746 ASP A C 1
ATOM 6069 O O . ASP A 1 746 ? -9.927 16.896 37.464 1.00 81.00 746 ASP A O 1
ATOM 6073 N N . LEU A 1 747 ? -9.538 18.174 39.280 1.00 86.94 747 LEU A N 1
ATOM 6074 C CA . LEU A 1 747 ? -9.453 17.094 40.262 1.00 86.94 747 LEU A CA 1
ATOM 6075 C C . LEU A 1 747 ? -10.561 17.267 41.302 1.00 86.94 747 LEU A C 1
ATOM 6077 O O . LEU A 1 747 ? -10.478 18.127 42.174 1.00 86.94 747 LEU A O 1
ATOM 6081 N N . GLN A 1 748 ? -11.561 16.400 41.240 1.00 88.69 748 GLN A N 1
ATOM 6082 C CA . GLN A 1 748 ? -12.669 16.352 42.183 1.00 88.69 748 GLN A CA 1
ATOM 6083 C C . GLN A 1 748 ? -12.397 15.296 43.254 1.00 88.69 748 GLN A C 1
ATOM 6085 O O . GLN A 1 748 ? -11.935 14.192 42.962 1.00 88.69 748 GLN A O 1
ATOM 6090 N N . ILE A 1 749 ? -12.665 15.617 44.511 1.00 90.00 749 ILE A N 1
ATOM 6091 C CA . ILE A 1 749 ? -12.420 14.738 45.652 1.00 90.00 749 ILE A CA 1
ATOM 6092 C C . ILE A 1 749 ? -13.726 14.597 46.414 1.00 90.00 749 ILE A C 1
ATOM 6094 O O . ILE A 1 749 ? -14.171 15.527 47.080 1.00 90.00 749 ILE A O 1
ATOM 6098 N N . TRP A 1 750 ? -14.322 13.414 46.284 1.00 88.56 750 TRP A N 1
ATOM 6099 C CA . TRP A 1 750 ? -15.613 13.042 46.865 1.00 88.56 750 TRP A CA 1
ATOM 6100 C C . TRP A 1 750 ? -15.467 12.072 48.038 1.00 88.56 750 TRP A C 1
ATOM 6102 O O . TRP A 1 750 ? -16.449 11.586 48.585 1.00 88.56 750 TRP A O 1
ATOM 6112 N N . TYR A 1 751 ? -14.238 11.693 48.389 1.00 87.38 751 TYR A N 1
ATOM 6113 C CA . TYR A 1 751 ? -13.971 10.801 49.508 1.00 87.38 751 TYR A CA 1
ATOM 6114 C C . TYR A 1 751 ? -12.566 11.032 50.063 1.00 87.38 751 TYR A C 1
ATOM 6116 O O . TYR A 1 751 ? -11.608 11.151 49.295 1.00 87.38 751 TYR A O 1
ATOM 6124 N N . ILE A 1 752 ? -12.426 11.038 51.390 1.00 87.19 752 ILE A N 1
ATOM 6125 C CA . ILE A 1 752 ? -11.144 11.205 52.084 1.00 87.19 752 ILE A CA 1
ATOM 6126 C C . ILE A 1 752 ? -10.870 10.059 53.065 1.00 87.19 752 ILE A C 1
ATOM 6128 O O . ILE A 1 752 ? -11.714 9.666 53.866 1.00 87.19 752 ILE A O 1
ATOM 6132 N N . ASP A 1 753 ? -9.651 9.524 53.020 1.00 87.69 753 ASP A N 1
ATOM 6133 C CA . ASP A 1 753 ? -9.084 8.618 54.023 1.00 87.69 753 ASP A CA 1
ATOM 6134 C C . ASP A 1 753 ? -7.552 8.783 54.084 1.00 87.69 753 ASP A C 1
ATOM 6136 O O . ASP A 1 753 ? -6.973 9.596 53.353 1.00 87.69 753 ASP A O 1
ATOM 6140 N N . ASP A 1 754 ? -6.874 7.998 54.928 1.00 85.88 754 ASP A N 1
ATOM 6141 C CA . ASP A 1 754 ? -5.409 8.046 55.063 1.00 85.88 754 ASP A CA 1
ATOM 6142 C C . ASP A 1 754 ? -4.661 7.836 53.729 1.00 85.88 754 ASP A C 1
ATOM 6144 O O . ASP A 1 754 ? -3.570 8.382 53.534 1.00 85.88 754 ASP A O 1
ATOM 6148 N N . SER A 1 755 ? -5.218 7.061 52.791 1.00 85.25 755 SER A N 1
ATOM 6149 C CA . SER A 1 755 ? -4.583 6.789 51.497 1.00 85.25 755 SER A CA 1
ATOM 6150 C C . SER A 1 755 ? -4.686 7.979 50.544 1.00 85.25 755 SER A C 1
ATOM 6152 O O . SER A 1 755 ? -3.693 8.324 49.899 1.00 85.25 755 SER A O 1
ATOM 6154 N N . VAL A 1 756 ? -5.833 8.666 50.527 1.00 87.38 756 VAL A N 1
ATOM 6155 C CA . VAL A 1 756 ? -6.024 9.915 49.771 1.00 87.38 756 VAL A CA 1
ATOM 6156 C C . VAL A 1 756 ? -5.100 11.002 50.314 1.00 87.38 756 VAL A C 1
ATOM 6158 O O . VAL A 1 756 ? -4.373 11.632 49.548 1.00 87.38 756 VAL A O 1
ATOM 6161 N N . ILE A 1 757 ? -5.048 11.170 51.639 1.00 87.69 757 ILE A N 1
ATOM 6162 C CA . ILE A 1 757 ? -4.167 12.150 52.295 1.00 87.69 757 ILE A CA 1
ATOM 6163 C C . ILE A 1 757 ? -2.699 11.858 51.966 1.00 87.69 757 ILE A C 1
ATOM 6165 O O . ILE A 1 757 ? -1.943 12.765 51.609 1.00 87.69 757 ILE A O 1
ATOM 6169 N N . THR A 1 758 ? -2.291 10.588 52.037 1.00 86.69 758 THR A N 1
ATOM 6170 C CA . THR A 1 758 ? -0.928 10.169 51.681 1.00 86.69 758 THR A CA 1
ATOM 6171 C C . THR A 1 758 ? -0.608 10.491 50.224 1.00 86.69 758 THR A C 1
ATOM 6173 O O . THR A 1 758 ? 0.467 11.019 49.945 1.00 86.69 758 THR A O 1
ATOM 6176 N N . PHE A 1 759 ? -1.537 10.230 49.301 1.00 86.88 759 PHE A N 1
ATOM 6177 C CA . PHE A 1 759 ? -1.378 10.545 47.883 1.00 86.88 759 PHE A CA 1
ATOM 6178 C C . PHE A 1 759 ? -1.219 12.053 47.634 1.00 86.88 759 PHE A C 1
ATOM 6180 O O . PHE A 1 759 ? -0.281 12.460 46.941 1.00 86.88 759 PHE A O 1
ATOM 6187 N N . LEU A 1 760 ? -2.085 12.886 48.225 1.00 88.06 760 LEU A N 1
ATOM 6188 C CA . LEU A 1 760 ? -2.024 14.345 48.082 1.00 88.06 760 LEU A CA 1
ATOM 6189 C C . LEU A 1 760 ? -0.705 14.905 48.626 1.00 88.06 760 LEU A C 1
ATOM 6191 O O . LEU A 1 760 ? -0.053 15.706 47.954 1.00 88.06 760 LEU A O 1
ATOM 6195 N N . ARG A 1 761 ? -0.280 14.432 49.806 1.00 87.62 761 ARG A N 1
ATOM 6196 C CA . ARG A 1 761 ? 0.962 14.851 50.470 1.00 87.62 761 ARG A CA 1
ATOM 6197 C C . ARG A 1 761 ? 2.203 14.403 49.703 1.00 87.62 761 ARG A C 1
ATOM 6199 O O . ARG A 1 761 ? 3.140 15.179 49.552 1.00 87.62 761 ARG A O 1
ATOM 6206 N N . ALA A 1 762 ? 2.211 13.171 49.193 1.00 84.88 762 ALA A N 1
ATOM 6207 C CA . ALA A 1 762 ? 3.321 12.658 48.399 1.00 84.88 762 ALA A CA 1
ATOM 6208 C C . ALA A 1 762 ? 3.530 13.466 47.112 1.00 84.88 762 ALA A C 1
ATOM 6210 O O . ALA A 1 762 ? 4.661 13.575 46.660 1.00 84.88 762 ALA A O 1
ATOM 6211 N N . ASN A 1 763 ? 2.469 14.048 46.544 1.00 84.12 763 ASN A N 1
ATOM 6212 C CA . ASN A 1 763 ? 2.504 14.768 45.271 1.00 84.12 763 ASN A CA 1
ATOM 6213 C C . ASN A 1 763 ? 2.423 16.297 45.418 1.00 84.12 763 ASN A C 1
ATOM 6215 O O . ASN A 1 763 ? 2.045 16.990 44.472 1.00 84.12 763 ASN A O 1
ATOM 6219 N N . GLN A 1 764 ? 2.813 16.836 46.580 1.00 84.69 764 GLN A N 1
ATOM 6220 C CA . GLN A 1 764 ? 2.684 18.260 46.902 1.00 84.69 764 GLN A CA 1
ATOM 6221 C C . GLN A 1 764 ? 3.375 19.201 45.896 1.00 84.69 764 GLN A C 1
ATOM 6223 O O . GLN A 1 764 ? 2.916 20.316 45.650 1.00 84.69 764 GLN A O 1
ATOM 6228 N N . GLN A 1 765 ? 4.447 18.739 45.249 1.00 81.00 765 GLN A N 1
ATOM 6229 C CA . GLN A 1 765 ? 5.162 19.484 44.211 1.00 81.00 765 GLN A CA 1
ATOM 6230 C C . GLN A 1 765 ? 4.293 19.853 42.999 1.00 81.00 765 GLN A C 1
ATOM 6232 O O . GLN A 1 765 ? 4.590 20.836 42.326 1.00 81.00 765 GLN A O 1
ATOM 6237 N N . ILE A 1 766 ? 3.242 19.076 42.708 1.00 79.75 766 ILE A N 1
ATOM 6238 C CA . ILE A 1 766 ? 2.334 19.331 41.580 1.00 79.75 766 ILE A CA 1
ATOM 6239 C C . ILE A 1 766 ? 1.451 20.541 41.883 1.00 79.75 766 ILE A C 1
ATOM 6241 O O . ILE A 1 766 ? 1.300 21.432 41.047 1.00 79.75 766 ILE A O 1
ATOM 6245 N N . TRP A 1 767 ? 0.921 20.595 43.104 1.00 78.50 767 TRP A N 1
ATOM 6246 C CA . TRP A 1 767 ? 0.016 21.650 43.563 1.00 78.50 767 TRP A CA 1
ATOM 6247 C C . TRP A 1 767 ? 0.755 22.979 43.773 1.00 78.50 767 TRP A C 1
ATOM 6249 O O . TRP A 1 767 ? 0.211 24.053 43.528 1.00 78.50 767 TRP A O 1
ATOM 6259 N N . ASN A 1 768 ? 2.035 22.910 44.149 1.00 74.56 768 ASN A N 1
ATOM 6260 C CA . ASN A 1 768 ? 2.837 24.076 44.515 1.00 74.56 768 ASN A CA 1
ATOM 6261 C C . ASN A 1 768 ? 3.449 24.859 43.336 1.00 74.56 768 ASN A C 1
ATOM 6263 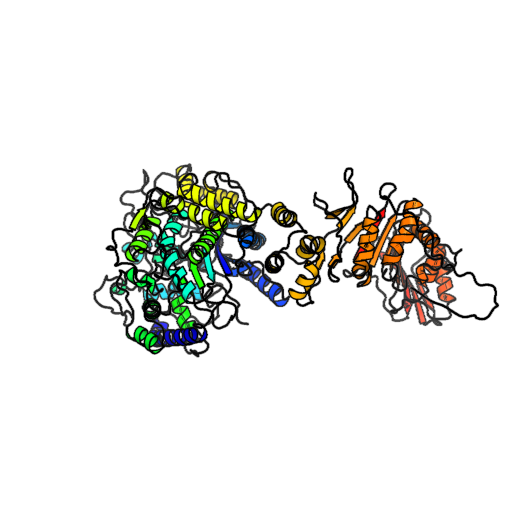O O . ASN A 1 768 ? 4.109 25.870 43.559 1.00 74.56 768 ASN A O 1
ATOM 6267 N N . ARG A 1 769 ? 3.296 24.400 42.087 1.00 70.31 769 ARG A N 1
ATOM 6268 C CA . ARG A 1 769 ? 4.066 24.931 40.945 1.00 70.31 769 ARG A CA 1
ATOM 6269 C C . ARG A 1 769 ? 3.396 26.079 40.185 1.00 70.31 769 ARG A C 1
ATOM 6271 O O . ARG A 1 769 ? 4.099 26.952 39.680 1.00 70.31 769 ARG A O 1
ATOM 6278 N N . SER A 1 770 ? 2.074 26.051 40.036 1.00 67.56 770 SER A N 1
ATOM 6279 C CA . SER A 1 770 ? 1.350 26.939 39.105 1.00 67.56 770 SER A CA 1
ATOM 6280 C C . SER A 1 770 ? 0.223 27.739 39.758 1.00 67.56 770 SER A C 1
ATOM 6282 O O . SER A 1 770 ? -0.506 28.427 39.057 1.00 67.56 770 SER A O 1
ATOM 6284 N N . GLY A 1 771 ? 0.112 27.684 41.088 1.00 79.25 771 GLY A N 1
ATOM 6285 C CA . GLY A 1 771 ? -1.052 28.170 41.822 1.00 79.25 771 GLY A CA 1
ATOM 6286 C C . GLY A 1 771 ? -2.220 27.179 41.752 1.00 79.25 771 GLY A C 1
ATOM 6287 O O . GLY A 1 771 ? -2.359 26.410 40.796 1.00 79.25 771 GLY A O 1
ATOM 6288 N N . THR A 1 772 ? -3.047 27.175 42.792 1.00 85.88 772 THR A N 1
ATOM 6289 C CA . THR A 1 772 ? -4.195 26.271 42.937 1.00 85.88 772 THR A CA 1
ATOM 6290 C C . THR A 1 772 ? -5.491 27.074 42.990 1.00 85.88 772 THR A C 1
ATOM 6292 O O . THR A 1 772 ? -5.578 28.062 43.726 1.00 85.88 772 THR A O 1
ATOM 6295 N N . LYS A 1 773 ? -6.483 26.632 42.209 1.00 88.44 773 LYS A N 1
ATOM 6296 C CA . LYS A 1 773 ? -7.892 26.976 42.380 1.00 88.44 773 LYS A CA 1
ATOM 6297 C C . LYS A 1 773 ? -8.496 25.927 43.309 1.00 88.44 773 LYS A C 1
ATOM 6299 O O . LYS A 1 773 ? -8.493 24.747 42.967 1.00 88.44 773 LYS A O 1
ATOM 6304 N N . LEU A 1 774 ? -8.926 26.344 44.495 1.00 90.50 774 LEU A N 1
ATOM 6305 C CA . LEU A 1 774 ? -9.512 25.459 45.495 1.00 90.50 774 LEU A CA 1
ATOM 6306 C C . LEU A 1 774 ? -11.005 25.758 45.626 1.00 90.50 774 LEU A C 1
ATOM 6308 O O . LEU A 1 774 ? -11.377 26.844 46.064 1.00 90.50 774 LEU A O 1
ATOM 6312 N N . GLU A 1 775 ? -11.842 24.796 45.255 1.00 90.25 775 GLU A N 1
ATOM 6313 C CA . GLU A 1 775 ? -13.300 24.867 45.370 1.00 90.25 775 GLU A CA 1
ATOM 6314 C C . GLU A 1 775 ? -13.770 23.966 46.520 1.00 90.25 775 GLU A C 1
ATOM 6316 O O . GLU A 1 775 ? -13.385 22.795 46.594 1.00 90.25 775 GLU A O 1
ATOM 6321 N N . LEU A 1 776 ? -14.577 24.509 47.433 1.00 90.00 776 LEU A N 1
ATOM 6322 C CA . LEU A 1 776 ? -15.040 23.816 48.636 1.00 90.00 776 LEU A CA 1
ATOM 6323 C C . LEU A 1 776 ? -16.569 23.749 48.681 1.00 90.00 776 LEU A C 1
ATOM 6325 O O . LEU A 1 776 ? -17.235 24.780 48.767 1.00 90.00 776 LEU A O 1
ATOM 6329 N N . ASP A 1 777 ? -17.090 22.526 48.709 1.00 88.62 777 ASP A N 1
ATOM 6330 C CA . ASP A 1 777 ? -18.479 22.188 49.011 1.00 88.62 777 ASP A CA 1
ATOM 6331 C C . ASP A 1 777 ? -18.479 21.077 50.072 1.00 88.62 777 ASP A C 1
ATOM 6333 O O . ASP A 1 777 ? -18.295 19.896 49.782 1.00 88.62 777 ASP A O 1
ATOM 6337 N N . ILE A 1 778 ? -18.537 21.469 51.344 1.00 87.12 778 ILE A N 1
ATOM 6338 C CA . ILE A 1 778 ? -18.352 20.553 52.476 1.00 87.12 778 ILE A CA 1
ATOM 6339 C C . ILE A 1 778 ? -19.555 20.682 53.405 1.00 87.12 778 ILE A C 1
ATOM 6341 O O . ILE A 1 778 ? -19.853 21.769 53.900 1.00 87.12 778 ILE A O 1
ATOM 6345 N N . GLU A 1 779 ? -20.230 19.568 53.680 1.00 84.38 779 GLU A N 1
ATOM 6346 C CA . GLU A 1 779 ? -21.351 19.517 54.620 1.00 84.38 779 GLU A CA 1
ATOM 6347 C C . GLU A 1 779 ? -20.921 19.957 56.036 1.00 84.38 779 GLU A C 1
ATOM 6349 O O . GLU A 1 779 ? -19.747 19.874 56.411 1.00 84.38 779 GLU A O 1
ATOM 6354 N N . GLU A 1 780 ? -21.851 20.449 56.861 1.00 81.62 780 GLU A N 1
ATOM 6355 C CA . GLU A 1 780 ? -21.566 20.887 58.239 1.00 81.62 780 GLU A CA 1
ATOM 6356 C C . GLU A 1 780 ? -21.311 19.711 59.208 1.00 81.62 780 GLU A C 1
ATOM 6358 O O . GLU A 1 780 ? -21.924 19.591 60.268 1.00 81.62 780 GLU A O 1
ATOM 6363 N N . ASN A 1 781 ? -20.353 18.846 58.878 1.00 83.94 781 ASN A N 1
ATOM 6364 C CA . ASN A 1 781 ? -19.925 17.724 59.700 1.00 83.94 781 ASN A CA 1
ATOM 6365 C C . ASN A 1 781 ? -18.585 18.034 60.400 1.00 83.94 781 ASN A C 1
ATOM 6367 O O . ASN A 1 781 ? -17.547 18.142 59.735 1.00 83.94 781 ASN A O 1
ATOM 6371 N N . PRO A 1 782 ? -18.546 18.130 61.746 1.00 83.19 782 PRO A N 1
ATOM 6372 C CA . PRO A 1 782 ? -17.324 18.443 62.485 1.00 83.19 782 PRO A CA 1
ATOM 6373 C C . PRO A 1 782 ? -16.151 17.501 62.197 1.00 83.19 782 PRO A C 1
ATOM 6375 O O . PRO A 1 782 ? -15.013 17.956 62.177 1.00 83.19 782 PRO A O 1
ATOM 6378 N N . GLN A 1 783 ? -16.403 16.212 61.943 1.00 83.88 783 GLN A N 1
ATOM 6379 C CA . GLN A 1 783 ? -15.342 15.231 61.691 1.00 83.88 783 GLN A CA 1
ATOM 6380 C C . GLN A 1 783 ? -14.655 15.468 60.344 1.00 83.88 783 GLN A C 1
ATOM 6382 O O . GLN A 1 783 ? -13.430 15.371 60.258 1.00 83.88 783 GLN A O 1
ATOM 6387 N N . ILE A 1 784 ? -15.432 15.811 59.313 1.00 86.25 784 ILE A N 1
ATOM 6388 C CA . ILE A 1 784 ? -14.915 16.140 57.980 1.00 86.25 784 ILE A CA 1
ATOM 6389 C C . ILE A 1 784 ? -14.110 17.434 58.049 1.00 86.25 784 ILE A C 1
ATOM 6391 O O . ILE A 1 784 ? -12.973 17.469 57.582 1.00 86.25 784 ILE A O 1
ATOM 6395 N N . TRP A 1 785 ? -14.648 18.463 58.707 1.00 87.62 785 TRP A N 1
ATOM 6396 C CA . TRP A 1 785 ? -13.951 19.735 58.896 1.00 87.62 785 TRP A CA 1
ATOM 6397 C C . TRP A 1 785 ? -12.652 19.588 59.695 1.00 87.62 785 TRP A C 1
ATOM 6399 O O . TRP A 1 785 ? -11.627 20.134 59.292 1.00 87.62 785 TRP A O 1
ATOM 6409 N N . ASP A 1 786 ? -12.650 18.819 60.786 1.00 86.81 786 ASP A N 1
ATOM 6410 C CA . ASP A 1 786 ? -11.444 18.581 61.587 1.00 86.81 786 ASP A CA 1
ATOM 6411 C C . ASP A 1 786 ? -10.376 17.815 60.790 1.00 86.81 786 ASP A C 1
ATOM 6413 O O . ASP A 1 786 ? -9.188 18.135 60.868 1.00 86.81 786 ASP A O 1
ATOM 6417 N N . ALA A 1 787 ? -10.782 16.817 59.999 1.00 85.69 787 ALA A N 1
ATOM 6418 C CA . ALA A 1 787 ? -9.882 16.070 59.126 1.00 85.69 787 ALA A CA 1
ATOM 6419 C C . ALA A 1 787 ? -9.312 16.947 58.003 1.00 85.69 787 ALA A C 1
ATOM 6421 O O . ALA A 1 787 ? -8.100 16.957 57.777 1.00 85.69 787 ALA A O 1
ATOM 6422 N N . PHE A 1 788 ? -10.176 17.709 57.332 1.00 89.44 788 PHE A N 1
ATOM 6423 C CA . PHE A 1 788 ? -9.808 18.599 56.240 1.00 89.44 788 PHE A CA 1
ATOM 6424 C C . PHE A 1 788 ? -8.835 19.684 56.712 1.00 89.44 788 PHE A C 1
ATOM 6426 O O . PHE A 1 788 ? -7.738 19.807 56.165 1.00 89.44 788 PHE A O 1
ATOM 6433 N N . SER A 1 789 ? -9.184 20.424 57.770 1.00 88.56 789 SER A N 1
ATOM 6434 C CA . SER A 1 789 ? -8.343 21.500 58.304 1.00 88.56 789 SER A CA 1
ATOM 6435 C C . SER A 1 789 ? -7.000 20.995 58.830 1.00 88.56 789 SER A C 1
ATOM 6437 O O . SER A 1 789 ? -5.999 21.693 58.698 1.00 88.56 789 SER A O 1
ATOM 6439 N N . ARG A 1 790 ? -6.948 19.786 59.405 1.00 87.19 790 ARG A N 1
ATOM 6440 C CA . ARG A 1 790 ? -5.706 19.234 59.963 1.00 87.19 790 ARG A CA 1
ATOM 6441 C C . ARG A 1 790 ? -4.787 18.624 58.909 1.00 87.19 790 ARG A C 1
ATOM 6443 O O . ARG A 1 790 ? -3.581 18.839 58.956 1.00 87.19 790 ARG A O 1
ATOM 6450 N N . GLU A 1 791 ? -5.328 17.808 58.008 1.00 88.56 791 GLU A N 1
ATOM 6451 C CA . GLU A 1 791 ? -4.511 16.940 57.149 1.00 88.56 791 GLU A CA 1
ATOM 6452 C C . GLU A 1 791 ? -4.390 17.440 55.709 1.00 88.56 791 GLU A C 1
ATOM 6454 O O . GLU A 1 791 ? -3.374 17.169 55.065 1.00 88.56 791 GLU A O 1
ATOM 6459 N N . ILE A 1 792 ? -5.413 18.141 55.207 1.00 90.25 792 ILE A N 1
ATOM 6460 C CA . ILE A 1 792 ? -5.548 18.512 53.792 1.00 90.25 792 ILE A CA 1
ATOM 6461 C C . ILE A 1 792 ? -5.197 19.983 53.576 1.00 90.25 792 ILE A C 1
ATOM 6463 O O . ILE A 1 792 ? -4.395 20.290 52.698 1.00 90.25 792 ILE A O 1
ATOM 6467 N N . TRP A 1 793 ? -5.735 20.888 54.395 1.00 90.31 793 TRP A N 1
ATOM 6468 C CA . TRP A 1 793 ? -5.494 22.329 54.279 1.00 90.31 793 TRP A CA 1
ATOM 6469 C C . TRP A 1 793 ? -3.998 22.709 54.207 1.00 90.31 793 TRP A C 1
ATOM 6471 O O . TRP A 1 793 ? -3.623 23.417 53.265 1.00 90.31 793 TRP A O 1
ATOM 6481 N N . PRO A 1 794 ? -3.101 22.162 55.062 1.00 89.81 794 PRO A N 1
ATOM 6482 C CA . PRO A 1 794 ? -1.672 22.497 55.014 1.00 89.81 794 PRO A CA 1
ATOM 6483 C C . PRO A 1 794 ? -0.959 22.071 53.720 1.00 89.81 794 PRO A C 1
ATOM 6485 O O . PRO A 1 794 ? 0.158 22.509 53.445 1.00 89.81 794 PRO A O 1
ATOM 6488 N N . ILE A 1 795 ? -1.567 21.187 52.917 1.00 88.81 795 ILE A N 1
ATOM 6489 C CA . ILE A 1 795 ? -1.001 20.741 51.636 1.00 88.81 795 ILE A CA 1
ATOM 6490 C C . ILE A 1 795 ? -1.080 21.871 50.602 1.00 88.81 795 ILE A C 1
ATOM 6492 O O . ILE A 1 795 ? -0.136 22.034 49.824 1.00 88.81 795 ILE A O 1
ATOM 6496 N N . PHE A 1 796 ? -2.170 22.649 50.612 1.00 87.56 796 PHE A N 1
ATOM 6497 C CA . PHE A 1 796 ? -2.499 23.624 49.567 1.00 87.56 796 PHE A CA 1
ATOM 6498 C C . PHE A 1 796 ? -2.279 25.083 49.976 1.00 87.56 796 PHE A C 1
ATOM 6500 O O . PHE A 1 796 ? -1.956 25.890 49.107 1.00 87.56 796 PHE A O 1
ATOM 6507 N N . GLU A 1 797 ? -2.417 25.421 51.265 1.00 87.12 797 GLU A N 1
ATOM 6508 C CA . GLU A 1 797 ? -2.542 26.804 51.770 1.00 87.12 797 GLU A CA 1
ATOM 6509 C C . GLU A 1 797 ? -1.497 27.800 51.230 1.00 87.12 797 GLU A C 1
ATOM 6511 O O . GLU A 1 797 ? -1.819 28.949 50.944 1.00 87.12 797 GLU A O 1
ATOM 6516 N N . GLN A 1 798 ? -0.257 27.360 51.003 1.00 84.75 798 GLN A N 1
ATOM 6517 C CA . GLN A 1 798 ? 0.835 28.230 50.549 1.00 84.75 798 GLN A CA 1
ATOM 6518 C C . GLN A 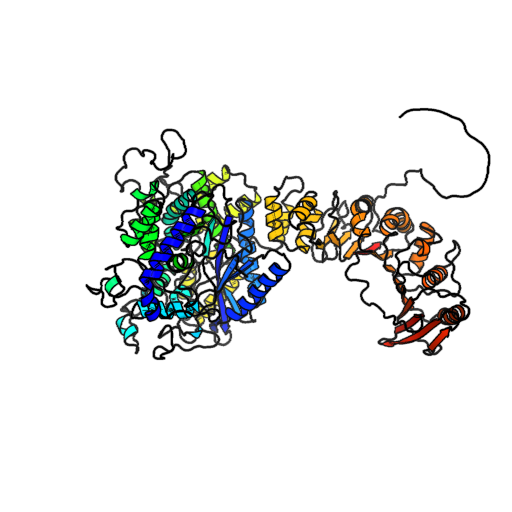1 798 ? 0.730 28.652 49.070 1.00 84.75 798 GLN A C 1
ATOM 6520 O O . GLN A 1 798 ? 1.426 29.577 48.648 1.00 84.75 798 GLN A O 1
ATOM 6525 N N . ASN A 1 799 ? -0.099 27.969 48.272 1.00 86.44 799 ASN A N 1
ATOM 6526 C CA . ASN A 1 799 ? -0.199 28.157 46.818 1.00 86.44 799 ASN A CA 1
ATOM 6527 C C . ASN A 1 799 ? -1.636 28.353 46.317 1.00 86.44 799 ASN A C 1
ATOM 6529 O O . ASN A 1 799 ? -1.873 28.296 45.108 1.00 86.44 799 ASN A O 1
ATOM 6533 N N . ILE A 1 800 ? -2.597 28.586 47.214 1.00 88.88 800 ILE A N 1
ATOM 6534 C CA . ILE A 1 800 ? -3.960 28.960 46.822 1.00 88.88 800 ILE A CA 1
ATOM 6535 C C . ILE A 1 800 ? -3.907 30.360 46.207 1.00 88.88 800 ILE A C 1
ATOM 6537 O O . ILE A 1 800 ? -3.526 31.319 46.876 1.00 88.88 800 ILE A O 1
ATOM 6541 N N . ARG A 1 801 ? -4.291 30.461 44.931 1.00 87.69 801 ARG A N 1
ATOM 6542 C CA . ARG A 1 801 ? -4.485 31.746 44.239 1.00 87.69 801 ARG A CA 1
ATOM 6543 C C . ARG A 1 801 ? -5.953 32.126 44.167 1.00 87.69 801 ARG A C 1
ATOM 6545 O O . ARG A 1 801 ? -6.283 33.292 44.348 1.00 87.69 801 ARG A O 1
ATOM 6552 N N . HIS A 1 802 ? -6.809 31.121 44.003 1.00 88.69 802 HIS A N 1
ATOM 6553 C CA . HIS A 1 802 ? -8.249 31.287 43.977 1.00 88.69 802 HIS A CA 1
ATOM 6554 C C . HIS A 1 802 ? -8.933 30.370 44.982 1.00 88.69 802 HIS A C 1
ATOM 6556 O O . HIS A 1 802 ? -8.643 29.170 45.017 1.00 88.69 802 HIS A O 1
ATOM 6562 N N . LEU A 1 803 ? -9.861 30.927 45.755 1.00 90.00 803 LEU A N 1
ATOM 6563 C CA . LEU A 1 803 ? -10.678 30.187 46.709 1.00 90.00 803 LEU A CA 1
ATOM 6564 C C . LEU A 1 803 ? -12.160 30.368 46.373 1.00 90.00 803 LEU A C 1
ATOM 6566 O O . LEU A 1 803 ? -12.640 31.495 46.322 1.00 90.00 803 LEU A O 1
ATOM 6570 N N . SER A 1 804 ? -12.880 29.266 46.185 1.00 88.25 804 SER A N 1
ATOM 6571 C CA . SER A 1 804 ? -14.314 29.272 45.901 1.00 88.25 804 SER A CA 1
ATOM 6572 C C . SER A 1 804 ? -15.081 28.470 46.946 1.00 88.25 804 SER A C 1
ATOM 6574 O O . SER A 1 804 ? -14.640 27.388 47.344 1.00 88.25 804 SER A O 1
ATOM 6576 N N . PHE A 1 805 ? -16.215 28.995 47.404 1.00 85.62 805 PHE A N 1
ATOM 6577 C CA . PHE A 1 805 ? -17.093 28.318 48.358 1.00 85.62 805 PHE A CA 1
ATOM 6578 C C . PHE A 1 805 ? -18.572 28.622 48.096 1.00 85.62 805 PHE A C 1
ATOM 6580 O O . PHE A 1 805 ? -18.956 29.773 47.878 1.00 85.62 805 PHE A O 1
ATOM 6587 N N . SER A 1 806 ? -19.403 27.579 48.189 1.00 72.19 806 SER A N 1
ATOM 6588 C CA . SER A 1 806 ? -20.868 27.634 48.032 1.00 72.19 806 SER A CA 1
ATOM 6589 C C . SER A 1 806 ? -21.592 28.211 49.259 1.00 72.19 806 SER A C 1
ATOM 6591 O O . SER A 1 806 ? -22.786 28.493 49.208 1.00 72.19 806 SER A O 1
ATOM 6593 N N . ASN A 1 807 ? -20.895 28.410 50.387 1.00 76.50 807 ASN A N 1
ATOM 6594 C CA . ASN A 1 807 ? -21.489 28.986 51.592 1.00 76.50 807 ASN A CA 1
ATOM 6595 C C . ASN A 1 807 ? -20.466 29.757 52.446 1.00 76.50 807 ASN A C 1
ATOM 6597 O O . ASN A 1 807 ? -19.405 29.236 52.800 1.00 76.50 807 ASN A O 1
ATOM 6601 N N . GLY A 1 808 ? -20.807 30.987 52.845 1.00 69.88 808 GLY A N 1
ATOM 6602 C CA . GLY A 1 808 ? -19.973 31.836 53.703 1.00 69.88 808 GLY A CA 1
ATOM 6603 C C . GLY A 1 808 ? -19.583 31.218 55.057 1.00 69.88 808 GLY A C 1
ATOM 6604 O O . GLY A 1 808 ? -18.507 31.523 55.576 1.00 69.88 808 GLY A O 1
ATOM 6605 N N . HIS A 1 809 ? -20.377 30.291 55.610 1.00 76.44 809 HIS A N 1
ATOM 6606 C CA . HIS A 1 809 ? -20.058 29.598 56.871 1.00 76.44 809 HIS A CA 1
ATOM 6607 C C . HIS A 1 809 ? -18.832 28.672 56.782 1.00 76.44 809 HIS A C 1
ATOM 6609 O O . HIS A 1 809 ? -18.212 28.350 57.802 1.00 76.44 809 HIS A O 1
ATOM 6615 N N . TYR A 1 810 ? -18.428 28.261 55.577 1.00 83.94 810 TYR A N 1
ATOM 6616 C CA . TYR A 1 810 ? -17.228 27.444 55.365 1.00 83.94 810 TYR A CA 1
ATOM 6617 C C . TYR A 1 810 ? -15.963 28.183 55.780 1.00 83.94 810 TYR A C 1
ATOM 6619 O O . TYR A 1 810 ? -15.069 27.610 56.409 1.00 83.94 810 TYR A O 1
ATOM 6627 N N . LEU A 1 811 ? -15.924 29.487 55.516 1.00 80.56 811 LEU A N 1
ATOM 6628 C CA . LEU A 1 811 ? -14.825 30.337 55.932 1.00 80.56 811 LEU A CA 1
ATOM 6629 C C . LEU A 1 811 ? -14.738 30.426 57.461 1.00 80.56 811 LEU A C 1
ATOM 6631 O O . LEU A 1 811 ? -13.652 30.283 58.018 1.00 80.56 811 LEU A O 1
ATOM 6635 N N . ASP A 1 812 ? -15.867 30.574 58.159 1.00 80.38 812 ASP A N 1
ATOM 6636 C CA . ASP A 1 812 ? -15.891 30.563 59.629 1.00 80.38 812 ASP A CA 1
ATOM 6637 C C . ASP A 1 812 ? -15.409 29.222 60.206 1.00 80.38 812 ASP A C 1
ATOM 6639 O O . ASP A 1 812 ? -14.803 29.181 61.281 1.00 80.38 812 ASP A O 1
ATOM 6643 N N . ASN A 1 813 ? -15.682 28.109 59.518 1.00 82.81 813 ASN A N 1
ATOM 6644 C CA . ASN A 1 813 ? -15.209 26.785 59.918 1.00 82.81 813 ASN A CA 1
ATOM 6645 C C . ASN A 1 813 ? -13.700 26.615 59.731 1.00 82.81 813 ASN A C 1
ATOM 6647 O O . ASN A 1 813 ? -13.056 26.070 60.632 1.00 82.81 813 ASN A O 1
ATOM 6651 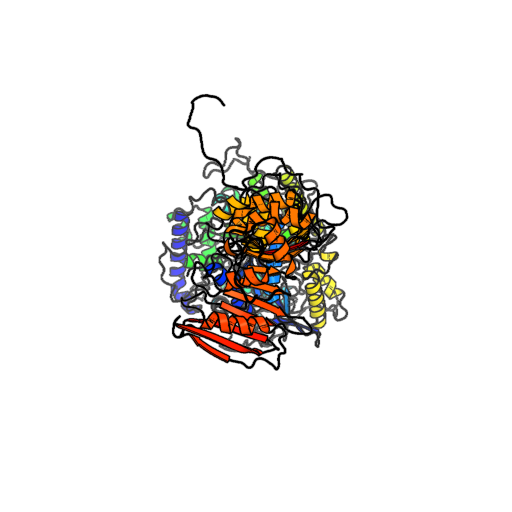N N . LEU A 1 814 ? -13.141 27.101 58.619 1.00 84.19 814 LEU A N 1
ATOM 6652 C CA . LEU A 1 814 ? -11.698 27.100 58.380 1.00 84.19 814 LEU A CA 1
ATOM 6653 C C . LEU A 1 814 ? -10.974 27.992 59.383 1.00 84.19 814 LEU A C 1
ATOM 6655 O O . LEU A 1 814 ? -10.075 27.522 60.072 1.00 84.19 814 LEU A O 1
ATOM 6659 N N . ARG A 1 815 ? -11.421 29.240 59.551 1.00 84.38 815 ARG A N 1
ATOM 6660 C CA . ARG A 1 815 ? -10.815 30.210 60.477 1.00 84.38 815 ARG A CA 1
ATOM 6661 C C . ARG A 1 815 ? -10.736 29.700 61.911 1.00 84.38 815 ARG A C 1
ATOM 6663 O O . ARG A 1 815 ? -9.719 29.874 62.576 1.00 84.38 815 ARG A O 1
ATOM 6670 N N . ARG A 1 816 ? -11.787 29.023 62.385 1.00 82.44 816 ARG A N 1
ATOM 6671 C CA . ARG A 1 816 ? -11.811 28.420 63.728 1.00 82.44 816 ARG A CA 1
ATOM 6672 C C . ARG A 1 816 ? -10.829 27.256 63.899 1.00 82.44 816 ARG A C 1
ATOM 6674 O O . ARG A 1 816 ? -10.471 26.954 65.033 1.00 82.44 816 ARG A O 1
ATOM 6681 N N . ARG A 1 817 ? -10.425 26.588 62.813 1.00 85.69 817 ARG A N 1
ATOM 6682 C CA . ARG A 1 817 ? -9.643 25.338 62.843 1.00 85.69 817 ARG A CA 1
ATOM 6683 C C . ARG A 1 817 ? -8.211 25.465 62.336 1.00 85.69 817 ARG A C 1
ATOM 6685 O O . ARG A 1 817 ? -7.403 24.597 62.651 1.00 85.69 817 ARG A O 1
ATOM 6692 N N . THR A 1 818 ? -7.896 26.496 61.557 1.00 83.38 818 THR A N 1
ATOM 6693 C CA . THR A 1 818 ? -6.572 26.680 60.950 1.00 83.38 818 THR A CA 1
ATOM 6694 C C . THR A 1 818 ? -5.832 27.847 61.593 1.00 83.38 818 THR A C 1
ATOM 6696 O O . THR A 1 818 ? -4.857 27.632 62.310 1.00 83.38 818 THR A O 1
ATOM 6699 N N . SER A 1 819 ? -6.306 29.075 61.381 1.00 80.31 819 SER A N 1
ATOM 6700 C CA . SER A 1 819 ? -5.664 30.291 61.872 1.00 80.31 819 SER A CA 1
ATOM 6701 C C . SER A 1 819 ? -6.665 31.437 62.068 1.00 80.31 819 SER A C 1
ATOM 6703 O O . SER A 1 819 ? -7.504 31.669 61.191 1.00 80.31 819 SER A O 1
ATOM 6705 N N . PRO A 1 820 ? -6.543 32.218 63.163 1.00 69.69 820 PRO A N 1
ATOM 6706 C CA . PRO A 1 820 ? -7.274 33.470 63.339 1.00 69.69 820 PRO A CA 1
ATOM 6707 C C . PRO A 1 820 ? -7.064 34.443 62.170 1.00 69.69 820 PRO A C 1
ATOM 6709 O O . PRO A 1 820 ? -8.044 34.954 61.627 1.00 69.69 820 PRO A O 1
ATOM 6712 N N . THR A 1 821 ? -5.811 34.603 61.719 1.00 78.75 821 THR A N 1
ATOM 6713 C CA . THR A 1 821 ? -5.360 35.518 60.651 1.00 78.75 821 THR A CA 1
ATOM 6714 C C . THR A 1 821 ? -5.429 34.889 59.255 1.00 78.75 821 THR A C 1
ATOM 6716 O O . THR A 1 821 ? -4.604 35.163 58.387 1.00 78.75 821 THR A O 1
ATOM 6719 N N . PHE A 1 822 ? -6.437 34.048 59.028 1.00 81.94 822 PHE A N 1
ATOM 6720 C CA . PHE A 1 822 ? -6.594 33.171 57.864 1.00 81.94 822 PHE A CA 1
ATOM 6721 C C . PHE A 1 822 ? -6.221 33.780 56.503 1.00 81.94 822 PHE A C 1
ATOM 6723 O O . PHE A 1 822 ? -5.392 33.225 55.790 1.00 81.94 822 PHE A O 1
ATOM 6730 N N . PHE A 1 823 ? -6.793 34.928 56.128 1.00 81.12 823 PHE A N 1
ATOM 6731 C CA . PHE A 1 823 ? -6.497 35.539 54.825 1.00 81.12 823 PHE A CA 1
ATOM 6732 C C . PHE A 1 823 ? -5.105 36.165 54.740 1.00 81.12 823 PHE A C 1
ATOM 6734 O O . PHE A 1 823 ? -4.548 36.261 53.649 1.00 81.12 823 PHE A O 1
ATOM 6741 N N . THR A 1 824 ? -4.549 36.599 55.870 1.00 79.44 824 THR A N 1
ATOM 6742 C CA . THR A 1 824 ? -3.189 37.144 55.938 1.00 79.44 824 THR A CA 1
ATOM 6743 C C . THR A 1 824 ? -2.154 36.037 55.720 1.00 79.44 824 THR A C 1
ATOM 6745 O O . THR A 1 824 ? -1.110 36.281 55.116 1.00 79.44 824 THR A O 1
ATOM 6748 N N . ASP A 1 825 ? -2.474 34.808 56.130 1.00 81.44 825 ASP A N 1
ATOM 6749 C CA . ASP A 1 825 ? -1.616 33.637 55.935 1.00 81.44 825 ASP A CA 1
ATOM 6750 C C . ASP A 1 825 ? -1.630 33.137 54.471 1.00 81.44 825 ASP A C 1
ATOM 6752 O O . ASP A 1 825 ? -0.649 32.563 53.993 1.00 81.44 825 ASP A O 1
ATOM 6756 N N . LEU A 1 826 ? -2.695 33.432 53.713 1.00 86.50 826 LEU A N 1
ATOM 6757 C CA . LEU A 1 826 ? -2.848 33.097 52.291 1.00 86.50 826 LEU A CA 1
ATOM 6758 C C . LEU A 1 826 ? -2.182 34.134 51.368 1.00 86.50 826 LEU A C 1
ATOM 6760 O O . LEU A 1 826 ? -2.830 34.860 50.615 1.00 86.50 826 LEU A O 1
ATOM 6764 N N . THR A 1 827 ? -0.851 34.193 51.405 1.00 81.56 827 THR A N 1
ATOM 6765 C CA . THR A 1 827 ? -0.060 35.258 50.750 1.00 81.56 827 THR A CA 1
ATOM 6766 C C . THR A 1 827 ? -0.161 35.341 49.217 1.00 81.56 827 THR A C 1
ATOM 6768 O O . THR A 1 827 ? 0.191 36.379 48.654 1.00 81.56 827 THR A O 1
ATOM 6771 N N . GLN A 1 828 ? -0.622 34.281 48.540 1.00 84.56 828 GLN A N 1
ATOM 6772 C CA . GLN A 1 828 ? -0.813 34.237 47.080 1.00 84.56 828 GLN A CA 1
ATOM 6773 C C . GLN A 1 828 ? -2.276 34.409 46.639 1.00 84.56 828 GLN A C 1
ATOM 6775 O O . GLN A 1 828 ? -2.539 34.435 45.439 1.00 84.56 828 GLN A O 1
ATOM 6780 N N . LEU A 1 829 ? -3.218 34.535 47.580 1.00 88.31 829 LEU A N 1
ATOM 6781 C CA . LEU A 1 829 ? -4.642 34.638 47.275 1.00 88.31 829 LEU A CA 1
ATOM 6782 C C . LEU A 1 829 ? -4.960 35.988 46.628 1.00 88.31 829 LEU A C 1
ATOM 6784 O O . LEU A 1 829 ? -4.878 37.041 47.273 1.00 88.31 829 LEU A O 1
ATOM 6788 N N . ASP A 1 830 ? -5.359 35.940 45.362 1.00 86.94 830 ASP A N 1
ATOM 6789 C CA . ASP A 1 830 ? -5.720 37.107 44.558 1.00 86.94 830 ASP A CA 1
ATOM 6790 C C . ASP A 1 830 ? -7.210 37.150 44.213 1.00 86.94 830 ASP A C 1
ATOM 6792 O O . ASP A 1 830 ? -7.728 38.225 43.910 1.00 86.94 830 ASP A O 1
ATOM 6796 N N . SER A 1 831 ? -7.915 36.022 44.321 1.00 89.31 831 SER A N 1
ATOM 6797 C CA . SER A 1 831 ? -9.312 35.932 43.921 1.00 89.31 831 SER A CA 1
ATOM 6798 C C . SER A 1 831 ? -10.155 35.036 44.828 1.00 89.31 831 SER A C 1
ATOM 6800 O O . SER A 1 831 ? -9.697 34.001 45.316 1.00 89.31 831 SER A O 1
ATOM 6802 N N . ILE A 1 832 ? -11.398 35.453 45.070 1.00 89.50 832 ILE A N 1
ATOM 6803 C CA . ILE A 1 832 ? -12.378 34.714 45.869 1.00 89.50 832 ILE A CA 1
ATOM 6804 C C . ILE A 1 832 ? -13.724 34.709 45.148 1.00 89.50 832 ILE A C 1
ATOM 6806 O O . ILE A 1 832 ? -14.228 35.775 44.801 1.00 89.50 832 ILE A O 1
ATOM 6810 N N . ASP A 1 833 ? -14.326 33.530 45.015 1.00 87.12 833 ASP A N 1
ATOM 6811 C CA . ASP A 1 833 ? -15.723 33.374 44.614 1.00 87.12 833 ASP A CA 1
ATOM 6812 C C . ASP A 1 833 ? -16.541 32.893 45.813 1.00 87.12 833 ASP A C 1
ATOM 6814 O O . ASP A 1 833 ? -16.267 31.840 46.390 1.00 87.12 833 ASP A O 1
ATOM 6818 N N . SER A 1 834 ? -17.553 33.662 46.199 1.00 83.00 834 SER A N 1
ATOM 6819 C CA . SER A 1 834 ? -18.415 33.317 47.319 1.00 83.00 834 SER A CA 1
ATOM 6820 C C . SER A 1 834 ? -19.886 33.470 46.997 1.00 83.00 834 SER A C 1
ATOM 6822 O O . SER A 1 834 ? -20.353 34.507 46.521 1.00 83.00 834 SER A O 1
ATOM 6824 N N . GLU A 1 835 ? -20.636 32.471 47.433 1.00 76.38 835 GLU A N 1
ATOM 6825 C CA . GLU A 1 835 ? -22.066 32.588 47.667 1.00 76.38 835 GLU A CA 1
ATOM 6826 C C . GLU A 1 835 ? -22.298 32.950 49.147 1.00 76.38 835 GLU A C 1
ATOM 6828 O O . GLU A 1 835 ? -21.656 32.393 50.044 1.00 76.38 835 GLU A O 1
ATOM 6833 N N . TYR A 1 836 ? -23.188 33.912 49.417 1.00 72.12 836 TYR A N 1
ATOM 6834 C CA . TYR A 1 836 ? -23.617 34.307 50.770 1.00 72.12 836 TYR A CA 1
ATOM 6835 C C . TYR A 1 836 ? -22.561 34.937 51.710 1.00 72.12 836 TYR A C 1
ATOM 6837 O O . TYR A 1 836 ? -22.827 35.066 52.907 1.00 72.12 836 TYR A O 1
ATOM 6845 N N . LEU A 1 837 ? -21.394 35.381 51.223 1.00 78.75 837 LEU A N 1
ATOM 6846 C CA . LEU A 1 837 ? -20.450 36.192 52.009 1.00 78.75 837 LEU A CA 1
ATOM 6847 C C . LEU A 1 837 ? -20.283 37.585 51.406 1.00 78.75 837 LEU A C 1
ATOM 6849 O O . LEU A 1 837 ? -19.862 37.740 50.260 1.00 78.75 837 LEU A O 1
ATOM 6853 N N . LEU A 1 838 ? -20.547 38.602 52.224 1.00 78.25 838 LEU A N 1
ATOM 6854 C CA . LEU A 1 838 ? -20.332 40.004 51.883 1.00 78.25 838 LEU A CA 1
ATOM 6855 C C . LEU A 1 838 ? -19.241 40.613 52.780 1.00 78.25 838 LEU A C 1
ATOM 6857 O O . LEU A 1 838 ? -19.136 40.240 53.955 1.00 78.25 838 LEU A O 1
ATOM 6861 N N . PRO A 1 839 ? -18.434 41.556 52.262 1.00 81.50 839 PRO A N 1
ATOM 6862 C CA . PRO A 1 839 ? -17.511 42.338 53.079 1.00 81.50 839 PRO A CA 1
ATOM 6863 C C . PRO A 1 839 ? -18.247 43.109 54.187 1.00 81.50 839 PRO A C 1
ATOM 6865 O O . PRO A 1 839 ? -19.322 43.658 53.959 1.00 81.50 839 PRO A O 1
ATOM 6868 N N . ASP A 1 840 ? -17.667 43.195 55.385 1.00 77.88 840 ASP A N 1
ATOM 6869 C CA . ASP A 1 840 ? -18.213 43.991 56.496 1.00 77.88 840 ASP A CA 1
ATOM 6870 C C . ASP A 1 840 ? -17.601 45.410 56.534 1.00 77.88 840 ASP A C 1
ATOM 6872 O O . ASP A 1 840 ? -16.559 45.709 55.955 1.00 77.88 840 ASP A O 1
ATOM 6876 N N . SER A 1 841 ? -18.254 46.303 57.258 1.00 66.69 841 SER A N 1
ATOM 6877 C CA . SER A 1 841 ? -17.894 47.689 57.541 1.00 66.69 841 SER A CA 1
ATOM 6878 C C . SER A 1 841 ? -16.572 47.900 58.289 1.00 66.69 841 SER A C 1
ATOM 6880 O O . SER A 1 841 ? -15.975 48.971 58.181 1.00 66.69 841 SER A O 1
ATOM 6882 N N . ILE A 1 842 ? -16.115 46.901 59.047 1.00 75.50 842 ILE A N 1
ATOM 6883 C CA . ILE A 1 842 ? -14.902 46.967 59.869 1.00 75.50 842 ILE A CA 1
ATOM 6884 C C . ILE A 1 842 ? -13.893 45.947 59.338 1.00 75.50 842 ILE A C 1
ATOM 6886 O O . ILE A 1 842 ? -14.193 44.763 59.255 1.00 75.50 842 ILE A O 1
ATOM 6890 N N . ALA A 1 843 ? -12.684 46.394 58.994 1.00 80.75 843 ALA A N 1
ATOM 6891 C CA . ALA A 1 843 ? -11.595 45.501 58.602 1.00 80.75 843 ALA A CA 1
ATOM 6892 C C . ALA A 1 843 ? -10.900 44.919 59.846 1.00 80.75 843 ALA A C 1
ATOM 6894 O O . ALA A 1 843 ? -10.186 45.637 60.545 1.00 80.75 843 ALA A O 1
ATOM 6895 N N . ASP A 1 844 ? -11.079 43.622 60.098 1.00 81.88 844 ASP A N 1
ATOM 6896 C CA . ASP A 1 844 ? -10.423 42.889 61.189 1.00 81.88 844 ASP A CA 1
ATOM 6897 C C . ASP A 1 844 ? -10.237 41.410 60.809 1.00 81.88 844 ASP A C 1
ATOM 6899 O O . ASP A 1 844 ? -11.135 40.801 60.246 1.00 81.88 844 ASP A O 1
ATOM 6903 N N . ASP A 1 845 ? -9.086 40.813 61.113 1.00 84.50 845 ASP A N 1
ATOM 6904 C CA . ASP A 1 845 ? -8.842 39.364 60.979 1.00 84.50 845 ASP A CA 1
ATOM 6905 C C . ASP A 1 845 ? -8.496 38.717 62.324 1.00 84.50 845 ASP A C 1
ATOM 6907 O O . ASP A 1 845 ? -7.980 37.604 62.366 1.00 84.50 845 ASP A O 1
ATOM 6911 N N . GLY A 1 846 ? -8.758 39.404 63.434 1.00 81.69 846 GLY A N 1
ATOM 6912 C CA . GLY A 1 846 ? -8.535 38.864 64.759 1.00 81.69 846 GLY A CA 1
ATOM 6913 C C . GLY A 1 846 ? -9.377 37.610 65.041 1.00 81.69 846 GLY A C 1
ATOM 6914 O O . GLY A 1 846 ? -10.334 37.298 64.328 1.00 81.69 846 GLY A O 1
ATOM 6915 N N . PRO A 1 847 ? -9.075 36.897 66.139 1.00 77.62 847 PRO A N 1
ATOM 6916 C CA . PRO A 1 847 ? -9.755 35.653 66.516 1.00 77.62 847 PRO A CA 1
ATOM 6917 C C . PRO A 1 847 ? -11.264 35.799 66.761 1.00 77.62 847 PRO A C 1
ATOM 6919 O O . PRO A 1 847 ? -11.983 34.808 66.690 1.00 77.62 847 PRO A O 1
ATOM 6922 N N . ASN A 1 848 ? -11.742 37.017 67.028 1.00 82.31 848 ASN A N 1
ATOM 6923 C CA . ASN A 1 848 ? -13.161 37.316 67.242 1.00 82.31 848 ASN A CA 1
ATOM 6924 C C . ASN A 1 848 ? -13.825 37.993 66.030 1.00 82.31 848 ASN A C 1
ATOM 6926 O O . ASN A 1 848 ? -14.992 38.369 66.121 1.00 82.31 848 ASN A O 1
ATOM 6930 N N . ALA A 1 849 ? -13.093 38.194 64.930 1.00 84.50 849 ALA A N 1
ATOM 6931 C CA . ALA A 1 849 ? -13.610 38.888 63.760 1.00 84.50 849 ALA A CA 1
ATOM 6932 C C . ALA A 1 849 ? -14.501 37.970 62.913 1.00 84.50 849 ALA A C 1
ATOM 6934 O O . ALA A 1 849 ? -14.159 36.808 62.682 1.00 84.50 849 ALA A O 1
ATOM 6935 N N . THR A 1 850 ? -15.608 38.497 62.391 1.00 85.12 850 THR A N 1
ATOM 6936 C CA . THR A 1 850 ? -16.502 37.763 61.479 1.00 85.12 850 THR A CA 1
ATOM 6937 C C . THR A 1 850 ? -15.809 37.475 60.143 1.00 85.12 850 THR A C 1
ATOM 6939 O O . THR A 1 850 ? -14.852 38.162 59.767 1.00 85.12 850 THR A O 1
ATOM 6942 N N . ALA A 1 851 ? -16.269 36.465 59.396 1.00 82.62 851 ALA A N 1
ATOM 6943 C CA . ALA A 1 851 ? -15.831 36.206 58.020 1.00 82.62 851 ALA A CA 1
ATOM 6944 C C . ALA A 1 851 ? -15.844 37.469 57.135 1.00 82.62 851 ALA A C 1
ATOM 6946 O O . ALA A 1 851 ? -14.865 37.732 56.435 1.00 82.62 851 ALA A O 1
ATOM 6947 N N . GLY A 1 852 ? -16.897 38.288 57.233 1.00 84.50 852 GLY A N 1
ATOM 6948 C CA . GLY A 1 852 ? -17.019 39.547 56.491 1.00 84.50 852 GLY A CA 1
ATOM 6949 C C . GLY A 1 852 ? -15.978 40.597 56.894 1.00 84.50 852 GLY A C 1
ATOM 6950 O O . GLY A 1 852 ? -15.435 41.283 56.027 1.00 84.50 852 GLY A O 1
ATOM 6951 N N . GLN A 1 853 ? -15.629 40.694 58.183 1.00 86.25 853 GLN A N 1
ATOM 6952 C CA . GLN A 1 853 ? -14.588 41.615 58.661 1.00 86.25 853 GLN A CA 1
ATOM 6953 C C . GLN A 1 853 ? -13.199 41.233 58.132 1.00 86.25 853 GLN A C 1
ATOM 6955 O O . GLN A 1 853 ? -12.423 42.102 57.717 1.00 86.25 853 GLN A O 1
ATOM 6960 N N . ALA A 1 854 ? -12.903 39.931 58.073 1.00 86.75 854 ALA A N 1
ATOM 6961 C CA . ALA A 1 854 ? -11.623 39.454 57.554 1.00 86.75 854 ALA A CA 1
ATOM 6962 C C . ALA A 1 854 ? -11.543 39.570 56.034 1.00 86.75 854 ALA A C 1
ATOM 6964 O O . ALA A 1 854 ? -10.488 39.927 55.510 1.00 86.75 854 ALA A O 1
ATOM 6965 N N . LEU A 1 855 ? -12.660 39.351 55.333 1.00 87.25 855 LEU A N 1
ATOM 6966 C CA . LEU A 1 855 ? -12.763 39.600 53.897 1.00 87.25 855 LEU A CA 1
ATOM 6967 C C . LEU A 1 855 ? -12.493 41.079 53.577 1.00 87.25 855 LEU A C 1
ATOM 6969 O O . LEU A 1 855 ? -11.707 41.387 52.680 1.00 87.25 855 LEU A O 1
ATOM 6973 N N . SER A 1 856 ? -13.055 41.999 54.367 1.00 86.25 856 SER A N 1
ATOM 6974 C CA . SER A 1 856 ? -12.783 43.436 54.248 1.00 86.25 856 SER A CA 1
ATOM 6975 C C . SER A 1 856 ? -11.326 43.793 54.524 1.00 86.25 856 SER A C 1
ATOM 6977 O O . SER A 1 856 ? -10.759 44.639 53.828 1.00 86.25 856 SER A O 1
ATOM 6979 N N . LYS A 1 857 ? -10.676 43.143 55.496 1.00 86.62 857 LYS A N 1
ATOM 6980 C CA . LYS A 1 857 ? -9.240 43.336 55.738 1.00 86.62 857 LYS A CA 1
ATOM 6981 C C . LYS A 1 857 ? -8.390 42.817 54.578 1.00 86.62 857 LYS A C 1
ATOM 6983 O O . LYS A 1 857 ? -7.458 43.508 54.161 1.00 86.62 857 LYS A O 1
ATOM 6988 N N . TRP A 1 858 ? -8.731 41.657 54.016 1.00 88.44 858 TRP A N 1
ATOM 6989 C CA . TRP A 1 858 ? -8.061 41.119 52.835 1.00 88.44 858 TRP A CA 1
ATOM 6990 C C . TRP A 1 858 ? -8.192 42.073 51.646 1.00 88.44 858 TRP A C 1
ATOM 6992 O O . TRP A 1 858 ? -7.165 42.467 51.099 1.00 88.44 858 TRP A O 1
ATOM 7002 N N . LEU A 1 859 ? -9.402 42.526 51.300 1.00 87.38 859 LEU A N 1
ATOM 7003 C CA . LEU A 1 859 ? -9.628 43.458 50.184 1.00 87.38 859 LEU A CA 1
ATOM 7004 C C . LEU A 1 859 ? -8.778 44.726 50.289 1.00 87.38 859 LEU A C 1
ATOM 7006 O O . LEU A 1 859 ? -8.261 45.191 49.285 1.00 87.38 859 LEU A O 1
ATOM 7010 N N . ASN A 1 860 ? -8.595 45.269 51.494 1.00 83.25 860 ASN A N 1
ATOM 7011 C CA . ASN A 1 860 ? -7.846 46.511 51.701 1.00 83.25 860 ASN A CA 1
ATOM 7012 C C . ASN A 1 860 ? -6.327 46.309 51.893 1.00 83.25 860 ASN A C 1
ATOM 7014 O O . ASN A 1 860 ? -5.596 47.290 52.033 1.00 83.25 860 ASN A O 1
ATOM 7018 N N . THR A 1 861 ? -5.834 45.067 51.864 1.00 84.50 861 THR A N 1
ATOM 7019 C CA . THR A 1 861 ? -4.402 44.738 51.979 1.00 84.50 861 THR A CA 1
ATOM 7020 C C . THR A 1 861 ? -3.806 44.447 50.597 1.00 84.50 861 THR A C 1
ATOM 7022 O O . THR A 1 861 ? -4.343 43.584 49.901 1.00 84.50 861 THR A O 1
ATOM 7025 N N . PRO A 1 862 ? -2.723 45.121 50.162 1.00 79.19 862 PRO A N 1
ATOM 7026 C CA . PRO A 1 862 ? -2.135 44.899 48.838 1.00 79.19 862 PRO A CA 1
ATOM 7027 C C . PRO A 1 862 ? -1.685 43.449 48.616 1.00 79.19 862 PRO A C 1
ATOM 7029 O O . PRO A 1 862 ? -1.224 42.787 49.547 1.00 79.19 862 PRO A O 1
ATOM 7032 N N . THR A 1 863 ? -1.798 42.952 47.382 1.00 75.12 863 THR A N 1
ATOM 7033 C CA . THR A 1 863 ? -1.159 41.687 46.984 1.00 75.12 863 THR A CA 1
ATOM 7034 C C . THR A 1 863 ? 0.356 41.876 46.876 1.00 75.12 863 THR A C 1
ATOM 7036 O O . THR A 1 863 ? 0.848 42.984 46.656 1.00 75.12 863 THR A O 1
ATOM 7039 N N . LYS A 1 864 ? 1.117 40.783 47.004 1.00 70.56 864 LYS A N 1
ATOM 7040 C CA . LYS A 1 864 ? 2.585 40.807 46.902 1.00 70.56 864 LYS A CA 1
ATOM 7041 C C . LYS A 1 864 ? 3.086 41.319 45.544 1.00 70.56 864 LYS A C 1
ATOM 7043 O O . LYS A 1 864 ? 4.102 42.006 45.496 1.00 70.56 864 LYS A O 1
ATOM 7048 N N . ASP A 1 865 ? 2.355 41.011 44.474 1.00 70.12 865 ASP A N 1
ATOM 7049 C CA . ASP A 1 865 ? 2.734 41.327 43.092 1.00 70.12 865 ASP A CA 1
ATOM 7050 C C . ASP A 1 865 ? 2.054 42.607 42.561 1.00 70.12 865 ASP A C 1
ATOM 7052 O O . ASP A 1 865 ? 2.192 42.942 41.385 1.00 70.12 865 ASP A O 1
ATOM 7056 N N . GLY A 1 866 ? 1.307 43.323 43.415 1.00 73.50 866 GLY A N 1
ATOM 7057 C CA . GLY A 1 866 ? 0.615 44.572 43.072 1.00 73.50 866 GLY A CA 1
ATOM 7058 C C . GLY A 1 866 ? -0.603 44.414 42.154 1.00 73.50 866 GLY A C 1
ATOM 7059 O O . GLY A 1 866 ? -1.175 45.416 41.740 1.00 73.50 866 GLY A O 1
ATOM 7060 N N . GLN A 1 867 ? -1.005 43.180 41.836 1.00 79.62 867 GLN A N 1
ATOM 7061 C CA . GLN A 1 867 ? -2.180 42.882 41.014 1.00 79.62 867 GLN A CA 1
ATOM 7062 C C . GLN A 1 867 ? -3.490 43.151 41.772 1.00 79.62 867 GLN A C 1
ATOM 7064 O O . GLN A 1 867 ? -3.540 42.925 42.992 1.00 79.62 867 GLN A O 1
ATOM 7069 N N . PRO A 1 868 ? -4.554 43.594 41.075 1.00 85.94 868 PRO A N 1
ATOM 7070 C CA . PRO A 1 868 ? -5.840 43.857 41.701 1.00 85.94 868 PRO A CA 1
ATOM 7071 C C . PRO A 1 868 ? -6.495 42.562 42.192 1.00 85.94 868 PRO A C 1
ATOM 7073 O O . PRO A 1 868 ? -6.500 41.551 41.490 1.00 85.94 868 PRO A O 1
ATOM 7076 N N . LYS A 1 869 ? -7.083 42.601 43.392 1.00 89.94 869 LYS A N 1
ATOM 7077 C CA . LYS A 1 869 ? -7.854 41.472 43.936 1.00 89.94 869 LYS A CA 1
ATOM 7078 C C . LYS A 1 869 ? -9.216 41.365 43.259 1.00 89.94 869 LYS A C 1
ATOM 7080 O O . LYS A 1 869 ? -9.842 42.395 43.014 1.00 89.94 869 LYS A O 1
ATOM 7085 N N . GLN A 1 870 ? -9.693 40.148 43.006 1.00 90.56 870 GLN A N 1
ATOM 7086 C CA . GLN A 1 870 ? -11.016 39.902 42.420 1.00 90.56 870 GLN A CA 1
ATOM 7087 C C . GLN A 1 870 ? -11.927 39.208 43.435 1.00 90.56 870 GLN A C 1
ATOM 7089 O O . GLN A 1 870 ? -11.559 38.191 44.014 1.00 90.56 870 GLN A O 1
ATOM 7094 N N . LEU A 1 871 ? -13.113 39.754 43.675 1.00 89.62 871 LEU A N 1
ATOM 7095 C CA . LEU A 1 871 ? -14.107 39.141 44.554 1.00 89.62 871 LEU A CA 1
ATOM 7096 C C . LEU A 1 871 ? -15.426 39.007 43.803 1.00 89.62 871 LEU A C 1
ATOM 7098 O O . LEU A 1 871 ? -15.989 40.017 43.387 1.00 89.62 871 LEU A O 1
ATOM 7102 N N . SER A 1 872 ? -15.923 37.785 43.636 1.00 87.06 872 SER A N 1
ATOM 7103 C CA . SER A 1 872 ? -17.284 37.546 43.161 1.00 87.06 872 SER A CA 1
ATOM 7104 C C . SER A 1 872 ? -18.167 37.212 44.352 1.00 87.06 872 SER A C 1
ATOM 7106 O O . SER A 1 872 ? -17.901 36.255 45.076 1.00 87.06 872 SER A O 1
ATOM 7108 N N . CYS A 1 873 ? -19.226 37.989 44.542 1.00 82.44 873 CYS A N 1
ATOM 7109 C CA . CYS A 1 873 ? -20.231 37.768 45.571 1.00 82.44 873 CYS A CA 1
ATOM 7110 C C . CYS A 1 873 ? -21.601 37.568 44.922 1.00 82.44 873 CYS A C 1
ATOM 7112 O O . CYS A 1 873 ? -22.008 38.350 44.060 1.00 82.44 873 CYS A O 1
ATOM 7114 N N . TYR A 1 874 ? -22.345 36.570 45.385 1.00 74.62 874 TYR A N 1
ATOM 7115 C CA . TYR A 1 874 ? -23.757 36.393 45.048 1.00 74.62 874 TYR A CA 1
ATOM 7116 C C . TYR A 1 874 ? -24.607 36.670 46.292 1.00 74.62 874 TYR A C 1
ATOM 7118 O O . TYR A 1 874 ? -24.456 35.988 47.310 1.00 74.62 874 TYR A O 1
ATOM 7126 N N . ASP A 1 875 ? -25.474 37.685 46.222 1.00 63.47 875 ASP A N 1
ATOM 7127 C CA . ASP A 1 875 ? -26.453 37.993 47.270 1.00 63.47 875 ASP A CA 1
ATOM 7128 C C . ASP A 1 875 ? -27.826 37.484 46.816 1.00 63.47 875 ASP A C 1
ATOM 7130 O O . ASP A 1 875 ? -28.446 38.046 45.920 1.00 63.47 875 ASP A O 1
ATOM 7134 N N . LEU A 1 876 ? -28.271 36.373 47.404 1.00 54.75 876 LEU A N 1
ATOM 7135 C CA . LEU A 1 876 ? -29.579 35.761 47.138 1.00 54.75 876 LEU A CA 1
ATOM 7136 C C . LEU A 1 876 ? -30.596 36.088 48.247 1.00 54.75 876 LEU A C 1
ATOM 7138 O O . LEU A 1 876 ? -31.615 35.408 48.371 1.00 54.75 876 LEU A O 1
ATOM 7142 N N . SER A 1 877 ? -30.311 37.078 49.102 1.00 58.22 877 SER A N 1
ATOM 7143 C CA . SER A 1 877 ? -31.218 37.459 50.185 1.00 58.22 877 SER A CA 1
ATOM 7144 C C . SER A 1 877 ? -32.399 38.291 49.669 1.00 58.22 877 SER A C 1
ATOM 7146 O O . SER A 1 877 ? -32.260 39.112 48.768 1.00 58.22 877 SER A O 1
ATOM 7148 N N . GLU A 1 878 ? -33.581 38.130 50.276 1.00 50.47 878 GLU A N 1
ATOM 7149 C CA . GLU A 1 878 ? -34.780 38.925 49.942 1.00 50.47 878 GLU A CA 1
ATOM 7150 C C . GLU A 1 878 ? -34.645 40.423 50.310 1.00 50.47 878 GLU A C 1
ATOM 7152 O O . GLU A 1 878 ? -35.552 41.217 50.061 1.00 50.47 878 GLU A O 1
ATOM 7157 N N . SER A 1 879 ? -33.547 40.835 50.953 1.00 55.94 879 SER A N 1
ATOM 7158 C CA . SER A 1 879 ? -33.276 42.216 51.370 1.00 55.94 879 SER A CA 1
ATOM 7159 C C . SER A 1 879 ? -31.764 42.478 51.351 1.00 55.94 879 SER A C 1
ATOM 7161 O O . SER A 1 879 ? -31.103 42.248 52.368 1.00 55.94 879 SER A O 1
ATOM 7163 N N . PRO A 1 880 ? -31.214 42.957 50.217 1.00 58.50 880 PRO A N 1
ATOM 7164 C CA . PRO A 1 880 ? -29.780 43.134 50.050 1.00 58.50 880 PRO A CA 1
ATOM 7165 C C . PRO A 1 880 ? -29.213 44.048 51.137 1.00 58.50 880 PRO A C 1
ATOM 7167 O O . PRO A 1 880 ? -29.700 45.161 51.361 1.00 58.50 880 PRO A O 1
ATOM 7170 N N . ASN A 1 881 ? -28.162 43.598 51.824 1.00 62.97 881 ASN A N 1
ATOM 7171 C CA . ASN A 1 881 ? -27.527 44.377 52.886 1.00 62.97 881 ASN A CA 1
ATOM 7172 C C . ASN A 1 881 ? -26.645 45.480 52.280 1.00 62.97 881 ASN A C 1
ATOM 7174 O O . ASN A 1 881 ? -25.427 45.380 52.250 1.00 62.97 881 ASN A O 1
ATOM 7178 N N . ILE A 1 882 ? -27.246 46.562 51.797 1.00 64.31 882 ILE A N 1
ATOM 7179 C CA . ILE A 1 882 ? -26.543 47.656 51.106 1.00 64.31 882 ILE A CA 1
ATOM 7180 C C . ILE A 1 882 ? -25.571 48.460 51.992 1.00 64.31 882 ILE A C 1
ATOM 7182 O O . ILE A 1 882 ? -24.791 49.278 51.491 1.00 64.31 882 ILE A O 1
ATOM 7186 N N . HIS A 1 883 ? -25.596 48.250 53.314 1.00 66.62 883 HIS A N 1
ATOM 7187 C CA . HIS A 1 883 ? -24.781 49.018 54.253 1.00 66.62 883 HIS A CA 1
ATOM 7188 C C . HIS A 1 883 ? -23.283 48.845 54.003 1.00 66.62 883 HIS A C 1
ATOM 7190 O O . HIS A 1 883 ? -22.527 49.794 54.210 1.00 66.62 883 HIS A O 1
ATOM 7196 N N . TRP A 1 884 ? -22.824 47.685 53.530 1.00 72.88 884 TRP A N 1
ATOM 7197 C CA . TRP A 1 884 ? -21.397 47.491 53.278 1.00 72.88 884 TRP A CA 1
ATOM 7198 C C . TRP A 1 884 ? -20.882 48.381 52.136 1.00 72.88 884 TRP A C 1
ATOM 7200 O O . TRP A 1 884 ? -19.820 48.973 52.292 1.00 72.88 884 TRP A O 1
ATOM 7210 N N . ILE A 1 885 ? -21.650 48.609 51.061 1.00 74.44 885 ILE A N 1
ATOM 7211 C CA . ILE A 1 885 ? -21.258 49.519 49.963 1.00 74.44 885 ILE A CA 1
ATOM 7212 C C . ILE A 1 885 ? -21.113 50.955 50.486 1.00 74.44 885 ILE A C 1
ATOM 7214 O O . ILE A 1 885 ? -20.148 51.655 50.172 1.00 74.44 885 ILE A O 1
ATOM 7218 N N . ILE A 1 886 ? -22.049 51.392 51.335 1.00 73.38 886 ILE A N 1
ATOM 7219 C CA . ILE A 1 886 ? -21.999 52.706 51.995 1.00 73.38 886 ILE A CA 1
ATOM 7220 C C . ILE A 1 886 ? -20.752 52.813 52.885 1.00 73.38 886 ILE A C 1
ATOM 7222 O O . ILE A 1 886 ? -20.079 53.845 52.906 1.00 73.38 886 ILE A O 1
ATOM 7226 N N . ASN A 1 887 ? -20.398 51.735 53.581 1.00 71.56 887 ASN A N 1
ATOM 7227 C CA . ASN A 1 887 ? -19.208 51.698 54.420 1.00 71.56 887 ASN A CA 1
ATOM 7228 C C . ASN A 1 887 ? -17.913 51.689 53.603 1.00 71.56 887 ASN A C 1
ATOM 7230 O O . ASN A 1 887 ? -16.966 52.366 53.988 1.00 71.56 887 ASN A O 1
ATOM 7234 N N . PHE A 1 888 ? -17.879 51.037 52.440 1.00 76.19 888 PHE A N 1
ATOM 7235 C CA . PHE A 1 888 ? -16.745 51.111 51.516 1.00 76.19 888 PHE A CA 1
ATOM 7236 C C . PHE A 1 888 ? -16.519 52.538 51.008 1.00 76.19 888 PHE A C 1
ATOM 7238 O O . PHE A 1 888 ? -15.372 52.978 50.956 1.00 76.19 888 PHE A O 1
ATOM 7245 N N . LYS A 1 889 ? -17.589 53.308 50.738 1.00 78.12 889 LYS A N 1
ATOM 7246 C CA . LYS A 1 889 ? -17.472 54.752 50.448 1.00 78.12 889 LYS A CA 1
ATOM 7247 C C . LYS A 1 889 ? -16.800 55.493 51.604 1.00 78.12 889 LYS A C 1
ATOM 7249 O O . LYS A 1 889 ? -15.876 56.270 51.387 1.00 78.12 889 LYS A O 1
ATOM 7254 N N . LYS A 1 890 ? -17.246 55.243 52.838 1.00 76.62 890 LYS A N 1
ATOM 7255 C CA . LYS A 1 890 ? -16.694 55.892 54.034 1.00 76.62 890 LYS A CA 1
ATOM 7256 C C . LYS A 1 890 ? -15.217 55.539 54.248 1.00 76.62 890 LYS A C 1
ATOM 7258 O O . LYS A 1 890 ? -14.394 56.436 54.381 1.00 76.62 890 LYS A O 1
ATOM 7263 N N . VAL A 1 891 ? -14.873 54.251 54.197 1.00 76.88 891 VAL A N 1
ATOM 7264 C CA . VAL A 1 891 ? -13.493 53.748 54.315 1.00 76.88 891 VAL A CA 1
ATOM 7265 C C . VAL A 1 891 ? -12.598 54.312 53.208 1.00 76.88 891 VAL A C 1
ATOM 7267 O O . VAL A 1 891 ? -11.447 54.655 53.467 1.00 76.88 891 VAL A O 1
ATOM 7270 N N . PHE A 1 892 ? -13.120 54.448 51.987 1.00 82.56 892 PHE A N 1
ATOM 7271 C CA . PHE A 1 892 ? -12.399 55.050 50.870 1.00 82.56 892 PHE A CA 1
ATOM 7272 C C . PHE A 1 892 ? -12.052 56.520 51.127 1.00 82.56 892 PHE A C 1
ATOM 7274 O O . PHE A 1 892 ? -10.909 56.905 50.897 1.00 82.56 892 PHE A O 1
ATOM 7281 N N . PHE A 1 893 ? -12.985 57.328 51.641 1.00 81.50 893 PHE A N 1
ATOM 7282 C CA . PHE A 1 893 ? -12.730 58.743 51.948 1.00 81.50 893 PHE A CA 1
ATOM 7283 C C . PHE A 1 893 ? -11.866 58.963 53.198 1.00 81.50 893 PHE A C 1
ATOM 7285 O O . PHE A 1 893 ? -11.086 59.916 53.238 1.00 81.50 893 PHE A O 1
ATOM 7292 N N . ASP A 1 894 ? -11.975 58.087 54.200 1.00 79.69 894 ASP A N 1
ATOM 7293 C CA . ASP A 1 894 ? -11.208 58.177 55.449 1.00 79.69 894 ASP A CA 1
ATOM 7294 C C . ASP A 1 894 ? -9.751 57.675 55.298 1.00 79.69 894 ASP A C 1
ATOM 7296 O O . ASP A 1 894 ? -8.919 57.885 56.186 1.00 79.69 894 ASP A O 1
ATOM 7300 N N . ALA A 1 895 ? -9.411 57.030 54.174 1.00 77.25 895 ALA A N 1
ATOM 7301 C CA . ALA A 1 895 ? -8.069 56.523 53.900 1.00 77.25 895 ALA A CA 1
ATOM 7302 C C . ALA A 1 895 ? -7.036 57.657 53.720 1.00 77.25 895 ALA A C 1
ATOM 7304 O O . ALA A 1 895 ? -7.232 58.587 52.936 1.00 77.25 895 ALA A O 1
ATOM 7305 N N . ASN A 1 896 ? -5.900 57.546 54.423 1.00 75.38 896 ASN A N 1
ATOM 7306 C CA . ASN A 1 896 ? -4.778 58.502 54.372 1.00 75.38 896 ASN A CA 1
ATOM 7307 C C . ASN A 1 896 ? -3.512 57.942 53.695 1.00 75.38 896 ASN A C 1
ATOM 7309 O O . ASN A 1 896 ? -2.524 58.655 53.538 1.00 75.38 896 ASN A O 1
ATOM 7313 N N . THR A 1 897 ? -3.523 56.668 53.313 1.00 74.62 897 THR A N 1
ATOM 7314 C CA . THR A 1 897 ? -2.456 55.993 52.566 1.00 74.62 897 THR A CA 1
ATOM 7315 C C . THR A 1 897 ? -3.097 55.191 51.448 1.00 74.62 897 THR A C 1
ATOM 7317 O O . THR A 1 897 ? -4.201 54.676 51.638 1.00 74.62 897 THR A O 1
ATOM 7320 N N . SER A 1 898 ? -2.416 55.065 50.307 1.00 66.94 898 SER A N 1
ATOM 7321 C CA . SER A 1 898 ? -2.896 54.173 49.252 1.00 66.94 898 SER A CA 1
ATOM 7322 C C . SER A 1 898 ? -3.028 52.742 49.784 1.00 66.94 898 SER A C 1
ATOM 7324 O O . SER A 1 898 ? -2.213 52.276 50.584 1.00 66.94 898 SER A O 1
ATOM 7326 N N . SER A 1 899 ? -4.107 52.090 49.377 1.00 67.75 899 SER A N 1
ATOM 7327 C CA . SER A 1 899 ? -4.490 50.729 49.732 1.00 67.75 899 SER A CA 1
ATOM 7328 C C . SER A 1 899 ? -4.465 49.828 48.492 1.00 67.75 899 SER A C 1
ATOM 7330 O O . SER A 1 899 ? -4.071 50.253 47.410 1.00 67.75 899 SER A O 1
ATOM 7332 N N . ALA A 1 900 ? -4.859 48.566 48.645 1.00 76.00 900 ALA A N 1
ATOM 7333 C CA . ALA A 1 900 ? -4.917 47.620 47.535 1.00 76.00 900 ALA A CA 1
ATOM 7334 C C . ALA A 1 900 ? -5.900 48.044 46.427 1.00 76.00 900 ALA A C 1
ATOM 7336 O O . ALA A 1 900 ? -6.998 48.522 46.721 1.00 76.00 900 ALA A O 1
ATOM 7337 N N . SER A 1 901 ? -5.546 47.764 45.170 1.00 87.62 901 SER A N 1
ATOM 7338 C CA . SER A 1 901 ? -6.498 47.768 44.056 1.00 87.62 901 SER A CA 1
ATOM 7339 C C . SER A 1 901 ? -7.368 46.507 44.103 1.00 87.62 901 SER A C 1
ATOM 7341 O O . SER A 1 901 ? -6.870 45.409 44.374 1.00 87.62 901 SER A O 1
ATOM 7343 N N . TYR A 1 902 ? -8.665 46.639 43.831 1.00 89.81 902 TYR A N 1
ATOM 7344 C CA . TYR A 1 902 ? -9.583 45.502 43.761 1.00 89.81 902 TYR A CA 1
ATOM 7345 C C . TYR A 1 902 ? -10.788 45.767 42.859 1.00 89.81 902 TYR A C 1
ATOM 7347 O O . TYR A 1 902 ? -11.198 46.909 42.638 1.00 89.81 902 TYR A O 1
ATOM 7355 N N . ILE A 1 903 ? -11.385 44.679 42.386 1.00 90.56 903 ILE A N 1
ATOM 7356 C CA . ILE A 1 903 ? -12.648 44.640 41.660 1.00 90.56 903 ILE A CA 1
ATOM 7357 C C . ILE A 1 903 ? -13.586 43.641 42.342 1.00 90.56 903 ILE A C 1
ATOM 7359 O O . ILE A 1 903 ? -13.210 42.505 42.622 1.00 90.56 903 ILE A O 1
ATOM 7363 N N . ILE A 1 904 ? -14.808 44.076 42.630 1.00 89.19 904 ILE A N 1
ATOM 7364 C CA . ILE A 1 904 ? -15.854 43.253 43.235 1.00 89.19 904 ILE A CA 1
ATOM 7365 C C . ILE A 1 904 ? -17.005 43.153 42.241 1.00 89.19 904 ILE A C 1
ATOM 7367 O O . ILE A 1 904 ? -17.553 44.186 41.855 1.00 89.19 904 ILE A O 1
ATOM 7371 N N . ARG A 1 905 ? -17.375 41.935 41.843 1.00 87.62 905 ARG A N 1
ATOM 7372 C CA . ARG A 1 905 ? -18.604 41.647 41.096 1.00 87.62 905 ARG A CA 1
ATOM 7373 C C . ARG A 1 905 ? -19.681 41.160 42.045 1.00 87.62 905 ARG A C 1
ATOM 7375 O O . ARG A 1 905 ? -19.433 40.306 42.890 1.00 87.62 905 ARG A O 1
ATOM 7382 N N . ILE A 1 906 ? -20.879 41.698 41.872 1.00 83.38 906 ILE A N 1
ATOM 7383 C CA . ILE A 1 906 ? -22.055 41.364 42.665 1.00 83.38 906 ILE A CA 1
ATOM 7384 C C . ILE A 1 906 ? -23.126 40.848 41.703 1.00 83.38 906 ILE A C 1
ATOM 7386 O O . ILE A 1 906 ? -23.578 41.588 40.827 1.00 83.38 906 ILE A O 1
ATOM 7390 N N . GLY A 1 907 ? -23.502 39.577 41.838 1.00 73.88 907 GLY A N 1
ATOM 7391 C CA . GLY A 1 907 ? -24.595 38.966 41.079 1.00 73.88 907 GLY A CA 1
ATOM 7392 C C . GLY A 1 907 ? -25.951 39.129 41.770 1.00 73.88 907 GLY A C 1
ATOM 7393 O O . GLY A 1 907 ? -26.010 39.113 42.997 1.00 73.88 907 GLY A O 1
ATOM 7394 N N . PHE A 1 908 ? -27.026 39.246 40.976 1.00 67.31 908 PHE A N 1
ATOM 7395 C CA . PHE A 1 908 ? -28.428 39.338 41.428 1.00 67.31 908 PHE A CA 1
ATOM 7396 C C . PHE A 1 908 ? -28.742 40.531 42.349 1.00 67.31 908 PHE A C 1
ATOM 7398 O O . PHE A 1 908 ? -29.578 40.444 43.243 1.00 67.31 908 PHE A O 1
ATOM 7405 N N . PHE A 1 909 ? -28.101 41.679 42.113 1.00 65.44 909 PHE A N 1
ATOM 7406 C CA . PHE A 1 909 ? -28.316 42.883 42.916 1.00 65.44 909 PHE A CA 1
ATOM 7407 C C . PHE A 1 909 ? -29.412 43.775 42.307 1.00 65.44 909 PHE A C 1
ATOM 7409 O O . PHE A 1 909 ? -29.171 44.520 41.354 1.00 65.44 909 PHE A O 1
ATOM 7416 N N . GLU A 1 910 ? -30.616 43.727 42.880 1.00 58.56 910 GLU A N 1
ATOM 7417 C CA . GLU A 1 910 ? -31.696 44.686 42.617 1.00 58.56 910 GLU A CA 1
ATOM 7418 C C . GLU A 1 910 ? -31.799 45.670 43.791 1.00 58.56 910 GLU A C 1
ATOM 7420 O O . GLU A 1 910 ? -32.361 45.362 44.839 1.00 58.56 910 GLU A O 1
ATOM 7425 N N . SER A 1 911 ? -31.243 46.874 43.638 1.00 60.06 911 SER A N 1
ATOM 7426 C CA . SER A 1 911 ? -31.439 47.956 44.608 1.00 60.06 911 SER A CA 1
ATOM 7427 C C . SER A 1 911 ? -31.847 49.240 43.902 1.00 60.06 911 SER A C 1
ATOM 7429 O O . SER A 1 911 ? -31.149 49.726 43.017 1.00 60.06 911 SER A O 1
ATOM 7431 N N . THR A 1 912 ? -32.967 49.824 44.331 1.00 57.44 912 THR A N 1
ATOM 7432 C CA . THR A 1 912 ? -33.393 51.176 43.939 1.00 57.44 912 THR A CA 1
ATOM 7433 C C . THR A 1 912 ? -32.720 52.273 44.775 1.00 57.44 912 THR A C 1
ATOM 7435 O O . THR A 1 912 ? -33.004 53.448 44.567 1.00 57.44 912 THR A O 1
ATOM 7438 N N . GLU A 1 913 ? -31.878 51.912 45.753 1.00 62.16 913 GLU A N 1
ATOM 7439 C CA . GLU A 1 913 ? -31.343 52.837 46.767 1.00 62.16 913 GLU A CA 1
ATOM 7440 C C . GLU A 1 913 ? -29.906 53.313 46.491 1.00 62.16 913 GLU A C 1
ATOM 7442 O O . GLU A 1 913 ? -29.463 54.293 47.094 1.00 62.16 913 GLU A O 1
ATOM 7447 N N . ILE A 1 914 ? -29.164 52.665 45.583 1.00 69.12 914 ILE A N 1
ATOM 7448 C CA . ILE A 1 914 ? -27.790 53.054 45.226 1.00 69.12 914 ILE A CA 1
ATOM 7449 C C . ILE A 1 914 ? -27.676 53.251 43.713 1.00 69.12 914 ILE A C 1
ATOM 7451 O O . ILE A 1 914 ? -27.642 52.293 42.948 1.00 69.12 914 ILE A O 1
ATOM 7455 N N . GLU A 1 915 ? -27.557 54.509 43.290 1.00 76.75 915 GLU A N 1
ATOM 7456 C CA . GLU A 1 915 ? -27.220 54.859 41.907 1.00 76.75 915 GLU A CA 1
ATOM 7457 C C . GLU A 1 915 ? -25.724 54.609 41.610 1.00 76.75 915 GLU A C 1
ATOM 7459 O O . GLU A 1 915 ? -24.899 54.690 42.533 1.00 76.75 915 GLU A O 1
ATOM 7464 N N . PRO A 1 916 ? -25.346 54.332 40.343 1.00 84.12 916 PRO A N 1
ATOM 7465 C CA . PRO A 1 916 ? -23.949 54.278 39.918 1.00 84.12 916 PRO A CA 1
ATOM 7466 C C . PRO A 1 916 ? -23.177 55.539 40.321 1.00 84.12 916 PRO A C 1
ATOM 7468 O O . PRO A 1 916 ? -23.704 56.650 40.247 1.00 84.12 916 PRO A O 1
ATOM 7471 N N . PHE A 1 917 ? -21.921 55.387 40.736 1.00 87.06 917 PHE A N 1
ATOM 7472 C CA . PHE A 1 917 ? -21.109 56.511 41.202 1.00 87.06 917 PHE A CA 1
ATOM 7473 C C . PHE A 1 917 ? -19.635 56.371 40.831 1.00 87.06 917 PHE A C 1
ATOM 7475 O O . PHE A 1 917 ? -19.119 55.272 40.641 1.00 87.06 917 PHE A O 1
ATOM 7482 N N . GLU A 1 918 ? -18.947 57.507 40.810 1.00 89.44 918 GLU A N 1
ATOM 7483 C CA . GLU A 1 918 ? -17.497 57.621 40.703 1.00 89.44 918 GLU A CA 1
ATOM 7484 C C . GLU A 1 918 ? -17.023 58.610 41.768 1.00 89.44 918 GLU A C 1
ATOM 7486 O O . GLU A 1 918 ? -17.504 59.742 41.843 1.00 89.44 918 GLU A O 1
ATOM 7491 N N . PHE A 1 919 ? -16.100 58.172 42.619 1.00 88.88 919 PHE A N 1
ATOM 7492 C CA . PHE A 1 919 ? -15.501 58.998 43.656 1.00 88.88 919 PHE A CA 1
ATOM 7493 C C . PHE A 1 919 ? -13.986 58.999 43.536 1.00 88.88 919 PHE A C 1
ATOM 7495 O O . PHE A 1 919 ? -13.363 57.966 43.303 1.00 88.88 919 PHE A O 1
ATOM 7502 N N . ILE A 1 920 ? -13.398 60.169 43.764 1.00 87.94 920 ILE A N 1
ATOM 7503 C CA . ILE A 1 920 ? -11.955 60.381 43.760 1.00 87.94 920 ILE A CA 1
ATOM 7504 C C . ILE A 1 920 ? -11.517 60.712 45.185 1.00 87.94 920 ILE A C 1
ATOM 7506 O O . ILE A 1 920 ? -12.097 61.590 45.828 1.00 87.94 920 ILE A O 1
ATOM 7510 N N . ASN A 1 921 ? -10.483 60.027 45.676 1.00 87.31 921 ASN A N 1
ATOM 7511 C CA . ASN A 1 921 ? -9.770 60.427 46.884 1.00 87.31 921 ASN A CA 1
ATOM 7512 C C . ASN A 1 921 ? -8.422 61.038 46.480 1.00 87.31 921 ASN A C 1
ATOM 7514 O O . ASN A 1 921 ? -7.449 60.335 46.210 1.00 87.31 921 ASN A O 1
ATOM 7518 N N . GLU A 1 922 ? -8.358 62.372 46.471 1.00 83.94 922 GLU A N 1
ATOM 7519 C CA . GLU A 1 922 ? -7.148 63.123 46.110 1.00 83.94 922 GLU A CA 1
ATOM 7520 C C . GLU A 1 922 ? -5.969 62.874 47.069 1.00 83.94 922 GLU A C 1
ATOM 7522 O O . GLU A 1 922 ? -4.818 63.047 46.677 1.00 83.94 922 GLU A O 1
ATOM 7527 N N . ARG A 1 923 ? -6.223 62.448 48.319 1.00 84.81 923 ARG A N 1
ATOM 7528 C CA . ARG A 1 923 ? -5.162 62.183 49.311 1.00 84.81 923 ARG A CA 1
ATOM 7529 C C . ARG A 1 923 ? -4.410 60.889 49.019 1.00 84.81 923 ARG A C 1
ATOM 7531 O O . ARG A 1 923 ? -3.219 60.810 49.306 1.00 84.81 923 ARG A O 1
ATOM 7538 N N . THR A 1 924 ? -5.097 59.883 48.483 1.00 85.12 924 THR A N 1
ATOM 7539 C CA . THR A 1 924 ? -4.516 58.572 48.152 1.00 85.12 924 THR A CA 1
ATOM 7540 C C . THR A 1 924 ? -4.243 58.391 46.659 1.00 85.12 924 THR A C 1
ATOM 7542 O O . THR A 1 924 ? -3.592 57.415 46.291 1.00 85.12 924 THR A O 1
ATOM 7545 N N . ASN A 1 925 ? -4.684 59.339 45.821 1.00 88.00 925 ASN A N 1
ATOM 7546 C CA . ASN A 1 925 ? -4.641 59.271 44.357 1.00 88.00 925 ASN A CA 1
ATOM 7547 C C . ASN A 1 925 ? -5.398 58.049 43.793 1.00 88.00 925 ASN A C 1
ATOM 7549 O O . ASN A 1 925 ? -4.993 57.433 42.808 1.00 88.00 925 ASN A O 1
ATOM 7553 N N . GLU A 1 926 ? -6.515 57.694 44.428 1.00 89.44 926 GLU A N 1
ATOM 7554 C CA . GLU A 1 926 ? -7.335 56.535 44.066 1.00 89.44 926 GLU A CA 1
ATOM 7555 C C . GLU A 1 926 ? -8.719 56.952 43.568 1.00 89.44 926 GLU A C 1
ATOM 7557 O O . GLU A 1 926 ? -9.228 58.031 43.886 1.00 89.44 926 GLU A O 1
ATOM 7562 N N . MET A 1 927 ? -9.344 56.049 42.822 1.00 89.44 927 MET A N 1
ATOM 7563 C CA . MET A 1 927 ? -10.705 56.159 42.323 1.00 89.44 927 MET A CA 1
ATOM 7564 C C . MET A 1 927 ? -11.524 54.952 42.785 1.00 89.44 927 MET A C 1
ATOM 7566 O O . MET A 1 927 ? -11.042 53.820 42.718 1.00 89.44 927 MET A O 1
ATOM 7570 N N . LEU A 1 928 ? -12.755 55.197 43.235 1.00 90.00 928 LEU A N 1
ATOM 7571 C CA . LEU A 1 928 ? -13.756 54.184 43.559 1.00 90.00 928 LEU A CA 1
ATOM 7572 C C . LEU A 1 928 ? -14.958 54.357 42.624 1.00 90.00 928 LEU A C 1
ATOM 7574 O O . LEU A 1 928 ? -15.636 55.382 42.683 1.00 90.00 928 LEU A O 1
ATOM 7578 N N . THR A 1 929 ? -15.241 53.365 41.785 1.00 89.62 929 THR A N 1
ATOM 7579 C CA . THR A 1 929 ? -16.394 53.378 40.868 1.00 89.62 929 THR A CA 1
ATOM 7580 C C . THR A 1 929 ? -17.356 52.252 41.188 1.00 89.62 929 THR A C 1
ATOM 7582 O O . THR A 1 929 ? -16.932 51.167 41.578 1.00 89.62 929 THR A O 1
ATOM 7585 N N . PHE A 1 930 ? -18.646 52.512 41.014 1.00 88.81 930 PHE A N 1
ATOM 7586 C CA . PHE A 1 930 ? -19.710 51.524 41.102 1.00 88.81 930 PHE A CA 1
ATOM 7587 C C . PHE A 1 930 ? -20.609 51.649 39.881 1.00 88.81 930 PHE A C 1
ATOM 7589 O O . PHE A 1 930 ? -21.212 52.701 39.666 1.00 88.81 930 PHE A O 1
ATOM 7596 N N . THR A 1 931 ? -20.676 50.598 39.072 1.00 87.81 931 THR A N 1
ATOM 7597 C CA . THR A 1 931 ? -21.356 50.613 37.772 1.00 87.81 931 THR A CA 1
ATOM 7598 C C . THR A 1 931 ? -22.175 49.345 37.566 1.00 87.81 931 THR A C 1
ATOM 7600 O O . THR A 1 931 ? -21.757 48.266 37.985 1.00 87.81 931 THR A O 1
ATOM 7603 N N . ALA A 1 932 ? -23.316 49.464 36.889 1.00 82.31 932 ALA A N 1
ATOM 7604 C CA . ALA A 1 932 ? -24.099 48.315 36.440 1.00 82.31 932 ALA A CA 1
ATOM 7605 C C . ALA A 1 932 ? -23.488 47.690 35.166 1.00 82.31 932 ALA A C 1
ATOM 7607 O O . ALA A 1 932 ? -23.007 48.414 34.293 1.00 82.31 932 ALA A O 1
ATOM 7608 N N . GLU A 1 933 ? -23.527 46.360 35.068 1.00 80.38 933 GLU A N 1
ATOM 7609 C CA . GLU A 1 933 ? -23.182 45.540 33.894 1.00 80.38 933 GLU A CA 1
ATOM 7610 C C . GLU A 1 933 ? -24.442 44.823 33.347 1.00 80.38 933 GLU A C 1
ATOM 7612 O O . GLU A 1 933 ? -25.539 44.949 33.897 1.00 80.38 933 GLU A O 1
ATOM 7617 N N . GLU A 1 934 ? -24.310 44.082 32.240 1.00 71.81 934 GLU A N 1
ATOM 7618 C CA . GLU A 1 934 ? -25.391 43.251 31.679 1.00 71.81 934 GLU A CA 1
ATOM 7619 C C . GLU A 1 934 ? -25.797 42.105 32.647 1.00 71.81 934 GLU A C 1
ATOM 7621 O O . GLU A 1 934 ? -24.999 41.639 33.464 1.00 71.81 934 GLU A O 1
ATOM 7626 N N . ASP A 1 935 ? -27.050 41.636 32.563 1.00 66.88 935 ASP A N 1
ATOM 7627 C CA . ASP A 1 935 ? -27.630 40.541 33.375 1.00 66.88 935 ASP A CA 1
ATOM 7628 C C . ASP A 1 935 ? -27.752 40.786 34.901 1.00 66.88 935 ASP A C 1
ATOM 7630 O O . ASP A 1 935 ? -27.453 39.895 35.698 1.00 66.88 935 ASP A O 1
ATOM 7634 N N . ASN A 1 936 ? -28.209 41.966 35.346 1.00 70.62 936 ASN A N 1
ATOM 7635 C CA . ASN A 1 936 ? -28.404 42.299 36.778 1.00 70.62 936 ASN A CA 1
ATOM 7636 C C . ASN A 1 936 ? -27.126 42.159 37.640 1.00 70.62 936 ASN A C 1
ATOM 7638 O O . ASN A 1 936 ? -27.186 41.855 38.838 1.00 70.62 936 ASN A O 1
ATOM 7642 N N . ARG A 1 937 ? -25.955 42.388 37.034 1.00 78.12 937 ARG A N 1
ATOM 7643 C CA . ARG A 1 937 ? -24.650 42.380 37.706 1.00 78.12 937 ARG A CA 1
ATOM 7644 C C . ARG A 1 937 ? -24.167 43.798 37.986 1.00 78.12 937 ARG A C 1
ATOM 7646 O O . ARG A 1 937 ? -24.363 44.702 37.180 1.00 78.12 937 ARG A O 1
ATOM 7653 N N . TRP A 1 938 ? -23.509 43.990 39.125 1.00 85.12 938 TRP A N 1
ATOM 7654 C CA . TRP A 1 938 ? -22.921 45.271 39.522 1.00 85.12 938 TRP A CA 1
ATOM 7655 C C . TRP A 1 938 ? -21.446 45.116 39.854 1.00 85.12 938 TRP A C 1
ATOM 7657 O O . TRP A 1 938 ? -21.026 44.088 40.384 1.00 85.12 938 TRP A O 1
ATOM 7667 N N . VAL A 1 939 ? -20.660 46.152 39.564 1.00 88.19 939 VAL A N 1
ATOM 7668 C CA . VAL A 1 939 ? -19.209 46.129 39.751 1.00 88.19 939 VAL A CA 1
ATOM 7669 C C . VAL A 1 939 ? -18.749 47.313 40.577 1.00 88.19 939 VAL A C 1
ATOM 7671 O O . VAL A 1 939 ? -19.003 48.456 40.209 1.00 88.19 939 VAL A O 1
ATOM 7674 N N . LEU A 1 940 ? -18.030 47.033 41.667 1.00 88.50 940 LEU A N 1
ATOM 7675 C CA . LEU A 1 940 ? -17.310 48.019 42.472 1.00 88.50 940 LEU A CA 1
ATOM 7676 C C . LEU A 1 940 ? -15.806 47.905 42.186 1.00 88.50 940 LEU A C 1
ATOM 7678 O O . LEU A 1 940 ? -15.220 46.843 42.386 1.00 88.50 940 LEU A O 1
ATOM 7682 N N . LYS A 1 941 ? -15.162 48.985 41.742 1.00 90.56 941 LYS A N 1
ATOM 7683 C CA . LYS A 1 941 ? -13.722 49.026 41.428 1.00 90.56 941 LYS A CA 1
ATOM 7684 C C . LYS A 1 941 ? -13.021 50.064 42.284 1.00 90.56 941 LYS A C 1
ATOM 7686 O O . LYS A 1 941 ? -13.465 51.208 42.301 1.00 90.56 941 LYS A O 1
ATOM 7691 N N . ARG A 1 942 ? -11.900 49.698 42.906 1.00 89.56 942 ARG A N 1
ATOM 7692 C CA . ARG A 1 942 ? -10.952 50.626 43.537 1.00 89.56 942 ARG A CA 1
ATOM 7693 C C . ARG A 1 942 ? -9.584 50.476 42.874 1.00 89.56 942 ARG A C 1
ATOM 7695 O O . ARG A 1 942 ? -9.046 49.373 42.863 1.00 89.56 942 ARG A O 1
ATOM 7702 N N . CYS A 1 943 ? -9.022 51.550 42.330 1.00 88.56 943 CYS A N 1
ATOM 7703 C CA . CYS A 1 943 ? -7.699 51.536 41.687 1.00 88.56 943 CYS A CA 1
ATOM 7704 C C . CYS A 1 943 ? -7.019 52.908 41.739 1.00 88.56 943 CYS A C 1
ATOM 7706 O O . CYS A 1 943 ? -7.632 53.895 42.153 1.00 88.56 943 CYS A O 1
ATOM 7708 N N . GLN A 1 944 ? -5.759 52.988 41.304 1.00 86.56 944 GLN A N 1
ATOM 7709 C CA . GLN A 1 944 ? -5.076 54.272 41.126 1.00 86.56 944 GLN A CA 1
ATOM 7710 C C . GLN A 1 944 ? -5.716 55.078 39.985 1.00 86.56 944 GLN A C 1
ATOM 7712 O O . GLN A 1 944 ? -6.192 54.521 38.992 1.00 86.56 944 GLN A O 1
ATOM 7717 N N . ILE A 1 945 ? -5.720 56.408 40.100 1.00 83.06 945 ILE A N 1
ATOM 7718 C CA . ILE A 1 945 ? -6.226 57.282 39.032 1.00 83.06 945 ILE A CA 1
ATOM 7719 C C . ILE A 1 945 ? -5.372 57.083 37.768 1.00 83.06 945 ILE A C 1
ATOM 7721 O O . ILE A 1 945 ? -4.153 57.243 37.799 1.00 83.06 945 ILE A O 1
ATOM 7725 N N . GLY A 1 946 ? -6.020 56.742 36.649 1.00 75.88 946 GLY A N 1
ATOM 7726 C CA . GLY A 1 946 ? -5.368 56.440 35.366 1.00 75.88 946 GLY A CA 1
ATOM 7727 C C . GLY A 1 946 ? -5.042 54.957 35.142 1.00 75.88 946 GLY A C 1
ATOM 7728 O O . GLY A 1 946 ? -4.689 54.578 34.026 1.00 75.88 946 GLY A O 1
ATOM 7729 N N . GLU A 1 947 ? -5.201 54.108 36.159 1.00 80.38 947 GLU A N 1
ATOM 7730 C CA . GLU A 1 947 ? -5.137 52.654 36.023 1.00 80.38 947 GLU A CA 1
ATOM 7731 C C . GLU A 1 947 ? -6.469 52.119 35.474 1.00 80.38 947 GLU A C 1
ATOM 7733 O O . GLU A 1 947 ? -7.545 52.554 35.880 1.00 80.38 947 GLU A O 1
ATOM 7738 N N . THR A 1 948 ? -6.417 51.170 34.537 1.00 76.06 948 THR A N 1
ATOM 7739 C CA . THR A 1 948 ? -7.616 50.477 34.044 1.00 76.06 948 THR A CA 1
ATOM 7740 C C . THR A 1 948 ? -7.623 49.058 34.589 1.00 76.06 948 THR A C 1
ATOM 7742 O O . THR A 1 948 ? -6.834 48.233 34.136 1.00 76.06 948 THR A O 1
ATOM 7745 N N . ILE A 1 949 ? -8.531 48.767 35.525 1.00 82.62 949 ILE A N 1
ATOM 7746 C CA . ILE A 1 949 ? -8.764 47.400 36.004 1.00 82.62 949 ILE A CA 1
ATOM 7747 C C . ILE A 1 949 ? -9.980 46.780 35.302 1.00 82.62 949 ILE A C 1
ATOM 7749 O O . ILE A 1 949 ? -11.061 47.382 35.207 1.00 82.62 949 ILE A O 1
ATOM 7753 N N . GLN A 1 950 ? -9.790 45.568 34.788 1.00 81.06 950 GLN A N 1
ATOM 7754 C CA . GLN A 1 950 ? -10.818 44.764 34.131 1.00 81.06 950 GLN A CA 1
ATOM 7755 C C . GLN A 1 950 ? -11.007 43.462 34.900 1.00 81.06 950 GLN A C 1
ATOM 7757 O O . GLN A 1 950 ? -10.079 42.983 35.548 1.00 81.06 950 GLN A O 1
ATOM 7762 N N . TRP A 1 951 ? -12.218 42.914 34.840 1.00 79.62 951 TRP A N 1
ATOM 7763 C CA . TRP A 1 951 ? -12.468 41.580 35.365 1.00 79.62 951 TRP A CA 1
ATOM 7764 C C . TRP A 1 951 ? -11.859 40.539 34.428 1.00 79.62 951 TRP A C 1
ATOM 7766 O O . TRP A 1 951 ? -12.024 40.640 33.211 1.00 79.62 951 TRP A O 1
ATOM 7776 N N . GLU A 1 952 ? -11.198 39.526 34.978 1.00 75.44 952 GLU A N 1
ATOM 7777 C CA . GLU A 1 952 ? -10.683 38.412 34.185 1.00 75.44 952 GLU A CA 1
ATOM 7778 C C . GLU A 1 952 ? -11.605 37.200 34.367 1.00 75.44 952 GLU A C 1
ATOM 7780 O O . GLU A 1 952 ? -11.515 36.482 35.356 1.00 75.44 952 GLU A O 1
ATOM 7785 N N . ASP A 1 953 ? -12.492 36.944 33.395 1.00 60.38 953 ASP A N 1
ATOM 7786 C CA . ASP A 1 953 ? -13.448 35.813 33.440 1.00 60.38 953 ASP A CA 1
ATOM 7787 C C . ASP A 1 953 ? -12.758 34.438 33.485 1.00 60.38 953 ASP A C 1
ATOM 7789 O O . ASP A 1 953 ? -13.368 33.421 33.809 1.00 60.38 953 ASP A O 1
ATOM 7793 N N . LYS A 1 954 ? -11.468 34.407 33.145 1.00 54.19 954 LYS A N 1
ATOM 7794 C CA . LYS A 1 954 ? -10.610 33.232 33.191 1.00 54.19 954 LYS A CA 1
ATOM 7795 C C . LYS A 1 954 ? -9.476 33.477 34.164 1.00 54.19 954 LYS A C 1
ATOM 7797 O O . LYS A 1 954 ? -8.372 33.847 33.765 1.00 54.19 954 LYS A O 1
ATOM 7802 N N . ILE A 1 955 ? -9.725 33.201 35.433 1.00 56.31 955 ILE A N 1
ATOM 7803 C CA . ILE A 1 955 ? -8.637 32.924 36.365 1.00 56.31 955 ILE A CA 1
ATOM 7804 C C . ILE A 1 955 ? -7.826 31.793 35.727 1.00 56.31 955 ILE A C 1
ATOM 7806 O O . ILE A 1 955 ? -8.371 30.729 35.454 1.00 56.31 955 ILE A O 1
ATOM 7810 N N . SER A 1 956 ? -6.582 32.105 35.354 1.00 54.25 956 SER A N 1
ATOM 7811 C CA . SER A 1 956 ? -5.875 31.526 34.203 1.00 54.25 956 SER A CA 1
ATOM 7812 C C . SER A 1 956 ? -6.121 30.030 33.946 1.00 54.25 956 SER A C 1
ATOM 7814 O O . SER A 1 956 ? -6.017 29.232 34.879 1.00 54.25 956 SER A O 1
ATOM 7816 N N . ASP A 1 957 ? -6.236 29.639 32.666 1.00 56.34 957 ASP A N 1
ATOM 7817 C CA . ASP A 1 957 ? -6.203 28.243 32.157 1.00 56.34 957 ASP A CA 1
ATOM 7818 C C . ASP A 1 957 ? -4.938 27.443 32.616 1.00 56.34 957 ASP A C 1
ATOM 7820 O O . ASP A 1 957 ? -4.720 26.301 32.216 1.00 56.34 957 ASP A O 1
ATOM 7824 N N . ASN A 1 958 ? -4.080 28.043 33.452 1.00 62.00 958 ASN A N 1
ATOM 7825 C CA . ASN A 1 958 ? -2.822 27.523 33.970 1.00 62.00 958 ASN A CA 1
ATOM 7826 C C . ASN A 1 958 ? -2.863 27.094 35.454 1.00 62.00 958 ASN A C 1
ATOM 7828 O O . ASN A 1 958 ? -1.846 26.559 35.910 1.00 62.00 958 ASN A O 1
ATOM 7832 N N . LEU A 1 959 ? -3.954 27.324 36.206 1.00 73.25 959 LEU A N 1
ATOM 7833 C CA . LEU A 1 959 ? -4.087 26.851 37.598 1.00 73.25 959 LEU A CA 1
ATOM 7834 C C . LEU A 1 959 ? -4.486 25.367 37.652 1.00 73.25 959 LEU A C 1
ATOM 7836 O O . LEU A 1 959 ? -5.196 24.877 36.777 1.00 73.25 959 LEU A O 1
ATOM 7840 N N . ASN A 1 960 ? -4.084 24.657 38.711 1.00 77.75 960 ASN A N 1
ATOM 7841 C CA . ASN A 1 960 ? -4.687 23.355 39.021 1.00 77.75 960 ASN A CA 1
ATOM 7842 C C . ASN A 1 960 ? -6.062 23.588 39.659 1.00 77.75 960 ASN A C 1
ATOM 7844 O O . ASN A 1 960 ? -6.114 24.239 40.706 1.00 77.75 960 ASN A O 1
ATOM 7848 N N . ASN A 1 961 ? -7.139 23.051 39.075 1.00 85.19 961 ASN A N 1
ATOM 7849 C CA . ASN A 1 961 ? -8.454 23.084 39.713 1.00 85.19 961 ASN A CA 1
ATOM 7850 C C . ASN A 1 961 ? -8.650 21.870 40.622 1.00 85.19 961 ASN A C 1
ATOM 7852 O O . ASN A 1 961 ? -8.550 20.729 40.165 1.00 85.19 961 ASN A O 1
ATOM 7856 N N . ILE A 1 962 ? -8.898 22.124 41.905 1.00 89.19 962 ILE A N 1
ATOM 7857 C CA . ILE A 1 962 ? -9.115 21.101 42.924 1.00 89.19 962 ILE A CA 1
ATOM 7858 C C . ILE A 1 962 ? -10.426 21.405 43.629 1.00 89.19 962 ILE A C 1
ATOM 7860 O O . ILE A 1 962 ? -10.551 22.428 44.301 1.00 89.19 962 ILE A O 1
ATOM 7864 N N . LYS A 1 963 ? -11.376 20.483 43.514 1.00 90.50 963 LYS A N 1
ATOM 7865 C CA . LYS A 1 963 ? -12.701 20.605 44.108 1.00 90.50 963 LYS A CA 1
ATOM 7866 C C . LYS A 1 963 ? -12.919 19.534 45.166 1.00 90.50 963 LYS A C 1
ATOM 7868 O O . LYS A 1 963 ? -12.750 18.349 44.889 1.00 90.50 963 LYS A O 1
ATOM 7873 N N . PHE A 1 964 ? -13.309 19.943 46.365 1.00 90.94 964 PHE A N 1
ATOM 7874 C CA . PHE A 1 964 ? -13.744 19.046 47.432 1.00 90.94 964 PHE A CA 1
ATOM 7875 C C . PHE A 1 964 ? -15.266 19.095 47.538 1.00 90.94 964 PHE A C 1
ATOM 7877 O O . PHE A 1 964 ? -15.808 20.155 47.828 1.00 90.94 964 PHE A O 1
ATOM 7884 N N . GLU A 1 965 ? -15.922 17.955 47.322 1.00 89.25 965 GLU A N 1
ATOM 7885 C CA . GLU A 1 965 ? -17.365 17.759 47.528 1.00 89.25 965 GLU A CA 1
ATOM 7886 C C . GLU A 1 965 ? -17.529 16.658 48.580 1.00 89.25 965 GLU A C 1
ATOM 7888 O O . GLU A 1 965 ? -17.443 15.472 48.264 1.00 89.25 965 GLU A O 1
ATOM 7893 N N . LEU A 1 966 ? -17.631 17.036 49.854 1.00 86.56 966 LEU A N 1
ATOM 7894 C CA . LEU A 1 966 ? -17.575 16.092 50.974 1.00 86.56 966 LEU A CA 1
ATOM 7895 C C . LEU A 1 966 ? -18.858 16.152 51.808 1.00 86.56 966 LEU A C 1
ATOM 7897 O O . LEU A 1 966 ? -19.106 17.141 52.498 1.00 86.56 966 LEU A O 1
ATOM 7901 N N . TYR A 1 967 ? -19.610 15.054 51.789 1.00 83.81 967 TYR A N 1
ATOM 7902 C CA . TYR A 1 967 ? -20.838 14.832 52.559 1.00 83.81 967 TYR A CA 1
ATOM 7903 C C . TYR A 1 967 ? -20.625 13.749 53.632 1.00 83.81 967 TYR A C 1
ATOM 7905 O O . TYR A 1 967 ? -19.551 13.146 53.714 1.00 83.81 967 TYR A O 1
ATOM 7913 N N . ASP A 1 968 ? -21.620 13.501 54.482 1.00 75.88 968 ASP A N 1
ATOM 7914 C CA . ASP A 1 968 ? -21.520 12.612 55.654 1.00 75.88 968 ASP A CA 1
ATOM 7915 C C . ASP A 1 968 ? -20.939 11.200 55.392 1.00 75.88 968 ASP A C 1
ATOM 7917 O O . ASP A 1 968 ? -20.314 10.610 56.279 1.00 75.88 968 ASP A O 1
ATOM 7921 N N . ASP A 1 969 ? -21.095 10.640 54.190 1.00 76.44 969 ASP A N 1
ATOM 7922 C CA . ASP A 1 969 ? -20.586 9.321 53.785 1.00 76.44 969 ASP A CA 1
ATOM 7923 C C . ASP A 1 969 ? -19.205 9.352 53.091 1.00 76.44 969 ASP A C 1
ATOM 7925 O O . ASP A 1 969 ? -18.618 8.303 52.793 1.00 76.44 969 ASP A O 1
ATOM 7929 N N . CYS A 1 970 ? -18.629 10.541 52.910 1.00 76.94 970 CYS A N 1
ATOM 7930 C CA . CYS A 1 970 ? -17.385 10.794 52.180 1.00 76.94 970 CYS A CA 1
ATOM 7931 C C . CYS A 1 970 ? -16.102 10.650 53.030 1.00 76.94 970 CYS A C 1
ATOM 7933 O O . CYS A 1 970 ? -15.026 11.073 52.600 1.00 76.94 970 CYS A O 1
ATOM 7935 N N . ILE A 1 971 ? -16.169 10.062 54.231 1.00 80.81 971 ILE A N 1
ATOM 7936 C CA . ILE A 1 971 ? -15.028 9.943 55.156 1.00 80.81 971 ILE A CA 1
ATOM 7937 C C . ILE A 1 971 ? -14.744 8.489 55.566 1.00 80.81 971 ILE A C 1
ATOM 7939 O O . ILE A 1 971 ? -15.611 7.742 56.019 1.00 80.81 971 ILE A O 1
ATOM 7943 N N . GLY A 1 972 ? -13.495 8.064 55.374 1.00 78.75 972 GLY A N 1
ATOM 7944 C CA . GLY A 1 972 ? -12.992 6.732 55.706 1.00 78.75 972 GLY A CA 1
ATOM 7945 C C . GLY A 1 972 ? -12.267 6.640 57.048 1.00 78.75 972 GLY A C 1
ATOM 7946 O O . GLY A 1 972 ? -12.263 7.591 57.827 1.00 78.75 972 GLY A O 1
ATOM 7947 N N . PRO A 1 973 ? -11.613 5.498 57.344 1.00 74.44 973 PRO A N 1
ATOM 7948 C CA . PRO A 1 973 ? -10.773 5.389 58.528 1.00 74.44 973 PRO A CA 1
ATOM 7949 C C . PRO A 1 973 ? -9.618 6.391 58.427 1.00 74.44 973 PRO A C 1
ATOM 7951 O O . PRO A 1 973 ? -8.782 6.307 57.527 1.00 74.44 973 PRO A O 1
ATOM 7954 N N . LEU A 1 974 ? -9.593 7.329 59.368 1.00 75.38 974 LEU A N 1
ATOM 7955 C CA . LEU A 1 974 ? -8.499 8.268 59.563 1.00 75.38 974 LEU A CA 1
ATOM 7956 C C . LEU A 1 974 ? -7.699 7.836 60.785 1.00 75.38 974 LEU A C 1
ATOM 7958 O O . LEU A 1 974 ? -8.265 7.533 61.841 1.00 75.38 974 LEU A O 1
ATOM 7962 N N . SER A 1 975 ? -6.378 7.822 60.662 1.00 64.62 975 SER A N 1
ATOM 7963 C CA . SER A 1 975 ? -5.492 7.564 61.792 1.00 64.62 975 SER A CA 1
ATOM 7964 C C . SER A 1 975 ? -5.735 8.602 62.899 1.00 64.62 975 SER A C 1
ATOM 7966 O O . SER A 1 975 ? -5.586 9.806 62.688 1.00 64.62 975 SER A O 1
ATOM 7968 N N . SER A 1 976 ? -6.104 8.154 64.105 1.00 51.53 976 SER A N 1
ATOM 7969 C CA . SER A 1 976 ? -6.250 9.030 65.278 1.00 51.53 976 SER A CA 1
ATOM 7970 C C . SER A 1 976 ? -4.931 9.760 65.586 1.00 51.53 976 SER A C 1
ATOM 7972 O O . SER A 1 976 ? -3.863 9.159 65.416 1.00 51.53 976 SER A O 1
ATOM 7974 N N . PRO A 1 977 ? -4.970 11.016 66.072 1.00 46.38 977 PRO A N 1
ATOM 7975 C CA . PRO A 1 977 ? -3.778 11.837 66.254 1.00 46.38 977 PRO A CA 1
ATOM 7976 C C . PRO A 1 977 ? -2.738 11.138 67.136 1.00 46.38 977 PRO A C 1
ATOM 7978 O O . PRO A 1 977 ? -3.019 10.744 68.270 1.00 46.38 977 PRO A O 1
ATOM 7981 N N . LYS A 1 978 ? -1.502 11.019 66.635 1.00 41.75 978 LYS A N 1
ATOM 7982 C CA . LYS A 1 978 ? -0.349 10.743 67.497 1.00 41.75 978 LYS A CA 1
ATOM 7983 C C . LYS A 1 978 ? -0.164 11.966 68.392 1.00 41.75 978 LYS A C 1
ATOM 7985 O O . LYS A 1 978 ? 0.210 13.031 67.912 1.00 41.75 978 LYS A O 1
ATOM 7990 N N . ALA A 1 979 ? -0.462 11.820 69.679 1.00 33.34 979 ALA A N 1
ATOM 7991 C CA . ALA A 1 979 ? -0.226 12.858 70.670 1.00 33.34 979 ALA A CA 1
ATOM 7992 C C . ALA A 1 979 ? 1.256 13.273 70.653 1.00 33.34 979 ALA A C 1
ATOM 7994 O O . ALA A 1 979 ? 2.130 12.468 70.972 1.00 33.34 979 ALA A O 1
ATOM 7995 N N . GLY A 1 980 ? 1.523 14.526 70.279 1.00 38.59 980 GLY A N 1
ATOM 7996 C CA . GLY A 1 980 ? 2.838 15.143 70.426 1.00 38.59 980 GLY A CA 1
ATOM 7997 C C . GLY A 1 980 ? 3.265 15.996 69.238 1.00 38.59 980 GLY A C 1
ATOM 7998 O O . GLY A 1 980 ? 4.053 15.529 68.427 1.00 38.59 980 GLY A O 1
ATOM 7999 N N . GLN A 1 981 ? 2.772 17.238 69.182 1.00 32.28 981 GLN A N 1
ATOM 8000 C CA . GLN A 1 981 ? 3.518 18.462 68.831 1.00 32.28 981 GLN A CA 1
ATOM 8001 C C . GLN A 1 981 ? 2.534 19.647 68.787 1.00 32.28 981 GLN A C 1
ATOM 8003 O O . GLN A 1 981 ? 2.148 20.131 67.730 1.00 32.28 981 GLN A O 1
ATOM 8008 N N . ASN A 1 982 ? 2.105 20.110 69.966 1.00 30.17 982 ASN A N 1
ATOM 8009 C CA . ASN A 1 982 ? 1.514 21.440 70.107 1.00 30.17 982 ASN A CA 1
ATOM 8010 C C . ASN A 1 982 ? 2.648 22.469 70.026 1.00 30.17 982 ASN A C 1
ATOM 8012 O O . ASN A 1 982 ? 3.514 22.476 70.895 1.00 30.17 982 ASN A O 1
ATOM 8016 N N . ASN A 1 983 ? 2.608 23.357 69.035 1.00 28.52 983 ASN A N 1
ATOM 8017 C CA . ASN A 1 983 ? 3.314 24.638 69.066 1.00 28.52 983 ASN A CA 1
ATOM 8018 C C . ASN A 1 983 ? 2.281 25.770 68.977 1.00 28.52 983 ASN A C 1
ATOM 8020 O O . ASN A 1 983 ? 2.245 26.526 68.013 1.00 28.52 983 ASN A O 1
ATOM 8024 N N . ALA A 1 984 ? 1.438 25.884 70.005 1.00 31.17 984 ALA A N 1
ATOM 8025 C CA . ALA A 1 984 ? 0.825 27.159 70.351 1.00 31.17 984 ALA A CA 1
ATOM 8026 C C . ALA A 1 984 ? 1.796 27.873 71.301 1.00 31.17 984 ALA A C 1
ATOM 8028 O O . ALA A 1 984 ? 2.111 27.362 72.376 1.00 31.17 984 ALA A O 1
ATOM 8029 N N . LYS A 1 985 ? 2.331 29.016 70.864 1.00 30.03 985 LYS A N 1
ATOM 8030 C CA . LYS A 1 985 ? 3.087 29.933 71.719 1.00 30.03 985 LYS A CA 1
ATOM 8031 C C . LYS A 1 985 ? 2.090 30.677 72.600 1.00 30.03 985 LYS A C 1
ATOM 8033 O O . LYS A 1 985 ? 1.299 31.446 72.067 1.00 30.03 985 LYS A O 1
ATOM 8038 N N . ASP A 1 986 ? 2.200 30.505 73.910 1.00 28.72 986 ASP A N 1
ATOM 8039 C CA . ASP A 1 986 ? 1.727 31.493 74.876 1.00 28.72 986 ASP A CA 1
ATOM 8040 C C . ASP A 1 986 ? 2.957 32.010 75.650 1.00 28.72 986 ASP A C 1
ATOM 8042 O O . ASP A 1 986 ? 3.793 31.196 76.065 1.00 28.72 986 ASP A O 1
ATOM 8046 N N . PRO A 1 987 ? 3.165 33.333 75.767 1.00 33.56 987 PRO A N 1
ATOM 8047 C CA . PRO A 1 987 ? 4.363 33.907 76.354 1.00 33.56 987 PRO A CA 1
ATOM 8048 C C . PRO A 1 987 ? 4.112 34.213 77.826 1.00 33.56 987 PRO A C 1
ATOM 8050 O O . PRO A 1 987 ? 3.231 35.009 78.111 1.00 33.56 987 PRO A O 1
ATOM 8053 N N . LEU A 1 988 ? 4.896 33.648 78.745 1.00 28.77 988 LEU A N 1
ATOM 8054 C CA . LEU A 1 988 ? 5.205 34.234 80.055 1.00 28.77 988 LEU A CA 1
ATOM 8055 C C . LEU A 1 988 ? 6.207 33.343 80.806 1.00 28.77 988 LEU A C 1
ATOM 8057 O O . LEU A 1 988 ? 6.164 32.122 80.732 1.00 28.77 988 LEU A O 1
ATOM 8061 N N . GLU A 1 989 ? 7.073 34.023 81.550 1.00 30.17 989 GLU A N 1
ATOM 8062 C CA . GLU A 1 989 ? 8.025 33.526 82.551 1.00 30.17 989 GLU A CA 1
ATOM 8063 C C . GLU A 1 989 ? 9.461 33.187 82.105 1.00 30.17 989 GLU A C 1
ATOM 8065 O O . GLU A 1 989 ? 9.836 32.113 81.642 1.00 30.17 989 GLU A O 1
ATOM 8070 N N . MET A 1 990 ? 10.273 34.222 82.334 1.00 28.17 990 MET A N 1
ATOM 8071 C CA . MET A 1 990 ? 11.713 34.265 82.527 1.00 28.17 990 MET A CA 1
ATOM 8072 C C . MET A 1 990 ? 12.262 33.241 83.538 1.00 28.17 990 MET A C 1
ATOM 8074 O O . MET A 1 990 ? 11.596 32.877 84.500 1.00 28.17 990 MET A O 1
ATOM 8078 N N . ASN A 1 991 ? 13.581 33.038 83.412 1.00 28.33 991 ASN A N 1
ATOM 8079 C CA . ASN A 1 991 ? 14.560 32.595 84.420 1.00 28.33 991 ASN A CA 1
ATOM 8080 C C . ASN A 1 991 ? 14.878 31.095 84.465 1.00 28.33 991 ASN A C 1
ATOM 8082 O O . ASN A 1 991 ? 14.270 30.337 85.207 1.00 28.33 991 ASN A O 1
ATOM 8086 N N . ALA A 1 992 ? 15.966 30.699 83.804 1.00 31.75 992 ALA A N 1
ATOM 8087 C CA . ALA A 1 992 ? 17.242 30.386 84.462 1.00 31.75 992 ALA A CA 1
ATOM 8088 C C . ALA A 1 992 ? 18.238 29.828 83.432 1.00 31.75 992 ALA A C 1
ATOM 8090 O O . ALA A 1 992 ? 17.863 29.175 82.464 1.00 31.75 992 ALA A O 1
ATOM 8091 N N . GLY A 1 993 ? 19.512 30.158 83.638 1.00 29.36 993 GLY A N 1
ATOM 8092 C CA . GLY A 1 993 ? 20.636 29.807 82.778 1.00 29.36 993 GLY A CA 1
ATOM 8093 C C . GLY A 1 993 ? 21.050 28.325 82.801 1.00 29.36 993 GLY A C 1
ATOM 8094 O O . GLY A 1 993 ? 20.346 27.477 83.342 1.00 29.36 993 GLY A O 1
ATOM 8095 N N . PRO A 1 994 ? 22.200 28.019 82.178 1.00 44.59 994 PRO A N 1
ATOM 8096 C CA . PRO A 1 994 ? 22.447 26.768 81.473 1.00 44.59 994 PRO A CA 1
ATOM 8097 C C . PRO A 1 994 ? 23.154 25.720 82.334 1.00 44.59 994 PRO A C 1
ATOM 8099 O O . PRO A 1 994 ? 23.976 26.056 83.183 1.00 44.59 994 PRO A O 1
ATOM 8102 N N . SER A 1 995 ? 22.959 24.443 82.007 1.00 29.56 995 SER A N 1
ATOM 8103 C CA . SER A 1 995 ? 23.974 23.426 82.281 1.00 29.56 995 SER A CA 1
ATOM 8104 C C . SER A 1 995 ? 23.903 22.283 81.273 1.00 29.56 995 SER A C 1
ATOM 8106 O O . SER A 1 995 ? 22.906 21.575 81.180 1.00 29.56 995 SER A O 1
ATOM 8108 N N . GLU A 1 996 ? 24.985 22.187 80.510 1.00 29.44 996 GLU A N 1
ATOM 8109 C CA . GLU A 1 996 ? 25.783 20.986 80.284 1.00 29.44 996 GLU A CA 1
ATOM 8110 C C . GLU A 1 996 ? 25.114 19.616 80.087 1.00 29.44 996 GLU A C 1
ATOM 8112 O O . GLU A 1 996 ? 24.459 19.043 80.948 1.00 29.44 996 GLU A O 1
ATOM 8117 N N . GLU A 1 997 ? 25.569 19.033 78.979 1.00 30.41 997 GLU A N 1
ATOM 8118 C CA . GLU A 1 997 ? 26.073 17.670 78.905 1.00 30.41 997 GLU A CA 1
ATOM 8119 C C . GLU A 1 997 ? 25.087 16.514 78.674 1.00 30.41 997 GLU A C 1
ATOM 8121 O O . GLU A 1 997 ? 24.398 16.003 79.545 1.00 30.41 997 GLU A O 1
ATOM 8126 N N . GLN A 1 998 ? 25.268 15.969 77.468 1.00 33.03 998 GLN A N 1
ATOM 8127 C CA . GLN A 1 998 ? 25.711 14.595 77.230 1.00 33.03 998 GLN A CA 1
ATOM 8128 C C . GLN A 1 998 ? 24.710 13.640 76.563 1.00 33.03 998 GLN A C 1
ATOM 8130 O O . GLN A 1 998 ? 23.878 12.992 77.180 1.00 33.03 998 GLN A O 1
ATOM 8135 N N . LYS A 1 999 ? 25.075 13.385 75.300 1.00 30.77 999 LYS A N 1
ATOM 8136 C CA . LYS A 1 999 ? 25.467 12.069 74.771 1.00 30.77 999 LYS A CA 1
ATOM 8137 C C . LYS A 1 999 ? 24.351 11.099 74.366 1.00 30.77 999 LYS A C 1
ATOM 8139 O O . LYS A 1 999 ? 23.657 10.517 75.185 1.00 30.77 999 LYS A O 1
ATOM 8144 N N . LYS A 1 1000 ? 24.492 10.722 73.088 1.00 37.97 1000 LYS A N 1
ATOM 8145 C CA . LYS A 1 1000 ? 24.228 9.404 72.486 1.00 37.97 1000 LYS A CA 1
ATOM 8146 C C . LYS A 1 1000 ? 22.756 9.069 72.220 1.00 37.97 1000 LYS A C 1
ATOM 8148 O O . LYS A 1 1000 ? 22.124 8.379 73.012 1.00 37.97 1000 LYS A O 1
ATOM 8153 N N . LYS A 1 1001 ? 22.320 9.305 70.985 1.00 33.16 1001 LYS A N 1
ATOM 8154 C CA . LYS A 1 1001 ? 22.387 8.300 69.910 1.00 33.16 1001 LYS A CA 1
ATOM 8155 C C . LYS A 1 1001 ? 22.144 8.941 68.556 1.00 33.16 1001 LYS A C 1
ATOM 8157 O O . LYS A 1 1001 ? 21.370 9.917 68.524 1.00 33.16 1001 LYS A O 1
#

Foldseek 3Di:
DDDPDPALDDQDAFAWDAQVRLLVQFVVLLQLLLLLVLLLCVVFQPFFQFFKWKKKKFKKFKKFADPPVLFIATELQQVVLLVVLVVVVVVCVVVVHQDQKDWDDFFWSGMIMIMGSGTFGPDLCSLVCQLVSVVVVLVSSVVVDDPRMHMWRFFAQQQLAQQRYVVGAAQDLPDPPFQQSWNRHHPSGTRPPGVQSSLLSNRLCVLQVHFQKAWFQFDQFPQADVQNDDDDPDPRQRVRYDTRTDITGALCQQSVTIFMKMKIADRHDQLLLVLLQQCLLVLLLQLLLQFAHQHHNQFGGQWRFSQSVNFRNRQSDYCQCCQVDVDDPPVLQDDGNVPGGLAEADQARQNLVQRVLNPDDQDFDVVSLVVSVVSVNDNSVSSRLRSLSSDTQSTDGPVGSDDDSSQDNVSNSSSQVSSHHQKHWDAADSPDPSGHTMMMHIRHRGDLASLLSSLVNLLVSLLSVLCVVQVKHWHHRSVQSRVSNVLSGGPSSLPPFFGKTFQAIDHQDQPVRDDPPPDDGRDPPPDPPRPPGIDRHHSLCQAPNDPRGRHSLNSSVVVVVVDPDDPVSVVSNVLSSVLSNCSSVQVADHNSVVLVVQQVPDPPRPRNRRRDSSSSSVVVVVSSVVRVFDDDCNHRNPDHDCDDVVNVLVVLVVPQLPDDDDLVVVVVVVSNDDLLCCLVRPQQRHLCSQVSCCVNVVNPDARENPFEWEFADDDPDDATFTDTPPDPDTHHGRPHEGHLRYFYLHYEYAADAPSVLVSLQSHLSNQQPQAAAEEEAAPPDPVCLLCCLPRPCVSRQARHQEYEYAALVVLVSNCQRHHLLRLVSSQNHQEYEDEHAAADLAQDSGNPDGSNNVVVVNQFAAHPVLDAGEYEYEDPDPDDPCVRVVSVVVCVQPDQEATHWYKYKYAPDDDPPDDWDWDARPNHQKIWTWDDDPHRMIMITIDHVPDDDDDDPPPDSRHRYYYYNYDPVRYDDYDDDPPDDDPDDDDDDDDDDDDDDDDDD

Radius of gyration: 37.77 Å; chains: 1; bounding box: 70×98×121 Å

InterPro domains:
  IPR004308 Glutamate-cysteine ligase catalytic subunit [PF03074] (12-626)
  IPR004308 Glutamate-cysteine ligase catalytic subunit [PTHR11164] (12-645)
  IPR014746 Glutamine synthetase/guanido kinase, catalytic domain [SSF55931] (47-615)

pLDDT: mean 84.26, std 17.51, range [19.55, 98.88]

Secondary structure (DSSP, 8-state):
-----SS--------BPPHHHHHTTHHHHHHHHHHHHHHHHHHHTT-------EEEEEEEEEEEEETTTTEEEEE--HHHHHHHHHHHHHHHHHTTPPPSEEEEE-SBTTEEEEEESS-B-SSGGGGGTHHHHHHHHHHHHHTTS-TTEEEESS--TTTTSTT-EES-----TT-TT-SS--SS--GGGB-TTSHHHHHHHHHHHHHHTS---EEEEBP--TTS-SS-----SSHHHHHH--TTEEEE-STHHHHTS-BEEEEEE-SSHHHHHHHHHHHHTTHHHHHHHH----EETTEEBSB--SHHHHHHHT----TTTTTSSSS--SSS---S---S-SEES-----SGGGGGG--SPPP--HHHHHHHHHTT--HHHHHHHHHHTTSPPS--BGGGSS--TTT--HHHHHHHTT-EESEEEEPPPSS-TT---EEEE--PBP-SSHHHHHHHHHHHHHHHHHHHHHTEE----HHHHHHHHHHHTBTTHHHH-EEEEESS-EE---TTS----TT-----SSPPPTTSSEEEEEHHHHHH--SSS--HHHHHHHHHHHS---HHHHHHHHHHHHHHHHHHTTSS--HHHHHHHHHHH-TT--SSSB--HHHHHHHHHHHHHHHHT---HHHHTTPPP--SHHHHHHHHHHS-TTS---HHHHHHHHHHS-HHHHIIIIITT-TTHHHHHHHHTTT---EEEEEEEEEE--TT-SS-EEEETT-S-EEEPPSSPPPTTEEEEEEEE--B-HHHHHHHHHTHHHHTSS-EEEEEEE-S-HHHHHHIIIIIHHHHGGGEEEEEES-THHHHHHHHHS-TTHHHH-TT--EEEEES----SS---STT--HHHHHHHHHTSPPTT-PPEEEEEE---SS--THHHHHHHHHHHH--S----EEEEEES---SS---EEEEETTTTEEEEEEE-SSS-EEEEEEETT------SSS-TTSEEEEEEE-TTSB---PPP-S----------------------

Organism: NCBI:txid157864

Sequence (1001 aa):
MMNNHPVGFDMTLGTPLSWPRIVEHLQYIKAHGIDQFIALYHRVRGRERDQLRWGDEIKYTIVKFDDEHKKVRVSLRAKDLLDALMASEDVNRSLGEENRSLWRPEFAAYMVEGTPGTPYGGLMSCFNIVEYNMRLRYDDVSALLRPNESLLSISFPALGAPDFTDPPAVPRPTHPDSVGRSVFYPDEAIYSGHPRFHNLVRNIRGRRCEKVAINVPVFRDKNTPSPFIETFEDAEASRAALPDHIYMDHMGFGMGLCCLQMTFHAVNEMEARWLYDQLTSITPIMVALSAATPIFRSYLSDVDSRWPIISASVDDRTPFERGFVPSASDGYSKFNAIPKSRYDSTDCYIYPCSVQYNDIQLQYDEQLYQRLIAGSVDEHLARHIAHMFIRDPLQVFEERIVQDDQKSTEHFETIQSSNWMNMRFKPPPPDDPNIGWRVEFRPTEVQLTHFENAAYCCFLVLLTRMIVSNRLTFLIPISLVTENMQRAVRRDAISTQKLYFRKTLAYLHTPEGKPCPEGRPPAEPEPEPYGNNVAEISIDEIVNGNTDFPGLVPLMLQFLNSADVNAYTRCTINQYLSFIQKRARGEIWTTAKWMRKFVHQHQTYEKDSHVPDECIYDMMKKMDSISRGEHCEKLLGDFKKKTEQTELTRLLLSINPKRWICNDIMYDLFRLLDRPQLGLKLALFSPRFNALVNKHFNGKAELTIWRTITICKDIGRSKPELLVHGKSEGFPLPDHLLHDKIRFNDLQIWYIDDSVITFLRANQQIWNRSGTKLELDIEENPQIWDAFSREIWPIFEQNIRHLSFSNGHYLDNLRRRTSPTFFTDLTQLDSIDSEYLLPDSIADDGPNATAGQALSKWLNTPTKDGQPKQLSCYDLSESPNIHWIINFKKVFFDANTSSASYIIRIGFFESTEIEPFEFINERTNEMLTFTAEEDNRWVLKRCQIGETIQWEDKISDNLNNIKFELYDDCIGPLSSPKAGQNNAKDPLEMNAGPSEEQKKK